Protein AF-0000000085169855 (afdb_homodimer)

Foldseek 3Di:
DPPALQNQLVVLLCVLVPPDPAAFKQALLDGDFADADKDWEAFQQFRHTGDIGHFNFLVLLVRLLVLQLVLLVVLLPDDLLVLLQLLLLLLVLLLVCLQSLLSSLCSQQFAASVVSSVLSNQLSVLSNVLSVCSNVDFKDFDDDPFQWGKIKGWAFQAEAEEEEESLRQSNVLSLFCRLLSSRRHAYEYEYDLSHQRSNRSSVSSSVVSPRGRSSYIYRRRDCVGNVLSNLPDPSHQAYEYAEALVVQVVSVVSCVVVPHYYFYQHAALAAAAEEPQFPLLLSLVQLQCQQPQSQNQDRRRNQEYEYAPVCQPVSLLSNQVVLQVQAEDGNHDNSHRHTFHRHDVLLVLLVVLVVQQVVVPWDWSHFDDDDDDGRRHGRQTETEPGDCVGPSSADRSSGNYHYYDYDHDLVRSQVSQQPYQWAFEYEYGHPDPVSRVVSVVRGRHPYYYYSHDDDDHQQDWGFIPGSSGDFTSGHVSNSVVRIDMDMDIGRDDPDDDDPDPPDD/DPPALQNQLVVLLCVLVPPDPAAFKQALLDGDFADADKDWEAFQQFRHTGDIGHFNFLVLLVRLLVLQLVLLVVLLPDDLLVLLQLLLLLLVLLLVCLQSLLSSLCSQQFAASVVSSVLSNQLSVLSNVLSVCSNVDFKDFDDDPFQWGKIKGWAFQAEAEEEEESLRQSNVLSLFCRLLSSRRHAYEYEYPLSHQRSSRSSVSSSVVSPRGRSSYIYGRRDCVGNVLSNLPDPSHQAYEYAEALVVQVVSVVSCVVVPHYYFYQHAFLAAAAEEPQFPLLLSLVQLQCQQPASQNQDRRRNQEYEYAPVCQPVSLLSNQVVLQVQAEDGNHDNSHRHTFHRHDVLLVLLVVLVVQQVVVPWDWSHFDDDDDDGRSHGRQTETEPGDCPGPSSADRSSGNYHYYHYDHDLVRSQVSQQPYQWAFEYEYGHPDPVSRVVSVVRHRHPYYYYSHHDDDHQQDWGFIPGSSTDFTSGHVSNSVVRIDMDMDIGRDDPDDDDDDDPDD

InterPro domains:
  IPR015590 Aldehyde dehydrogenase domain [PF00171] (34-488)
  IPR016161 Aldehyde/histidinol dehydrogenase [SSF53720] (20-491)
  IPR016162 Aldehyde dehydrogenase, N-terminal [G3DSA:3.40.605.10] (36-488)
  IPR016163 Aldehyde dehydrogenase, C-terminal [G3DSA:3.40.309.10] (270-459)
  IPR029510 Aldehyde dehydrogenase, glutamic acid active site [PS00687] (264-271)

Nearest PDB structures (foldseek):
  4qet-assembly1_B  TM=9.781E-01  e=1.872E-60  Bacillus cereus ATCC 10876
  4qf6-assembly1_C  TM=9.707E-01  e=1.091E-60  Bacillus cereus ATCC 10876
  5gtk-assembly1_D  TM=9.787E-01  e=4.491E-59  Bacillus cereus
  3u4j-assembly1_B  TM=9.727E-01  e=2.812E-57  Sinorhizobium meliloti
  4v6h-assembly1_A  TM=9.699E-01  e=1.619E-54  Burkholderia pseudomallei 1710b

Structure (mmCIF, N/CA/C/O backbone):
data_AF-0000000085169855-model_v1
#
loop_
_entity.id
_entity.type
_entity.pdbx_description
1 polymer 'NAD-dependent aldehyde dehydrogenase protein'
#
loop_
_atom_site.group_PDB
_atom_site.id
_atom_site.type_symbol
_atom_site.label_atom_id
_atom_site.label_alt_id
_atom_site.label_comp_id
_atom_site.label_asym_id
_atom_site.label_entity_id
_atom_site.label_seq_id
_atom_site.pdbx_PDB_ins_code
_atom_site.Cartn_x
_atom_site.Cartn_y
_atom_site.Cartn_z
_atom_site.occupancy
_atom_site.B_iso_or_equiv
_atom_site.auth_seq_id
_atom_site.auth_comp_id
_atom_site.auth_asym_id
_atom_site.auth_atom_id
_atom_site.pdbx_PDB_model_num
ATOM 1 N N . MET A 1 1 ? -22.703 -41.344 -26.875 1 31.59 1 MET A N 1
ATOM 2 C CA . MET A 1 1 ? -23.328 -40.031 -26.984 1 31.59 1 MET A CA 1
ATOM 3 C C . MET A 1 1 ? -22.359 -38.938 -26.562 1 31.59 1 MET A C 1
ATOM 5 O O . MET A 1 1 ? -21.875 -38.938 -25.438 1 31.59 1 MET A O 1
ATOM 9 N N . GLN A 1 2 ? -21.484 -38.406 -27.328 1 42.25 2 GLN A N 1
ATOM 10 C CA . GLN A 1 2 ? -20.453 -37.438 -27.031 1 42.25 2 GLN A CA 1
ATOM 11 C C . GLN A 1 2 ? -20.984 -36.312 -26.125 1 42.25 2 GLN A C 1
ATOM 13 O O . GLN A 1 2 ? -21.859 -35.562 -26.531 1 42.25 2 GLN A O 1
ATOM 18 N N . SER A 1 3 ? -21.141 -36.562 -24.969 1 53.5 3 SER A N 1
ATOM 19 C CA . SER A 1 3 ? -21.656 -35.594 -24.031 1 53.5 3 SER A CA 1
ATOM 20 C C . SER A 1 3 ? -21.062 -34.219 -24.297 1 53.5 3 SER A C 1
ATOM 22 O O . SER A 1 3 ? -19.859 -34.094 -24.516 1 53.5 3 SER A O 1
ATOM 24 N N . ASN A 1 4 ? -22 -33.094 -24.609 1 84.31 4 ASN A N 1
ATOM 25 C CA . ASN A 1 4 ? -21.766 -31.703 -24.953 1 84.31 4 ASN A CA 1
ATOM 26 C C . ASN A 1 4 ? -21.062 -30.953 -23.828 1 84.31 4 ASN A C 1
ATOM 28 O O . ASN A 1 4 ? -21.422 -31.109 -22.656 1 84.31 4 ASN A O 1
ATOM 32 N N . ASP A 1 5 ? -19.828 -30.703 -24.047 1 89.56 5 ASP A N 1
ATOM 33 C CA . ASP A 1 5 ? -18.984 -29.953 -23.125 1 89.56 5 ASP A CA 1
ATOM 34 C C . ASP A 1 5 ? -19.828 -29 -22.281 1 89.56 5 ASP A C 1
ATOM 36 O O . ASP A 1 5 ? -19.625 -28.891 -21.078 1 89.56 5 ASP A O 1
ATOM 40 N N . ALA A 1 6 ? -20.797 -28.484 -22.891 1 93.12 6 ALA A N 1
ATOM 41 C CA . ALA A 1 6 ? -21.672 -27.547 -22.188 1 93.12 6 ALA A CA 1
ATOM 42 C C . ALA A 1 6 ? -22.547 -28.266 -21.156 1 93.12 6 ALA A C 1
ATOM 44 O O . ALA A 1 6 ? -22.719 -27.781 -20.047 1 93.12 6 ALA A O 1
ATOM 45 N N . GLU A 1 7 ? -23.078 -29.375 -21.531 1 93.5 7 GLU A N 1
ATOM 46 C CA . GLU A 1 7 ? -23.938 -30.141 -20.656 1 93.5 7 GLU A CA 1
ATOM 47 C C . GLU A 1 7 ? -23.172 -30.656 -19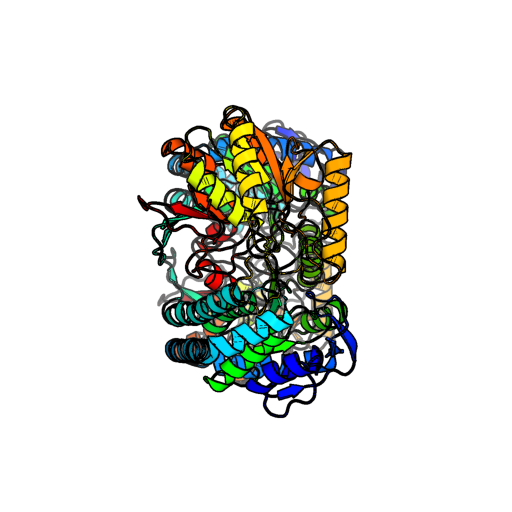.438 1 93.5 7 GLU A C 1
ATOM 49 O O . GLU A 1 7 ? -23.672 -30.641 -18.312 1 93.5 7 GLU A O 1
ATOM 54 N N . ASN A 1 8 ? -22 -31.156 -19.672 1 93.5 8 ASN A N 1
ATOM 55 C CA . ASN A 1 8 ? -21.172 -31.656 -18.578 1 93.5 8 ASN A CA 1
ATOM 56 C C . ASN A 1 8 ? -20.812 -30.547 -17.594 1 93.5 8 ASN A C 1
ATOM 58 O O . ASN A 1 8 ? -20.844 -30.766 -16.375 1 93.5 8 ASN A O 1
ATOM 62 N N . LEU A 1 9 ? -20.469 -29.438 -18.125 1 95.38 9 LEU A N 1
ATOM 63 C CA . LEU A 1 9 ? -20.125 -28.281 -17.281 1 95.38 9 LEU A CA 1
ATOM 64 C C . LEU A 1 9 ? -21.344 -27.828 -16.469 1 95.38 9 LEU A C 1
ATOM 66 O O . LEU A 1 9 ? -21.234 -27.578 -15.273 1 95.38 9 LEU A O 1
ATOM 70 N N . MET A 1 10 ? -22.5 -27.781 -17.094 1 95.81 10 MET A N 1
ATOM 71 C CA . MET A 1 10 ? -23.719 -27.359 -16.422 1 95.81 10 MET A CA 1
ATOM 72 C C . MET A 1 10 ? -24.141 -28.375 -15.359 1 95.81 10 MET A C 1
ATOM 74 O O . MET A 1 10 ? -24.672 -28 -14.312 1 95.81 10 MET A O 1
ATOM 78 N N . LEU A 1 11 ? -23.938 -29.594 -15.672 1 95.44 11 LEU A N 1
ATOM 79 C CA . LEU A 1 11 ? -24.234 -30.625 -14.688 1 95.44 11 LEU A CA 1
ATOM 80 C C . LEU A 1 11 ? -23.375 -30.469 -13.438 1 95.44 11 LEU A C 1
ATOM 82 O O . LEU A 1 11 ? -23.891 -30.531 -12.312 1 95.44 11 LEU A O 1
ATOM 86 N N . ALA A 1 12 ? -22.094 -30.312 -13.648 1 96.5 12 ALA A N 1
ATOM 87 C CA . ALA A 1 12 ? -21.203 -30.078 -12.516 1 96.5 12 ALA A CA 1
ATOM 88 C C . ALA A 1 12 ? -21.594 -28.812 -11.766 1 96.5 12 ALA A C 1
ATOM 90 O O . ALA A 1 12 ? -21.578 -28.781 -10.531 1 96.5 12 ALA A O 1
ATOM 91 N N . PHE A 1 13 ? -21.906 -27.766 -12.492 1 97.31 13 PHE A N 1
ATOM 92 C CA . PHE A 1 13 ? -22.312 -26.5 -11.914 1 97.31 13 PHE A CA 1
ATOM 93 C C . PHE A 1 13 ? -23.625 -26.641 -11.141 1 97.31 13 PHE A C 1
ATOM 95 O O . PHE A 1 13 ? -23.797 -26.031 -10.086 1 97.31 13 PHE A O 1
ATOM 102 N N . GLY A 1 14 ? -24.516 -27.422 -11.656 1 97.38 14 GLY A N 1
ATOM 103 C CA . GLY A 1 14 ? -25.828 -27.656 -11.078 1 97.38 14 GLY A CA 1
ATOM 104 C C . GLY A 1 14 ? -25.781 -28.281 -9.695 1 97.38 14 GLY A C 1
ATOM 105 O O . GLY A 1 14 ? -26.734 -28.141 -8.922 1 97.38 14 GLY A O 1
ATOM 106 N N . HIS A 1 15 ? -24.703 -28.969 -9.43 1 97.62 15 HIS A N 1
ATOM 107 C CA . HIS A 1 15 ? -24.531 -29.5 -8.086 1 97.62 15 HIS A CA 1
ATOM 108 C C . HIS A 1 15 ? -24.609 -28.391 -7.043 1 97.62 15 HIS A C 1
ATOM 110 O O . HIS A 1 15 ? -25.188 -28.578 -5.969 1 97.62 15 HIS A O 1
ATOM 116 N N . PHE A 1 16 ? -24.062 -27.25 -7.293 1 98.06 16 PHE A N 1
ATOM 117 C CA . PHE A 1 16 ? -24 -26.125 -6.363 1 98.06 16 PHE A CA 1
ATOM 118 C C . PHE A 1 16 ? -25.172 -25.172 -6.578 1 98.06 16 PHE A C 1
ATOM 120 O O . PHE A 1 16 ? -25.578 -24.453 -5.664 1 98.06 16 PHE A O 1
ATOM 127 N N . PHE A 1 17 ? -25.672 -25.156 -7.785 1 97.69 17 PHE A N 1
ATOM 128 C CA . PHE A 1 17 ? -26.797 -24.297 -8.148 1 97.69 17 PHE A CA 1
ATOM 129 C C . PHE A 1 17 ? -27.922 -25.109 -8.758 1 97.69 17 PHE A C 1
ATOM 131 O O . PHE A 1 17 ? -28.234 -24.969 -9.938 1 97.69 17 PHE A O 1
ATOM 138 N N . PRO A 1 18 ? -28.578 -25.844 -7.918 1 95.31 18 PRO A N 1
ATOM 139 C CA . PRO A 1 18 ? -29.641 -26.688 -8.445 1 95.31 18 PRO A CA 1
ATOM 140 C C . PRO A 1 18 ? -30.703 -25.891 -9.211 1 95.31 18 PRO A C 1
ATOM 142 O O . PRO A 1 18 ? -31.188 -24.875 -8.719 1 95.31 18 PRO A O 1
ATOM 145 N N . GLY A 1 19 ? -31 -26.328 -10.469 1 91.5 19 GLY A N 1
ATOM 146 C CA . GLY A 1 19 ? -32.062 -25.719 -11.273 1 91.5 19 GLY A CA 1
ATOM 147 C C . GLY A 1 19 ? -31.562 -24.594 -12.156 1 91.5 19 GLY A C 1
ATOM 148 O O . GLY A 1 19 ? -32.312 -24.016 -12.922 1 91.5 19 GLY A O 1
ATOM 149 N N . ALA A 1 20 ? -30.281 -24.281 -12.047 1 93.06 20 ALA A N 1
ATOM 150 C CA . ALA A 1 20 ? -29.734 -23.203 -12.867 1 93.06 20 ALA A CA 1
ATOM 151 C C . ALA A 1 20 ? -29.781 -23.578 -14.352 1 93.06 20 ALA A C 1
ATOM 153 O O . ALA A 1 20 ? -29.359 -24.672 -14.727 1 93.06 20 ALA A O 1
ATOM 154 N N . LYS A 1 21 ? -30.312 -22.672 -15.195 1 91.25 21 LYS A N 1
ATOM 155 C CA . LYS A 1 21 ? -30.391 -22.891 -16.641 1 91.25 21 LYS A CA 1
ATOM 156 C C . LYS A 1 21 ? -29.266 -22.156 -17.359 1 91.25 21 LYS A C 1
ATOM 158 O O . LYS A 1 21 ? -28.969 -22.453 -18.531 1 91.25 21 LYS A O 1
ATOM 163 N N . GLU A 1 22 ? -28.719 -21.234 -16.75 1 93.44 22 GLU A N 1
ATOM 164 C CA . GLU A 1 22 ? -27.594 -20.438 -17.219 1 93.44 22 GLU A CA 1
ATOM 165 C C . GLU A 1 22 ? -26.734 -19.953 -16.047 1 93.44 22 GLU A C 1
ATOM 167 O O . GLU A 1 22 ? -27.125 -20.094 -14.891 1 93.44 22 GLU A O 1
ATOM 172 N N . ILE A 1 23 ? -25.578 -19.5 -16.406 1 95.75 23 ILE A N 1
ATOM 173 C CA . ILE A 1 23 ? -24.75 -18.953 -15.344 1 95.75 23 ILE A CA 1
ATOM 174 C C . ILE A 1 23 ? -24.844 -17.438 -15.359 1 95.75 23 ILE A C 1
ATOM 176 O O . ILE A 1 23 ? -25.281 -16.844 -16.344 1 95.75 23 ILE A O 1
ATOM 180 N N . GLY A 1 24 ? -24.516 -16.812 -14.273 1 97.62 24 GLY A N 1
ATOM 181 C CA . GLY A 1 24 ? -24.484 -15.375 -14.078 1 97.62 24 GLY A CA 1
ATOM 182 C C . GLY A 1 24 ? -23.703 -14.961 -12.836 1 97.62 24 GLY A C 1
ATOM 183 O O . GLY A 1 24 ? -22.906 -15.734 -12.312 1 97.62 24 GLY A O 1
ATOM 184 N N . SER A 1 25 ? -23.938 -13.719 -12.484 1 98.75 25 SER A N 1
ATOM 185 C CA . SER A 1 25 ? -23.281 -13.219 -11.281 1 98.75 25 SER A CA 1
ATOM 186 C C . SER A 1 25 ? -24.016 -13.68 -10.023 1 98.75 25 SER A C 1
ATOM 188 O O . SER A 1 25 ? -25.219 -13.922 -10.055 1 98.75 25 SER A O 1
ATOM 190 N N . TRP A 1 26 ? -23.312 -13.938 -8.992 1 98.81 26 TRP A N 1
ATOM 191 C CA . TRP A 1 26 ? -23.891 -14.195 -7.68 1 98.81 26 TRP A CA 1
ATOM 192 C C . TRP A 1 26 ? -24.016 -12.906 -6.871 1 98.81 26 TRP A C 1
ATOM 194 O O . TRP A 1 26 ? -23 -12.336 -6.461 1 98.81 26 TRP A O 1
ATOM 204 N N . ILE A 1 27 ? -25.266 -12.406 -6.656 1 98.75 27 ILE A N 1
ATOM 205 C CA . ILE A 1 27 ? -25.5 -11.109 -6.031 1 98.75 27 ILE A CA 1
ATOM 206 C C . ILE A 1 27 ? -26.578 -11.242 -4.957 1 98.75 27 ILE A C 1
ATOM 208 O O . ILE A 1 27 ? -27.703 -11.617 -5.25 1 98.75 27 ILE A O 1
ATOM 212 N N . ASN A 1 28 ? -26.188 -10.93 -3.742 1 98.56 28 ASN A N 1
ATOM 213 C CA . ASN A 1 28 ? -27.141 -10.906 -2.631 1 98.56 28 ASN A CA 1
ATOM 214 C C . ASN A 1 28 ? -27.906 -12.219 -2.523 1 98.56 28 ASN A C 1
ATOM 216 O O . ASN A 1 28 ? -29.125 -12.211 -2.354 1 98.56 28 ASN A O 1
ATOM 220 N N . GLY A 1 29 ? -27.219 -13.328 -2.768 1 97.62 29 GLY A N 1
ATOM 221 C CA . GLY A 1 29 ? -27.797 -14.648 -2.541 1 97.62 29 GLY A CA 1
ATOM 222 C C . GLY A 1 29 ? -28.547 -15.188 -3.74 1 97.62 29 GLY A C 1
ATOM 223 O O . GLY A 1 29 ? -29.25 -16.188 -3.633 1 97.62 29 GLY A O 1
ATOM 224 N N . GLU A 1 30 ? -28.375 -14.523 -4.867 1 97.38 30 GLU A N 1
ATOM 225 C CA . GLU A 1 30 ? -29.094 -14.953 -6.059 1 97.38 30 GLU A CA 1
ATOM 226 C C . GLU A 1 30 ? -28.172 -15.008 -7.273 1 97.38 30 GLU A C 1
ATOM 228 O O . GLU A 1 30 ? -27.297 -14.164 -7.422 1 97.38 30 GLU A O 1
ATOM 233 N N . LEU A 1 31 ? -28.391 -16.062 -8.07 1 97.94 31 LEU A N 1
ATOM 234 C CA . LEU A 1 31 ? -27.734 -16.125 -9.367 1 97.94 31 LEU A CA 1
ATOM 235 C C . LEU A 1 31 ? -28.453 -15.219 -10.375 1 97.94 31 LEU A C 1
ATOM 237 O O . LEU A 1 31 ? -29.594 -15.492 -10.766 1 97.94 31 LEU A O 1
ATOM 241 N N . VAL A 1 32 ? -27.766 -14.125 -10.812 1 97.62 32 VAL A N 1
ATOM 242 C CA . VAL A 1 32 ? -28.391 -13.102 -11.656 1 97.62 32 VAL A CA 1
ATOM 243 C C . VAL A 1 32 ? -27.812 -13.172 -13.062 1 97.62 32 VAL A C 1
ATOM 245 O O . VAL A 1 32 ? -26.609 -12.938 -13.258 1 97.62 32 VAL A O 1
ATOM 248 N N . ALA A 1 33 ? -28.625 -13.477 -14.031 1 96.19 33 ALA A N 1
ATOM 249 C CA . ALA A 1 33 ? -28.188 -13.547 -15.422 1 96.19 33 ALA A CA 1
ATOM 250 C C . ALA A 1 33 ? -27.719 -12.188 -15.922 1 96.19 33 ALA A C 1
ATOM 252 O O . ALA A 1 33 ? -28.312 -11.156 -15.594 1 96.19 33 ALA A O 1
ATOM 253 N N . GLY A 1 34 ? -26.656 -12.211 -16.703 1 96.69 34 GLY A N 1
ATOM 254 C CA . GLY A 1 34 ? -26.188 -10.977 -17.312 1 96.69 34 GLY A CA 1
ATOM 255 C C . GLY A 1 34 ? -27.062 -10.508 -18.453 1 96.69 34 GLY A C 1
ATOM 256 O O . GLY A 1 34 ? -27.844 -11.281 -19 1 96.69 34 GLY A O 1
ATOM 257 N N . GLN A 1 35 ? -26.953 -9.242 -18.734 1 94.5 35 GLN A N 1
ATOM 258 C CA . GLN A 1 35 ? -27.703 -8.688 -19.859 1 94.5 35 GLN A CA 1
ATOM 259 C C . GLN A 1 35 ? -26.781 -8.133 -20.938 1 94.5 35 GLN A C 1
ATOM 261 O O . GLN A 1 35 ? -27.234 -7.559 -21.922 1 94.5 35 GLN A O 1
ATOM 266 N N . GLY A 1 36 ? -25.5 -8.289 -20.734 1 96.44 36 GLY A N 1
ATOM 267 C CA . GLY A 1 36 ? -24.531 -7.711 -21.656 1 96.44 36 GLY A CA 1
ATOM 268 C C . GLY A 1 36 ? -24.156 -8.641 -22.781 1 96.44 36 GLY A C 1
ATOM 269 O O . GLY A 1 36 ? -24.969 -9.461 -23.219 1 96.44 36 GLY A O 1
ATOM 270 N N . GLU A 1 37 ? -22.969 -8.477 -23.344 1 96.94 37 GLU A N 1
ATOM 271 C CA . GLU A 1 37 ? -22.438 -9.242 -24.469 1 96.94 37 GLU A CA 1
ATOM 272 C C . GLU A 1 37 ? -22.312 -10.719 -24.125 1 96.94 37 GLU A C 1
ATOM 274 O O . GLU A 1 37 ? -22.109 -11.078 -22.969 1 96.94 37 GLU A O 1
ATOM 279 N N . ILE A 1 38 ? -22.422 -11.547 -25.156 1 97.44 38 ILE A N 1
ATOM 280 C CA . ILE A 1 38 ? -22.25 -12.984 -24.984 1 97.44 38 ILE A CA 1
ATOM 281 C C . ILE A 1 38 ? -20.766 -13.32 -24.859 1 97.44 38 ILE A C 1
ATOM 283 O O . ILE A 1 38 ? -19.938 -12.836 -25.641 1 97.44 38 ILE A O 1
ATOM 287 N N . ILE A 1 39 ? -20.469 -14.062 -23.859 1 97.88 39 ILE A N 1
ATOM 288 C CA . ILE A 1 39 ? -19.141 -14.609 -23.641 1 97.88 39 ILE A CA 1
ATOM 289 C C . ILE A 1 39 ? -19.125 -16.094 -23.984 1 97.88 39 ILE A C 1
ATOM 291 O O . ILE A 1 39 ? -19.812 -16.891 -23.312 1 97.88 39 ILE A O 1
ATOM 295 N N . GLN A 1 40 ? -18.422 -16.422 -25.031 1 97.5 40 GLN A N 1
ATOM 296 C CA . GLN A 1 40 ? -18.312 -17.812 -25.453 1 97.5 40 GLN A CA 1
ATOM 297 C C . GLN A 1 40 ? -17.125 -18.5 -24.797 1 97.5 40 GLN A C 1
ATOM 299 O O . GLN A 1 40 ? -15.992 -18.016 -24.875 1 97.5 40 GLN A O 1
ATOM 304 N N . LEU A 1 41 ? -17.375 -19.641 -24.141 1 97.31 41 LEU A N 1
ATOM 305 C CA . LEU A 1 41 ? -16.312 -20.438 -23.531 1 97.31 41 LEU A CA 1
ATOM 306 C C . LEU A 1 41 ? -15.953 -21.625 -24.422 1 97.31 41 LEU A C 1
ATOM 308 O O . LEU A 1 41 ? -16.781 -22.094 -25.203 1 97.31 41 LEU A O 1
ATOM 312 N N . TYR A 1 42 ? -14.742 -22.016 -24.312 1 96.94 42 TYR A N 1
ATOM 313 C CA . TYR A 1 42 ? -14.219 -23.141 -25.109 1 96.94 42 TYR A CA 1
ATOM 314 C C . TYR A 1 42 ? -13.609 -24.203 -24.203 1 96.94 42 TYR A C 1
ATOM 316 O O . TYR A 1 42 ? -13.023 -23.875 -23.156 1 96.94 42 TYR A O 1
ATOM 324 N N . ASN A 1 43 ? -13.844 -25.484 -24.531 1 96.56 43 ASN A N 1
ATOM 325 C CA . ASN A 1 43 ? -13.133 -26.578 -23.875 1 96.56 43 ASN A CA 1
ATOM 326 C C . ASN A 1 43 ? -11.672 -26.641 -24.312 1 96.56 43 ASN A C 1
ATOM 328 O O . ASN A 1 43 ? -11.375 -26.984 -25.453 1 96.56 43 ASN A O 1
ATOM 332 N N . PRO A 1 44 ? -10.727 -26.391 -23.406 1 95.94 44 PRO A N 1
ATOM 333 C CA . PRO A 1 44 ? -9.328 -26.297 -23.812 1 95.94 44 PRO A CA 1
ATOM 334 C C . PRO A 1 44 ? -8.766 -27.641 -24.281 1 95.94 44 PRO A C 1
ATOM 336 O O . PRO A 1 44 ? -7.797 -27.688 -25.047 1 95.94 44 PRO A O 1
ATOM 339 N N . ALA A 1 45 ? -9.336 -28.781 -23.859 1 94.94 45 ALA A N 1
ATOM 340 C CA . ALA A 1 45 ? -8.852 -30.109 -24.219 1 94.94 45 ALA A CA 1
ATOM 341 C C . ALA A 1 45 ? -9.234 -30.469 -25.641 1 94.94 45 ALA A C 1
ATOM 343 O O . ALA A 1 45 ? -8.641 -31.359 -26.25 1 94.94 45 ALA A O 1
ATOM 344 N N . THR A 1 46 ? -10.297 -29.719 -26.188 1 94.12 46 THR A N 1
ATOM 345 C CA . THR A 1 46 ? -10.758 -30.078 -27.531 1 94.12 46 THR A CA 1
ATOM 346 C C . THR A 1 46 ? -10.688 -28.859 -28.453 1 94.12 46 THR A C 1
ATOM 348 O O . THR A 1 46 ? -10.664 -29 -29.672 1 94.12 46 THR A O 1
ATOM 351 N N . GLY A 1 47 ? -10.688 -27.641 -27.891 1 94.19 47 GLY A N 1
ATOM 352 C CA . GLY A 1 47 ? -10.719 -26.406 -28.672 1 94.19 47 GLY A CA 1
ATOM 353 C C . GLY A 1 47 ? -12.109 -26.062 -29.172 1 94.19 47 GLY A C 1
ATOM 354 O O . GLY A 1 47 ? -12.289 -25.062 -29.859 1 94.19 47 GLY A O 1
ATOM 355 N N . ARG A 1 48 ? -13.109 -26.781 -28.812 1 95.5 48 ARG A N 1
ATOM 356 C CA . ARG A 1 48 ? -14.469 -26.578 -29.297 1 95.5 48 ARG A CA 1
ATOM 357 C C . ARG A 1 48 ? -15.266 -25.688 -28.344 1 95.5 48 ARG A C 1
ATOM 359 O O . ARG A 1 48 ? -14.977 -25.641 -27.156 1 95.5 48 ARG A O 1
ATOM 366 N N . ALA A 1 49 ? -16.297 -25.047 -28.906 1 95.81 49 ALA A N 1
ATOM 367 C CA . ALA A 1 49 ? -17.188 -24.219 -28.094 1 95.81 49 ALA A CA 1
ATOM 368 C C . ALA A 1 49 ? -17.922 -25.062 -27.062 1 95.81 49 ALA A C 1
ATOM 370 O O . ALA A 1 49 ? -18.344 -26.188 -27.344 1 95.81 49 ALA A O 1
ATOM 371 N N . SER A 1 50 ? -18.031 -24.562 -25.969 1 94.5 50 SER A N 1
ATOM 372 C CA . SER A 1 50 ? -18.766 -25.188 -24.875 1 94.5 50 SER A CA 1
ATOM 373 C C . SER A 1 50 ? -19.969 -24.359 -24.469 1 94.5 50 SER A C 1
ATOM 375 O O . SER A 1 50 ? -20.922 -24.203 -25.234 1 94.5 50 SER A O 1
ATOM 377 N N . LEU A 1 51 ? -19.891 -23.75 -23.219 1 94.81 51 LEU A N 1
ATOM 378 C CA . LEU A 1 51 ? -20.984 -22.953 -22.672 1 94.81 51 LEU A CA 1
ATOM 379 C C . LEU A 1 51 ? -20.797 -21.484 -22.984 1 94.81 51 LEU A C 1
ATOM 381 O O . LEU A 1 51 ? -19.656 -21.016 -23.141 1 94.81 51 LEU A O 1
ATOM 385 N N . SER A 1 52 ? -21.859 -20.781 -23.25 1 96.5 52 SER A N 1
ATOM 386 C CA . SER A 1 52 ? -21.828 -19.328 -23.312 1 96.5 52 SER A CA 1
ATOM 387 C C . SER A 1 52 ? -22.719 -18.703 -22.25 1 96.5 52 SER A C 1
ATOM 389 O O . SER A 1 52 ? -23.641 -19.344 -21.75 1 96.5 52 SER A O 1
ATOM 391 N N . TYR A 1 53 ? -22.438 -17.547 -21.781 1 97.31 53 TYR A N 1
ATOM 392 C CA . TYR A 1 53 ? -23.25 -16.781 -20.844 1 97.31 53 TYR A CA 1
ATOM 393 C C . TYR A 1 53 ? -23.125 -15.281 -21.109 1 97.31 53 TYR A C 1
ATOM 395 O O . TYR A 1 53 ? -22.344 -14.859 -21.953 1 97.31 53 TYR A O 1
ATOM 403 N N . ARG A 1 54 ? -23.906 -14.477 -20.438 1 97.62 54 ARG A N 1
ATOM 404 C CA . ARG A 1 54 ? -23.953 -13.047 -20.75 1 97.62 54 ARG A CA 1
ATOM 405 C C . ARG A 1 54 ? -23.234 -12.242 -19.672 1 97.62 54 ARG A C 1
ATOM 407 O O . ARG A 1 54 ? -23.344 -12.547 -18.484 1 97.62 54 ARG A O 1
ATOM 414 N N . ASP A 1 55 ? -22.5 -11.203 -20.141 1 98.44 55 ASP A N 1
ATOM 415 C CA . ASP A 1 55 ? -21.828 -10.25 -19.266 1 98.44 55 ASP A CA 1
ATOM 416 C C . ASP A 1 55 ? -22.797 -9.609 -18.297 1 98.44 55 ASP A C 1
ATOM 418 O O . ASP A 1 55 ? -23.891 -9.195 -18.672 1 98.44 55 ASP A O 1
ATOM 422 N N . GLY A 1 56 ? -22.484 -9.523 -17 1 97.62 56 GLY A N 1
ATOM 423 C CA . GLY A 1 56 ? -23.359 -8.953 -15.977 1 97.62 56 GLY A CA 1
ATOM 424 C C . GLY A 1 56 ? -23.594 -7.465 -16.172 1 97.62 56 GLY A C 1
ATOM 425 O O . GLY A 1 56 ? -24.703 -6.973 -15.93 1 97.62 56 GLY A O 1
ATOM 426 N N . GLY A 1 57 ? -22.484 -6.746 -16.562 1 95.69 57 GLY A N 1
ATOM 427 C CA . GLY A 1 57 ? -22.594 -5.336 -16.891 1 95.69 57 GLY A CA 1
ATOM 428 C C . GLY A 1 57 ? -22.766 -4.449 -15.664 1 95.69 57 GLY A C 1
ATOM 429 O O . GLY A 1 57 ? -22.562 -4.898 -14.539 1 95.69 57 GLY A O 1
ATOM 430 N N . ALA A 1 58 ? -23.188 -3.18 -15.906 1 95.5 58 ALA A N 1
ATOM 431 C CA . ALA A 1 58 ? -23.266 -2.141 -14.883 1 95.5 58 ALA A CA 1
ATOM 432 C C . ALA A 1 58 ? -24.359 -2.453 -13.859 1 95.5 58 ALA A C 1
ATOM 434 O O . ALA A 1 58 ? -24.203 -2.166 -12.672 1 95.5 58 ALA A O 1
ATOM 435 N N . ALA A 1 59 ? -25.422 -2.973 -14.328 1 95.94 59 ALA A N 1
ATOM 436 C CA . ALA A 1 59 ? -26.562 -3.25 -13.445 1 95.94 59 ALA A CA 1
ATOM 437 C C . ALA A 1 59 ? -26.172 -4.246 -12.359 1 95.94 59 ALA A C 1
ATOM 439 O O . ALA A 1 59 ? -26.547 -4.074 -11.195 1 95.94 59 ALA A O 1
ATOM 440 N N . ALA A 1 60 ? -25.5 -5.309 -12.766 1 97.88 60 ALA A N 1
ATOM 441 C CA . ALA A 1 60 ? -25.047 -6.297 -11.789 1 97.88 60 ALA A CA 1
ATOM 442 C C . ALA A 1 60 ? -24.094 -5.66 -10.773 1 97.88 60 ALA A C 1
ATOM 444 O O . ALA A 1 60 ? -24.188 -5.945 -9.578 1 97.88 60 ALA A O 1
ATOM 445 N N . VAL A 1 61 ? -23.219 -4.773 -11.219 1 98.44 61 VAL A N 1
ATOM 446 C CA . VAL A 1 61 ? -22.25 -4.125 -10.359 1 98.44 61 VAL A CA 1
ATOM 447 C C . VAL A 1 61 ? -22.953 -3.242 -9.336 1 98.44 61 VAL A C 1
ATOM 449 O O . VAL A 1 61 ? -22.625 -3.254 -8.148 1 98.44 61 VAL A O 1
ATOM 452 N N . GLU A 1 62 ? -23.922 -2.465 -9.75 1 97.81 62 GLU A N 1
ATOM 453 C CA . GLU A 1 62 ? -24.672 -1.571 -8.859 1 97.81 62 GLU A CA 1
ATOM 454 C C . GLU A 1 62 ? -25.391 -2.354 -7.77 1 97.81 62 GLU A C 1
ATOM 456 O O . GLU A 1 62 ? -25.344 -1.985 -6.594 1 97.81 62 GLU A O 1
ATOM 461 N N . ALA A 1 63 ? -26.047 -3.402 -8.219 1 98.44 63 ALA A N 1
ATOM 462 C CA . ALA A 1 63 ? -26.766 -4.242 -7.266 1 98.44 63 ALA A CA 1
ATOM 463 C C . ALA A 1 63 ? -25.812 -4.871 -6.258 1 98.44 63 ALA A C 1
ATOM 465 O O . ALA A 1 63 ? -26.109 -4.945 -5.066 1 98.44 63 ALA A O 1
ATOM 466 N N . ALA A 1 64 ? -24.703 -5.344 -6.754 1 98.81 64 ALA A N 1
ATOM 467 C CA . ALA A 1 64 ? -23.688 -5.969 -5.906 1 98.81 64 ALA A CA 1
ATOM 468 C C . ALA A 1 64 ? -23.141 -4.973 -4.891 1 98.81 64 ALA A C 1
ATOM 470 O O . ALA A 1 64 ? -22.938 -5.316 -3.723 1 98.81 64 ALA A O 1
ATOM 471 N N . ALA A 1 65 ? -22.875 -3.721 -5.297 1 98.62 65 ALA A N 1
ATOM 472 C CA . ALA A 1 65 ? -22.328 -2.684 -4.43 1 98.62 65 ALA A CA 1
ATOM 473 C C . ALA A 1 65 ? -23.266 -2.371 -3.277 1 98.62 65 ALA A C 1
ATOM 475 O O . ALA A 1 65 ? -22.844 -2.26 -2.125 1 98.62 65 ALA A O 1
ATOM 476 N N . VAL A 1 66 ? -24.531 -2.238 -3.564 1 98.31 66 VAL A N 1
ATOM 477 C CA . VAL A 1 66 ? -25.547 -1.949 -2.553 1 98.31 66 VAL A CA 1
ATOM 478 C C . VAL A 1 66 ? -25.609 -3.102 -1.553 1 98.31 66 VAL A C 1
ATOM 480 O O . VAL A 1 66 ? -25.641 -2.877 -0.34 1 98.31 66 VAL A O 1
ATOM 483 N N . ALA A 1 67 ? -25.641 -4.312 -2.096 1 98.81 67 ALA A N 1
ATOM 484 C CA . ALA A 1 67 ? -25.703 -5.5 -1.244 1 98.81 67 ALA A CA 1
ATOM 485 C C . ALA A 1 67 ? -24.469 -5.586 -0.341 1 98.81 67 ALA A C 1
ATOM 487 O O . ALA A 1 67 ? -24.594 -5.922 0.841 1 98.81 67 ALA A O 1
ATOM 488 N N . ALA A 1 68 ? -23.328 -5.336 -0.908 1 98.88 68 ALA A N 1
ATOM 489 C CA . ALA A 1 68 ? -22.062 -5.426 -0.166 1 98.88 68 ALA A CA 1
ATOM 490 C C . ALA A 1 68 ? -22.047 -4.441 0.999 1 98.88 68 ALA A C 1
ATOM 492 O O . ALA A 1 68 ? -21.594 -4.777 2.098 1 98.88 68 ALA A O 1
ATOM 493 N N . GLN A 1 69 ? -22.5 -3.203 0.812 1 98.06 69 GLN A N 1
ATOM 494 C CA . GLN A 1 69 ? -22.516 -2.189 1.86 1 98.06 69 GLN A CA 1
ATOM 495 C C . GLN A 1 69 ? -23.359 -2.641 3.049 1 98.06 69 GLN A C 1
ATOM 497 O O . GLN A 1 69 ? -22.938 -2.512 4.199 1 98.06 69 GLN A O 1
ATOM 502 N N . ARG A 1 70 ? -24.516 -3.127 2.709 1 98.12 70 ARG A N 1
ATOM 503 C CA . ARG A 1 70 ? -25.422 -3.596 3.75 1 98.12 70 ARG A CA 1
ATOM 504 C C . ARG A 1 70 ? -24.844 -4.785 4.5 1 98.12 70 ARG A C 1
ATOM 506 O O . ARG A 1 70 ? -24.812 -4.801 5.73 1 98.12 70 ARG A O 1
ATOM 513 N N . ALA A 1 71 ? -24.359 -5.758 3.756 1 98.81 71 ALA A N 1
ATOM 514 C CA . ALA A 1 71 ? -23.844 -6.992 4.348 1 98.81 71 ALA A CA 1
ATOM 515 C C . ALA A 1 71 ? -22.578 -6.727 5.156 1 98.81 71 ALA A C 1
ATOM 517 O O . ALA A 1 71 ? -22.344 -7.375 6.176 1 98.81 71 ALA A O 1
ATOM 518 N N . GLN A 1 72 ? -21.812 -5.809 4.691 1 98.75 72 GLN A N 1
ATOM 519 C CA . GLN A 1 72 ? -20.578 -5.469 5.395 1 98.75 72 GLN A CA 1
ATOM 520 C C . GLN A 1 72 ? -20.875 -4.918 6.789 1 98.75 72 GLN A C 1
ATOM 522 O O . GLN A 1 72 ? -20.188 -5.262 7.754 1 98.75 72 GLN A O 1
ATOM 527 N N . ARG A 1 73 ? -21.812 -4.023 6.895 1 97.19 73 ARG A N 1
ATOM 528 C CA . ARG A 1 73 ? -22.203 -3.467 8.188 1 97.19 73 ARG A CA 1
ATOM 529 C C . ARG A 1 73 ? -22.625 -4.566 9.156 1 97.19 73 ARG A C 1
ATOM 531 O O . ARG A 1 73 ? -22.25 -4.551 10.328 1 97.19 73 ARG A O 1
ATOM 538 N N . GLN A 1 74 ? -23.391 -5.504 8.633 1 98.25 74 GLN A N 1
ATOM 539 C CA . GLN A 1 74 ? -23.828 -6.637 9.438 1 98.25 74 GLN A CA 1
ATOM 540 C C . GLN A 1 74 ? -22.641 -7.496 9.883 1 98.25 74 GLN A C 1
ATOM 542 O O . GLN A 1 74 ? -22.562 -7.895 11.047 1 98.25 74 GLN A O 1
ATOM 547 N N . TRP A 1 75 ? -21.797 -7.77 9 1 98.75 75 TRP A N 1
ATOM 548 C CA . TRP A 1 75 ? -20.625 -8.617 9.227 1 98.75 75 TRP A CA 1
ATOM 549 C C . TRP A 1 75 ? -19.688 -7.98 10.242 1 98.75 75 TRP A C 1
ATOM 551 O O . TRP A 1 75 ? -19.234 -8.641 11.172 1 98.75 75 TRP A O 1
ATOM 561 N N . TRP A 1 76 ? -19.422 -6.703 10.094 1 97.62 76 TRP A N 1
ATOM 562 C CA . TRP A 1 76 ? -18.484 -5.977 10.961 1 97.62 76 TRP A CA 1
ATOM 563 C C . TRP A 1 76 ? -19.062 -5.816 12.359 1 97.62 76 TRP A C 1
ATOM 565 O O . TRP A 1 76 ? -18.312 -5.656 13.328 1 97.62 76 TRP A O 1
ATOM 575 N N . ALA A 1 77 ? -20.359 -5.902 12.477 1 97.31 77 ALA A N 1
ATOM 576 C CA . ALA A 1 77 ? -21.016 -5.738 13.773 1 97.31 77 ALA A CA 1
ATOM 577 C C . ALA A 1 77 ? -20.844 -6.988 14.633 1 97.31 77 ALA A C 1
ATOM 579 O O . ALA A 1 77 ? -21.062 -6.949 15.844 1 97.31 77 ALA A O 1
ATOM 580 N N . LEU A 1 78 ? -20.453 -8.109 14.031 1 98.06 78 LEU A N 1
ATOM 581 C CA . LEU A 1 78 ? -20.234 -9.336 14.789 1 98.06 78 LEU A CA 1
ATOM 582 C C . LEU A 1 78 ? -18.984 -9.227 15.641 1 98.06 78 LEU A C 1
ATOM 584 O O . LEU A 1 78 ? -18.078 -8.438 15.336 1 98.06 78 LEU A O 1
ATOM 588 N N . SER A 1 79 ? -18.969 -10.055 16.719 1 97.62 79 SER A N 1
ATOM 589 C CA . SER A 1 79 ? -17.719 -10.18 17.438 1 97.62 79 SER A CA 1
ATOM 590 C C . SER A 1 79 ? -16.641 -10.812 16.562 1 97.62 79 SER A C 1
ATOM 592 O O . SER A 1 79 ? -16.938 -11.523 15.609 1 97.62 79 SER A O 1
ATOM 594 N N . HIS A 1 80 ? -15.398 -10.562 16.875 1 97.44 80 HIS A N 1
ATOM 595 C CA . HIS A 1 80 ? -14.289 -11.156 16.125 1 97.44 80 HIS A CA 1
ATOM 596 C C . HIS A 1 80 ? -14.375 -12.672 16.141 1 97.44 80 HIS A C 1
ATOM 598 O O . HIS A 1 80 ? -14.164 -13.32 15.117 1 97.44 80 HIS A O 1
ATOM 604 N N . ALA A 1 81 ? -14.711 -13.172 17.328 1 98.25 81 ALA A N 1
ATOM 605 C CA . ALA A 1 81 ? -14.828 -14.617 17.484 1 98.25 81 ALA A CA 1
ATOM 606 C C . ALA A 1 81 ? -15.953 -15.172 16.609 1 98.25 81 ALA A C 1
ATOM 608 O O . ALA A 1 81 ? -15.828 -16.266 16.047 1 98.25 81 ALA A O 1
ATOM 609 N N . ALA A 1 82 ? -17.062 -14.461 16.484 1 98.56 82 ALA A N 1
ATOM 610 C CA . ALA A 1 82 ? -18.188 -14.906 15.656 1 98.56 82 ALA A CA 1
ATOM 611 C C . ALA A 1 82 ? -17.797 -14.945 14.18 1 98.56 82 ALA A C 1
ATOM 613 O O . ALA A 1 82 ? -18.188 -15.867 13.461 1 98.56 82 ALA A O 1
ATOM 614 N N . ARG A 1 83 ? -17.062 -14 13.734 1 98.5 83 ARG A N 1
ATOM 615 C CA . ARG A 1 83 ? -16.578 -14.031 12.359 1 98.5 83 ARG A CA 1
ATOM 616 C C . ARG A 1 83 ? -15.641 -15.211 12.125 1 98.5 83 ARG A C 1
ATOM 618 O O . ARG A 1 83 ? -15.719 -15.875 11.086 1 98.5 83 ARG A O 1
ATOM 625 N N . GLY A 1 84 ? -14.75 -15.453 13.141 1 98.69 84 GLY A N 1
ATOM 626 C CA . GLY A 1 84 ? -13.875 -16.609 13.055 1 98.69 84 GLY A CA 1
ATOM 627 C C . GLY A 1 84 ? -14.641 -17.922 12.914 1 98.69 84 GLY A C 1
ATOM 628 O O . GLY A 1 84 ? -14.297 -18.75 12.07 1 98.69 84 GLY A O 1
ATOM 629 N N . ARG A 1 85 ? -15.68 -18.109 13.742 1 98.75 85 ARG A N 1
ATOM 630 C CA . ARG A 1 85 ? -16.5 -19.328 13.68 1 98.75 85 ARG A CA 1
ATOM 631 C C . ARG A 1 85 ? -17.156 -19.469 12.312 1 98.75 85 ARG A C 1
ATOM 633 O O . ARG A 1 85 ? -17.234 -20.578 11.773 1 98.75 85 ARG A O 1
ATOM 640 N N . ALA A 1 86 ? -17.641 -18.328 11.758 1 98.81 86 ALA A N 1
ATOM 641 C CA . ALA A 1 86 ? -18.266 -18.359 10.438 1 98.81 86 ALA A CA 1
ATOM 642 C C . ALA A 1 86 ? -17.281 -18.797 9.367 1 98.81 86 ALA A C 1
ATOM 644 O O . ALA A 1 86 ? -17.594 -19.609 8.5 1 98.81 86 ALA A O 1
ATOM 645 N N . LEU A 1 87 ? -16.062 -18.328 9.406 1 98.88 87 LEU A N 1
ATOM 646 C CA . LEU A 1 87 ? -15.055 -18.656 8.414 1 98.88 87 LEU A CA 1
ATOM 647 C C . LEU A 1 87 ? -14.609 -20.109 8.547 1 98.88 87 LEU A C 1
ATOM 649 O O . LEU A 1 87 ? -14.328 -20.781 7.547 1 98.88 87 LEU A O 1
ATOM 653 N N . TYR A 1 88 ? -14.523 -20.594 9.797 1 98.81 88 TYR A N 1
ATOM 654 C CA . TYR A 1 88 ? -14.219 -22 10.008 1 98.81 88 TYR A CA 1
ATOM 655 C C . TYR A 1 88 ? -15.289 -22.875 9.375 1 98.81 88 TYR A C 1
ATOM 657 O O . TYR A 1 88 ? -14.977 -23.922 8.773 1 98.81 88 TYR A O 1
ATOM 665 N N . ALA A 1 89 ? -16.516 -22.453 9.492 1 98.88 89 ALA A N 1
ATOM 666 C CA . ALA A 1 89 ? -17.625 -23.203 8.891 1 98.88 89 ALA A CA 1
ATOM 667 C C . ALA A 1 89 ? -17.516 -23.203 7.367 1 98.88 89 ALA A C 1
ATOM 669 O O . ALA A 1 89 ? -17.828 -24.203 6.715 1 98.88 89 ALA A O 1
ATOM 670 N N . VAL A 1 90 ? -17.094 -22.094 6.793 1 98.88 90 VAL A N 1
ATOM 671 C CA . VAL A 1 90 ? -16.875 -22.031 5.352 1 98.88 90 VAL A CA 1
ATOM 672 C C . VAL A 1 90 ? -15.812 -23.047 4.941 1 98.88 90 VAL A C 1
ATOM 674 O O . VAL A 1 90 ? -16 -23.797 3.975 1 98.88 90 VAL A O 1
ATOM 677 N N . GLY A 1 91 ? -14.641 -23.094 5.695 1 98.88 91 GLY A N 1
ATOM 678 C CA . GLY A 1 91 ? -13.617 -24.094 5.418 1 98.88 91 GLY A CA 1
ATOM 679 C C . GLY A 1 91 ? -14.141 -25.516 5.469 1 98.88 91 GLY A C 1
ATOM 680 O O . GLY A 1 91 ? -13.812 -26.328 4.609 1 98.88 91 GLY A O 1
ATOM 681 N N . ALA A 1 92 ? -15 -25.766 6.395 1 98.81 92 ALA A N 1
ATOM 682 C CA . ALA A 1 92 ? -15.555 -27.094 6.582 1 98.81 92 ALA A CA 1
ATOM 683 C C . ALA A 1 92 ? -16.438 -27.5 5.406 1 98.81 92 ALA A C 1
ATOM 685 O O . ALA A 1 92 ? -16.375 -28.625 4.922 1 98.81 92 ALA A O 1
ATOM 686 N N . VAL A 1 93 ? -17.297 -26.594 4.973 1 98.75 93 VAL A N 1
ATOM 687 C CA . VAL A 1 93 ? -18.203 -26.906 3.875 1 98.75 93 VAL A CA 1
ATOM 688 C C . VAL A 1 93 ? -17.422 -27.094 2.582 1 98.75 93 VAL A C 1
ATOM 690 O O . VAL A 1 93 ? -17.734 -27.953 1.761 1 98.75 93 VAL A O 1
ATOM 693 N N . ILE A 1 94 ? -16.391 -26.297 2.354 1 98.75 94 ILE A N 1
ATOM 694 C CA . ILE A 1 94 ? -15.547 -26.453 1.173 1 98.75 94 ILE A CA 1
ATOM 695 C C . ILE A 1 94 ? -14.867 -27.812 1.192 1 98.75 94 ILE A C 1
ATOM 697 O O . ILE A 1 94 ? -14.812 -28.5 0.171 1 98.75 94 ILE A O 1
ATOM 701 N N . ARG A 1 95 ? -14.352 -28.172 2.35 1 98.31 95 ARG A N 1
ATOM 702 C CA . ARG A 1 95 ? -13.719 -29.484 2.484 1 98.31 95 ARG A CA 1
ATOM 703 C C . ARG A 1 95 ? -14.703 -30.609 2.172 1 98.31 95 ARG A C 1
ATOM 705 O O . ARG A 1 95 ? -14.352 -31.594 1.511 1 98.31 95 ARG A O 1
ATOM 712 N N . ALA A 1 96 ? -15.938 -30.453 2.613 1 98.56 96 ALA A N 1
ATOM 713 C CA . ALA A 1 96 ? -16.984 -31.469 2.387 1 98.56 96 ALA A CA 1
ATOM 714 C C . ALA A 1 96 ? -17.344 -31.547 0.908 1 98.56 96 ALA A C 1
ATOM 716 O O . ALA A 1 96 ? -17.703 -32.625 0.418 1 98.56 96 ALA A O 1
ATOM 717 N N . GLU A 1 97 ? -17.203 -30.469 0.218 1 98.56 97 GLU A N 1
ATOM 718 C CA . GLU A 1 97 ? -17.594 -30.391 -1.188 1 98.56 97 GLU A CA 1
ATOM 719 C C . GLU A 1 97 ? -16.359 -30.438 -2.096 1 98.56 97 GLU A C 1
ATOM 721 O O . GLU A 1 97 ? -16.422 -29.984 -3.246 1 98.56 97 GLU A O 1
ATOM 726 N N . ALA A 1 98 ? -15.211 -30.891 -1.638 1 98.5 98 ALA A N 1
ATOM 727 C CA . ALA A 1 98 ? -13.93 -30.781 -2.328 1 98.5 98 ALA A CA 1
ATOM 728 C C . ALA A 1 98 ? -13.977 -31.484 -3.686 1 98.5 98 ALA A C 1
ATOM 730 O O . ALA A 1 98 ? -13.523 -30.938 -4.691 1 98.5 98 ALA A O 1
ATOM 731 N N . GLU A 1 99 ? -14.492 -32.656 -3.771 1 98.38 99 GLU A N 1
ATOM 732 C CA . GLU A 1 99 ? -14.469 -33.438 -5.012 1 98.38 99 GLU A CA 1
ATOM 733 C C . GLU A 1 99 ? -15.359 -32.812 -6.074 1 98.38 99 GLU A C 1
ATOM 735 O O . GLU A 1 99 ? -14.914 -32.562 -7.199 1 98.38 99 GLU A O 1
ATOM 740 N N . PRO A 1 100 ? -16.656 -32.438 -5.73 1 98.56 100 PRO A N 1
ATOM 741 C CA . PRO A 1 100 ? -17.469 -31.734 -6.723 1 98.56 100 PRO A CA 1
ATOM 742 C C . PRO A 1 100 ? -16.828 -30.422 -7.172 1 98.56 100 PRO A C 1
ATOM 744 O O . PRO A 1 100 ? -16.922 -30.062 -8.352 1 98.56 100 PRO A O 1
ATOM 747 N N . LEU A 1 101 ? -16.234 -29.703 -6.27 1 98.75 101 LEU A N 1
ATOM 748 C CA . LEU A 1 101 ? -15.562 -28.453 -6.621 1 98.75 101 LEU A CA 1
ATOM 749 C C . LEU A 1 101 ? -14.391 -28.719 -7.555 1 98.75 101 LEU A C 1
ATOM 751 O O . LEU A 1 101 ? -14.18 -27.984 -8.523 1 98.75 101 LEU A O 1
ATOM 755 N N . ALA A 1 102 ? -13.586 -29.75 -7.242 1 98.56 102 ALA A N 1
ATOM 756 C CA . ALA A 1 102 ? -12.43 -30.109 -8.062 1 98.56 102 ALA A CA 1
ATOM 757 C C . ALA A 1 102 ? -12.867 -30.469 -9.484 1 98.56 102 ALA A C 1
ATOM 759 O O . ALA A 1 102 ? -12.234 -30.047 -10.461 1 98.56 102 ALA A O 1
ATOM 760 N N . ARG A 1 103 ? -13.898 -31.25 -9.586 1 98.12 103 ARG A N 1
ATOM 761 C CA . ARG A 1 103 ? -14.414 -31.641 -10.891 1 98.12 103 ARG A CA 1
ATOM 762 C C . ARG A 1 103 ? -14.883 -30.422 -11.688 1 98.12 103 ARG A C 1
ATOM 764 O O . ARG A 1 103 ? -14.594 -30.312 -12.883 1 98.12 103 ARG A O 1
ATOM 771 N N . LEU A 1 104 ? -15.648 -29.562 -10.992 1 98.06 104 LEU A N 1
ATOM 772 C CA . LEU A 1 104 ? -16.109 -28.328 -11.633 1 98.06 104 LEU A CA 1
ATOM 773 C C . LEU A 1 104 ? -14.93 -27.531 -12.156 1 98.06 104 LEU A C 1
ATOM 775 O O . LEU A 1 104 ? -14.969 -27.031 -13.289 1 98.06 104 LEU A O 1
ATOM 779 N N . GLU A 1 105 ? -13.891 -27.422 -11.367 1 97.81 105 GLU A N 1
ATOM 780 C CA . GLU A 1 105 ? -12.711 -26.656 -11.758 1 97.81 105 GLU A CA 1
ATOM 781 C C . GLU A 1 105 ? -11.977 -27.312 -12.914 1 97.81 105 GLU A C 1
ATOM 783 O O . GLU A 1 105 ? -11.562 -26.641 -13.859 1 97.81 105 GLU A O 1
ATOM 788 N N . ALA A 1 106 ? -11.797 -28.625 -12.859 1 97.56 106 ALA A N 1
ATOM 789 C CA . ALA A 1 106 ? -11.086 -29.359 -13.898 1 97.56 106 ALA A CA 1
ATOM 790 C C . ALA A 1 106 ? -11.766 -29.188 -15.258 1 97.56 106 ALA A C 1
ATOM 792 O O . ALA A 1 106 ? -11.102 -28.938 -16.266 1 97.56 106 ALA A O 1
ATOM 793 N N . ILE A 1 107 ? -13.086 -29.266 -15.258 1 95.62 107 ILE A N 1
ATOM 794 C CA . ILE A 1 107 ? -13.859 -29.172 -16.5 1 95.62 107 ILE A CA 1
ATOM 795 C C . ILE A 1 107 ? -13.805 -27.75 -17.031 1 95.62 107 ILE A C 1
ATOM 797 O O . ILE A 1 107 ? -13.695 -27.531 -18.25 1 95.62 107 ILE A O 1
ATOM 801 N N . SER A 1 108 ? -13.844 -26.828 -16.125 1 95.38 108 SER A N 1
ATOM 802 C CA . SER A 1 108 ? -14 -25.438 -16.547 1 95.38 108 SER A CA 1
ATOM 803 C C . SER A 1 108 ? -12.648 -24.812 -16.906 1 95.38 108 SER A C 1
ATOM 805 O O . SER A 1 108 ? -12.562 -24 -17.828 1 95.38 108 SER A O 1
ATOM 807 N N . SER A 1 109 ? -11.547 -25.109 -16.234 1 95.69 109 SER A N 1
ATOM 808 C CA . SER A 1 109 ? -10.273 -24.422 -16.406 1 95.69 109 SER A CA 1
ATOM 809 C C . SER A 1 109 ? -9.289 -25.25 -17.234 1 95.69 109 SER A C 1
ATOM 811 O O . SER A 1 109 ? -8.281 -24.734 -17.703 1 95.69 109 SER A O 1
ATOM 813 N N . GLY A 1 110 ? -9.492 -26.562 -17.344 1 95.31 110 GLY A N 1
ATOM 814 C CA . GLY A 1 110 ? -8.586 -27.453 -18.062 1 95.31 110 GLY A CA 1
ATOM 815 C C . GLY A 1 110 ? -7.477 -28 -17.188 1 95.31 110 GLY A C 1
ATOM 816 O O . GLY A 1 110 ? -6.59 -28.703 -17.688 1 95.31 110 GLY A O 1
ATOM 817 N N . LYS A 1 111 ? -7.484 -27.812 -15.898 1 96.5 111 LYS A N 1
ATOM 818 C CA . LYS A 1 111 ? -6.473 -28.312 -14.969 1 96.5 111 LYS A CA 1
ATOM 819 C C . LYS A 1 111 ? -6.703 -29.781 -14.648 1 96.5 111 LYS A C 1
ATOM 821 O O . LYS A 1 111 ? -7.844 -30.219 -14.469 1 96.5 111 LYS A O 1
ATOM 826 N N . PRO A 1 112 ? -5.641 -30.531 -14.508 1 96.75 112 PRO A N 1
ATOM 827 C CA . PRO A 1 112 ? -5.812 -31.938 -14.141 1 96.75 112 PRO A CA 1
ATOM 828 C C . PRO A 1 112 ? -6.559 -32.125 -12.82 1 96.75 112 PRO A C 1
ATOM 830 O O . PRO A 1 112 ? -6.297 -31.391 -11.859 1 96.75 112 PRO A O 1
ATOM 833 N N . ILE A 1 113 ? -7.484 -33.062 -12.75 1 97.56 113 ILE A N 1
ATOM 834 C CA . ILE A 1 113 ? -8.367 -33.281 -11.617 1 97.56 113 ILE A CA 1
ATOM 835 C C . ILE A 1 113 ? -7.543 -33.562 -10.359 1 97.56 113 ILE A C 1
ATOM 837 O O . ILE A 1 113 ? -7.93 -33.156 -9.258 1 97.56 113 ILE A O 1
ATOM 841 N N . ARG A 1 114 ? -6.398 -34.188 -10.469 1 94.62 114 ARG A N 1
ATOM 842 C CA . ARG A 1 114 ? -5.539 -34.469 -9.32 1 94.62 114 ARG A CA 1
ATOM 843 C C . ARG A 1 114 ? -5.051 -33.188 -8.68 1 94.62 114 ARG A C 1
ATOM 845 O O . ARG A 1 114 ? -5 -33.062 -7.453 1 94.62 114 ARG A O 1
ATOM 852 N N . ASP A 1 115 ? -4.684 -32.219 -9.492 1 95.31 115 ASP A N 1
ATOM 853 C CA . ASP A 1 115 ? -4.234 -30.906 -8.992 1 95.31 115 ASP A CA 1
ATOM 854 C C . ASP A 1 115 ? -5.387 -30.141 -8.367 1 95.31 115 ASP A C 1
ATOM 856 O O . ASP A 1 115 ? -5.215 -29.469 -7.34 1 95.31 115 ASP A O 1
ATOM 860 N N . CYS A 1 116 ? -6.559 -30.219 -8.984 1 97.81 116 CYS A N 1
ATOM 861 C CA . CYS A 1 116 ? -7.734 -29.516 -8.484 1 97.81 116 CYS A CA 1
ATOM 862 C C . CYS A 1 116 ? -8.117 -30.031 -7.098 1 97.81 116 CYS A C 1
ATOM 864 O O . CYS A 1 116 ? -8.5 -29.25 -6.23 1 97.81 116 CYS A O 1
ATOM 866 N N . ARG A 1 117 ? -8.023 -31.359 -6.918 1 97.5 117 ARG A N 1
ATOM 867 C CA . ARG A 1 117 ? -8.344 -31.938 -5.617 1 97.5 117 ARG A CA 1
ATOM 868 C C . ARG A 1 117 ? -7.441 -31.375 -4.527 1 97.5 117 ARG A C 1
ATOM 870 O O . ARG A 1 117 ? -7.918 -31 -3.453 1 97.5 117 ARG A O 1
ATOM 877 N N . ALA A 1 118 ? -6.152 -31.281 -4.82 1 95.19 118 ALA A N 1
ATOM 878 C CA . ALA A 1 118 ? -5.207 -30.719 -3.863 1 95.19 118 ALA A CA 1
ATOM 879 C C . ALA A 1 118 ? -5.512 -29.25 -3.594 1 95.19 118 ALA A C 1
ATOM 881 O O . ALA A 1 118 ? -5.422 -28.781 -2.453 1 95.19 118 ALA A O 1
ATOM 882 N N . GLU A 1 119 ? -5.895 -28.562 -4.562 1 96.88 119 GLU A N 1
ATOM 883 C CA . GLU A 1 119 ? -6.191 -27.125 -4.449 1 96.88 119 GLU A CA 1
ATOM 884 C C . GLU A 1 119 ? -7.391 -26.891 -3.535 1 96.88 119 GLU A C 1
ATOM 886 O O . GLU A 1 119 ? -7.398 -25.938 -2.752 1 96.88 119 GLU A O 1
ATOM 891 N N . MET A 1 120 ? -8.422 -27.766 -3.662 1 98.44 120 MET A N 1
ATOM 892 C CA . MET A 1 120 ? -9.609 -27.562 -2.844 1 98.44 120 MET A CA 1
ATOM 893 C C . MET A 1 120 ? -9.289 -27.734 -1.362 1 98.44 120 MET A C 1
ATOM 895 O O . MET A 1 120 ? -9.867 -27.047 -0.516 1 98.44 120 MET A O 1
ATOM 899 N N . GLN A 1 121 ? -8.352 -28.594 -1.079 1 97.81 121 GLN A N 1
ATOM 900 C CA . GLN A 1 121 ? -7.918 -28.734 0.307 1 97.81 121 GLN A CA 1
ATOM 901 C C . GLN A 1 121 ? -7.215 -27.469 0.792 1 97.81 121 GLN A C 1
ATOM 903 O O . GLN A 1 121 ? -7.438 -27.016 1.92 1 97.81 121 GLN A O 1
ATOM 908 N N . LYS A 1 122 ? -6.426 -26.938 -0.062 1 98.06 122 LYS A N 1
ATOM 909 C CA . LYS A 1 122 ? -5.723 -25.703 0.283 1 98.06 122 LYS A CA 1
ATOM 910 C C . LYS A 1 122 ? -6.703 -24.547 0.488 1 98.06 122 LYS A C 1
ATOM 912 O O . LYS A 1 122 ? -6.516 -23.719 1.379 1 98.06 122 LYS A O 1
ATOM 917 N N . VAL A 1 123 ? -7.719 -24.484 -0.34 1 98.69 123 VAL A N 1
ATOM 918 C CA . VAL A 1 123 ? -8.719 -23.438 -0.218 1 98.69 123 VAL A CA 1
ATOM 919 C C . VAL A 1 123 ? -9.414 -23.531 1.142 1 98.69 123 VAL A C 1
ATOM 921 O O . VAL A 1 123 ? -9.586 -22.516 1.828 1 98.69 123 VAL A O 1
ATOM 924 N N . ALA A 1 124 ? -9.773 -24.734 1.533 1 98.81 124 ALA A N 1
ATOM 925 C CA . ALA A 1 124 ? -10.367 -24.938 2.854 1 98.81 124 ALA A CA 1
ATOM 926 C C . ALA A 1 124 ? -9.43 -24.438 3.955 1 98.81 124 ALA A C 1
ATOM 928 O O . ALA A 1 124 ? -9.859 -23.75 4.879 1 98.81 124 ALA A O 1
ATOM 929 N N . GLU A 1 125 ? -8.188 -24.766 3.807 1 98.56 125 GLU A N 1
ATOM 930 C CA . GLU A 1 125 ? -7.184 -24.391 4.797 1 98.56 125 GLU A CA 1
ATOM 931 C C . GLU A 1 125 ? -7.035 -22.875 4.895 1 98.56 125 GLU A C 1
ATOM 933 O O . GLU A 1 125 ? -6.766 -22.344 5.973 1 98.56 125 GLU A O 1
ATOM 938 N N . MET A 1 126 ? -7.195 -22.234 3.801 1 98.81 126 MET A N 1
ATOM 939 C CA . MET A 1 126 ? -7.094 -20.781 3.791 1 98.81 126 MET A CA 1
ATOM 940 C C . MET A 1 126 ? -8.156 -20.156 4.691 1 98.81 126 MET A C 1
ATOM 942 O O . MET A 1 126 ? -7.855 -19.25 5.477 1 98.81 126 MET A O 1
ATOM 946 N N . PHE A 1 127 ? -9.375 -20.625 4.609 1 98.88 127 PHE A N 1
ATOM 947 C CA . PHE A 1 127 ? -10.438 -20.125 5.465 1 98.88 127 PHE A CA 1
ATOM 948 C C . PHE A 1 127 ? -10.188 -20.5 6.922 1 98.88 127 PHE A C 1
ATOM 950 O O . PHE A 1 127 ? -10.43 -19.688 7.824 1 98.88 127 PHE A O 1
ATOM 957 N N . GLU A 1 128 ? -9.656 -21.703 7.145 1 98.75 128 GLU A N 1
ATOM 958 C CA . GLU A 1 128 ? -9.328 -22.125 8.5 1 98.75 128 GLU A CA 1
ATOM 959 C C . GLU A 1 128 ? -8.25 -21.25 9.117 1 98.75 128 GLU A C 1
ATOM 961 O O . GLU A 1 128 ? -8.375 -20.828 10.273 1 98.75 128 GLU A O 1
ATOM 966 N N . TYR A 1 129 ? -7.234 -21.016 8.344 1 98.81 129 TYR A N 1
ATOM 967 C CA . TYR A 1 129 ? -6.113 -20.219 8.828 1 98.81 129 TYR A CA 1
ATOM 968 C C . TYR A 1 129 ? -6.574 -18.828 9.258 1 98.81 129 TYR A C 1
ATOM 970 O O . TYR A 1 129 ? -6.289 -18.391 10.375 1 98.81 129 TYR A O 1
ATOM 978 N N . TYR A 1 130 ? -7.305 -18.172 8.438 1 98.81 130 TYR A N 1
ATOM 979 C CA . TYR A 1 130 ? -7.688 -16.797 8.727 1 98.81 130 TYR A CA 1
ATOM 980 C C . TYR A 1 130 ? -8.82 -16.734 9.742 1 98.81 130 TYR A C 1
ATOM 982 O O . TYR A 1 130 ? -8.977 -15.742 10.461 1 98.81 130 TYR A O 1
ATOM 990 N N . ALA A 1 131 ? -9.625 -17.812 9.781 1 98.81 131 ALA A N 1
ATOM 991 C CA . ALA A 1 131 ? -10.562 -17.922 10.898 1 98.81 1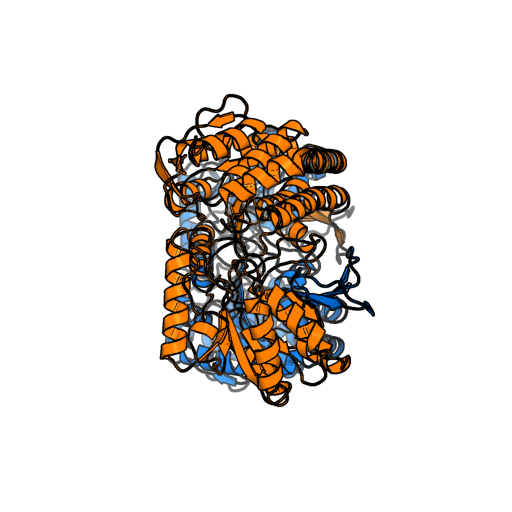31 ALA A CA 1
ATOM 992 C C . ALA A 1 131 ? -9.836 -17.812 12.234 1 98.81 131 ALA A C 1
ATOM 994 O O . ALA A 1 131 ? -10.312 -17.141 13.148 1 98.81 131 ALA A O 1
ATOM 995 N N . GLY A 1 132 ? -8.727 -18.453 12.305 1 98.56 132 GLY A N 1
ATOM 996 C CA . GLY A 1 132 ? -7.926 -18.438 13.516 1 98.56 132 GLY A CA 1
ATOM 997 C C . GLY A 1 132 ? -7.387 -17.062 13.852 1 98.56 132 GLY A C 1
ATOM 998 O O . GLY A 1 132 ? -7.156 -16.75 15.023 1 98.56 132 GLY A O 1
ATOM 999 N N . TRP A 1 133 ? -7.246 -16.219 12.875 1 98.38 133 TRP A N 1
ATOM 1000 C CA . TRP A 1 133 ? -6.664 -14.891 13.062 1 98.38 133 TRP A CA 1
ATOM 1001 C C . TRP A 1 133 ? -7.742 -13.867 13.43 1 98.38 133 TRP A C 1
ATOM 1003 O O . TRP A 1 133 ? -7.434 -12.781 13.914 1 98.38 133 TRP A O 1
ATOM 1013 N N . ALA A 1 134 ? -9.008 -14.164 13.219 1 98.06 134 ALA A N 1
ATOM 1014 C CA . ALA A 1 134 ? -10.086 -13.18 13.297 1 98.06 134 ALA A CA 1
ATOM 1015 C C . ALA A 1 134 ? -10.078 -12.477 14.656 1 98.06 134 ALA A C 1
ATOM 1017 O O . ALA A 1 134 ? -10.328 -11.266 14.734 1 98.06 134 ALA A O 1
ATOM 1018 N N . ASP A 1 135 ? -9.805 -13.211 15.75 1 97.69 135 ASP A N 1
ATOM 1019 C CA . ASP A 1 135 ? -9.867 -12.586 17.078 1 97.69 135 ASP A CA 1
ATOM 1020 C C . ASP A 1 135 ? -8.477 -12.461 17.688 1 97.69 135 ASP A C 1
ATOM 1022 O O . ASP A 1 135 ? -8.344 -12.352 18.906 1 97.69 135 ASP A O 1
ATOM 1026 N N . LYS A 1 136 ? -7.387 -12.539 16.859 1 97.81 136 LYS A N 1
ATOM 1027 C CA . LYS A 1 136 ? -6.023 -12.414 17.375 1 97.81 136 LYS A CA 1
ATOM 1028 C C . LYS A 1 136 ? -5.324 -11.195 16.781 1 97.81 136 LYS A C 1
ATOM 1030 O O . LYS A 1 136 ? -4.223 -10.836 17.203 1 97.81 136 LYS A O 1
ATOM 1035 N N . PHE A 1 137 ? -5.902 -10.555 15.812 1 96.94 137 PHE A N 1
ATOM 1036 C CA . PHE A 1 137 ? -5.32 -9.406 15.125 1 96.94 137 PHE A CA 1
ATOM 1037 C C . PHE A 1 137 ? -5.949 -8.109 15.617 1 96.94 137 PHE A C 1
ATOM 1039 O O . PHE A 1 137 ? -7.098 -7.809 15.289 1 96.94 137 PHE A O 1
ATOM 1046 N N . TYR A 1 138 ? -5.316 -7.391 16.453 1 94.19 138 TYR A N 1
ATOM 1047 C CA . TYR A 1 138 ? -5.875 -6.191 17.062 1 94.19 138 TYR A CA 1
ATOM 1048 C C . TYR A 1 138 ? -4.82 -5.102 17.188 1 94.19 138 TYR A C 1
ATOM 1050 O O . TYR A 1 138 ? -3.695 -5.258 16.703 1 94.19 138 TYR A O 1
ATOM 1058 N N . GLY A 1 139 ? -5.207 -3.834 17.703 1 96.19 139 GLY A N 1
ATOM 1059 C CA . GLY A 1 139 ? -4.352 -2.66 17.781 1 96.19 139 GLY A CA 1
ATOM 1060 C C . GLY A 1 139 ? -3.383 -2.709 18.953 1 96.19 139 GLY A C 1
ATOM 1061 O O . GLY A 1 139 ? -3.252 -3.74 19.609 1 96.19 139 GLY A O 1
ATOM 1062 N N . GLU A 1 140 ? -2.576 -1.687 19.078 1 97.38 140 GLU A N 1
ATOM 1063 C CA . GLU A 1 140 ? -1.521 -1.561 20.078 1 97.38 140 GLU A CA 1
ATOM 1064 C C . GLU A 1 140 ? -1.758 -0.354 20.984 1 97.38 140 GLU A C 1
ATOM 1066 O O . GLU A 1 140 ? -2.504 0.56 20.625 1 97.38 140 GLU A O 1
ATOM 1071 N N . VAL A 1 141 ? -1.176 -0.429 22.172 1 98.44 141 VAL A N 1
ATOM 1072 C CA . VAL A 1 141 ? -1.018 0.743 23.031 1 98.44 141 VAL A CA 1
ATOM 1073 C C . VAL A 1 141 ? 0.41 1.273 22.922 1 98.44 141 VAL A C 1
ATOM 1075 O O . VAL A 1 141 ? 1.373 0.523 23.094 1 98.44 141 VAL A O 1
ATOM 1078 N N . ILE A 1 142 ? 0.543 2.531 22.578 1 98.31 142 ILE A N 1
ATOM 1079 C CA . ILE A 1 142 ? 1.84 3.123 22.281 1 98.31 142 ILE A CA 1
ATOM 1080 C C . ILE A 1 142 ? 2.24 4.094 23.391 1 98.31 142 ILE A C 1
ATOM 1082 O O . ILE A 1 142 ? 1.506 5.039 23.688 1 98.31 142 ILE A O 1
ATOM 1086 N N . PRO A 1 143 ? 3.422 3.879 24.016 1 97.38 143 PRO A N 1
ATOM 1087 C CA . PRO A 1 143 ? 3.904 4.867 24.984 1 97.38 143 PRO A CA 1
ATOM 1088 C C . PRO A 1 143 ? 4.34 6.176 24.328 1 97.38 143 PRO A C 1
ATOM 1090 O O . PRO A 1 143 ? 5.316 6.195 23.578 1 97.38 143 PRO A O 1
ATOM 1093 N N . VAL A 1 144 ? 3.582 7.223 24.469 1 96.56 144 VAL A N 1
ATOM 1094 C CA . VAL A 1 144 ? 3.898 8.539 23.922 1 96.56 144 VAL A CA 1
ATOM 1095 C C . VAL A 1 144 ? 4.375 9.453 25.047 1 96.56 144 VAL A C 1
ATOM 1097 O O . VAL A 1 144 ? 4.062 9.227 26.219 1 96.56 144 VAL A O 1
ATOM 1100 N N . PRO A 1 145 ? 5.176 10.477 24.719 1 94.94 145 PRO A N 1
ATOM 1101 C CA . PRO A 1 145 ? 5.738 11.359 25.75 1 94.94 145 PRO A CA 1
ATOM 1102 C C . PRO A 1 145 ? 4.777 12.469 26.156 1 94.94 145 PRO A C 1
ATOM 1104 O O . PRO A 1 145 ? 5.168 13.633 26.219 1 94.94 145 PRO A O 1
ATOM 1107 N N . SER A 1 146 ? 3.576 12.203 26.297 1 95.25 146 SER A N 1
ATOM 1108 C CA . SER A 1 146 ? 2.537 13.125 26.734 1 95.25 146 SER A CA 1
ATOM 1109 C C . SER A 1 146 ? 1.544 12.43 27.672 1 95.25 146 SER A C 1
ATOM 1111 O O . SER A 1 146 ? 1.718 11.258 28 1 95.25 146 SER A O 1
ATOM 1113 N N . SER A 1 147 ? 0.553 13.094 28.172 1 96.62 147 SER A N 1
ATOM 1114 C CA . SER A 1 147 ? -0.395 12.562 29.141 1 96.62 147 SER A CA 1
ATOM 1115 C C . SER A 1 147 ? -1.418 11.648 28.484 1 96.62 147 SER A C 1
ATOM 1117 O O . SER A 1 147 ? -2.262 11.055 29.156 1 96.62 147 SER A O 1
ATOM 1119 N N . HIS A 1 148 ? -1.283 11.391 27.234 1 97.81 148 HIS A N 1
ATOM 1120 C CA . HIS A 1 148 ? -2.334 10.719 26.469 1 97.81 148 HIS A CA 1
ATOM 1121 C C . HIS A 1 148 ? -2.213 9.203 26.578 1 97.81 148 HIS A C 1
ATOM 1123 O O . HIS A 1 148 ? -1.104 8.664 26.578 1 97.81 148 HIS A O 1
ATOM 1129 N N . LEU A 1 149 ? -3.344 8.555 26.75 1 98.31 149 LEU A N 1
ATOM 1130 C CA . LEU A 1 149 ? -3.424 7.176 26.281 1 98.31 149 LEU A CA 1
ATOM 1131 C C . LEU A 1 149 ? -3.496 7.129 24.766 1 98.31 149 LEU A C 1
ATOM 1133 O O . LEU A 1 149 ? -4.453 7.633 24.156 1 98.31 149 LEU A O 1
ATOM 1137 N N . ASN A 1 150 ? -2.494 6.633 24.094 1 98.69 150 ASN A N 1
ATOM 1138 C CA . ASN A 1 150 ? -2.498 6.453 22.656 1 98.69 150 ASN A CA 1
ATOM 1139 C C . ASN A 1 150 ? -2.672 4.988 22.266 1 98.69 150 ASN A C 1
ATOM 1141 O O . ASN A 1 150 ? -1.896 4.133 22.703 1 98.69 150 ASN A O 1
ATOM 1145 N N . TYR A 1 151 ? -3.73 4.723 21.609 1 98.62 151 TYR A N 1
ATOM 1146 C CA . TYR A 1 151 ? -3.934 3.361 21.141 1 98.62 151 TYR A CA 1
ATOM 1147 C C . TYR A 1 151 ? -4.336 3.355 19.656 1 98.62 151 TYR A C 1
ATOM 1149 O O . TYR A 1 151 ? -4.77 4.379 19.125 1 98.62 151 TYR A O 1
ATOM 1157 N N . THR A 1 152 ? -4.145 2.213 19 1 98.5 152 THR A N 1
ATOM 1158 C CA . THR A 1 152 ? -4.512 2.078 17.594 1 98.5 152 THR A CA 1
ATOM 1159 C C . THR A 1 152 ? -5.668 1.094 17.438 1 98.5 152 THR A C 1
ATOM 1161 O O . THR A 1 152 ? -5.914 0.268 18.312 1 98.5 152 THR A O 1
ATOM 1164 N N . ARG A 1 153 ? -6.418 1.275 16.422 1 97.81 153 ARG A N 1
ATOM 1165 C CA . ARG A 1 153 ? -7.43 0.344 15.938 1 97.81 153 ARG A CA 1
ATOM 1166 C C . ARG A 1 153 ? -7.121 -0.103 14.508 1 97.81 153 ARG A C 1
ATOM 1168 O O . ARG A 1 153 ? -6.691 0.701 13.68 1 97.81 153 ARG A O 1
ATOM 1175 N N . ARG A 1 154 ? -7.281 -1.4 14.266 1 97.19 154 ARG A N 1
ATOM 1176 C CA . ARG A 1 154 ? -7.273 -1.926 12.906 1 97.19 154 ARG A CA 1
ATOM 1177 C C . ARG A 1 154 ? -8.688 -1.996 12.336 1 97.19 154 ARG A C 1
ATOM 1179 O O . ARG A 1 154 ? -9.531 -2.738 12.852 1 97.19 154 ARG A O 1
ATOM 1186 N N . GLU A 1 155 ? -8.898 -1.207 11.328 1 97.56 155 GLU A N 1
ATOM 1187 C CA . GLU A 1 155 ? -10.25 -1.133 10.773 1 97.56 155 GLU A CA 1
ATOM 1188 C C . GLU A 1 155 ? -10.281 -1.615 9.328 1 97.56 155 GLU A C 1
ATOM 1190 O O . GLU A 1 155 ? -9.344 -1.368 8.57 1 97.56 155 GLU A O 1
ATOM 1195 N N . PRO A 1 156 ? -11.375 -2.355 8.945 1 98.12 156 PRO A N 1
ATOM 1196 C CA . PRO A 1 156 ? -11.492 -2.748 7.539 1 98.12 156 PRO A CA 1
ATOM 1197 C C . PRO A 1 156 ? -11.688 -1.555 6.609 1 98.12 156 PRO A C 1
ATOM 1199 O O . PRO A 1 156 ? -12.016 -0.457 7.066 1 98.12 156 PRO A O 1
ATOM 1202 N N . TYR A 1 157 ? -11.484 -1.752 5.34 1 98 157 TYR A N 1
ATOM 1203 C CA . TYR A 1 157 ? -11.758 -0.734 4.332 1 98 157 TYR A CA 1
ATOM 1204 C C . TYR A 1 157 ? -13.258 -0.6 4.086 1 98 157 TYR A C 1
ATOM 1206 O O . TYR A 1 157 ? -13.727 0.452 3.646 1 98 157 TYR A O 1
ATOM 1214 N N . GLY A 1 158 ? -14.055 -1.589 4.359 1 97.94 158 GLY A N 1
ATOM 1215 C CA . GLY A 1 158 ? -15.477 -1.664 4.062 1 97.94 158 GLY A CA 1
ATOM 1216 C C . GLY A 1 158 ? -15.805 -2.678 2.984 1 97.94 158 GLY A C 1
ATOM 1217 O O . GLY A 1 158 ? -16.141 -3.822 3.285 1 97.94 158 GLY A O 1
ATOM 1218 N N . THR A 1 159 ? -15.602 -2.307 1.714 1 98.75 159 THR A N 1
ATOM 1219 C CA . THR A 1 159 ? -15.75 -3.195 0.567 1 98.75 159 THR A CA 1
ATOM 1220 C C . THR A 1 159 ? -14.516 -3.121 -0.333 1 98.75 159 THR A C 1
ATOM 1222 O O . THR A 1 159 ? -14.023 -2.031 -0.627 1 98.75 159 THR A O 1
ATOM 1225 N N . VAL A 1 160 ? -14.023 -4.297 -0.681 1 98.81 160 VAL A N 1
ATOM 1226 C CA . VAL A 1 160 ? -12.875 -4.352 -1.578 1 98.81 160 VAL A CA 1
ATOM 1227 C C . VAL A 1 160 ? -13.273 -5.039 -2.883 1 98.81 160 VAL A C 1
ATOM 1229 O O . VAL A 1 160 ? -14.203 -5.848 -2.908 1 98.81 160 VAL A O 1
ATOM 1232 N N . LEU A 1 161 ? -12.633 -4.645 -3.969 1 98.94 161 LEU A N 1
ATOM 1233 C CA . LEU A 1 161 ? -12.773 -5.277 -5.273 1 98.94 161 LEU A CA 1
ATOM 1234 C C . LEU A 1 161 ? -11.594 -6.199 -5.566 1 98.94 161 LEU A C 1
ATOM 1236 O O . LEU A 1 161 ? -10.445 -5.762 -5.562 1 98.94 161 LEU A O 1
ATOM 1240 N N . GLN A 1 162 ? -11.914 -7.469 -5.758 1 98.88 162 GLN A N 1
ATOM 1241 C CA . GLN A 1 162 ? -10.883 -8.461 -6.051 1 98.88 162 GLN A CA 1
ATOM 1242 C C . GLN A 1 162 ? -11.039 -9.016 -7.465 1 98.88 162 GLN A C 1
ATOM 1244 O O . GLN A 1 162 ? -12.141 -9.398 -7.867 1 98.88 162 GLN A O 1
ATOM 1249 N N . MET A 1 163 ? -9.992 -8.984 -8.227 1 98.81 163 MET A N 1
ATOM 1250 C CA . MET A 1 163 ? -9.953 -9.586 -9.555 1 98.81 163 MET A CA 1
ATOM 1251 C C . MET A 1 163 ? -9 -10.773 -9.586 1 98.81 163 MET A C 1
ATOM 1253 O O . MET A 1 163 ? -7.828 -10.648 -9.211 1 98.81 163 MET A O 1
ATOM 1257 N N . THR A 1 164 ? -9.508 -11.945 -10.008 1 98.38 164 THR A N 1
ATOM 1258 C CA . THR A 1 164 ? -8.703 -13.164 -9.969 1 98.38 164 THR A CA 1
ATOM 1259 C C . THR A 1 164 ? -8.555 -13.758 -11.367 1 98.38 164 THR A C 1
ATOM 1261 O O . THR A 1 164 ? -9.43 -13.586 -12.219 1 98.38 164 THR A O 1
ATOM 1264 N N . PRO A 1 165 ? -7.469 -14.484 -11.641 1 97.94 165 PRO A N 1
ATOM 1265 C CA . PRO A 1 165 ? -7.113 -14.953 -12.984 1 97.94 165 PRO A CA 1
ATOM 1266 C C . PRO A 1 165 ? -7.738 -16.297 -13.32 1 97.94 165 PRO A C 1
ATOM 1268 O O . PRO A 1 165 ? -8.383 -16.922 -12.469 1 97.94 165 PRO A O 1
ATOM 1271 N N . TRP A 1 166 ? -7.504 -16.766 -14.57 1 98.12 166 TRP A N 1
ATOM 1272 C CA . TRP A 1 166 ? -8.172 -17.953 -15.078 1 98.12 166 TRP A CA 1
ATOM 1273 C C . TRP A 1 166 ? -7.371 -19.203 -14.75 1 98.12 166 TRP A C 1
ATOM 1275 O O . TRP A 1 166 ? -7.875 -20.328 -14.891 1 98.12 166 TRP A O 1
ATOM 1285 N N . ASN A 1 167 ? -6.148 -19.047 -14.25 1 96.5 167 ASN A N 1
ATOM 1286 C CA . ASN A 1 167 ? -5.305 -20.234 -14.164 1 96.5 167 ASN A CA 1
ATOM 1287 C C . ASN A 1 167 ? -5.52 -20.984 -12.852 1 96.5 167 ASN A C 1
ATOM 1289 O O . ASN A 1 167 ? -5.168 -22.156 -12.742 1 96.5 167 ASN A O 1
ATOM 1293 N N . ALA A 1 168 ? -6.02 -20.234 -11.852 1 96.12 168 ALA A N 1
ATOM 1294 C CA . ALA A 1 168 ? -6.281 -20.875 -10.562 1 96.12 168 ALA A CA 1
ATOM 1295 C C . ALA A 1 168 ? -7.484 -20.25 -9.867 1 96.12 168 ALA A C 1
ATOM 1297 O O . ALA A 1 168 ? -7.363 -19.703 -8.766 1 96.12 168 ALA A O 1
ATOM 1298 N N . PRO A 1 169 ? -8.633 -20.453 -10.469 1 97.31 169 PRO A N 1
ATOM 1299 C CA . PRO A 1 169 ? -9.797 -19.688 -10.031 1 97.31 169 PRO A CA 1
ATOM 1300 C C . PRO A 1 169 ? -10.18 -19.953 -8.578 1 97.31 169 PRO A C 1
ATOM 1302 O O . PRO A 1 169 ? -10.328 -19.016 -7.793 1 97.31 169 PRO A O 1
ATOM 1305 N N . ALA A 1 170 ? -10.281 -21.25 -8.172 1 98.44 170 ALA A N 1
ATOM 1306 C CA . ALA A 1 170 ? -10.672 -21.578 -6.805 1 98.44 170 ALA A CA 1
ATOM 1307 C C . ALA A 1 170 ? -9.602 -21.141 -5.809 1 98.44 170 ALA A C 1
ATOM 1309 O O . ALA A 1 170 ? -9.914 -20.562 -4.762 1 98.44 170 ALA A O 1
ATOM 1310 N N . PHE A 1 171 ? -8.391 -21.453 -6.191 1 98.19 171 PHE A N 1
ATOM 1311 C CA . PHE A 1 171 ? -7.27 -21.156 -5.309 1 98.19 171 PHE A CA 1
ATOM 1312 C C . PHE A 1 171 ? -7.191 -19.656 -5.02 1 98.19 171 PHE A C 1
ATOM 1314 O O . PHE A 1 171 ? -7.125 -19.25 -3.859 1 98.19 171 PHE A O 1
ATOM 1321 N N . THR A 1 172 ? -7.219 -18.797 -6.066 1 98.25 172 THR A N 1
ATOM 1322 C CA . THR A 1 172 ? -7.07 -17.344 -5.895 1 98.25 172 THR A CA 1
ATOM 1323 C C . THR A 1 172 ? -8.328 -16.75 -5.266 1 98.25 172 THR A C 1
ATOM 1325 O O . THR A 1 172 ? -8.258 -15.742 -4.562 1 98.25 172 THR A O 1
ATOM 1328 N N . CYS A 1 173 ? -9.453 -17.406 -5.48 1 98.56 173 CYS A N 1
ATOM 1329 C CA . CYS A 1 173 ? -10.68 -17.016 -4.801 1 98.56 173 CYS A CA 1
ATOM 1330 C C . CYS A 1 173 ? -10.523 -17.109 -3.289 1 98.56 173 CYS A C 1
ATOM 1332 O O . CYS A 1 173 ? -10.688 -16.125 -2.574 1 98.56 173 CYS A O 1
ATOM 1334 N N . GLY A 1 174 ? -10.156 -18.344 -2.842 1 98.69 174 GLY A N 1
ATOM 1335 C CA . GLY A 1 174 ? -9.953 -18.531 -1.413 1 98.69 174 GLY A CA 1
ATOM 1336 C C . GLY A 1 174 ? -8.828 -17.672 -0.855 1 98.69 174 GLY A C 1
ATOM 1337 O O . GLY A 1 174 ? -8.953 -17.109 0.233 1 98.69 174 GLY A O 1
ATOM 1338 N N . TRP A 1 175 ? -7.785 -17.609 -1.693 1 98.12 175 TRP A N 1
ATOM 1339 C CA . TRP A 1 175 ? -6.57 -16.875 -1.337 1 98.12 175 TRP A CA 1
ATOM 1340 C C . TRP A 1 175 ? -6.883 -15.422 -1.007 1 98.12 175 TRP A C 1
ATOM 1342 O O . TRP A 1 175 ? -6.289 -14.844 -0.093 1 98.12 175 TRP A O 1
ATOM 1352 N N . GLN A 1 176 ? -7.863 -14.836 -1.685 1 98.38 176 GLN A N 1
ATOM 1353 C CA . GLN A 1 176 ? -8.188 -13.422 -1.522 1 98.38 176 GLN A CA 1
ATOM 1354 C C . GLN A 1 176 ? -9.344 -13.227 -0.541 1 98.38 176 GLN A C 1
ATOM 1356 O O . GLN A 1 176 ? -9.352 -12.273 0.234 1 98.38 176 GLN A O 1
ATOM 1361 N N . LEU A 1 177 ? -10.305 -14.133 -0.509 1 98.88 177 LEU A N 1
ATOM 1362 C CA . LEU A 1 177 ? -11.484 -13.984 0.343 1 98.88 177 LEU A CA 1
ATOM 1363 C C . LEU A 1 177 ? -11.109 -14.148 1.812 1 98.88 177 LEU A C 1
ATOM 1365 O O . LEU A 1 177 ? -11.609 -13.414 2.67 1 98.88 177 LEU A O 1
ATOM 1369 N N . GLY A 1 178 ? -10.258 -15.117 2.115 1 98.81 178 GLY A N 1
ATOM 1370 C CA . GLY A 1 178 ? -9.938 -15.461 3.49 1 98.81 178 GLY A CA 1
ATOM 1371 C C . GLY A 1 178 ? -9.578 -14.266 4.344 1 98.81 178 GLY A C 1
ATOM 1372 O O . GLY A 1 178 ? -10.289 -13.938 5.297 1 98.81 178 GLY A O 1
ATOM 1373 N N . PRO A 1 179 ? -8.477 -13.586 3.932 1 98.81 179 PRO A N 1
ATOM 1374 C CA . PRO A 1 179 ? -8.047 -12.461 4.766 1 98.81 179 PRO A CA 1
ATOM 1375 C C . PRO A 1 179 ? -9.016 -11.281 4.707 1 98.81 179 PRO A C 1
ATOM 1377 O O . PRO A 1 179 ? -9.195 -10.578 5.703 1 98.81 179 PRO A O 1
ATOM 1380 N N . ALA A 1 180 ? -9.68 -11.039 3.574 1 98.88 180 ALA A N 1
ATOM 1381 C CA . ALA A 1 180 ? -10.617 -9.93 3.436 1 98.88 180 ALA A CA 1
ATOM 1382 C C . ALA A 1 180 ? -11.789 -10.086 4.402 1 98.88 180 ALA A C 1
ATOM 1384 O O . ALA A 1 180 ? -12.141 -9.141 5.113 1 98.88 180 ALA A O 1
ATOM 1385 N N . LEU A 1 181 ? -12.336 -11.273 4.457 1 98.94 181 LEU A N 1
ATOM 1386 C CA . LEU A 1 181 ? -13.5 -11.516 5.305 1 98.94 181 LEU A CA 1
ATOM 1387 C C . LEU A 1 181 ? -13.102 -11.555 6.777 1 98.94 181 LEU A C 1
ATOM 1389 O O . LEU A 1 181 ? -13.82 -11.031 7.633 1 98.94 181 LEU A O 1
ATOM 1393 N N . ALA A 1 182 ? -11.953 -12.141 7.051 1 98.81 182 ALA A N 1
ATOM 1394 C CA . ALA A 1 182 ? -11.492 -12.25 8.438 1 98.81 182 ALA A CA 1
ATOM 1395 C C . ALA A 1 182 ? -11.352 -10.875 9.07 1 98.81 182 ALA A C 1
ATOM 1397 O O . ALA A 1 182 ? -11.578 -10.711 10.273 1 98.81 182 ALA A O 1
ATOM 1398 N N . THR A 1 183 ? -11 -9.891 8.258 1 98.56 183 THR A N 1
ATOM 1399 C CA . THR A 1 183 ? -10.711 -8.562 8.789 1 98.56 183 THR A CA 1
ATOM 1400 C C . THR A 1 183 ? -11.953 -7.68 8.727 1 98.56 183 THR A C 1
ATOM 1402 O O . THR A 1 183 ? -11.898 -6.5 9.07 1 98.56 183 THR A O 1
ATOM 1405 N N . GLY A 1 184 ? -13.102 -8.203 8.211 1 98.62 184 GLY A N 1
ATOM 1406 C CA . GLY A 1 184 ? -14.375 -7.516 8.352 1 98.62 184 GLY A CA 1
ATOM 1407 C C . GLY A 1 184 ? -14.852 -6.871 7.062 1 98.62 184 GLY A C 1
ATOM 1408 O O . GLY A 1 184 ? -15.82 -6.113 7.062 1 98.62 184 GLY A O 1
ATOM 1409 N N . ASN A 1 185 ? -14.203 -7.125 5.949 1 98.88 185 ASN A N 1
ATOM 1410 C CA . ASN A 1 185 ? -14.57 -6.504 4.684 1 98.88 185 ASN A CA 1
ATOM 1411 C C . ASN A 1 185 ? -15.641 -7.312 3.955 1 98.88 185 ASN A C 1
ATOM 1413 O O . ASN A 1 185 ? -15.758 -8.523 4.156 1 98.88 185 ASN A O 1
ATOM 1417 N N . ALA A 1 186 ? -16.406 -6.641 3.117 1 98.94 186 ALA A N 1
ATOM 1418 C CA . ALA A 1 186 ? -17.156 -7.277 2.039 1 98.94 186 ALA A CA 1
ATOM 1419 C C . ALA A 1 186 ? -16.344 -7.312 0.749 1 98.94 186 ALA A C 1
ATOM 1421 O O . ALA A 1 186 ? -15.336 -6.613 0.624 1 98.94 186 ALA A O 1
ATOM 1422 N N . VAL A 1 187 ? -16.828 -8.172 -0.198 1 98.94 187 VAL A N 1
ATOM 1423 C CA . VAL A 1 187 ? -16 -8.375 -1.387 1 98.94 187 VAL A CA 1
ATOM 1424 C C . VAL A 1 187 ? -16.891 -8.344 -2.633 1 98.94 187 VAL A C 1
ATOM 1426 O O . VAL A 1 187 ? -17.938 -8.992 -2.674 1 98.94 187 VAL A O 1
ATOM 1429 N N . LEU A 1 188 ? -16.547 -7.523 -3.586 1 98.94 188 LEU A N 1
ATOM 1430 C CA . LEU A 1 188 ? -16.891 -7.75 -4.984 1 98.94 188 LEU A CA 1
ATOM 1431 C C . LEU A 1 188 ? -15.789 -8.523 -5.699 1 98.94 188 LEU A C 1
ATOM 1433 O O . LEU A 1 188 ? -14.695 -8 -5.906 1 98.94 188 LEU A O 1
ATOM 1437 N N . LEU A 1 189 ? -16.094 -9.758 -6.004 1 98.94 189 LEU A N 1
ATOM 1438 C CA . LEU A 1 189 ? -15.117 -10.617 -6.66 1 98.94 189 LEU A CA 1
ATOM 1439 C C . LEU A 1 189 ? -15.391 -10.711 -8.156 1 98.94 189 LEU A C 1
ATOM 1441 O O . LEU A 1 189 ? -16.484 -11.102 -8.57 1 98.94 189 LEU A O 1
ATOM 1445 N N . LYS A 1 190 ? -14.484 -10.289 -8.945 1 98.81 190 LYS A N 1
ATOM 1446 C CA . LYS A 1 190 ? -14.547 -10.414 -10.398 1 98.81 190 LYS A CA 1
ATOM 1447 C C . LYS A 1 190 ? -13.555 -11.453 -10.906 1 98.81 190 LYS A C 1
ATOM 1449 O O . LYS A 1 190 ? -12.445 -11.117 -11.328 1 98.81 190 LYS A O 1
ATOM 1454 N N . PRO A 1 191 ? -13.961 -12.742 -11.008 1 98.62 191 PRO A N 1
ATOM 1455 C CA . PRO A 1 191 ? -13.086 -13.75 -11.609 1 98.62 191 PRO A CA 1
ATOM 1456 C C . PRO A 1 191 ? -12.93 -13.578 -13.117 1 98.62 191 PRO A C 1
ATOM 1458 O O . PRO A 1 191 ? -13.68 -12.82 -13.734 1 98.62 191 PRO A O 1
ATOM 1461 N N . SER A 1 192 ? -11.891 -14.203 -13.656 1 98.56 192 SER A N 1
ATOM 1462 C CA . SER A 1 192 ? -11.781 -14.227 -15.117 1 98.56 192 SER A CA 1
ATOM 1463 C C . SER A 1 192 ? -13.094 -14.68 -15.758 1 98.56 192 SER A C 1
ATOM 1465 O O . SER A 1 192 ? -13.742 -15.602 -15.266 1 98.56 192 SER A O 1
ATOM 1467 N N . GLU A 1 193 ? -13.445 -14.031 -16.844 1 98.19 193 GLU A N 1
ATOM 1468 C CA . GLU A 1 193 ? -14.648 -14.406 -17.578 1 98.19 193 GLU A CA 1
ATOM 1469 C C . GLU A 1 193 ? -14.531 -15.812 -18.156 1 98.19 193 GLU A C 1
ATOM 1471 O O . GLU A 1 193 ? -15.539 -16.438 -18.5 1 98.19 193 GLU A O 1
ATOM 1476 N N . LEU A 1 194 ? -13.312 -16.344 -18.188 1 98.19 194 LEU A N 1
ATOM 1477 C CA . LEU A 1 194 ? -13.078 -17.656 -18.766 1 98.19 194 LEU A CA 1
ATOM 1478 C C . LEU A 1 194 ? -13.375 -18.75 -17.75 1 98.19 194 LEU A C 1
ATOM 1480 O O . LEU A 1 194 ? -13.625 -19.906 -18.125 1 98.19 194 LEU A O 1
ATOM 1484 N N . THR A 1 195 ? -13.289 -18.391 -16.422 1 98.12 195 THR A N 1
ATOM 1485 C CA . THR A 1 195 ? -13.398 -19.438 -15.414 1 98.12 195 THR A CA 1
ATOM 1486 C C . THR A 1 195 ? -14.148 -18.922 -14.188 1 98.12 195 THR A C 1
ATOM 1488 O O . THR A 1 195 ? -13.648 -19.016 -13.062 1 98.12 195 THR A O 1
ATOM 1491 N N . PRO A 1 196 ? -15.344 -18.516 -14.234 1 98.31 196 PRO A N 1
ATOM 1492 C CA . PRO A 1 196 ? -16.062 -17.922 -13.109 1 98.31 196 PRO A CA 1
ATOM 1493 C C . PRO A 1 196 ? -16.672 -18.984 -12.172 1 98.31 196 PRO A C 1
ATOM 1495 O O . PRO A 1 196 ? -17.125 -18.641 -11.078 1 98.31 196 PRO A O 1
ATOM 1498 N N . PHE A 1 197 ? -16.672 -20.266 -12.484 1 98.19 197 PHE A N 1
ATOM 1499 C CA . PHE A 1 197 ? -17.562 -21.281 -11.961 1 98.19 197 PHE A CA 1
ATOM 1500 C C . PHE A 1 197 ? -17.219 -21.625 -10.516 1 98.19 197 PHE A C 1
ATOM 1502 O O . PHE A 1 197 ? -18.078 -21.625 -9.641 1 98.19 197 PHE A O 1
ATOM 1509 N N . SER A 1 198 ? -15.945 -21.875 -10.258 1 98.38 198 SER A N 1
ATOM 1510 C CA . SER A 1 198 ? -15.562 -22.266 -8.906 1 98.38 198 SER A CA 1
ATOM 1511 C C . SER A 1 198 ? -15.742 -21.109 -7.922 1 98.38 198 SER A C 1
ATOM 1513 O O . SER A 1 198 ? -16.094 -21.328 -6.762 1 98.38 198 SER A O 1
ATOM 1515 N N . SER A 1 199 ? -15.508 -19.859 -8.32 1 98.69 199 SER A N 1
ATOM 1516 C CA . SER A 1 199 ? -15.734 -18.703 -7.469 1 98.69 199 SER A CA 1
ATOM 1517 C C . SER A 1 199 ? -17.203 -18.547 -7.105 1 98.69 199 SER A C 1
ATOM 1519 O O . SER A 1 199 ? -17.547 -18.234 -5.961 1 98.69 199 SER A O 1
ATOM 1521 N N . LEU A 1 200 ? -18.062 -18.766 -8.109 1 98.81 200 LEU A N 1
ATOM 1522 C CA . LEU A 1 200 ? -19.5 -18.734 -7.859 1 98.81 200 LEU A CA 1
ATOM 1523 C C . LEU A 1 200 ? -19.906 -19.797 -6.832 1 98.81 200 LEU A C 1
ATOM 1525 O O . LEU A 1 200 ? -20.641 -19.5 -5.887 1 98.81 200 LEU A O 1
ATOM 1529 N N . ALA A 1 201 ? -19.406 -20.984 -7.039 1 98.81 201 ALA A N 1
ATOM 1530 C CA . ALA A 1 201 ? -19.734 -22.094 -6.133 1 98.81 201 ALA A CA 1
ATOM 1531 C C . ALA A 1 201 ? -19.25 -21.797 -4.719 1 98.81 201 ALA A C 1
ATOM 1533 O O . ALA A 1 201 ? -19.969 -22.031 -3.746 1 98.81 201 ALA A O 1
ATOM 1534 N N . ILE A 1 202 ? -18.062 -21.219 -4.551 1 98.88 202 ILE A N 1
ATOM 1535 C CA . ILE A 1 202 ? -17.469 -20.922 -3.244 1 98.88 202 ILE A CA 1
ATOM 1536 C C . ILE A 1 202 ? -18.281 -19.844 -2.537 1 98.88 202 ILE A C 1
ATOM 1538 O O . ILE A 1 202 ? -18.531 -19.938 -1.333 1 98.88 202 ILE A O 1
ATOM 1542 N N . ALA A 1 203 ? -18.719 -18.844 -3.271 1 98.75 203 ALA A N 1
ATOM 1543 C CA . ALA A 1 203 ? -19.562 -17.812 -2.684 1 98.75 203 ALA A CA 1
ATOM 1544 C C . ALA A 1 203 ? -20.859 -18.391 -2.15 1 98.75 203 ALA A C 1
ATOM 1546 O O . ALA A 1 203 ? -21.297 -18.062 -1.042 1 98.75 203 ALA A O 1
ATOM 1547 N N . ARG A 1 204 ? -21.469 -19.25 -2.922 1 98.38 204 ARG A N 1
ATOM 1548 C CA . ARG A 1 204 ? -22.703 -19.891 -2.506 1 98.38 204 ARG A CA 1
ATOM 1549 C C . ARG A 1 204 ? -22.5 -20.75 -1.27 1 98.38 204 ARG A C 1
ATOM 1551 O O . ARG A 1 204 ? -23.297 -20.719 -0.331 1 98.38 204 ARG A O 1
ATOM 1558 N N . LEU A 1 205 ? -21.438 -21.562 -1.309 1 98.69 205 LEU A N 1
ATOM 1559 C CA . LEU A 1 205 ? -21.109 -22.406 -0.161 1 98.69 205 LEU A CA 1
ATOM 1560 C C . LEU A 1 205 ? -20.859 -21.547 1.08 1 98.69 205 LEU A C 1
ATOM 1562 O O . LEU A 1 205 ? -21.219 -21.953 2.191 1 98.69 205 LEU A O 1
ATOM 1566 N N . GLY A 1 206 ? -20.203 -20.391 0.917 1 98.69 206 GLY A N 1
ATOM 1567 C CA . GLY A 1 206 ? -20 -19.484 2.027 1 98.69 206 GLY A CA 1
ATOM 1568 C C . GLY A 1 206 ? -21.297 -19.031 2.668 1 98.69 206 GLY A C 1
ATOM 1569 O O . GLY A 1 206 ? -21.422 -19.016 3.895 1 98.69 206 GLY A O 1
ATOM 1570 N N . GLU A 1 207 ? -22.25 -18.656 1.856 1 98 207 GLU A N 1
ATOM 1571 C CA . GLU A 1 207 ? -23.547 -18.25 2.379 1 98 207 GLU A CA 1
ATOM 1572 C C . GLU A 1 207 ? -24.266 -19.406 3.074 1 98 207 GLU A C 1
ATOM 1574 O O . GLU A 1 207 ? -24.906 -19.219 4.105 1 98 207 GLU A O 1
ATOM 1579 N N . GLN A 1 208 ? -24.109 -20.609 2.502 1 96.94 208 GLN A N 1
ATOM 1580 C CA . GLN A 1 208 ? -24.672 -21.797 3.135 1 96.94 208 GLN A CA 1
ATOM 1581 C C . GLN A 1 208 ? -24.078 -22.016 4.516 1 96.94 208 GLN A C 1
ATOM 1583 O O . GLN A 1 208 ? -24.75 -22.5 5.43 1 96.94 208 GLN A O 1
ATOM 1588 N N . ALA A 1 209 ? -22.828 -21.656 4.633 1 97.88 209 ALA A N 1
ATOM 1589 C CA . ALA A 1 209 ? -22.109 -21.859 5.883 1 97.88 209 ALA A CA 1
ATOM 1590 C C . ALA A 1 209 ? -22.406 -20.75 6.883 1 97.88 209 ALA A C 1
ATOM 1592 O O . ALA A 1 209 ? -22 -20.828 8.047 1 97.88 209 ALA A O 1
ATOM 1593 N N . GLY A 1 210 ? -23.094 -19.703 6.445 1 96.75 210 GLY A N 1
ATOM 1594 C CA . GLY A 1 210 ? -23.516 -18.719 7.426 1 96.75 210 GLY A CA 1
ATOM 1595 C C . GLY A 1 210 ? -23.078 -17.312 7.082 1 96.75 210 GLY A C 1
ATOM 1596 O O . GLY A 1 210 ? -23.422 -16.359 7.793 1 96.75 210 GLY A O 1
ATOM 1597 N N . LEU A 1 211 ? -22.328 -17.094 6.027 1 98.75 211 LEU A N 1
ATOM 1598 C CA . LEU A 1 211 ? -22.016 -15.734 5.629 1 98.75 211 LEU A CA 1
ATOM 1599 C C . LEU A 1 211 ? -23.281 -14.984 5.211 1 98.75 211 LEU A C 1
ATOM 1601 O O . LEU A 1 211 ? -24.156 -15.555 4.566 1 98.75 211 LEU A O 1
ATOM 1605 N N . PRO A 1 212 ? -23.406 -13.656 5.578 1 98.69 212 PRO A N 1
ATOM 1606 C CA . PRO A 1 212 ? -24.562 -12.883 5.113 1 98.69 212 PRO A CA 1
ATOM 1607 C C . PRO A 1 212 ? -24.656 -12.812 3.588 1 98.69 212 PRO A C 1
ATOM 1609 O O . PRO A 1 212 ? -23.625 -12.688 2.912 1 98.69 212 PRO A O 1
ATOM 1612 N N . ALA A 1 213 ? -25.938 -12.898 3.1 1 98.69 213 ALA A N 1
ATOM 1613 C CA . ALA A 1 213 ? -26.125 -12.648 1.674 1 98.69 213 ALA A CA 1
ATOM 1614 C C . ALA A 1 213 ? -25.578 -11.281 1.278 1 98.69 213 ALA A C 1
ATOM 1616 O O . ALA A 1 213 ? -25.797 -10.289 1.984 1 98.69 213 ALA A O 1
ATOM 1617 N N . GLY A 1 214 ? -24.766 -11.25 0.239 1 98.75 214 GLY A N 1
ATOM 1618 C CA . GLY A 1 214 ? -24.234 -9.984 -0.256 1 98.75 214 GLY A CA 1
ATOM 1619 C C . GLY A 1 214 ? -22.859 -9.672 0.275 1 98.75 214 GLY A C 1
ATOM 1620 O O . GLY A 1 214 ? -22.203 -8.727 -0.184 1 98.75 214 GLY A O 1
ATOM 1621 N N . LEU A 1 215 ? -22.328 -10.438 1.291 1 98.94 215 LEU A N 1
ATOM 1622 C CA . LEU A 1 215 ? -21 -10.203 1.814 1 98.94 215 LEU A CA 1
ATOM 1623 C C . LEU A 1 215 ? -19.938 -10.484 0.752 1 98.94 215 LEU A C 1
ATOM 1625 O O . LEU A 1 215 ? -18.938 -9.758 0.653 1 98.94 215 LEU A O 1
ATOM 1629 N N . VAL A 1 216 ? -20.141 -11.562 0.025 1 98.94 216 VAL A N 1
ATOM 1630 C CA . VAL A 1 216 ? -19.344 -11.891 -1.154 1 98.94 216 VAL A CA 1
ATOM 1631 C C . VAL A 1 216 ? -20.234 -11.883 -2.396 1 98.94 216 VAL A C 1
ATOM 1633 O O . VAL A 1 216 ? -21.125 -12.727 -2.535 1 98.94 216 VAL A O 1
ATOM 1636 N N . ASN A 1 217 ? -20.047 -10.938 -3.246 1 98.94 217 ASN A N 1
ATOM 1637 C CA . ASN A 1 217 ? -20.703 -10.898 -4.555 1 98.94 217 ASN A CA 1
ATOM 1638 C C . ASN A 1 217 ? -19.719 -11.234 -5.676 1 98.94 217 ASN A C 1
ATOM 1640 O O . ASN A 1 217 ? -18.641 -10.656 -5.754 1 98.94 217 ASN A O 1
ATOM 1644 N N . VAL A 1 218 ? -20.047 -12.203 -6.5 1 98.94 218 VAL A N 1
ATOM 1645 C CA . VAL A 1 218 ? -19.203 -12.617 -7.609 1 98.94 218 VAL A CA 1
ATOM 1646 C C . VAL A 1 218 ? -19.734 -12.023 -8.914 1 98.94 218 VAL A C 1
ATOM 1648 O O . VAL A 1 218 ? -20.891 -12.25 -9.281 1 98.94 218 VAL A O 1
ATOM 1651 N N . LEU A 1 219 ? -18.891 -11.281 -9.578 1 98.88 219 LEU A N 1
ATOM 1652 C CA . LEU A 1 219 ? -19.25 -10.586 -10.812 1 98.88 219 LEU A CA 1
ATOM 1653 C C . LEU A 1 219 ? -18.797 -11.375 -12.031 1 98.88 219 LEU A C 1
ATOM 1655 O O . LEU A 1 219 ? -17.641 -11.305 -12.43 1 98.88 219 LEU A O 1
ATOM 1659 N N . ALA A 1 220 ? -19.688 -12.102 -12.609 1 98.69 220 ALA A N 1
ATOM 1660 C CA . ALA A 1 220 ? -19.391 -12.867 -13.812 1 98.69 220 ALA A CA 1
ATOM 1661 C C . ALA A 1 220 ? -19.562 -12.008 -15.062 1 98.69 220 ALA A C 1
ATOM 1663 O O . ALA A 1 220 ? -20.656 -11.523 -15.352 1 98.69 220 ALA A O 1
ATOM 1664 N N . GLY A 1 221 ? -18.562 -11.727 -15.727 1 98.25 221 GLY A N 1
ATOM 1665 C CA . GLY A 1 221 ? -18.609 -10.906 -16.922 1 98.25 221 GLY A CA 1
ATOM 1666 C C . GLY A 1 221 ? -17.234 -10.383 -17.344 1 98.25 221 GLY A C 1
ATOM 1667 O O . GLY A 1 221 ? -16.219 -10.93 -16.922 1 98.25 221 GLY A O 1
ATOM 1668 N N . LEU A 1 222 ? -17.234 -9.43 -18.25 1 97.94 222 LEU A N 1
ATOM 1669 C CA . LEU A 1 222 ? -16.016 -8.883 -18.828 1 97.94 222 LEU A CA 1
ATOM 1670 C C . LEU A 1 222 ? -15.398 -7.832 -17.906 1 97.94 222 LEU A C 1
ATOM 1672 O O . LEU A 1 222 ? -16.109 -6.98 -17.359 1 97.94 222 LEU A O 1
ATOM 1676 N N . GLY A 1 223 ? -14.039 -7.945 -17.719 1 96.81 223 GLY A N 1
ATOM 1677 C CA . GLY A 1 223 ? -13.328 -6.953 -16.922 1 96.81 223 GLY A CA 1
ATOM 1678 C C . GLY A 1 223 ? -13.508 -5.539 -17.438 1 96.81 223 GLY A C 1
ATOM 1679 O O . GLY A 1 223 ? -13.703 -4.605 -16.672 1 96.81 223 GLY A O 1
ATOM 1680 N N . GLN A 1 224 ? -13.453 -5.355 -18.703 1 95.25 224 GLN A N 1
ATOM 1681 C CA . GLN A 1 224 ? -13.492 -4.039 -19.328 1 95.25 224 GLN A CA 1
ATOM 1682 C C . GLN A 1 224 ? -14.812 -3.332 -19.062 1 95.25 224 GLN A C 1
ATOM 1684 O O . GLN A 1 224 ? -14.883 -2.102 -19.078 1 95.25 224 GLN A O 1
ATOM 1689 N N . THR A 1 225 ? -15.875 -4.148 -18.766 1 96.38 225 THR A N 1
ATOM 1690 C CA . THR A 1 225 ? -17.188 -3.566 -18.547 1 96.38 225 THR A CA 1
ATOM 1691 C C . THR A 1 225 ? -17.469 -3.414 -17.047 1 96.38 225 THR A C 1
ATOM 1693 O O . THR A 1 225 ? -17.938 -2.365 -16.594 1 96.38 225 THR A O 1
ATOM 1696 N N . MET A 1 226 ? -17.156 -4.344 -16.281 1 97.81 226 MET A N 1
ATOM 1697 C CA . MET A 1 226 ? -17.641 -4.395 -14.906 1 97.81 226 MET A CA 1
ATOM 1698 C C . MET A 1 226 ? -16.656 -3.719 -13.953 1 97.81 226 MET A C 1
ATOM 1700 O O . MET A 1 226 ? -17.062 -3.068 -12.992 1 97.81 226 MET A O 1
ATOM 1704 N N . VAL A 1 227 ? -15.367 -3.822 -14.203 1 97.81 227 VAL A N 1
ATOM 1705 C CA . VAL A 1 227 ? -14.352 -3.355 -13.266 1 97.81 227 VAL A CA 1
ATOM 1706 C C . VAL A 1 227 ? -14.391 -1.833 -13.18 1 97.81 227 VAL A C 1
ATOM 1708 O O . VAL A 1 227 ? -14.445 -1.27 -12.086 1 97.81 227 VAL A O 1
ATOM 1711 N N . PRO A 1 228 ? -14.406 -1.068 -14.328 1 96.75 228 PRO A N 1
ATOM 1712 C CA . PRO A 1 228 ? -14.516 0.389 -14.219 1 96.75 228 PRO A CA 1
ATOM 1713 C C . PRO A 1 228 ? -15.773 0.836 -13.484 1 96.75 228 PRO A C 1
ATOM 1715 O O . PRO A 1 228 ? -15.742 1.817 -12.734 1 96.75 228 PRO A O 1
ATOM 1718 N N . GLN A 1 229 ? -16.875 0.106 -13.688 1 96.81 229 GLN A N 1
ATOM 1719 C CA . GLN A 1 229 ? -18.125 0.441 -13.008 1 96.81 229 GLN A CA 1
ATOM 1720 C C . GLN A 1 229 ? -18.016 0.245 -11.5 1 96.81 229 GLN A C 1
ATOM 1722 O O . GLN A 1 229 ? -18.484 1.073 -10.727 1 96.81 229 GLN A O 1
ATOM 1727 N N . ALA A 1 230 ? -17.438 -0.856 -11.117 1 97.94 230 ALA A N 1
ATOM 1728 C CA . ALA A 1 230 ? -17.234 -1.13 -9.695 1 97.94 230 ALA A CA 1
ATOM 1729 C C . ALA A 1 230 ? -16.344 -0.075 -9.055 1 97.94 230 ALA A C 1
ATOM 1731 O O . ALA A 1 230 ? -16.641 0.409 -7.953 1 97.94 230 ALA A O 1
ATOM 1732 N N . MET A 1 231 ? -15.273 0.32 -9.727 1 96.62 231 MET A N 1
ATOM 1733 C CA . MET A 1 231 ? -14.297 1.266 -9.195 1 96.62 231 MET A CA 1
ATOM 1734 C C . MET A 1 231 ? -14.883 2.672 -9.125 1 96.62 231 MET A C 1
ATOM 1736 O O . MET A 1 231 ? -14.406 3.514 -8.359 1 96.62 231 MET A O 1
ATOM 1740 N N . ALA A 1 232 ? -15.883 2.92 -9.859 1 94.5 232 ALA A N 1
ATOM 1741 C CA . ALA A 1 232 ? -16.531 4.23 -9.875 1 94.5 232 ALA A CA 1
ATOM 1742 C C . ALA A 1 232 ? -17.469 4.398 -8.68 1 94.5 232 ALA A C 1
ATOM 1744 O O . ALA A 1 232 ? -17.875 5.516 -8.352 1 94.5 232 ALA A O 1
ATOM 1745 N N . THR A 1 233 ? -17.812 3.273 -8.086 1 92.5 233 THR A N 1
ATOM 1746 C CA . THR A 1 233 ? -18.672 3.367 -6.918 1 92.5 233 THR A CA 1
ATOM 1747 C C . THR A 1 233 ? -17.891 3.854 -5.703 1 92.5 233 THR A C 1
ATOM 1749 O O . THR A 1 233 ? -16.688 3.604 -5.594 1 92.5 233 THR A O 1
ATOM 1752 N N . TRP A 1 234 ? -18.547 4.547 -4.746 1 89.88 234 TRP A N 1
ATOM 1753 C CA . TRP A 1 234 ? -17.891 4.961 -3.506 1 89.88 234 TRP A CA 1
ATOM 1754 C C . TRP A 1 234 ? -17.859 3.814 -2.502 1 89.88 234 TRP A C 1
ATOM 1756 O O . TRP A 1 234 ? -17.25 3.938 -1.435 1 89.88 234 TRP A O 1
ATOM 1766 N N . THR A 1 235 ? -18.469 2.691 -2.941 1 95.06 235 THR A N 1
ATOM 1767 C CA . THR A 1 235 ? -18.531 1.509 -2.088 1 95.06 235 THR A CA 1
ATOM 1768 C C . THR A 1 235 ? -17.156 0.835 -2.006 1 95.06 235 THR A C 1
ATOM 1770 O O . THR A 1 235 ? -16.734 0.41 -0.93 1 95.06 235 THR A O 1
ATOM 1773 N N . VAL A 1 236 ? -16.484 0.774 -3.139 1 97.88 236 VAL A N 1
ATOM 1774 C CA . VAL A 1 236 ? -15.195 0.099 -3.213 1 97.88 236 VAL A CA 1
ATOM 1775 C C . VAL A 1 236 ? -14.102 1.027 -2.701 1 97.88 236 VAL A C 1
ATOM 1777 O O . VAL A 1 236 ? -13.977 2.164 -3.16 1 97.88 236 VAL A O 1
ATOM 1780 N N . LYS A 1 237 ? -13.336 0.496 -1.755 1 97.88 237 LYS A N 1
ATOM 1781 C CA . LYS A 1 237 ? -12.344 1.351 -1.111 1 97.88 237 LYS A CA 1
ATOM 1782 C C . LYS A 1 237 ? -10.922 0.843 -1.375 1 97.88 237 LYS A C 1
ATOM 1784 O O . LYS A 1 237 ? -9.945 1.538 -1.088 1 97.88 237 LYS A O 1
ATOM 1789 N N . LYS A 1 238 ? -10.766 -0.297 -1.914 1 98.19 238 LYS A N 1
ATOM 1790 C CA . LYS A 1 238 ? -9.484 -0.913 -2.234 1 98.19 238 LYS A CA 1
ATOM 1791 C C . LYS A 1 238 ? -9.625 -1.924 -3.367 1 98.19 238 LYS A C 1
ATOM 1793 O O . LYS A 1 238 ? -10.68 -2.547 -3.523 1 98.19 238 LYS A O 1
ATOM 1798 N N . VAL A 1 239 ? -8.508 -2.105 -4.129 1 98.5 239 VAL A N 1
ATOM 1799 C CA . VAL A 1 239 ? -8.555 -3.014 -5.27 1 98.5 239 VAL A CA 1
ATOM 1800 C C . VAL A 1 239 ? -7.418 -4.027 -5.168 1 98.5 239 VAL A C 1
ATOM 1802 O O . VAL A 1 239 ? -6.285 -3.668 -4.836 1 98.5 239 VAL A O 1
ATOM 1805 N N . ILE A 1 240 ? -7.707 -5.27 -5.332 1 98.75 240 ILE A N 1
ATOM 1806 C CA . ILE A 1 240 ? -6.738 -6.355 -5.43 1 98.75 240 ILE A CA 1
ATOM 1807 C C . ILE A 1 240 ? -6.789 -6.965 -6.832 1 98.75 240 ILE A C 1
ATOM 1809 O O . ILE A 1 240 ? -7.859 -7.344 -7.312 1 98.75 240 ILE A O 1
ATOM 1813 N N . PHE A 1 241 ? -5.645 -7.02 -7.457 1 98.69 241 PHE A N 1
ATOM 1814 C CA . PHE A 1 241 ? -5.59 -7.594 -8.797 1 98.69 241 PHE A CA 1
ATOM 1815 C C . PHE A 1 241 ? -4.488 -8.648 -8.891 1 98.69 241 PHE A C 1
ATOM 1817 O O . PHE A 1 241 ? -3.336 -8.375 -8.547 1 98.69 241 PHE A O 1
ATOM 1824 N N . VAL A 1 242 ? -4.832 -9.812 -9.281 1 98.25 242 VAL A N 1
ATOM 1825 C CA . VAL A 1 242 ? -3.906 -10.891 -9.617 1 98.25 242 VAL A CA 1
ATOM 1826 C C . VAL A 1 242 ? -3.953 -11.156 -11.117 1 98.25 242 VAL A C 1
ATOM 1828 O O . VAL A 1 242 ? -4.98 -11.586 -11.648 1 98.25 242 VAL A O 1
ATOM 1831 N N . GLY A 1 243 ? -2.914 -10.859 -11.82 1 97.12 243 GLY A N 1
ATOM 1832 C CA . GLY A 1 243 ? -2.916 -11.039 -13.266 1 97.12 243 GLY A CA 1
ATOM 1833 C C . GLY A 1 243 ? -1.679 -10.477 -13.938 1 97.12 243 GLY A C 1
ATOM 1834 O O . GLY A 1 243 ? -0.579 -10.547 -13.383 1 97.12 243 GLY A O 1
ATOM 1835 N N . SER A 1 244 ? -1.812 -10.016 -15.172 1 95.81 244 SER A N 1
ATOM 1836 C CA . SER A 1 244 ? -0.669 -9.555 -15.961 1 95.81 244 SER A CA 1
ATOM 1837 C C . SER A 1 244 ? -0.208 -8.172 -15.516 1 95.81 244 SER A C 1
ATOM 1839 O O . SER A 1 244 ? -1.012 -7.367 -15.047 1 95.81 244 SER A O 1
ATOM 1841 N N . PRO A 1 245 ? 1.085 -7.867 -15.719 1 94.75 245 PRO A N 1
ATOM 1842 C CA . PRO A 1 245 ? 1.603 -6.539 -15.375 1 94.75 245 PRO A CA 1
ATOM 1843 C C . PRO A 1 245 ? 0.905 -5.418 -16.141 1 94.75 245 PRO A C 1
ATOM 1845 O O . PRO A 1 245 ? 0.601 -4.371 -15.562 1 94.75 245 PRO A O 1
ATOM 1848 N N . ALA A 1 246 ? 0.617 -5.633 -17.391 1 95.56 246 ALA A N 1
ATOM 1849 C CA . ALA A 1 246 ? -0.019 -4.602 -18.203 1 95.56 246 ALA A CA 1
ATOM 1850 C C . ALA A 1 246 ? -1.406 -4.258 -17.656 1 95.56 246 ALA A C 1
ATOM 1852 O O . ALA A 1 246 ? -1.743 -3.082 -17.5 1 95.56 246 ALA A O 1
ATOM 1853 N N . THR A 1 247 ? -2.203 -5.258 -17.406 1 96.69 247 THR A N 1
ATOM 1854 C CA . THR A 1 247 ? -3.537 -5.035 -16.859 1 96.69 247 THR A CA 1
ATOM 1855 C C . THR A 1 247 ? -3.455 -4.457 -15.453 1 96.69 247 THR A C 1
ATOM 1857 O O . THR A 1 247 ? -4.246 -3.586 -15.086 1 96.69 247 THR A O 1
ATOM 1860 N N . GLY A 1 248 ? -2.494 -5.008 -14.68 1 97.38 248 GLY A N 1
ATOM 1861 C CA . GLY A 1 248 ? -2.285 -4.469 -13.352 1 97.38 248 GLY A CA 1
ATOM 1862 C C . GLY A 1 248 ? -2.014 -2.975 -13.344 1 97.38 248 GLY A C 1
ATOM 1863 O O . GLY A 1 248 ? -2.562 -2.24 -12.523 1 97.38 248 GLY A O 1
ATOM 1864 N N . ALA A 1 249 ? -1.163 -2.525 -14.258 1 97.19 249 ALA A N 1
ATOM 1865 C CA . ALA A 1 249 ? -0.849 -1.104 -14.375 1 97.19 249 ALA A CA 1
ATOM 1866 C C . ALA A 1 249 ? -2.092 -0.294 -14.727 1 97.19 249 ALA A C 1
ATOM 1868 O O . ALA A 1 249 ? -2.303 0.797 -14.188 1 97.19 249 ALA A O 1
ATOM 1869 N N . LEU A 1 250 ? -2.928 -0.807 -15.586 1 97 250 LEU A N 1
ATOM 1870 C CA . LEU A 1 250 ? -4.16 -0.133 -15.984 1 97 250 LEU A CA 1
ATOM 1871 C C . LEU A 1 250 ? -5.117 -0.008 -14.805 1 97 250 LEU A C 1
ATOM 1873 O O . LEU A 1 250 ? -5.727 1.045 -14.609 1 97 250 LEU A O 1
ATOM 1877 N N . ILE A 1 251 ? -5.262 -1.08 -14.094 1 97.44 251 ILE A N 1
ATOM 1878 C CA . ILE A 1 251 ? -6.145 -1.098 -12.93 1 97.44 251 ILE A CA 1
ATOM 1879 C C . ILE A 1 251 ? -5.633 -0.111 -11.883 1 97.44 251 ILE A C 1
ATOM 1881 O O . ILE A 1 251 ? -6.414 0.664 -11.32 1 97.44 251 ILE A O 1
ATOM 1885 N N . ALA A 1 252 ? -4.348 -0.149 -11.633 1 97.88 252 ALA A N 1
ATOM 1886 C CA . ALA A 1 252 ? -3.746 0.757 -10.656 1 97.88 252 ALA A CA 1
ATOM 1887 C C . ALA A 1 252 ? -3.938 2.213 -11.07 1 97.88 252 ALA A C 1
ATOM 1889 O O . ALA A 1 252 ? -4.148 3.084 -10.219 1 97.88 252 ALA A O 1
ATOM 1890 N N . LYS A 1 253 ? -3.795 2.494 -12.336 1 97.5 253 LYS A N 1
ATOM 1891 C CA . LYS A 1 253 ? -4.016 3.846 -12.844 1 97.5 253 LYS A CA 1
ATOM 1892 C C . LYS A 1 253 ? -5.441 4.312 -12.562 1 97.5 253 LYS A C 1
ATOM 1894 O O . LYS A 1 253 ? -5.656 5.449 -12.141 1 97.5 253 LYS A O 1
ATOM 1899 N N . ALA A 1 254 ? -6.383 3.424 -12.82 1 96.81 254 ALA A N 1
ATOM 1900 C CA . ALA A 1 254 ? -7.781 3.752 -12.547 1 96.81 254 ALA A CA 1
ATOM 1901 C C . ALA A 1 254 ? -8.008 3.977 -11.055 1 96.81 254 ALA A C 1
ATOM 1903 O O . ALA A 1 254 ? -8.734 4.895 -10.664 1 96.81 254 ALA A O 1
ATOM 1904 N N . ALA A 1 255 ? -7.441 3.123 -10.234 1 97.31 255 ALA A N 1
ATOM 1905 C CA . ALA A 1 255 ? -7.551 3.256 -8.781 1 97.31 255 ALA A CA 1
ATOM 1906 C C . ALA A 1 255 ? -6.945 4.574 -8.305 1 97.31 255 ALA A C 1
ATOM 1908 O O . ALA A 1 255 ? -7.492 5.227 -7.41 1 97.31 255 ALA A O 1
ATOM 1909 N N . ALA A 1 256 ? -5.832 4.98 -8.883 1 96.5 256 ALA A N 1
ATOM 1910 C CA . ALA A 1 256 ? -5.109 6.199 -8.516 1 96.5 256 ALA A CA 1
ATOM 1911 C C . ALA A 1 256 ? -5.996 7.43 -8.68 1 96.5 256 ALA A C 1
ATOM 1913 O O . ALA A 1 256 ? -5.914 8.367 -7.883 1 96.5 256 ALA A O 1
ATOM 1914 N N . ALA A 1 257 ? -6.824 7.449 -9.633 1 93.31 257 ALA A N 1
ATOM 1915 C CA . ALA A 1 257 ? -7.707 8.586 -9.891 1 93.31 257 ALA A CA 1
ATOM 1916 C C . ALA A 1 257 ? -8.633 8.844 -8.703 1 93.31 257 ALA A C 1
ATOM 1918 O O . ALA A 1 257 ? -9.07 9.977 -8.484 1 93.31 257 ALA A O 1
ATOM 1919 N N . ARG A 1 258 ? -8.859 7.887 -7.895 1 93.56 258 ARG A N 1
ATOM 1920 C CA . ARG A 1 258 ? -9.75 7.992 -6.746 1 93.56 258 ARG A CA 1
ATOM 1921 C C . ARG A 1 258 ? -8.984 7.852 -5.438 1 93.56 258 ARG A C 1
ATOM 1923 O O . ARG A 1 258 ? -9.578 7.68 -4.375 1 93.56 258 ARG A O 1
ATOM 1930 N N . VAL A 1 259 ? -7.703 7.816 -5.535 1 96.19 259 VAL A N 1
ATOM 1931 C CA . VAL A 1 259 ? -6.816 7.668 -4.383 1 96.19 259 VAL A CA 1
ATOM 1932 C C . VAL A 1 259 ? -7.109 6.352 -3.672 1 96.19 259 VAL A C 1
ATOM 1934 O O . VAL A 1 259 ? -7.23 6.316 -2.445 1 96.19 259 VAL A O 1
ATOM 1937 N N . MET A 1 260 ? -7.34 5.285 -4.438 1 96.88 260 MET A N 1
ATOM 1938 C CA . MET A 1 260 ? -7.625 3.965 -3.885 1 96.88 260 MET A CA 1
ATOM 1939 C C . MET A 1 260 ? -6.363 3.109 -3.844 1 96.88 260 MET A C 1
ATOM 1941 O O . MET A 1 260 ? -5.66 2.986 -4.848 1 96.88 260 MET A O 1
ATOM 1945 N N . PRO A 1 261 ? -6.035 2.59 -2.68 1 97.69 261 PRO A N 1
ATOM 1946 C CA . PRO A 1 261 ? -4.875 1.694 -2.623 1 97.69 261 PRO A CA 1
ATOM 1947 C C . PRO A 1 261 ? -5.117 0.37 -3.344 1 97.69 261 PRO A C 1
ATOM 1949 O O . PRO A 1 261 ? -6.27 -0.022 -3.553 1 97.69 261 PRO A O 1
ATOM 1952 N N . CYS A 1 262 ? -3.984 -0.319 -3.719 1 97.69 262 CYS A N 1
ATOM 1953 C CA . CYS A 1 262 ? -4.051 -1.571 -4.465 1 97.69 262 CYS A CA 1
ATOM 1954 C C . CYS A 1 262 ? -3.117 -2.615 -3.865 1 97.69 262 CYS A C 1
ATOM 1956 O O . CYS A 1 262 ? -2.135 -2.27 -3.207 1 97.69 262 CYS A O 1
ATOM 1958 N N . VAL A 1 263 ? -3.473 -3.859 -3.984 1 98.5 263 VAL A N 1
ATOM 1959 C CA . VAL A 1 263 ? -2.555 -4.992 -3.982 1 98.5 263 VAL A CA 1
ATOM 1960 C C . VAL A 1 263 ? -2.441 -5.566 -5.391 1 98.5 263 VAL A C 1
ATOM 1962 O O . VAL A 1 263 ? -3.453 -5.848 -6.039 1 98.5 263 VAL A O 1
ATOM 1965 N N . LEU A 1 264 ? -1.218 -5.645 -5.879 1 98.56 264 LEU A N 1
ATOM 1966 C CA . LEU A 1 264 ? -0.968 -6.16 -7.219 1 98.56 264 LEU A CA 1
ATOM 1967 C C . LEU A 1 264 ? -0.095 -7.41 -7.172 1 98.56 264 LEU A C 1
ATOM 1969 O O . LEU A 1 264 ? 1.052 -7.352 -6.723 1 98.56 264 LEU A O 1
ATOM 1973 N N . GLU A 1 265 ? -0.63 -8.516 -7.48 1 98 265 GLU A N 1
ATOM 1974 C CA . GLU A 1 265 ? 0.101 -9.758 -7.715 1 98 265 GLU A CA 1
ATOM 1975 C C . GLU A 1 265 ? 0.211 -10.055 -9.203 1 98 265 GLU A C 1
ATOM 1977 O O . GLU A 1 265 ? -0.73 -10.57 -9.812 1 98 265 GLU A O 1
ATOM 1982 N N . LEU A 1 266 ? 1.387 -9.844 -9.695 1 97.75 266 LEU A N 1
ATOM 1983 C CA . LEU A 1 266 ? 1.516 -9.828 -11.148 1 97.75 266 LEU A CA 1
ATOM 1984 C C . LEU A 1 266 ? 2.496 -10.898 -11.617 1 97.75 266 LEU A C 1
ATOM 1986 O O . LEU A 1 266 ? 2.738 -11.875 -10.914 1 97.75 266 LEU A O 1
ATOM 1990 N N . GLY A 1 267 ? 2.918 -10.789 -12.836 1 95.5 267 GLY A N 1
ATOM 1991 C CA . GLY A 1 267 ? 3.691 -11.844 -13.469 1 95.5 267 GLY A CA 1
ATOM 1992 C C . GLY A 1 267 ? 5.105 -11.953 -12.93 1 95.5 267 GLY A C 1
ATOM 1993 O O . GLY A 1 267 ? 5.488 -11.219 -12.023 1 95.5 267 GLY A O 1
ATOM 1994 N N . GLY A 1 268 ? 5.789 -12.945 -13.406 1 96.12 268 GLY A N 1
ATOM 1995 C CA . GLY A 1 268 ? 7.16 -13.219 -13.016 1 96.12 268 GLY A CA 1
ATOM 1996 C C . GLY A 1 268 ? 7.98 -13.867 -14.109 1 96.12 268 GLY A C 1
ATOM 1997 O O . GLY A 1 268 ? 7.434 -14.297 -15.133 1 96.12 268 GLY A O 1
ATOM 1998 N N . LYS A 1 269 ? 9.211 -13.828 -14 1 98.06 269 LYS A N 1
ATOM 1999 C CA . LYS A 1 269 ? 10.219 -14.547 -14.773 1 98.06 269 LYS A CA 1
ATOM 2000 C C . LYS A 1 269 ? 11.32 -15.094 -13.875 1 98.06 269 LYS A C 1
ATOM 2002 O O . LYS A 1 269 ? 12.461 -14.617 -13.922 1 98.06 269 LYS A O 1
ATOM 2007 N N . SER A 1 270 ? 10.969 -16.109 -13.133 1 98.44 270 SER A N 1
ATOM 2008 C CA . SER A 1 270 ? 11.695 -16.531 -11.945 1 98.44 270 SER A CA 1
ATOM 2009 C C . SER A 1 270 ? 12.969 -17.281 -12.32 1 98.44 270 SER A C 1
ATOM 2011 O O . SER A 1 270 ? 12.977 -18.078 -13.258 1 98.44 270 SER A O 1
ATOM 2013 N N . ALA A 1 271 ? 14.062 -17.031 -11.586 1 98.81 271 ALA A N 1
ATOM 2014 C CA . ALA A 1 271 ? 15.336 -17.734 -11.75 1 98.81 271 ALA A CA 1
ATOM 2015 C C . ALA A 1 271 ? 15.422 -18.938 -10.828 1 98.81 271 ALA A C 1
ATOM 2017 O O . ALA A 1 271 ? 15.289 -18.812 -9.609 1 98.81 271 ALA A O 1
ATOM 2018 N N . ASN A 1 272 ? 15.523 -20.094 -11.398 1 98.88 272 ASN A N 1
ATOM 2019 C CA . ASN A 1 272 ? 15.836 -21.344 -10.711 1 98.88 272 ASN A CA 1
ATOM 2020 C C . ASN A 1 272 ? 17.297 -21.719 -10.875 1 98.88 272 ASN A C 1
ATOM 2022 O O . ASN A 1 272 ? 17.703 -22.25 -11.914 1 98.88 272 ASN A O 1
ATOM 2026 N N . ILE A 1 273 ? 18.094 -21.484 -9.828 1 98.94 273 ILE A N 1
ATOM 2027 C CA . ILE A 1 273 ? 19.547 -21.484 -9.945 1 98.94 273 ILE A CA 1
ATOM 2028 C C . ILE A 1 273 ? 20.109 -22.812 -9.453 1 98.94 273 ILE A C 1
ATOM 2030 O O . ILE A 1 273 ? 19.906 -23.188 -8.289 1 98.94 273 ILE A O 1
ATOM 2034 N N . ILE A 1 274 ? 20.906 -23.5 -10.32 1 98.94 274 ILE A N 1
ATOM 2035 C CA . ILE A 1 274 ? 21.469 -24.812 -10.016 1 98.94 274 ILE A CA 1
ATOM 2036 C C . ILE A 1 274 ? 22.984 -24.703 -9.945 1 98.94 274 ILE A C 1
ATOM 2038 O O . ILE A 1 274 ? 23.656 -24.516 -10.969 1 98.94 274 ILE A O 1
ATOM 2042 N N . PHE A 1 275 ? 23.547 -24.891 -8.773 1 98.88 275 PHE A N 1
ATOM 2043 C CA . PHE A 1 275 ? 25 -24.938 -8.625 1 98.88 275 PHE A CA 1
ATOM 2044 C C . PHE A 1 275 ? 25.516 -26.359 -8.812 1 98.88 275 PHE A C 1
ATOM 2046 O O . PHE A 1 275 ? 24.75 -27.328 -8.68 1 98.88 275 PHE A O 1
ATOM 2053 N N . GLU A 1 276 ? 26.812 -26.547 -9.039 1 98.56 276 GLU A N 1
ATOM 2054 C CA . GLU A 1 276 ? 27.422 -27.844 -9.344 1 98.56 276 GLU A CA 1
ATOM 2055 C C . GLU A 1 276 ? 27.391 -28.766 -8.141 1 98.56 276 GLU A C 1
ATOM 2057 O O . GLU A 1 276 ? 27.375 -30 -8.289 1 98.56 276 GLU A O 1
ATOM 2062 N N . ASP A 1 277 ? 27.312 -28.203 -6.953 1 98.56 277 ASP A N 1
ATOM 2063 C CA . ASP A 1 277 ? 27.375 -29.031 -5.75 1 98.56 277 ASP A CA 1
ATOM 2064 C C . ASP A 1 277 ? 25.984 -29.469 -5.316 1 98.56 277 ASP A C 1
ATOM 2066 O O . ASP A 1 277 ? 25.828 -30.141 -4.297 1 98.56 277 ASP A O 1
ATOM 2070 N N . ALA A 1 278 ? 24.953 -29.094 -6.113 1 98.12 278 ALA A N 1
ATOM 2071 C CA . ALA A 1 278 ? 23.578 -29.469 -5.785 1 98.12 278 ALA A CA 1
ATOM 2072 C C . ALA A 1 278 ? 23.375 -30.984 -5.906 1 98.12 278 ALA A C 1
ATOM 2074 O O . ALA A 1 278 ? 24.172 -31.672 -6.555 1 98.12 278 ALA A O 1
ATOM 2075 N N . ASP A 1 279 ? 22.391 -31.531 -5.145 1 96.44 279 ASP A N 1
ATOM 2076 C CA . ASP A 1 279 ? 21.844 -32.844 -5.555 1 96.44 279 ASP A CA 1
ATOM 2077 C C . ASP A 1 279 ? 21.156 -32.719 -6.91 1 96.44 279 ASP A C 1
ATOM 2079 O O . ASP A 1 279 ? 19.984 -32.375 -6.992 1 96.44 279 ASP A O 1
ATOM 2083 N N . LEU A 1 280 ? 21.844 -33.031 -7.922 1 96.94 280 LEU A N 1
ATOM 2084 C CA . LEU A 1 280 ? 21.406 -32.75 -9.281 1 96.94 280 LEU A CA 1
ATOM 2085 C C . LEU A 1 280 ? 20.156 -33.562 -9.633 1 96.94 280 LEU A C 1
ATOM 2087 O O . LEU A 1 280 ? 19.328 -33.125 -10.43 1 96.94 280 LEU A O 1
ATOM 2091 N N . ARG A 1 281 ? 20.031 -34.75 -9.094 1 93.38 281 ARG A N 1
ATOM 2092 C CA . ARG A 1 281 ? 18.828 -35.531 -9.336 1 93.38 281 ARG A CA 1
ATOM 2093 C C . ARG A 1 281 ? 17.609 -34.844 -8.766 1 93.38 281 ARG A C 1
ATOM 2095 O O . ARG A 1 281 ? 16.609 -34.656 -9.461 1 93.38 281 ARG A O 1
ATOM 2102 N N . LEU A 1 282 ? 17.703 -34.469 -7.52 1 94.38 282 LEU A N 1
ATOM 2103 C CA . LEU A 1 282 ? 16.594 -33.781 -6.875 1 94.38 282 LEU A CA 1
ATOM 2104 C C . LEU A 1 282 ? 16.312 -32.438 -7.562 1 94.38 282 LEU A C 1
ATOM 2106 O O . LEU A 1 282 ? 15.164 -32.062 -7.719 1 94.38 282 LEU A O 1
ATOM 2110 N N . ALA A 1 283 ? 17.391 -31.734 -7.918 1 96.69 283 ALA A N 1
ATOM 2111 C CA . ALA A 1 283 ? 17.266 -30.438 -8.594 1 96.69 283 ALA A CA 1
ATOM 2112 C C . ALA A 1 283 ? 16.562 -30.594 -9.93 1 96.69 283 ALA A C 1
ATOM 2114 O O . ALA A 1 283 ? 15.789 -29.719 -10.336 1 96.69 283 ALA A O 1
ATOM 2115 N N . ALA A 1 284 ? 16.844 -31.672 -10.641 1 96.31 284 ALA A N 1
ATOM 2116 C CA . ALA A 1 284 ? 16.203 -31.906 -11.93 1 96.31 284 ALA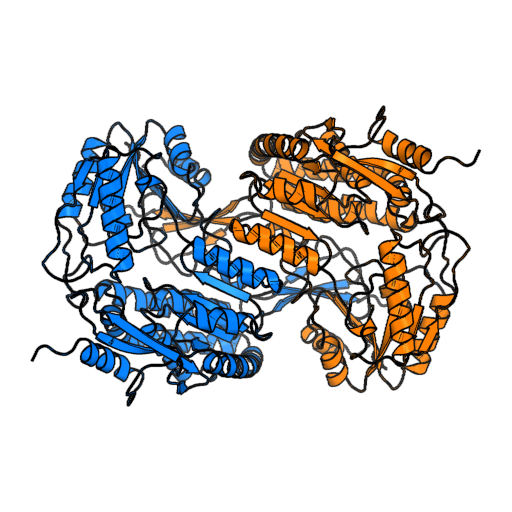 A CA 1
ATOM 2117 C C . ALA A 1 284 ? 14.703 -32.125 -11.766 1 96.31 284 ALA A C 1
ATOM 2119 O O . ALA A 1 284 ? 13.898 -31.578 -12.531 1 96.31 284 ALA A O 1
ATOM 2120 N N . PHE A 1 285 ? 14.375 -32.906 -10.773 1 93.88 285 PHE A N 1
ATOM 2121 C CA . PHE A 1 285 ? 12.961 -33.094 -10.461 1 93.88 285 PHE A CA 1
ATOM 2122 C C . PHE A 1 285 ? 12.312 -31.75 -10.094 1 93.88 285 PHE A C 1
ATOM 2124 O O . PHE A 1 285 ? 11.203 -31.453 -10.539 1 93.88 285 PHE A O 1
ATOM 2131 N N . GLY A 1 286 ? 13.016 -31.016 -9.25 1 95 286 GLY A N 1
ATOM 2132 C CA . GLY A 1 286 ? 12.523 -29.703 -8.852 1 95 286 GLY A CA 1
ATOM 2133 C C . GLY A 1 286 ? 12.344 -28.766 -10.023 1 95 286 GLY A C 1
ATOM 2134 O O . GLY A 1 286 ? 11.359 -28.016 -10.086 1 95 286 GLY A O 1
ATOM 2135 N N . ALA A 1 287 ? 13.266 -28.75 -10.906 1 96.81 287 ALA A N 1
ATOM 2136 C CA . ALA A 1 287 ? 13.211 -27.891 -12.086 1 96.81 287 ALA A CA 1
ATOM 2137 C C . ALA A 1 287 ? 12.016 -28.25 -12.969 1 96.81 287 ALA A C 1
ATOM 2139 O O . ALA A 1 287 ? 11.352 -27.359 -13.516 1 96.81 287 ALA A O 1
ATOM 2140 N N . GLN A 1 288 ? 11.773 -29.562 -13.18 1 95.5 288 GLN A N 1
ATOM 2141 C CA . GLN A 1 288 ? 10.617 -30 -13.953 1 95.5 288 GLN A CA 1
ATOM 2142 C C . GLN A 1 288 ? 9.32 -29.547 -13.305 1 95.5 288 GLN A C 1
ATOM 2144 O O . GLN A 1 288 ? 8.469 -28.953 -13.969 1 95.5 288 GLN A O 1
ATOM 2149 N N . ALA A 1 289 ? 9.219 -29.781 -12.055 1 94.25 289 ALA A N 1
ATOM 2150 C CA . ALA A 1 289 ? 8.008 -29.391 -11.328 1 94.25 289 ALA A CA 1
ATOM 2151 C C . ALA A 1 289 ? 7.793 -27.891 -11.375 1 94.25 289 ALA A C 1
ATOM 2153 O O . ALA A 1 289 ? 6.656 -27.406 -11.445 1 94.25 289 ALA A O 1
ATOM 2154 N N . ALA A 1 290 ? 8.906 -27.172 -11.328 1 96.5 290 ALA A N 1
ATOM 2155 C CA . ALA A 1 290 ? 8.883 -25.719 -11.266 1 96.5 290 ALA A CA 1
ATOM 2156 C C . ALA A 1 290 ? 8.25 -25.125 -12.516 1 96.5 290 ALA A C 1
ATOM 2158 O O . ALA A 1 290 ? 7.629 -24.062 -12.461 1 96.5 290 ALA A O 1
ATOM 2159 N N . ILE A 1 291 ? 8.289 -25.812 -13.641 1 96.81 291 ILE A N 1
ATOM 2160 C CA . ILE A 1 291 ? 7.879 -25.172 -14.883 1 96.81 291 ILE A CA 1
ATOM 2161 C C . ILE A 1 291 ? 6.762 -25.984 -15.531 1 96.81 291 ILE A C 1
ATOM 2163 O O . ILE A 1 291 ? 5.887 -25.422 -16.203 1 96.81 291 ILE A O 1
ATOM 2167 N N . PHE A 1 292 ? 6.66 -27.266 -15.305 1 95.69 292 PHE A N 1
ATOM 2168 C CA . PHE A 1 292 ? 5.73 -28.047 -16.109 1 95.69 292 PHE A CA 1
ATOM 2169 C C . PHE A 1 292 ? 4.434 -28.297 -15.336 1 95.69 292 PHE A C 1
ATOM 2171 O O . PHE A 1 292 ? 3.408 -28.625 -15.938 1 95.69 292 PHE A O 1
ATOM 2178 N N . SER A 1 293 ? 4.512 -28.219 -13.953 1 93.5 293 SER A N 1
ATOM 2179 C CA . SER A 1 293 ? 3.268 -28.266 -13.195 1 93.5 293 SER A CA 1
ATOM 2180 C C . SER A 1 293 ? 2.309 -27.156 -13.625 1 93.5 293 SER A C 1
ATOM 2182 O O . SER A 1 293 ? 2.729 -26.031 -13.859 1 93.5 293 SER A O 1
ATOM 2184 N N . GLY A 1 294 ? 1.045 -27.562 -13.797 1 94.38 294 GLY A N 1
ATOM 2185 C CA . GLY A 1 294 ? 0.05 -26.594 -14.234 1 94.38 294 GLY A CA 1
ATOM 2186 C C . GLY A 1 294 ? 0.281 -26.094 -15.648 1 94.38 294 GLY A C 1
ATOM 2187 O O . GLY A 1 294 ? -0.1 -24.969 -15.984 1 94.38 294 GLY A O 1
ATOM 2188 N N . ALA A 1 295 ? 1.003 -26.891 -16.406 1 95.31 295 ALA A N 1
ATOM 2189 C CA . ALA A 1 295 ? 1.371 -26.547 -17.781 1 95.31 295 ALA A CA 1
ATOM 2190 C C . ALA A 1 295 ? 2.111 -25.203 -17.812 1 95.31 295 ALA A C 1
ATOM 2192 O O . ALA A 1 295 ? 1.948 -24.422 -18.75 1 95.31 295 ALA A O 1
ATOM 2193 N N . GLY A 1 296 ? 2.84 -24.906 -16.75 1 96.56 296 GLY A N 1
ATOM 2194 C CA . GLY A 1 296 ? 3.627 -23.688 -16.688 1 96.56 296 GLY A CA 1
ATOM 2195 C C . GLY A 1 296 ? 2.777 -22.438 -16.547 1 96.56 296 GLY A C 1
ATOM 2196 O O . GLY A 1 296 ? 3.297 -21.312 -16.594 1 96.56 296 GLY A O 1
ATOM 2197 N N . GLN A 1 297 ? 1.439 -22.578 -16.391 1 97.25 297 GLN A N 1
ATOM 2198 C CA . GLN A 1 297 ? 0.531 -21.453 -16.219 1 97.25 297 GLN A CA 1
ATOM 2199 C C . GLN A 1 297 ? 0.506 -20.984 -14.766 1 97.25 297 GLN A C 1
ATOM 2201 O O . GLN A 1 297 ? -0.545 -21 -14.117 1 97.25 297 GLN A O 1
ATOM 2206 N N . SER A 1 298 ? 1.647 -20.562 -14.312 1 96.25 298 SER A N 1
ATOM 2207 C CA . SER A 1 298 ? 1.88 -20.125 -12.938 1 96.25 298 SER A CA 1
ATOM 2208 C C . SER A 1 298 ? 2.811 -18.922 -12.898 1 96.25 298 SER A C 1
ATOM 2210 O O . SER A 1 298 ? 3.861 -18.906 -13.539 1 96.25 298 SER A O 1
ATOM 2212 N N . CYS A 1 299 ? 2.451 -17.984 -12.102 1 94.69 299 CYS A N 1
ATOM 2213 C CA . CYS A 1 299 ? 3.232 -16.75 -12.023 1 94.69 299 CYS A CA 1
ATOM 2214 C C . CYS A 1 299 ? 4.594 -17.016 -11.391 1 94.69 299 CYS A C 1
ATOM 2216 O O . CYS A 1 299 ? 5.555 -16.281 -11.656 1 94.69 299 CYS A O 1
ATOM 2218 N N . VAL A 1 300 ? 4.703 -18.078 -10.594 1 96.69 300 VAL A N 1
ATOM 2219 C CA . VAL A 1 300 ? 5.961 -18.359 -9.906 1 96.69 300 VAL A CA 1
ATOM 2220 C C . VAL A 1 300 ? 6.711 -19.469 -10.625 1 96.69 300 VAL A C 1
ATOM 2222 O O . VAL A 1 300 ? 7.648 -20.062 -10.07 1 96.69 300 VAL A O 1
ATOM 2225 N N . ALA A 1 301 ? 6.34 -19.828 -11.805 1 97.25 301 ALA A N 1
ATOM 2226 C CA . ALA A 1 301 ? 7.012 -20.906 -12.531 1 97.25 301 ALA A CA 1
ATOM 2227 C C . ALA A 1 301 ? 8.508 -20.625 -12.664 1 97.25 301 ALA A C 1
ATOM 2229 O O . ALA A 1 301 ? 8.906 -19.484 -12.898 1 97.25 301 ALA A O 1
ATOM 2230 N N . GLY A 1 302 ? 9.375 -21.656 -12.484 1 97.62 302 GLY A N 1
ATOM 2231 C CA . GLY A 1 302 ? 10.805 -21.547 -12.688 1 97.62 302 GLY A CA 1
ATOM 2232 C C . GLY A 1 302 ? 11.203 -21.531 -14.156 1 97.62 302 GLY A C 1
ATOM 2233 O O . GLY A 1 302 ? 11.867 -22.453 -14.633 1 97.62 302 GLY A O 1
ATOM 2234 N N . SER A 1 303 ? 10.891 -20.453 -14.82 1 97.94 303 SER A N 1
ATOM 2235 C CA . SER A 1 303 ? 10.953 -20.422 -16.281 1 97.94 303 SER A CA 1
ATOM 2236 C C . SER A 1 303 ? 12.359 -20.094 -16.766 1 97.94 303 SER A C 1
ATOM 2238 O O . SER A 1 303 ? 12.688 -20.312 -17.938 1 97.94 303 SER A O 1
ATOM 2240 N N . ARG A 1 304 ? 13.195 -19.469 -15.945 1 98.81 304 ARG A N 1
ATOM 2241 C CA . ARG A 1 304 ? 14.625 -19.344 -16.234 1 98.81 304 ARG A CA 1
ATOM 2242 C C . ARG A 1 304 ? 15.43 -20.344 -15.406 1 98.81 304 ARG A C 1
ATOM 2244 O O . ARG A 1 304 ? 15.531 -20.219 -14.188 1 98.81 304 ARG A O 1
ATOM 2251 N N . LEU A 1 305 ? 15.961 -21.297 -16.094 1 98.81 305 LEU A N 1
ATOM 2252 C CA . LEU A 1 305 ? 16.797 -22.312 -15.461 1 98.81 305 LEU A CA 1
ATOM 2253 C C . LEU A 1 305 ? 18.266 -21.969 -15.586 1 98.81 305 LEU A C 1
ATOM 2255 O O . LEU A 1 305 ? 18.891 -22.203 -16.625 1 98.81 305 LEU A O 1
ATOM 2259 N N . LEU A 1 306 ? 18.812 -21.359 -14.523 1 98.94 306 LEU A N 1
ATOM 2260 C CA . LEU A 1 306 ? 20.234 -21.016 -14.516 1 98.94 306 LEU A CA 1
ATOM 2261 C C . LEU A 1 306 ? 21.078 -22.203 -14.016 1 98.94 306 LEU A C 1
ATOM 2263 O O . LEU A 1 306 ? 20.875 -22.672 -12.898 1 98.94 306 LEU A O 1
ATOM 2267 N N . VAL A 1 307 ? 21.984 -22.672 -14.844 1 98.94 307 VAL A N 1
ATOM 2268 C CA . VAL A 1 307 ? 22.75 -23.875 -14.508 1 98.94 307 VAL A CA 1
ATOM 2269 C C . VAL A 1 307 ? 24.25 -23.562 -14.594 1 98.94 307 VAL A C 1
ATOM 2271 O O . VAL A 1 307 ? 24.719 -22.984 -15.578 1 98.94 307 VAL A O 1
ATOM 2274 N N . GLN A 1 308 ? 24.938 -23.938 -13.555 1 98.88 308 GLN A N 1
ATOM 2275 C CA . GLN A 1 308 ? 26.375 -23.719 -13.555 1 98.88 308 GLN A CA 1
ATOM 2276 C C . GLN A 1 308 ? 27.062 -24.469 -14.695 1 98.88 308 GLN A C 1
ATOM 2278 O O . GLN A 1 308 ? 26.75 -25.641 -14.938 1 98.88 308 GLN A O 1
ATOM 2283 N N . ARG A 1 309 ? 28.031 -23.875 -15.312 1 98.5 309 ARG A N 1
ATOM 2284 C CA . ARG A 1 309 ? 28.609 -24.328 -16.578 1 98.5 309 ARG A CA 1
ATOM 2285 C C . ARG A 1 309 ? 29.141 -25.75 -16.438 1 98.5 309 ARG A C 1
ATOM 2287 O O . ARG A 1 309 ? 28.969 -26.562 -17.344 1 98.5 309 ARG A O 1
ATOM 2294 N N . LYS A 1 310 ? 29.688 -26.078 -15.344 1 98.06 310 LYS A N 1
ATOM 2295 C CA . LYS A 1 310 ? 30.344 -27.359 -15.133 1 98.06 310 LYS A CA 1
ATOM 2296 C C . LYS A 1 310 ? 29.344 -28.516 -15.219 1 98.06 310 LYS A C 1
ATOM 2298 O O . LYS A 1 310 ? 29.719 -29.641 -15.555 1 98.06 310 LYS A O 1
ATOM 2303 N N . VAL A 1 311 ? 28.109 -28.281 -14.953 1 98.5 311 VAL A N 1
ATOM 2304 C CA . VAL A 1 311 ? 27.125 -29.359 -14.93 1 98.5 311 VAL A CA 1
ATOM 2305 C C . VAL A 1 311 ? 26.016 -29.062 -15.938 1 98.5 311 VAL A C 1
ATOM 2307 O O . VAL A 1 311 ? 25 -29.766 -15.969 1 98.5 311 VAL A O 1
ATOM 2310 N N . TYR A 1 312 ? 26.141 -28.078 -16.766 1 98.56 312 TYR A N 1
ATOM 2311 C CA . TYR A 1 312 ? 25.094 -27.562 -17.641 1 98.56 312 TYR A CA 1
ATOM 2312 C C . TYR A 1 312 ? 24.547 -28.656 -18.547 1 98.56 312 TYR A C 1
ATOM 2314 O O . TYR A 1 312 ? 23.344 -28.938 -18.531 1 98.56 312 TYR A O 1
ATOM 2322 N N . ASP A 1 313 ? 25.438 -29.344 -19.297 1 98.25 313 ASP A N 1
ATOM 2323 C CA . ASP A 1 313 ? 25 -30.297 -20.312 1 98.25 313 ASP A CA 1
ATOM 2324 C C . ASP A 1 313 ? 24.297 -31.5 -19.672 1 98.25 313 ASP A C 1
ATOM 2326 O O . ASP A 1 313 ? 23.203 -31.875 -20.094 1 98.25 313 ASP A O 1
ATOM 2330 N N . ARG A 1 314 ? 24.906 -32.031 -18.688 1 97.88 314 ARG A N 1
ATOM 2331 C CA . ARG A 1 314 ? 24.359 -33.219 -18.031 1 97.88 314 ARG A CA 1
ATOM 2332 C C . ARG A 1 314 ? 23.016 -32.875 -17.375 1 97.88 314 ARG A C 1
ATOM 2334 O O . ARG A 1 314 ? 22.078 -33.688 -17.438 1 97.88 314 ARG A O 1
ATOM 2341 N N . PHE A 1 315 ? 22.969 -31.766 -16.734 1 98.31 315 PHE A N 1
ATOM 2342 C CA . PHE A 1 315 ? 21.734 -31.375 -16.047 1 98.31 315 PHE A CA 1
ATOM 2343 C C . PHE A 1 315 ? 20.609 -31.109 -17.047 1 98.31 315 PHE A C 1
ATOM 2345 O O . PHE A 1 315 ? 19.484 -31.578 -16.859 1 98.31 315 PHE A O 1
ATOM 2352 N N . VAL A 1 316 ? 20.859 -30.359 -18.094 1 98.25 316 VAL A N 1
ATOM 2353 C CA . VAL A 1 316 ? 19.875 -30.031 -19.125 1 98.25 316 VAL A CA 1
ATOM 2354 C C . VAL A 1 316 ? 19.344 -31.312 -19.766 1 98.25 316 VAL A C 1
ATOM 2356 O O . VAL A 1 316 ? 18.141 -31.469 -19.984 1 98.25 316 VAL A O 1
ATOM 2359 N N . GLU A 1 317 ? 20.25 -32.219 -20 1 97.44 317 GLU A N 1
ATOM 2360 C CA . GLU A 1 317 ? 19.859 -33.5 -20.562 1 97.44 317 GLU A CA 1
ATOM 2361 C C . GLU A 1 317 ? 18.922 -34.25 -19.625 1 97.44 317 GLU A C 1
ATOM 2363 O O . GLU A 1 317 ? 17.938 -34.875 -20.078 1 97.44 317 GLU A O 1
ATOM 2368 N N . THR A 1 318 ? 19.266 -34.25 -18.391 1 96.88 318 THR A N 1
ATOM 2369 C CA . THR A 1 318 ? 18.453 -34.938 -17.391 1 96.88 318 THR A CA 1
ATOM 2370 C C . THR A 1 318 ? 17.062 -34.312 -17.328 1 96.88 318 THR A C 1
ATOM 2372 O O . THR A 1 318 ? 16.062 -35.031 -17.312 1 96.88 318 THR A O 1
ATOM 2375 N N . VAL A 1 319 ? 16.969 -32.969 -17.266 1 97.19 319 VAL A N 1
ATOM 2376 C CA . VAL A 1 319 ? 15.68 -32.281 -17.219 1 97.19 319 VAL A CA 1
ATOM 2377 C C . VAL A 1 319 ? 14.883 -32.594 -18.484 1 97.19 319 VAL A C 1
ATOM 2379 O O . VAL A 1 319 ? 13.68 -32.844 -18.422 1 97.19 319 VAL A O 1
ATOM 2382 N N . ALA A 1 320 ? 15.539 -32.594 -19.641 1 96.44 320 ALA A N 1
ATOM 2383 C CA . ALA A 1 320 ? 14.906 -32.844 -20.922 1 96.44 320 ALA A CA 1
ATOM 2384 C C . ALA A 1 320 ? 14.336 -34.281 -20.984 1 96.44 320 ALA A C 1
ATOM 2386 O O . ALA A 1 320 ? 13.211 -34.469 -21.453 1 96.44 320 ALA A O 1
ATOM 2387 N N . ALA A 1 321 ? 15.133 -35.219 -20.562 1 95.25 321 ALA A N 1
ATOM 2388 C CA . ALA A 1 321 ? 14.695 -36.594 -20.562 1 95.25 321 ALA A CA 1
ATOM 2389 C C . ALA A 1 321 ? 13.445 -36.781 -19.719 1 95.25 321 ALA A C 1
ATOM 2391 O O . ALA A 1 321 ? 12.539 -37.562 -20.078 1 95.25 321 ALA A O 1
ATOM 2392 N N . GLY A 1 322 ? 13.477 -36.156 -18.625 1 93.88 322 GLY A N 1
ATOM 2393 C CA . GLY A 1 322 ? 12.297 -36.219 -17.766 1 93.88 322 GLY A CA 1
ATOM 2394 C C . GLY A 1 322 ? 11.078 -35.562 -18.391 1 93.88 322 GLY A C 1
ATOM 2395 O O . GLY A 1 322 ? 9.953 -36.062 -18.25 1 93.88 322 GLY A O 1
ATOM 2396 N N . ALA A 1 323 ? 11.25 -34.469 -19.047 1 94.25 323 ALA A N 1
ATOM 2397 C CA . ALA A 1 323 ? 10.164 -33.719 -19.688 1 94.25 323 ALA A CA 1
ATOM 2398 C C . ALA A 1 323 ? 9.445 -34.625 -20.703 1 94.25 323 ALA A C 1
ATOM 2400 O O . ALA A 1 323 ? 8.219 -34.531 -20.828 1 94.25 323 ALA A O 1
ATOM 2401 N N . GLU A 1 324 ? 10.148 -35.469 -21.375 1 92.25 324 GLU A N 1
ATOM 2402 C CA . GLU A 1 324 ? 9.609 -36.312 -22.438 1 92.25 324 GLU A CA 1
ATOM 2403 C C . GLU A 1 324 ? 8.711 -37.406 -21.859 1 92.25 324 GLU A C 1
ATOM 2405 O O . GLU A 1 324 ? 7.895 -37.969 -22.578 1 92.25 324 GLU A O 1
ATOM 2410 N N . LYS A 1 325 ? 8.836 -37.625 -20.594 1 92.12 325 LYS A N 1
ATOM 2411 C CA . LYS A 1 325 ? 8.094 -38.688 -19.969 1 92.12 325 LYS A CA 1
ATOM 2412 C C . LYS A 1 325 ? 6.789 -38.188 -19.359 1 92.12 325 LYS A C 1
ATOM 2414 O O . LYS A 1 325 ? 5.945 -39 -18.938 1 92.12 325 LYS A O 1
ATOM 2419 N N . ILE A 1 326 ? 6.648 -36.938 -19.312 1 93.38 326 ILE A N 1
ATOM 2420 C CA . ILE A 1 326 ? 5.473 -36.344 -18.672 1 93.38 326 ILE A CA 1
ATOM 2421 C C . ILE A 1 326 ? 4.23 -36.625 -19.516 1 93.38 326 ILE A C 1
ATOM 2423 O O . ILE A 1 326 ? 4.246 -36.5 -20.734 1 93.38 326 ILE A O 1
ATOM 2427 N N . ARG A 1 327 ? 3.17 -37.062 -18.875 1 92.88 327 ARG A N 1
ATOM 2428 C CA . ARG A 1 327 ? 1.944 -37.469 -19.562 1 92.88 327 ARG A CA 1
ATOM 2429 C C . ARG A 1 327 ? 1 -36.281 -19.734 1 92.88 327 ARG A C 1
ATOM 2431 O O . ARG A 1 327 ? 0.535 -35.719 -18.75 1 92.88 327 ARG A O 1
ATOM 2438 N N . LEU A 1 328 ? 0.747 -35.938 -20.922 1 93.94 328 LEU A N 1
ATOM 2439 C CA . LEU A 1 328 ? -0.289 -34.969 -21.25 1 93.94 328 LEU A CA 1
ATOM 2440 C C . LEU A 1 328 ? -1.639 -35.656 -21.438 1 93.94 328 LEU A C 1
ATOM 2442 O O . LEU A 1 328 ? -1.699 -36.812 -21.828 1 93.94 328 LEU A O 1
ATOM 2446 N N . GLY A 1 329 ? -2.682 -35 -21.109 1 94 329 GLY A N 1
ATOM 2447 C CA . GLY A 1 329 ? -3.977 -35.625 -21.312 1 94 329 GLY A CA 1
ATOM 2448 C C . GLY A 1 329 ? -5.141 -34.75 -20.891 1 94 329 GLY A C 1
ATOM 2449 O O . GLY A 1 329 ? -4.961 -33.562 -20.609 1 94 329 GLY A O 1
ATOM 2450 N N . ALA A 1 330 ? -6.285 -35.438 -20.922 1 94.75 330 ALA A N 1
ATOM 2451 C CA . ALA A 1 330 ? -7.527 -34.75 -20.578 1 94.75 330 ALA A CA 1
ATOM 2452 C C . ALA A 1 330 ? -7.578 -34.406 -19.094 1 94.75 330 ALA A C 1
ATOM 2454 O O . ALA A 1 330 ? -7.109 -35.188 -18.266 1 94.75 330 ALA A O 1
ATOM 2455 N N . PRO A 1 331 ? -8.242 -33.312 -18.75 1 96.25 331 PRO A N 1
ATOM 2456 C CA . PRO A 1 331 ? -8.25 -32.844 -17.359 1 96.25 331 PRO A CA 1
ATOM 2457 C C . PRO A 1 331 ? -8.883 -33.844 -16.391 1 96.25 331 PRO A C 1
ATOM 2459 O O . PRO A 1 331 ? -8.461 -33.938 -15.234 1 96.25 331 PRO A O 1
ATOM 2462 N N . LEU A 1 332 ? -9.828 -34.625 -16.797 1 96.69 332 LEU A N 1
ATOM 2463 C CA . LEU A 1 332 ? -10.57 -35.469 -15.875 1 96.69 332 LEU A CA 1
ATOM 2464 C C . LEU A 1 332 ? -9.938 -36.875 -15.789 1 96.69 332 LEU A C 1
ATOM 2466 O O . LEU A 1 332 ? -10.391 -37.719 -15.023 1 96.69 332 LEU A O 1
ATOM 2470 N N . ASP A 1 333 ? -8.883 -37.094 -16.609 1 96.38 333 ASP A N 1
ATOM 2471 C CA . ASP A 1 333 ? -8.125 -38.312 -16.5 1 96.38 333 ASP A CA 1
ATOM 2472 C C . ASP A 1 333 ? -7.133 -38.25 -15.336 1 96.38 333 ASP A C 1
ATOM 2474 O O . ASP A 1 333 ? -6.227 -37.406 -15.336 1 96.38 333 ASP A O 1
ATOM 2478 N N . ASP A 1 334 ? -7.18 -39.188 -14.453 1 95.25 334 ASP A N 1
ATOM 2479 C CA . ASP A 1 334 ? -6.371 -39.188 -13.234 1 95.25 334 ASP A CA 1
ATOM 2480 C C . ASP A 1 334 ? -4.891 -39.375 -13.562 1 95.25 334 ASP A C 1
ATOM 2482 O O . ASP A 1 334 ? -4.023 -39.062 -12.734 1 95.25 334 ASP A O 1
ATOM 2486 N N . SER A 1 335 ? -4.594 -39.875 -14.727 1 94.56 335 SER A N 1
ATOM 2487 C CA . SER A 1 335 ? -3.205 -40.156 -15.086 1 94.56 335 SER A CA 1
ATOM 2488 C C . SER A 1 335 ? -2.549 -38.906 -15.695 1 94.56 335 SER A C 1
ATOM 2490 O O . SER A 1 335 ? -1.327 -38.875 -15.859 1 94.56 335 SER A O 1
ATOM 2492 N N . THR A 1 336 ? -3.41 -37.906 -16.016 1 95.31 336 THR A N 1
ATOM 2493 C CA . THR A 1 336 ? -2.891 -36.688 -16.656 1 95.31 336 THR A CA 1
ATOM 2494 C C . THR A 1 336 ? -1.986 -35.938 -15.688 1 95.31 336 THR A C 1
ATOM 2496 O O . THR A 1 336 ? -2.377 -35.625 -14.555 1 95.31 336 THR A O 1
ATOM 2499 N N . GLU A 1 337 ? -0.783 -35.562 -16.094 1 94.44 337 GLU A N 1
ATOM 2500 C CA . GLU A 1 337 ? 0.162 -34.781 -15.32 1 94.44 337 GLU A CA 1
ATOM 2501 C C . GLU A 1 337 ? 0.178 -33.344 -15.789 1 94.44 337 GLU A C 1
ATOM 2503 O O . GLU A 1 337 ? 0.345 -32.406 -14.984 1 94.44 337 GLU A O 1
ATOM 2508 N N . VAL A 1 338 ? 0.074 -33.125 -17.031 1 94.94 338 VAL A N 1
ATOM 2509 C CA . VAL A 1 338 ? -0.004 -31.797 -17.609 1 94.94 338 VAL A CA 1
ATOM 2510 C C . VAL A 1 338 ? -1.227 -31.703 -18.531 1 94.94 338 VAL A C 1
ATOM 2512 O O . VAL A 1 338 ? -1.426 -32.531 -19.406 1 94.94 338 VAL A O 1
ATOM 2515 N N . GLY A 1 339 ? -2.117 -30.797 -18.219 1 95.75 339 GLY A N 1
ATOM 2516 C CA . GLY A 1 339 ? -3.303 -30.562 -19.016 1 95.75 339 GLY A CA 1
ATOM 2517 C C . GLY A 1 339 ? -3.088 -29.531 -20.109 1 95.75 339 GLY A C 1
ATOM 2518 O O . GLY A 1 339 ? -1.951 -29.156 -20.406 1 95.75 339 GLY A O 1
ATOM 2519 N N . PRO A 1 340 ? -4.121 -29.172 -20.797 1 96.69 340 PRO A N 1
ATOM 2520 C CA . PRO A 1 340 ? -4.02 -28.172 -21.859 1 96.69 340 PRO A CA 1
ATOM 2521 C C . PRO A 1 340 ? -3.811 -26.766 -21.328 1 96.69 340 PRO A C 1
ATOM 2523 O O . PRO A 1 340 ? -4.02 -26.5 -20.141 1 96.69 340 PRO A O 1
ATOM 2526 N N . ILE A 1 341 ? -3.334 -25.859 -22.203 1 96.94 341 ILE A N 1
ATOM 2527 C CA . ILE A 1 341 ? -3.363 -24.422 -21.953 1 96.94 341 ILE A CA 1
ATOM 2528 C C . ILE A 1 341 ? -4.809 -23.938 -21.922 1 96.94 341 ILE A C 1
ATOM 2530 O O . ILE A 1 341 ? -5.648 -24.406 -22.703 1 96.94 341 ILE A O 1
ATOM 2534 N N . ASN A 1 342 ? -5.145 -23.016 -21.094 1 97.56 342 ASN A N 1
ATOM 2535 C CA . ASN A 1 342 ? -6.516 -22.641 -20.766 1 97.56 342 ASN A CA 1
ATOM 2536 C C . ASN A 1 342 ? -7.266 -22.094 -21.969 1 97.56 342 ASN A C 1
ATOM 2538 O O . ASN A 1 342 ? -8.477 -22.297 -22.094 1 97.56 342 ASN A O 1
ATOM 2542 N N . ASN A 1 343 ? -6.609 -21.375 -22.828 1 97.31 343 ASN A N 1
ATOM 2543 C CA . ASN A 1 343 ? -7.312 -20.734 -23.938 1 97.31 343 ASN A CA 1
ATOM 2544 C C . ASN A 1 343 ? -6.422 -20.609 -25.172 1 97.31 343 ASN A C 1
ATOM 2546 O O . ASN A 1 343 ? -5.203 -20.75 -25.078 1 97.31 343 ASN A O 1
ATOM 2550 N N . ARG A 1 344 ? -7.043 -20.297 -26.281 1 96.75 344 ARG A N 1
ATOM 2551 C CA . ARG A 1 344 ? -6.379 -20.25 -27.578 1 96.75 344 ARG A CA 1
ATOM 2552 C C . ARG A 1 344 ? -5.352 -19.125 -27.625 1 96.75 344 ARG A C 1
ATOM 2554 O O . ARG A 1 344 ? -4.25 -19.312 -28.156 1 96.75 344 ARG A O 1
ATOM 2561 N N . LYS A 1 345 ? -5.734 -17.984 -27.172 1 97.06 345 LYS A N 1
ATOM 2562 C CA . LYS A 1 345 ? -4.844 -16.828 -27.219 1 97.06 345 LYS A CA 1
ATOM 2563 C C . LYS A 1 345 ? -3.514 -17.125 -26.531 1 97.06 345 LYS A C 1
ATOM 2565 O O . LYS A 1 345 ? -2.447 -16.844 -27.078 1 97.06 345 LYS A O 1
ATOM 2570 N N . GLN A 1 346 ? -3.574 -17.672 -25.328 1 97.25 346 GLN A N 1
ATOM 2571 C CA . GLN A 1 346 ? -2.369 -18.016 -24.578 1 97.25 346 GLN A CA 1
ATOM 2572 C C . GLN A 1 346 ? -1.59 -19.125 -25.266 1 97.25 346 GLN A C 1
ATOM 2574 O O . GLN A 1 346 ? -0.358 -19.094 -25.312 1 97.25 346 GLN A O 1
ATOM 2579 N N . TYR A 1 347 ? -2.309 -20.109 -25.812 1 96.69 347 TYR A N 1
ATOM 2580 C CA . TYR A 1 347 ? -1.686 -21.203 -26.578 1 96.69 347 TYR A CA 1
ATOM 2581 C C . TYR A 1 347 ? -0.855 -20.641 -27.734 1 96.69 347 TYR A C 1
ATOM 2583 O O . TYR A 1 347 ? 0.311 -21.016 -27.891 1 96.69 347 TYR A O 1
ATOM 2591 N N . GLU A 1 348 ? -1.423 -19.766 -28.453 1 96.56 348 GLU A N 1
ATOM 2592 C CA . GLU A 1 348 ? -0.751 -19.156 -29.609 1 96.56 348 GLU A CA 1
ATOM 2593 C C . GLU A 1 348 ? 0.435 -18.312 -29.172 1 96.56 348 GLU A C 1
ATOM 2595 O O . GLU A 1 348 ? 1.47 -18.281 -29.844 1 96.56 348 GLU A O 1
ATOM 2600 N N . HIS A 1 349 ? 0.269 -17.656 -28.078 1 96.88 349 HIS A N 1
ATOM 2601 C CA . HIS A 1 349 ? 1.364 -16.859 -27.531 1 96.88 349 HIS A CA 1
ATOM 2602 C C . HIS A 1 349 ? 2.566 -17.734 -27.203 1 96.88 349 HIS A C 1
ATOM 2604 O O . HIS A 1 349 ? 3.701 -17.406 -27.547 1 96.88 349 HIS A O 1
ATOM 2610 N N . ILE A 1 350 ? 2.369 -18.875 -26.531 1 96.94 350 ILE A N 1
ATOM 2611 C CA . ILE A 1 350 ? 3.434 -19.797 -26.156 1 96.94 350 ILE A CA 1
ATOM 2612 C C . ILE A 1 350 ? 4.152 -20.297 -27.406 1 96.94 350 ILE A C 1
ATOM 2614 O O . ILE A 1 350 ? 5.383 -20.312 -27.453 1 96.94 350 ILE A O 1
ATOM 2618 N N . GLN A 1 351 ? 3.344 -20.672 -28.422 1 95.31 351 GLN A N 1
ATOM 2619 C CA . GLN A 1 351 ? 3.926 -21.156 -29.672 1 95.31 351 GLN A CA 1
ATOM 2620 C C . GLN A 1 351 ? 4.82 -20.094 -30.312 1 95.31 351 GLN A C 1
ATOM 2622 O O . GLN A 1 351 ? 5.918 -20.406 -30.781 1 95.31 351 GLN A O 1
ATOM 2627 N N . ARG A 1 352 ? 4.352 -18.875 -30.312 1 96.56 352 ARG A N 1
ATOM 2628 C CA . ARG A 1 352 ? 5.121 -17.781 -30.891 1 96.56 352 ARG A CA 1
ATOM 2629 C C . ARG A 1 352 ? 6.414 -17.562 -30.109 1 96.56 352 ARG A C 1
ATOM 2631 O O . ARG A 1 352 ? 7.469 -17.328 -30.703 1 96.56 352 ARG A O 1
ATOM 2638 N N . MET A 1 353 ? 6.379 -17.609 -28.828 1 96.94 353 MET A N 1
ATOM 2639 C CA . MET A 1 353 ? 7.551 -17.375 -28 1 96.94 353 MET A CA 1
ATOM 2640 C C . MET A 1 353 ? 8.594 -18.469 -28.219 1 96.94 353 MET A C 1
ATOM 2642 O O . MET A 1 353 ? 9.797 -18.172 -28.281 1 96.94 353 MET A O 1
ATOM 2646 N N . VAL A 1 354 ? 8.156 -19.734 -28.297 1 96.38 354 VAL A N 1
ATOM 2647 C CA . VAL A 1 354 ? 9.086 -20.828 -28.562 1 96.38 354 VAL A CA 1
ATOM 2648 C C . VAL A 1 354 ? 9.773 -20.609 -29.906 1 96.38 354 VAL A C 1
ATOM 2650 O O . VAL A 1 354 ? 11 -20.734 -30.016 1 96.38 354 VAL A O 1
ATOM 2653 N N . ALA A 1 355 ? 8.961 -20.281 -30.922 1 95.75 355 ALA A N 1
ATOM 2654 C CA . ALA A 1 355 ? 9.516 -20.031 -32.25 1 95.75 355 ALA A CA 1
ATOM 2655 C C . ALA A 1 355 ? 10.547 -18.906 -32.219 1 95.75 355 ALA A C 1
ATOM 2657 O O . ALA A 1 355 ? 11.617 -19.016 -32.812 1 95.75 355 ALA A O 1
ATOM 2658 N N . ARG A 1 356 ? 10.281 -17.891 -31.516 1 96.25 356 ARG A N 1
ATOM 2659 C CA . ARG A 1 356 ? 11.188 -16.75 -31.391 1 96.25 356 ARG A CA 1
ATOM 2660 C C . ARG A 1 356 ? 12.477 -17.141 -30.672 1 96.25 356 ARG A C 1
ATOM 2662 O O . ARG A 1 356 ? 13.555 -16.641 -31 1 96.25 356 ARG A O 1
ATOM 2669 N N . GLY A 1 357 ? 12.359 -17.969 -29.656 1 96.88 357 GLY A N 1
ATOM 2670 C CA . GLY A 1 357 ? 13.547 -18.453 -28.969 1 96.88 357 GLY A CA 1
ATOM 2671 C C . GLY A 1 357 ? 14.477 -19.234 -29.875 1 96.88 357 GLY A C 1
ATOM 2672 O O . GLY A 1 357 ? 15.695 -19.031 -29.859 1 96.88 357 GLY A O 1
ATOM 2673 N N . LEU A 1 358 ? 13.898 -20.062 -30.672 1 96.56 358 LEU A N 1
ATOM 2674 C CA . LEU A 1 358 ? 14.672 -20.859 -31.609 1 96.56 358 LEU A CA 1
ATOM 2675 C C . LEU A 1 358 ? 15.32 -19.969 -32.656 1 96.56 358 LEU A C 1
ATOM 2677 O O . LEU A 1 358 ? 16.484 -20.141 -33.031 1 96.56 358 LEU A O 1
ATOM 2681 N N . GLU A 1 359 ? 14.555 -19 -33.125 1 97.31 359 GLU A N 1
ATOM 2682 C CA . GLU A 1 359 ? 15.07 -18.031 -34.094 1 97.31 359 GLU A CA 1
ATOM 2683 C C . GLU A 1 359 ? 16.234 -17.234 -33.531 1 97.31 359 GLU A C 1
ATOM 2685 O O . GLU A 1 359 ? 17.172 -16.875 -34.25 1 97.31 359 GLU A O 1
ATOM 2690 N N . ALA A 1 360 ? 16.172 -17.016 -32.281 1 97.81 360 ALA A N 1
ATOM 2691 C CA . ALA A 1 360 ? 17.188 -16.203 -31.625 1 97.81 360 ALA A CA 1
ATOM 2692 C C . ALA A 1 360 ? 18.438 -17.016 -31.328 1 97.81 360 ALA A C 1
ATOM 2694 O O . ALA A 1 360 ? 19.453 -16.484 -30.875 1 97.81 360 ALA A O 1
ATOM 2695 N N . GLY A 1 361 ? 18.391 -18.328 -31.469 1 97.62 361 GLY A N 1
ATOM 2696 C CA . GLY A 1 361 ? 19.609 -19.109 -31.391 1 97.62 361 GLY A CA 1
ATOM 2697 C C . GLY A 1 361 ? 19.562 -20.172 -30.312 1 97.62 361 GLY A C 1
ATOM 2698 O O . GLY A 1 361 ? 20.484 -20.984 -30.172 1 97.62 361 GLY A O 1
ATOM 2699 N N . ALA A 1 362 ? 18.5 -20.25 -29.5 1 97.5 362 ALA A N 1
ATOM 2700 C CA . ALA A 1 362 ? 18.344 -21.344 -28.547 1 97.5 362 ALA A CA 1
ATOM 2701 C C . ALA A 1 362 ? 18.125 -22.672 -29.266 1 97.5 362 ALA A C 1
ATOM 2703 O O . ALA A 1 362 ? 17.719 -22.703 -30.422 1 97.5 362 ALA A O 1
ATOM 2704 N N . THR A 1 363 ? 18.422 -23.703 -28.594 1 97.31 363 THR A N 1
ATOM 2705 C CA . THR A 1 363 ? 18.219 -25.031 -29.156 1 97.31 363 THR A CA 1
ATOM 2706 C C . THR A 1 363 ? 17.141 -25.797 -28.375 1 97.31 363 THR A C 1
ATOM 2708 O O . THR A 1 363 ? 17.016 -25.609 -27.156 1 97.31 363 THR A O 1
ATOM 2711 N N . LEU A 1 364 ? 16.406 -26.609 -29.031 1 96.44 364 LEU A N 1
ATOM 2712 C CA . LEU A 1 364 ? 15.344 -27.406 -28.422 1 96.44 364 LEU A CA 1
ATOM 2713 C C . LEU A 1 364 ? 15.922 -28.656 -27.75 1 96.44 364 LEU A C 1
ATOM 2715 O O . LEU A 1 364 ? 16.359 -29.578 -28.438 1 96.44 364 LEU A O 1
ATOM 2719 N N . ALA A 1 365 ? 15.922 -28.719 -26.469 1 96.69 365 ALA A N 1
ATOM 2720 C CA . ALA A 1 365 ? 16.391 -29.875 -25.719 1 96.69 365 ALA A CA 1
ATOM 2721 C C . ALA A 1 365 ? 15.258 -30.859 -25.484 1 96.69 365 ALA A C 1
ATOM 2723 O O . ALA A 1 365 ? 15.492 -32.062 -25.359 1 96.69 365 ALA A O 1
ATOM 2724 N N . ALA A 1 366 ? 14.188 -30.391 -25.234 1 94.06 366 ALA A N 1
ATOM 2725 C CA . ALA A 1 366 ? 12.961 -31.188 -25.094 1 94.06 366 ALA A CA 1
ATOM 2726 C C . ALA A 1 366 ? 11.758 -30.422 -25.625 1 94.06 366 ALA A C 1
ATOM 2728 O O . ALA A 1 366 ? 11.727 -29.188 -25.594 1 94.06 366 ALA A O 1
ATOM 2729 N N . GLY A 1 367 ? 10.953 -31.062 -25.828 1 83 367 GLY A N 1
ATOM 2730 C CA . GLY A 1 367 ? 9.75 -30.375 -26.281 1 83 367 GLY A CA 1
ATOM 2731 C C . GLY A 1 367 ? 9.648 -30.297 -27.797 1 83 367 GLY A C 1
ATOM 2732 O O . GLY A 1 367 ? 10.578 -30.688 -28.516 1 83 367 GLY A O 1
ATOM 2733 N N . HIS A 1 368 ? 8.844 -30.781 -28.625 1 65.94 368 HIS A N 1
ATOM 2734 C CA . HIS A 1 368 ? 8.688 -30.609 -30.062 1 65.94 368 HIS A CA 1
ATOM 2735 C C . HIS A 1 368 ? 7.52 -31.453 -30.578 1 65.94 368 HIS A C 1
ATOM 2737 O O . HIS A 1 368 ? 7.152 -32.469 -29.969 1 65.94 368 HIS A O 1
ATOM 2743 N N . THR A 1 369 ? 6.527 -30.859 -30.906 1 64.06 369 THR A N 1
ATOM 2744 C CA . THR A 1 369 ? 5.496 -31.406 -31.781 1 64.06 369 THR A CA 1
ATOM 2745 C C . THR A 1 369 ? 4.109 -31.188 -31.188 1 64.06 369 THR A C 1
ATOM 2747 O O . THR A 1 369 ? 3.969 -30.984 -29.984 1 64.06 369 THR A O 1
ATOM 2750 N N . ARG A 1 370 ? 3.32 -30.766 -32 1 68.38 370 ARG A N 1
ATOM 2751 C CA . ARG A 1 370 ? 1.895 -30.734 -31.688 1 68.38 370 ARG A CA 1
ATOM 2752 C C . ARG A 1 370 ? 1.482 -31.969 -30.891 1 68.38 370 ARG A C 1
ATOM 2754 O O . ARG A 1 370 ? 1.988 -33.062 -31.125 1 68.38 370 ARG A O 1
ATOM 2761 N N . TYR A 1 371 ? 0.979 -31.75 -29.781 1 79.62 371 TYR A N 1
ATOM 2762 C CA . TYR A 1 371 ? 0.357 -32.844 -29.062 1 79.62 371 TYR A CA 1
ATOM 2763 C C . TYR A 1 371 ? -1.067 -33.094 -29.562 1 79.62 371 TYR A C 1
ATOM 2765 O O . TYR A 1 371 ? -1.949 -32.25 -29.344 1 79.62 371 TYR A O 1
ATOM 2773 N N . GLY A 1 372 ? -1.224 -34.188 -30.203 1 79.38 372 GLY A N 1
ATOM 2774 C CA . GLY A 1 372 ? -2.553 -34.5 -30.688 1 79.38 372 GLY A CA 1
ATOM 2775 C C . GLY A 1 372 ? -3.053 -33.562 -31.75 1 79.38 372 GLY A C 1
ATOM 2776 O O . GLY A 1 372 ? -2.291 -32.719 -32.25 1 79.38 372 GLY A O 1
ATOM 2777 N N . GLU A 1 373 ? -4.391 -33.812 -32.125 1 81.69 373 GLU A N 1
ATOM 2778 C CA . GLU A 1 373 ? -4.977 -33.031 -33.219 1 81.69 373 GLU A CA 1
ATOM 2779 C C . GLU A 1 373 ? -5.953 -31.984 -32.656 1 81.69 373 GLU A C 1
ATOM 2781 O O . GLU A 1 373 ? -6.367 -31.078 -33.406 1 81.69 373 GLU A O 1
ATOM 2786 N N . GLU A 1 374 ? -6.227 -32.156 -31.453 1 90.56 374 GLU A N 1
ATOM 2787 C CA . GLU A 1 374 ? -7.219 -31.25 -30.891 1 90.56 374 GLU A CA 1
ATOM 2788 C C . GLU A 1 374 ? -6.766 -30.719 -29.531 1 90.56 374 GLU A C 1
ATOM 2790 O O . GLU A 1 374 ? -5.973 -31.359 -28.844 1 90.56 374 GLU A O 1
ATOM 2795 N N . GLY A 1 375 ? -7.297 -29.469 -29.25 1 93.75 375 GLY A N 1
ATOM 2796 C CA . GLY A 1 375 ? -7.066 -28.906 -27.922 1 93.75 375 GLY A CA 1
ATOM 2797 C C . GLY A 1 375 ? -5.812 -28.047 -27.844 1 93.75 375 GLY A C 1
ATOM 2798 O O . GLY A 1 375 ? -5.039 -27.984 -28.812 1 93.75 375 GLY A O 1
ATOM 2799 N N . TYR A 1 376 ? -5.598 -27.375 -26.797 1 95.69 376 TYR A N 1
ATOM 2800 C CA . TYR A 1 376 ? -4.5 -26.438 -26.594 1 95.69 376 TYR A CA 1
ATOM 2801 C C . TYR A 1 376 ? -3.395 -27.062 -25.75 1 95.69 376 TYR A C 1
ATOM 2803 O O . TYR A 1 376 ? -3.064 -26.547 -24.672 1 95.69 376 TYR A O 1
ATOM 2811 N N . PHE A 1 377 ? -2.816 -28.172 -26.234 1 96.31 377 PHE A N 1
ATOM 2812 C CA . PHE A 1 377 ? -1.754 -28.859 -25.516 1 96.31 377 PHE A CA 1
ATOM 2813 C C . PHE A 1 377 ? -0.384 -28.406 -26 1 96.31 377 PHE A C 1
ATOM 2815 O O . PHE A 1 377 ? -0.159 -28.281 -27.219 1 96.31 377 PHE A O 1
ATOM 2822 N N . VAL A 1 378 ? 0.475 -28.078 -25.094 1 95.62 378 VAL A N 1
ATOM 2823 C CA . VAL A 1 378 ? 1.878 -27.781 -25.359 1 95.62 378 VAL A CA 1
ATOM 2824 C C . VAL A 1 378 ? 2.768 -28.781 -24.641 1 95.62 378 VAL A C 1
ATOM 2826 O O . VAL A 1 378 ? 2.646 -28.953 -23.422 1 95.62 378 VAL A O 1
ATOM 2829 N N . ARG A 1 379 ? 3.598 -29.453 -25.328 1 95.12 379 ARG A N 1
ATOM 2830 C CA . ARG A 1 379 ? 4.527 -30.375 -24.703 1 95.12 379 ARG A CA 1
ATOM 2831 C C . ARG A 1 379 ? 5.52 -29.641 -23.797 1 95.12 379 ARG A C 1
ATOM 2833 O O . ARG A 1 379 ? 5.965 -28.547 -24.141 1 95.12 379 ARG A O 1
ATOM 2840 N N . PRO A 1 380 ? 5.852 -30.297 -22.656 1 96.31 380 PRO A N 1
ATOM 2841 C CA . PRO A 1 380 ? 6.938 -29.719 -21.859 1 96.31 380 PRO A CA 1
ATOM 2842 C C . PRO A 1 380 ? 8.172 -29.391 -22.688 1 96.31 380 PRO A C 1
ATOM 2844 O O . PRO A 1 380 ? 8.766 -30.281 -23.312 1 96.31 380 PRO A O 1
ATOM 2847 N N . THR A 1 381 ? 8.539 -28.109 -22.703 1 97.12 381 THR A N 1
ATOM 2848 C CA . THR A 1 381 ? 9.547 -27.609 -23.625 1 97.12 381 THR A CA 1
ATOM 2849 C C . THR A 1 381 ? 10.742 -27.031 -22.859 1 97.12 381 THR A C 1
ATOM 2851 O O . THR A 1 381 ? 10.562 -26.266 -21.906 1 97.12 381 THR A O 1
ATOM 2854 N N . LEU A 1 382 ? 11.914 -27.484 -23.203 1 97.94 382 LEU A N 1
ATOM 2855 C CA . LEU A 1 382 ? 13.148 -26.938 -22.656 1 97.94 382 LEU A CA 1
ATOM 2856 C C . LEU A 1 382 ? 14.031 -26.375 -23.766 1 97.94 382 LEU A C 1
ATOM 2858 O O . LEU A 1 382 ? 14.445 -27.094 -24.672 1 97.94 382 LEU A O 1
ATOM 2862 N N . LEU A 1 383 ? 14.242 -25.062 -23.766 1 97.94 383 LEU A N 1
ATOM 2863 C CA . LEU A 1 383 ? 15.172 -24.406 -24.672 1 97.94 383 LEU A CA 1
ATOM 2864 C C . LEU A 1 383 ? 16.562 -24.281 -24.047 1 97.94 383 LEU A C 1
ATOM 2866 O O . LEU A 1 383 ? 16.719 -23.641 -23 1 97.94 383 LEU A O 1
ATOM 2870 N N . ALA A 1 384 ? 17.516 -24.891 -24.609 1 98.19 384 ALA A N 1
ATOM 2871 C CA . ALA A 1 384 ? 18.906 -24.875 -24.125 1 98.19 384 ALA A CA 1
ATOM 2872 C C . ALA A 1 384 ? 19.734 -23.828 -24.859 1 98.19 384 ALA A C 1
ATOM 2874 O O . ALA A 1 384 ? 19.297 -23.281 -25.859 1 98.19 384 ALA A O 1
ATOM 2875 N N . HIS A 1 385 ? 20.906 -23.5 -24.266 1 97.38 385 HIS A N 1
ATOM 2876 C CA . HIS A 1 385 ? 21.875 -22.578 -24.828 1 97.38 385 HIS A CA 1
ATOM 2877 C C . HIS A 1 385 ? 21.25 -21.203 -25.047 1 97.38 385 HIS A C 1
ATOM 2879 O O . HIS A 1 385 ? 21.469 -20.578 -26.094 1 97.38 385 HIS A O 1
ATOM 2885 N N . ALA A 1 386 ? 20.438 -20.875 -24.188 1 97.88 386 ALA A N 1
ATOM 2886 C CA . ALA A 1 386 ? 19.812 -19.547 -24.234 1 97.88 386 ALA A CA 1
ATOM 2887 C C . ALA A 1 386 ? 20.672 -18.516 -23.5 1 97.88 386 ALA A C 1
ATOM 2889 O O . ALA A 1 386 ? 21.594 -18.875 -22.766 1 97.88 386 ALA A O 1
ATOM 2890 N N . SER A 1 387 ? 20.469 -17.281 -23.797 1 97.81 387 SER A N 1
ATOM 2891 C CA . SER A 1 387 ? 21.031 -16.172 -23.062 1 97.81 387 SER A CA 1
ATOM 2892 C C . SER A 1 387 ? 19.953 -15.312 -22.406 1 97.81 387 SER A C 1
ATOM 2894 O O . SER A 1 387 ? 18.797 -15.312 -22.859 1 97.81 387 SER A O 1
ATOM 2896 N N . ASN A 1 388 ? 20.344 -14.617 -21.359 1 98.19 388 ASN A N 1
ATOM 2897 C CA . ASN A 1 388 ? 19.375 -13.797 -20.641 1 98.19 388 ASN A CA 1
ATOM 2898 C C . ASN A 1 388 ? 18.891 -12.617 -21.484 1 98.19 388 ASN A C 1
ATOM 2900 O O . ASN A 1 388 ? 17.922 -11.953 -21.125 1 98.19 388 ASN A O 1
ATOM 2904 N N . ALA A 1 389 ? 19.453 -12.336 -22.625 1 97.75 389 ALA A N 1
ATOM 2905 C CA . ALA A 1 389 ? 19.094 -11.219 -23.484 1 97.75 389 ALA A CA 1
ATOM 2906 C C . ALA A 1 389 ? 17.922 -11.586 -24.391 1 97.75 389 ALA A C 1
ATOM 2908 O O . ALA A 1 389 ? 17.281 -10.711 -24.984 1 97.75 389 ALA A O 1
ATOM 2909 N N . MET A 1 390 ? 17.672 -12.914 -24.547 1 98.19 390 MET A N 1
ATOM 2910 C CA . MET A 1 390 ? 16.609 -13.383 -25.438 1 98.19 390 MET A CA 1
ATOM 2911 C C . MET A 1 390 ? 15.234 -13.039 -24.875 1 98.19 390 MET A C 1
ATOM 2913 O O . MET A 1 390 ? 15.031 -13.078 -23.672 1 98.19 390 MET A O 1
ATOM 2917 N N . GLU A 1 391 ? 14.258 -12.812 -25.734 1 98.12 391 GLU A N 1
ATOM 2918 C CA . GLU A 1 391 ? 12.891 -12.492 -25.312 1 98.12 391 GLU A CA 1
ATOM 2919 C C . GLU A 1 391 ? 12.305 -13.602 -24.453 1 98.12 391 GLU A C 1
ATOM 2921 O O . GLU A 1 391 ? 11.578 -13.336 -23.484 1 98.12 391 GLU A O 1
ATOM 2926 N N . VAL A 1 392 ? 12.641 -14.836 -24.734 1 97.88 392 VAL A N 1
ATOM 2927 C CA . VAL A 1 392 ? 12.109 -15.984 -24 1 97.88 392 VAL A CA 1
ATOM 2928 C C . VAL A 1 392 ? 12.633 -15.977 -22.578 1 97.88 392 VAL A C 1
ATOM 2930 O O . VAL A 1 392 ? 12.062 -16.641 -21.703 1 97.88 392 VAL A O 1
ATOM 2933 N N . ALA A 1 393 ? 13.734 -15.258 -22.297 1 98.38 393 ALA A N 1
ATOM 2934 C CA . ALA A 1 393 ? 14.281 -15.141 -20.953 1 98.38 393 ALA A CA 1
ATOM 2935 C C . ALA A 1 393 ? 13.805 -13.859 -20.281 1 98.38 393 ALA A C 1
ATOM 2937 O O . ALA A 1 393 ? 13.93 -13.711 -19.062 1 98.38 393 ALA A O 1
ATOM 2938 N N . ARG A 1 394 ? 13.211 -12.969 -21.031 1 97.62 394 ARG A N 1
ATOM 2939 C CA . ARG A 1 394 ? 12.906 -11.641 -20.516 1 97.62 394 ARG A CA 1
ATOM 2940 C C . ARG A 1 394 ? 11.406 -11.477 -20.281 1 97.62 394 ARG A C 1
ATOM 2942 O O . ARG A 1 394 ? 10.992 -10.727 -19.391 1 97.62 394 ARG A O 1
ATOM 2949 N N . SER A 1 395 ? 10.602 -12.109 -21.062 1 96.88 395 SER A N 1
ATOM 2950 C CA . SER A 1 395 ? 9.148 -11.961 -21.031 1 96.88 395 SER A CA 1
ATOM 2951 C C . SER A 1 395 ? 8.477 -13.188 -20.422 1 96.88 395 SER A C 1
ATOM 2953 O O . SER A 1 395 ? 8.93 -14.32 -20.641 1 96.88 395 SER A O 1
ATOM 2955 N N . GLU A 1 396 ? 7.445 -12.969 -19.688 1 96.81 396 GLU A N 1
ATOM 2956 C CA . GLU A 1 396 ? 6.672 -14.094 -19.172 1 96.81 396 GLU A CA 1
ATOM 2957 C C . GLU A 1 396 ? 5.977 -14.852 -20.297 1 96.81 396 GLU A C 1
ATOM 2959 O O . GLU A 1 396 ? 5.242 -14.266 -21.094 1 96.81 396 GLU A O 1
ATOM 2964 N N . ILE A 1 397 ? 6.207 -16.125 -20.344 1 97.12 397 ILE A N 1
ATOM 2965 C CA . ILE A 1 397 ? 5.621 -16.969 -21.375 1 97.12 397 ILE A CA 1
ATOM 2966 C C . ILE A 1 397 ? 4.309 -17.562 -20.859 1 97.12 397 ILE A C 1
ATOM 2968 O O . ILE A 1 397 ? 3.328 -17.641 -21.609 1 97.12 397 ILE A O 1
ATOM 2972 N N . PHE A 1 398 ? 4.277 -17.922 -19.594 1 97.75 398 PHE A N 1
ATOM 2973 C CA . PHE A 1 398 ? 3.096 -18.469 -18.938 1 97.75 398 PHE A CA 1
ATOM 2974 C C . PHE A 1 398 ? 2.635 -19.734 -19.641 1 97.75 398 PHE A C 1
ATOM 2976 O O . PHE A 1 398 ? 1.466 -19.859 -20.016 1 97.75 398 PHE A O 1
ATOM 2983 N N . GLY A 1 399 ? 3.482 -20.656 -19.844 1 97.19 399 GLY A N 1
ATOM 2984 C CA . GLY A 1 399 ? 3.377 -21.984 -20.438 1 97.19 399 GLY A CA 1
ATOM 2985 C C . GLY A 1 399 ? 4.488 -22.922 -20 1 97.19 399 GLY A C 1
ATOM 2986 O O . GLY A 1 399 ? 5.391 -22.531 -19.25 1 97.19 399 GLY A O 1
ATOM 2987 N N . PRO A 1 400 ? 4.406 -24.172 -20.406 1 96.94 400 PRO A N 1
ATOM 2988 C CA . PRO A 1 400 ? 5.387 -25.156 -19.953 1 96.94 400 PRO A CA 1
ATOM 2989 C C . PRO A 1 400 ? 6.699 -25.094 -20.734 1 96.94 400 PRO A C 1
ATOM 2991 O O . PRO A 1 400 ? 7.141 -26.109 -21.297 1 96.94 400 PRO A O 1
ATOM 2994 N N . VAL A 1 401 ? 7.332 -23.891 -20.719 1 97.44 401 VAL A N 1
ATOM 2995 C CA . VAL A 1 401 ? 8.562 -23.625 -21.453 1 97.44 401 VAL A CA 1
ATOM 2996 C C . VAL A 1 401 ? 9.617 -23.047 -20.516 1 97.44 401 VAL A C 1
ATOM 2998 O O . VAL A 1 401 ? 9.461 -21.953 -19.969 1 97.44 401 VAL A O 1
ATOM 3001 N N . ALA A 1 402 ? 10.672 -23.781 -20.281 1 97.94 402 ALA A N 1
ATOM 3002 C CA . ALA A 1 402 ? 11.828 -23.297 -19.531 1 97.94 402 ALA A CA 1
ATOM 3003 C C . ALA A 1 402 ? 12.984 -22.953 -20.469 1 97.94 402 ALA A C 1
ATOM 3005 O O . ALA A 1 402 ? 13.148 -23.562 -21.516 1 97.94 402 ALA A O 1
ATOM 3006 N N . VAL A 1 403 ? 13.695 -21.969 -20.109 1 98.44 403 VAL A N 1
ATOM 3007 C CA . VAL A 1 403 ? 14.898 -21.578 -20.828 1 98.44 403 VAL A CA 1
ATOM 3008 C C . VAL A 1 403 ? 16.125 -21.828 -19.953 1 98.44 403 VAL A C 1
ATOM 3010 O O . VAL A 1 403 ? 16.219 -21.328 -18.828 1 98.44 403 VAL A O 1
ATOM 3013 N N . ALA A 1 404 ? 17.094 -22.609 -20.453 1 98.81 404 ALA A N 1
ATOM 3014 C CA . ALA A 1 404 ? 18.297 -22.922 -19.703 1 98.81 404 ALA A CA 1
ATOM 3015 C C . ALA A 1 404 ? 19.438 -21.953 -20.062 1 98.81 404 ALA A C 1
ATOM 3017 O O . ALA A 1 404 ? 19.781 -21.812 -21.234 1 98.81 404 ALA A O 1
ATOM 3018 N N . ILE A 1 405 ? 19.969 -21.312 -19.094 1 98.88 405 ILE A N 1
ATOM 3019 C CA . ILE A 1 405 ? 21.016 -20.312 -19.234 1 98.88 405 ILE A CA 1
ATOM 3020 C C . ILE A 1 405 ? 22.219 -20.688 -18.375 1 98.88 405 ILE A C 1
ATOM 3022 O O . ILE A 1 405 ? 22.094 -20.906 -17.172 1 98.88 405 ILE A O 1
ATOM 3026 N N . PRO A 1 406 ? 23.406 -20.844 -18.984 1 98.75 406 PRO A N 1
ATOM 3027 C CA . PRO A 1 406 ? 24.594 -21.203 -18.188 1 98.75 406 PRO A CA 1
ATOM 3028 C C . PRO A 1 406 ? 25.156 -20.016 -17.422 1 98.75 406 PRO A C 1
ATOM 3030 O O . PRO A 1 406 ? 24.953 -18.859 -17.812 1 98.75 406 PRO A O 1
ATOM 3033 N N . PHE A 1 407 ? 25.766 -20.219 -16.312 1 98.62 407 PHE A N 1
ATOM 3034 C CA . PHE A 1 407 ? 26.516 -19.219 -15.562 1 98.62 407 PHE A CA 1
ATOM 3035 C C . PHE A 1 407 ? 27.828 -19.812 -15.039 1 98.62 407 PHE A C 1
ATOM 3037 O O . PHE A 1 407 ? 27.984 -21.031 -14.992 1 98.62 407 PHE A O 1
ATOM 3044 N N . GLU A 1 408 ? 28.766 -18.938 -14.625 1 98.44 408 GLU A N 1
ATOM 3045 C CA . GLU A 1 408 ? 30.094 -19.391 -14.227 1 98.44 408 GLU A CA 1
ATOM 3046 C C . GLU A 1 408 ? 30.203 -19.516 -12.711 1 98.44 408 GLU A C 1
ATOM 3048 O O . GLU A 1 408 ? 30.656 -20.531 -12.195 1 98.44 408 GLU A O 1
ATOM 3053 N N . ASP A 1 409 ? 29.859 -18.484 -12.008 1 98.38 409 ASP A N 1
ATOM 3054 C CA . ASP A 1 409 ? 30.047 -18.453 -10.562 1 98.38 409 ASP A CA 1
ATOM 3055 C C . ASP A 1 409 ? 28.859 -17.766 -9.875 1 98.38 409 ASP A C 1
ATOM 3057 O O . ASP A 1 409 ? 27.891 -17.391 -10.531 1 98.38 409 ASP A O 1
ATOM 3061 N N . GLU A 1 410 ? 28.891 -17.734 -8.555 1 98.69 410 GLU A N 1
ATOM 3062 C CA . GLU A 1 410 ? 27.812 -17.219 -7.723 1 98.69 410 GLU A CA 1
ATOM 3063 C C . GLU A 1 410 ? 27.469 -15.773 -8.109 1 98.69 410 GLU A C 1
ATOM 3065 O O . GLU A 1 410 ? 26.297 -15.43 -8.242 1 98.69 410 GLU A O 1
ATOM 3070 N N . GLU A 1 411 ? 28.438 -14.914 -8.359 1 98.56 411 GLU A N 1
ATOM 3071 C CA . GLU A 1 411 ? 28.234 -13.508 -8.711 1 98.56 411 GLU A CA 1
ATOM 3072 C C . GLU A 1 411 ? 27.484 -13.375 -10.023 1 98.56 411 GLU A C 1
ATOM 3074 O O . GLU A 1 411 ? 26.547 -12.57 -10.133 1 98.56 411 GLU A O 1
ATOM 3079 N N . GLU A 1 412 ? 27.875 -14.141 -10.969 1 98.69 412 GLU A N 1
ATOM 3080 C CA . GLU A 1 412 ? 27.203 -14.086 -12.266 1 98.69 412 GLU A CA 1
ATOM 3081 C C . GLU A 1 412 ? 25.781 -14.602 -12.164 1 98.69 412 GLU A C 1
ATOM 3083 O O . GLU A 1 412 ? 24.875 -14.055 -12.805 1 98.69 412 GLU A O 1
ATOM 3088 N N . ALA A 1 413 ? 25.547 -15.734 -11.43 1 98.81 413 ALA A N 1
ATOM 3089 C CA . ALA A 1 413 ? 24.203 -16.266 -11.242 1 98.81 413 ALA A CA 1
ATOM 3090 C C . ALA A 1 413 ? 23.266 -15.211 -10.68 1 98.81 413 ALA A C 1
ATOM 3092 O O . ALA A 1 413 ? 22.156 -15.023 -11.195 1 98.81 413 ALA A O 1
ATOM 3093 N N . ILE A 1 414 ? 23.734 -14.477 -9.672 1 98.75 414 ILE A N 1
ATOM 3094 C CA . ILE A 1 414 ? 22.938 -13.445 -9.023 1 98.75 414 ILE A CA 1
ATOM 3095 C C . ILE A 1 414 ? 22.688 -12.297 -9.992 1 98.75 414 ILE A C 1
ATOM 3097 O O . ILE A 1 414 ? 21.562 -11.766 -10.07 1 98.75 414 ILE A O 1
ATOM 3101 N N . ALA A 1 415 ? 23.703 -11.914 -10.742 1 98.56 415 ALA A N 1
ATOM 3102 C CA . ALA A 1 415 ? 23.578 -10.836 -11.719 1 98.56 415 ALA A CA 1
ATOM 3103 C C . ALA A 1 415 ? 22.531 -11.172 -12.766 1 98.56 415 ALA A C 1
ATOM 3105 O O . ALA A 1 415 ? 21.688 -10.328 -13.117 1 98.56 415 ALA A O 1
ATOM 3106 N N . ILE A 1 416 ? 22.562 -12.391 -13.281 1 98.75 416 ILE A N 1
ATOM 3107 C CA . ILE A 1 416 ? 21.594 -12.82 -14.297 1 98.75 416 ILE A CA 1
ATOM 3108 C C . ILE A 1 416 ? 20.188 -12.859 -13.688 1 98.75 416 ILE A C 1
ATOM 3110 O O . ILE A 1 416 ? 19.234 -12.375 -14.289 1 98.75 416 ILE A O 1
ATOM 3114 N N . ALA A 1 417 ? 20.078 -13.43 -12.484 1 98.75 417 ALA A N 1
ATOM 3115 C CA . ALA A 1 417 ? 18.797 -13.547 -11.812 1 98.75 417 ALA A CA 1
ATOM 3116 C C . ALA A 1 417 ? 18.141 -12.18 -11.625 1 98.75 417 ALA A C 1
ATOM 3118 O O . ALA A 1 417 ? 16.938 -12.031 -11.82 1 98.75 417 ALA A O 1
ATOM 3119 N N . ASN A 1 418 ? 18.938 -11.18 -11.328 1 97.75 418 ASN A N 1
ATOM 3120 C CA . ASN A 1 418 ? 18.422 -9.852 -11 1 97.75 418 ASN A CA 1
ATOM 3121 C C . ASN A 1 418 ? 18.25 -8.992 -12.242 1 97.75 418 ASN A C 1
ATOM 3123 O O . ASN A 1 418 ? 17.625 -7.938 -12.195 1 97.75 418 ASN A O 1
ATOM 3127 N N . ASP A 1 419 ? 18.906 -9.422 -13.344 1 97.75 419 ASP A N 1
ATOM 3128 C CA . ASP A 1 419 ? 18.703 -8.711 -14.602 1 97.75 419 ASP A CA 1
ATOM 3129 C C . ASP A 1 419 ? 17.359 -9.07 -15.227 1 97.75 419 ASP A C 1
ATOM 3131 O O . ASP A 1 419 ? 17.297 -9.688 -16.297 1 97.75 419 ASP A O 1
ATOM 3135 N N . SER A 1 420 ? 16.312 -8.695 -14.547 1 96.56 420 SER A N 1
ATOM 3136 C CA . SER A 1 420 ? 14.906 -8.898 -14.883 1 96.56 420 SER A CA 1
ATOM 3137 C C . SER A 1 420 ? 14.039 -7.762 -14.344 1 96.56 420 SER A C 1
ATOM 3139 O O . SER A 1 420 ? 14.344 -7.18 -13.305 1 96.56 420 SER A O 1
ATOM 3141 N N . GLU A 1 421 ? 12.992 -7.43 -15.07 1 95.25 421 GLU A N 1
ATOM 3142 C CA . GLU A 1 421 ? 12.055 -6.43 -14.578 1 95.25 421 GLU A CA 1
ATOM 3143 C C . GLU A 1 421 ? 11.156 -7.008 -13.484 1 95.25 421 GLU A C 1
ATOM 3145 O O . GLU A 1 421 ? 10.477 -6.266 -12.781 1 95.25 421 GLU A O 1
ATOM 3150 N N . PHE A 1 422 ? 11.188 -8.305 -13.328 1 97.19 422 PHE A N 1
ATOM 3151 C CA . PHE A 1 422 ? 10.305 -9 -12.406 1 97.19 422 PHE A CA 1
ATOM 3152 C C . PHE A 1 422 ? 11.047 -9.375 -11.125 1 97.19 422 PHE A C 1
ATOM 3154 O O . PHE A 1 422 ? 12.273 -9.359 -11.086 1 97.19 422 PHE A O 1
ATOM 3161 N N . GLY A 1 423 ? 10.32 -9.633 -10.039 1 98 423 GLY A N 1
ATOM 3162 C CA . GLY A 1 423 ? 10.859 -10.062 -8.766 1 98 423 GLY A CA 1
ATOM 3163 C C . GLY A 1 423 ? 9.867 -10.852 -7.93 1 98 423 GLY A C 1
ATOM 3164 O O . GLY A 1 423 ? 9.75 -10.633 -6.723 1 98 423 GLY A O 1
ATOM 3165 N N . LEU A 1 424 ? 9.18 -11.82 -8.539 1 98.12 424 LEU A N 1
ATOM 3166 C CA . LEU A 1 424 ? 8.133 -12.555 -7.82 1 98.12 424 LEU A CA 1
ATOM 3167 C C . LEU A 1 424 ? 8.727 -13.727 -7.047 1 98.12 424 LEU A C 1
ATOM 3169 O O . LEU A 1 424 ? 8.492 -13.859 -5.844 1 98.12 424 LEU A O 1
ATOM 3173 N N . ALA A 1 425 ? 9.523 -14.586 -7.789 1 98.5 425 ALA A N 1
ATOM 3174 C CA . ALA A 1 425 ? 9.984 -15.82 -7.152 1 98.5 425 ALA A CA 1
ATOM 3175 C C . ALA A 1 425 ? 11.359 -16.219 -7.676 1 98.5 425 ALA A C 1
ATOM 3177 O O . ALA A 1 425 ? 11.828 -15.688 -8.68 1 98.5 425 ALA A O 1
ATOM 3178 N N . GLY A 1 426 ? 12 -17.125 -6.996 1 98.56 426 GLY A N 1
ATOM 3179 C CA . GLY A 1 426 ? 13.258 -17.75 -7.383 1 98.56 426 GLY A CA 1
ATOM 3180 C C . GLY A 1 426 ? 13.648 -18.922 -6.492 1 98.56 426 GLY A C 1
ATOM 3181 O O . GLY A 1 426 ? 12.945 -19.234 -5.527 1 98.56 426 GLY A O 1
ATOM 3182 N N . ALA A 1 427 ? 14.742 -19.578 -6.844 1 98.81 427 ALA A N 1
ATOM 3183 C CA . ALA A 1 427 ? 15.234 -20.688 -6.047 1 98.81 427 ALA A CA 1
ATOM 3184 C C . ALA A 1 427 ? 16.734 -20.906 -6.27 1 98.81 427 ALA A C 1
ATOM 3186 O O . ALA A 1 427 ? 17.281 -20.469 -7.285 1 98.81 427 ALA A O 1
ATOM 3187 N N . VAL A 1 428 ? 17.312 -21.547 -5.301 1 98.88 428 VAL A N 1
ATOM 3188 C CA . VAL A 1 428 ? 18.703 -21.969 -5.418 1 98.88 428 VAL A CA 1
ATOM 3189 C C . VAL A 1 428 ? 18.844 -23.422 -4.961 1 98.88 428 VAL A C 1
ATOM 3191 O O . VAL A 1 428 ? 18.203 -23.844 -3.998 1 98.88 428 VAL A O 1
ATOM 3194 N N . TRP A 1 429 ? 19.578 -24.156 -5.703 1 98.69 429 TRP A N 1
ATOM 3195 C CA . TRP A 1 429 ? 19.953 -25.531 -5.355 1 98.69 429 TRP A CA 1
ATOM 3196 C C . TRP A 1 429 ? 21.453 -25.641 -5.109 1 98.69 429 TRP A C 1
ATOM 3198 O O . TRP A 1 429 ? 22.266 -25.375 -6.004 1 98.69 429 TRP A O 1
ATOM 3208 N N . THR A 1 430 ? 21.891 -25.938 -3.926 1 98.75 430 THR A N 1
ATOM 3209 C CA . THR A 1 430 ? 23.266 -26.047 -3.48 1 98.75 430 THR A CA 1
ATOM 3210 C C . THR A 1 430 ? 23.359 -26.797 -2.15 1 98.75 430 THR A C 1
ATOM 3212 O O . THR A 1 430 ? 22.391 -26.797 -1.377 1 98.75 430 THR A O 1
ATOM 3215 N N . ARG A 1 431 ? 24.422 -27.484 -1.874 1 97.81 431 ARG A N 1
ATOM 3216 C CA . ARG A 1 431 ? 24.656 -28.125 -0.589 1 97.81 431 ARG A CA 1
ATOM 3217 C C . ARG A 1 431 ? 25.422 -27.219 0.359 1 97.81 431 ARG A C 1
ATOM 3219 O O . ARG A 1 431 ? 25.562 -27.516 1.543 1 97.81 431 ARG A O 1
ATOM 3226 N N . ASP A 1 432 ? 25.922 -26.109 -0.188 1 98.25 432 ASP A N 1
ATOM 3227 C CA . ASP A 1 432 ? 26.625 -25.125 0.63 1 98.25 432 ASP A CA 1
ATOM 3228 C C . ASP A 1 432 ? 25.641 -24.219 1.368 1 98.25 432 ASP A C 1
ATOM 3230 O O . ASP A 1 432 ? 25.016 -23.359 0.758 1 98.25 432 ASP A O 1
ATOM 3234 N N . VAL A 1 433 ? 25.594 -24.438 2.672 1 97.75 433 VAL A N 1
ATOM 3235 C CA . VAL A 1 433 ? 24.625 -23.719 3.502 1 97.75 433 VAL A CA 1
ATOM 3236 C C . VAL A 1 433 ? 24.875 -22.219 3.414 1 97.75 433 VAL A C 1
ATOM 3238 O O . VAL A 1 433 ? 23.922 -21.438 3.361 1 97.75 433 VAL A O 1
ATOM 3241 N N . ALA A 1 434 ? 26.156 -21.781 3.412 1 98.38 434 ALA A N 1
ATOM 3242 C CA . ALA A 1 434 ? 26.469 -20.359 3.35 1 98.38 434 ALA A CA 1
ATOM 3243 C C . ALA A 1 434 ? 26.047 -19.766 2.012 1 98.38 434 ALA A C 1
ATOM 3245 O O . ALA A 1 434 ? 25.438 -18.688 1.971 1 98.38 434 ALA A O 1
ATOM 3246 N N . ARG A 1 435 ? 26.328 -20.406 0.902 1 98.44 435 ARG A N 1
ATOM 3247 C CA . ARG A 1 435 ? 25.938 -19.953 -0.427 1 98.44 435 ARG A CA 1
ATOM 3248 C C . ARG A 1 435 ? 24.422 -19.828 -0.541 1 98.44 435 ARG A C 1
ATOM 3250 O O . ARG A 1 435 ? 23.906 -18.859 -1.09 1 98.44 435 ARG A O 1
ATOM 3257 N N . ALA A 1 436 ? 23.703 -20.891 -0.053 1 98.69 436 ALA A N 1
ATOM 3258 C CA . ALA A 1 436 ? 22.25 -20.891 -0.118 1 98.69 436 ALA A CA 1
ATOM 3259 C C . ALA A 1 436 ? 21.672 -19.594 0.435 1 98.69 436 ALA A C 1
ATOM 3261 O O . ALA A 1 436 ? 20.828 -18.953 -0.204 1 98.69 436 ALA A O 1
ATOM 3262 N N . HIS A 1 437 ? 22.156 -19.172 1.536 1 98.25 437 HIS A N 1
ATOM 3263 C CA . HIS A 1 437 ? 21.578 -18.016 2.223 1 98.25 437 HIS A CA 1
ATOM 3264 C C . HIS A 1 437 ? 22.094 -16.703 1.623 1 98.25 437 HIS A C 1
ATOM 3266 O O . HIS A 1 437 ? 21.375 -15.711 1.589 1 98.25 437 HIS A O 1
ATOM 3272 N N . ARG A 1 438 ? 23.422 -16.656 1.074 1 98.44 438 ARG A N 1
ATOM 3273 C CA . ARG A 1 438 ? 23.906 -15.477 0.361 1 98.44 438 ARG A CA 1
ATOM 3274 C C . ARG A 1 438 ? 23.078 -15.227 -0.896 1 98.44 438 ARG A C 1
ATOM 3276 O O . ARG A 1 438 ? 22.703 -14.086 -1.184 1 98.44 438 ARG A O 1
ATOM 3283 N N . VAL A 1 439 ? 22.75 -16.297 -1.583 1 98.81 439 VAL A N 1
ATOM 3284 C CA . VAL A 1 439 ? 21.969 -16.188 -2.818 1 98.81 439 VAL A CA 1
ATOM 3285 C C . VAL A 1 439 ? 20.547 -15.758 -2.498 1 98.81 439 VAL A C 1
ATOM 3287 O O . VAL A 1 439 ? 20 -14.859 -3.141 1 98.81 439 VAL A O 1
ATOM 3290 N N . ALA A 1 440 ? 19.938 -16.375 -1.485 1 98.75 440 ALA A N 1
ATOM 3291 C CA . ALA A 1 440 ? 18.578 -16.031 -1.085 1 98.75 440 ALA A CA 1
ATOM 3292 C C . ALA A 1 440 ? 18.484 -14.547 -0.705 1 98.75 440 ALA A C 1
ATOM 3294 O O . ALA A 1 440 ? 17.5 -13.875 -1.028 1 98.75 440 ALA A O 1
ATOM 3295 N N . ALA A 1 441 ? 19.5 -14.039 -0.061 1 97.75 441 ALA A N 1
ATOM 3296 C CA . ALA A 1 441 ? 19.531 -12.656 0.407 1 97.75 441 ALA A CA 1
ATOM 3297 C C . ALA A 1 441 ? 19.75 -11.688 -0.751 1 97.75 441 ALA A C 1
ATOM 3299 O O . ALA A 1 441 ? 19.344 -10.523 -0.685 1 97.75 441 ALA A O 1
ATOM 3300 N N . SER A 1 442 ? 20.359 -12.164 -1.844 1 97.81 442 SER A N 1
ATOM 3301 C CA . SER A 1 442 ? 20.844 -11.258 -2.879 1 97.81 442 SER A CA 1
ATOM 3302 C C . SER A 1 442 ? 19.891 -11.219 -4.066 1 97.81 442 SER A C 1
ATOM 3304 O O . SER A 1 442 ? 19.859 -10.234 -4.812 1 97.81 442 SER A O 1
ATOM 3306 N N . VAL A 1 443 ? 19.094 -12.273 -4.27 1 98.5 443 VAL A N 1
ATOM 3307 C CA . VAL A 1 443 ? 18.219 -12.328 -5.434 1 98.5 443 VAL A CA 1
ATOM 3308 C C . VAL A 1 443 ? 16.922 -11.562 -5.141 1 98.5 443 VAL A C 1
ATOM 3310 O O . VAL A 1 443 ? 16.328 -11.742 -4.078 1 98.5 443 VAL A O 1
ATOM 3313 N N . ASN A 1 444 ? 16.562 -10.672 -6.102 1 97.06 444 ASN A N 1
ATOM 3314 C CA . ASN A 1 444 ? 15.32 -9.922 -5.992 1 97.06 444 ASN A CA 1
ATOM 3315 C C . ASN A 1 444 ? 14.109 -10.805 -6.273 1 97.06 444 ASN A C 1
ATOM 3317 O O . ASN A 1 444 ? 13.703 -10.945 -7.426 1 97.06 444 ASN A O 1
ATOM 3321 N N . ALA A 1 445 ? 13.484 -11.289 -5.234 1 98.25 445 ALA A N 1
ATOM 3322 C CA . ALA A 1 445 ? 12.305 -12.141 -5.336 1 98.25 445 ALA A CA 1
ATOM 3323 C C . ALA A 1 445 ? 11.492 -12.102 -4.043 1 98.25 445 ALA A C 1
ATOM 3325 O O . ALA A 1 445 ? 12.039 -12.266 -2.951 1 98.25 445 ALA A O 1
ATOM 3326 N N . GLY A 1 446 ? 10.203 -11.953 -4.191 1 98.38 446 GLY A N 1
ATOM 3327 C CA . GLY A 1 446 ? 9.352 -11.906 -3.016 1 98.38 446 GLY A CA 1
ATOM 3328 C C . GLY A 1 446 ? 9.234 -13.242 -2.312 1 98.38 446 GLY A C 1
ATOM 3329 O O . GLY A 1 446 ? 9.008 -13.297 -1.102 1 98.38 446 GLY A O 1
ATOM 3330 N N . THR A 1 447 ? 9.328 -14.336 -3.033 1 98.69 447 THR A N 1
ATOM 3331 C CA . THR A 1 447 ? 9.375 -15.695 -2.518 1 98.69 447 THR A CA 1
ATOM 3332 C C . THR A 1 447 ? 10.594 -16.438 -3.059 1 98.69 447 THR A C 1
ATOM 3334 O O . THR A 1 447 ? 10.844 -16.438 -4.266 1 98.69 447 THR A O 1
ATOM 3337 N N . PHE A 1 448 ? 11.359 -17.062 -2.172 1 98.81 448 PHE A N 1
ATOM 3338 C CA . PHE A 1 448 ? 12.602 -17.688 -2.582 1 98.81 448 PHE A CA 1
ATOM 3339 C C . PHE A 1 448 ? 12.758 -19.047 -1.917 1 98.81 448 PHE A C 1
ATOM 3341 O O . PHE A 1 448 ? 12.562 -19.188 -0.708 1 98.81 448 PHE A O 1
ATOM 3348 N N . TRP A 1 449 ? 13.102 -20.094 -2.697 1 98.62 449 TRP A N 1
ATOM 3349 C CA . TRP A 1 449 ? 13.234 -21.453 -2.18 1 98.62 449 TRP A CA 1
ATOM 3350 C C . TRP A 1 449 ? 14.695 -21.906 -2.195 1 98.62 449 TRP A C 1
ATOM 3352 O O . TRP A 1 449 ? 15.438 -21.578 -3.127 1 98.62 449 TRP A O 1
ATOM 3362 N N . VAL A 1 450 ? 15.094 -22.594 -1.184 1 98.69 450 VAL A N 1
ATOM 3363 C CA . VAL A 1 450 ? 16.375 -23.281 -1.109 1 98.69 450 VAL A CA 1
ATOM 3364 C C . VAL A 1 450 ? 16.172 -24.781 -1.149 1 98.69 450 VAL A C 1
ATOM 3366 O O . VAL A 1 450 ? 15.531 -25.359 -0.26 1 98.69 450 VAL A O 1
ATOM 3369 N N . ASN A 1 451 ? 16.656 -25.438 -2.213 1 97.69 451 ASN A N 1
ATOM 3370 C CA . ASN A 1 451 ? 16.578 -26.875 -2.443 1 97.69 451 ASN A CA 1
ATOM 3371 C C . ASN A 1 451 ? 15.133 -27.359 -2.477 1 97.69 451 ASN A C 1
ATOM 3373 O O . ASN A 1 451 ? 14.82 -28.438 -1.95 1 97.69 451 ASN A O 1
ATOM 3377 N N . SER A 1 452 ? 14.367 -26.609 -3.02 1 96 452 SER A N 1
ATOM 3378 C CA . SER A 1 452 ? 12.945 -26.828 -3.27 1 96 452 SER A CA 1
ATOM 3379 C C . SER A 1 452 ? 12.391 -25.812 -4.25 1 96 452 SER A C 1
ATOM 3381 O O . SER A 1 452 ? 13.094 -24.891 -4.668 1 96 452 SER A O 1
ATOM 3383 N N . TYR A 1 453 ? 11.18 -26.047 -4.59 1 95.62 453 TYR A N 1
ATOM 3384 C CA . TYR A 1 453 ? 10.492 -25.094 -5.438 1 95.62 453 TYR A CA 1
ATOM 3385 C C . TYR A 1 453 ? 8.984 -25.172 -5.238 1 95.62 453 TYR A C 1
ATOM 3387 O O . TYR A 1 453 ? 8.43 -26.266 -5.078 1 95.62 453 TYR A O 1
ATOM 3395 N N . LYS A 1 454 ? 8.281 -23.969 -5.176 1 93.5 454 LYS A N 1
ATOM 3396 C CA . LYS A 1 454 ? 6.848 -23.75 -5.332 1 93.5 454 LYS A CA 1
ATOM 3397 C C . LYS A 1 454 ? 6.078 -24.25 -4.117 1 93.5 454 LYS A C 1
ATOM 3399 O O . LYS A 1 454 ? 4.891 -24.562 -4.215 1 93.5 454 LYS A O 1
ATOM 3404 N N . THR A 1 455 ? 6.762 -24.578 -3.027 1 93.25 455 THR A N 1
ATOM 3405 C CA . THR A 1 455 ? 6.016 -24.781 -1.789 1 93.25 455 THR A CA 1
ATOM 3406 C C . THR A 1 455 ? 5.41 -23.469 -1.303 1 93.25 455 THR A C 1
ATOM 3408 O O . THR A 1 455 ? 6.121 -22.469 -1.109 1 93.25 455 THR A O 1
ATOM 3411 N N . ILE A 1 456 ? 4.152 -23.469 -1.204 1 94.19 456 ILE A N 1
ATOM 3412 C CA . ILE A 1 456 ? 3.424 -22.297 -0.758 1 94.19 456 ILE A CA 1
ATOM 3413 C C . ILE A 1 456 ? 2.455 -22.672 0.359 1 94.19 456 ILE A C 1
ATOM 3415 O O . ILE A 1 456 ? 1.961 -23.797 0.404 1 94.19 456 ILE A O 1
ATOM 3419 N N . ASN A 1 457 ? 2.234 -21.844 1.224 1 97.44 457 ASN A N 1
ATOM 3420 C CA . ASN A 1 457 ? 1.249 -22 2.289 1 97.44 457 ASN A CA 1
ATOM 3421 C C . ASN A 1 457 ? 0.639 -20.656 2.689 1 97.44 457 ASN A C 1
ATOM 3423 O O . ASN A 1 457 ? 1.324 -19.641 2.691 1 97.44 457 ASN A O 1
ATOM 3427 N N . VAL A 1 458 ? -0.616 -20.688 3.066 1 98.19 458 VAL A N 1
ATOM 3428 C CA . VAL A 1 458 ? -1.381 -19.5 3.408 1 98.19 458 VAL A CA 1
ATOM 3429 C C . VAL A 1 458 ? -0.724 -18.781 4.586 1 98.19 458 VAL A C 1
ATOM 3431 O O . VAL A 1 458 ? -0.872 -17.562 4.746 1 98.19 458 VAL A O 1
ATOM 3434 N N . ALA A 1 459 ? 0.048 -19.438 5.383 1 98.38 459 ALA A N 1
ATOM 3435 C CA . ALA A 1 459 ? 0.653 -18.859 6.578 1 98.38 459 ALA A CA 1
ATOM 3436 C C . ALA A 1 459 ? 1.836 -17.969 6.215 1 98.38 459 ALA A C 1
ATOM 3438 O O . ALA A 1 459 ? 2.289 -17.156 7.031 1 98.38 459 ALA A O 1
ATOM 3439 N N . SER A 1 460 ? 2.404 -18.156 5.039 1 98.56 460 SER A N 1
ATOM 3440 C CA . SER A 1 460 ? 3.58 -17.406 4.594 1 98.56 460 SER A CA 1
ATOM 3441 C C . SER A 1 460 ? 3.195 -16.281 3.639 1 98.56 460 SER A C 1
ATOM 3443 O O . SER A 1 460 ? 2.334 -16.469 2.775 1 98.56 460 SER A O 1
ATOM 3445 N N . PRO A 1 461 ? 3.836 -15.109 3.814 1 98.25 461 PRO A N 1
ATOM 3446 C CA . PRO A 1 461 ? 3.52 -14.023 2.879 1 98.25 461 PRO A CA 1
ATOM 3447 C C . PRO A 1 461 ? 3.871 -14.375 1.434 1 98.25 461 PRO A C 1
ATOM 3449 O O . PRO A 1 461 ? 4.867 -15.055 1.185 1 98.25 461 PRO A O 1
ATOM 3452 N N . PHE A 1 462 ? 3.018 -13.93 0.556 1 98.19 462 PHE A N 1
ATOM 3453 C CA . PHE A 1 462 ? 3.205 -14.156 -0.873 1 98.19 462 PHE A CA 1
ATOM 3454 C C . PHE A 1 462 ? 3.014 -12.859 -1.656 1 98.19 462 PHE A C 1
ATOM 3456 O O . PHE A 1 462 ? 2.025 -12.148 -1.461 1 98.19 462 PHE A O 1
ATOM 3463 N N . GLY A 1 463 ? 3.912 -12.469 -2.518 1 96.88 463 GLY A N 1
ATOM 3464 C CA . GLY A 1 463 ? 3.877 -11.281 -3.361 1 96.88 463 GLY A CA 1
ATOM 3465 C C . GLY A 1 463 ? 5.219 -10.961 -3.992 1 96.88 463 GLY A C 1
ATOM 3466 O O . GLY A 1 463 ? 6.215 -11.633 -3.727 1 96.88 463 GLY A O 1
ATOM 3467 N N . GLY A 1 464 ? 5.25 -10.016 -4.875 1 96.25 464 GLY A N 1
ATOM 3468 C CA . GLY A 1 464 ? 6.441 -9.797 -5.68 1 96.25 464 GLY A CA 1
ATOM 3469 C C . GLY A 1 464 ? 7.074 -8.438 -5.449 1 96.25 464 GLY A C 1
ATOM 3470 O O . GLY A 1 464 ? 6.559 -7.629 -4.672 1 96.25 464 GLY A O 1
ATOM 3471 N N . PHE A 1 465 ? 8.273 -8.281 -6.066 1 96.88 465 PHE A N 1
ATOM 3472 C CA . PHE A 1 465 ? 9.039 -7.039 -6.164 1 96.88 465 PHE A CA 1
ATOM 3473 C C . PHE A 1 465 ? 8.961 -6.461 -7.57 1 96.88 465 PHE A C 1
ATOM 3475 O O . PHE A 1 465 ? 8.617 -7.172 -8.523 1 96.88 465 PHE A O 1
ATOM 3482 N N . ASN A 1 466 ? 9.25 -5.156 -7.707 1 96 466 ASN A N 1
ATOM 3483 C CA . ASN A 1 466 ? 9.352 -4.492 -9 1 96 466 ASN A CA 1
ATOM 3484 C C . ASN A 1 466 ? 8.086 -4.676 -9.828 1 96 466 ASN A C 1
ATOM 3486 O O . ASN A 1 466 ? 6.98 -4.434 -9.336 1 96 466 ASN A O 1
ATOM 3490 N N . ARG A 1 467 ? 8.148 -5.145 -11.047 1 95.94 467 ARG A N 1
ATOM 3491 C CA . ARG A 1 467 ? 6.992 -5.219 -11.93 1 95.94 467 ARG A CA 1
ATOM 3492 C C . ARG A 1 467 ? 6.121 -6.426 -11.594 1 95.94 467 ARG A C 1
ATOM 3494 O O . ARG A 1 467 ? 5.066 -6.625 -12.195 1 95.94 467 ARG A O 1
ATOM 3501 N N . SER A 1 468 ? 6.566 -7.219 -10.641 1 98.06 468 SER A N 1
ATOM 3502 C CA . SER A 1 468 ? 5.746 -8.336 -10.172 1 98.06 468 SER A CA 1
ATOM 3503 C C . SER A 1 468 ? 4.691 -7.867 -9.18 1 98.06 468 SER A C 1
ATOM 3505 O O . SER A 1 468 ? 3.844 -8.648 -8.75 1 98.06 468 SER A O 1
ATOM 3507 N N . GLY A 1 469 ? 4.746 -6.59 -8.836 1 97.75 469 GLY A N 1
ATOM 3508 C CA . GLY A 1 469 ? 3.664 -6.016 -8.047 1 97.75 469 GLY A CA 1
ATOM 3509 C C . GLY A 1 469 ? 4.086 -5.621 -6.645 1 97.75 469 GLY A C 1
ATOM 3510 O O . GLY A 1 469 ? 5.277 -5.469 -6.371 1 97.75 469 GLY A O 1
ATOM 3511 N N . TYR A 1 470 ? 3.117 -5.328 -5.805 1 98 470 TYR A N 1
ATOM 3512 C CA . TYR A 1 470 ? 3.336 -4.941 -4.414 1 98 470 TYR A CA 1
ATOM 3513 C C . TYR A 1 470 ? 2.141 -5.32 -3.549 1 98 470 TYR A C 1
ATOM 3515 O O . TYR A 1 470 ? 1.038 -5.527 -4.059 1 98 470 TYR A O 1
ATOM 3523 N N . GLY A 1 471 ? 2.336 -5.344 -2.176 1 97.5 471 GLY A N 1
ATOM 3524 C CA . GLY A 1 471 ? 1.399 -5.953 -1.244 1 97.5 471 GLY A CA 1
ATOM 3525 C C . GLY A 1 471 ? 1.611 -7.445 -1.075 1 97.5 471 GLY A C 1
ATOM 3526 O O . GLY A 1 471 ? 2.404 -8.055 -1.799 1 97.5 471 GLY A O 1
ATOM 3527 N N . ARG A 1 472 ? 1.051 -8.016 -0.125 1 98.25 472 ARG A N 1
ATOM 3528 C CA . ARG A 1 472 ? 1.111 -9.453 0.105 1 98.25 472 ARG A CA 1
ATOM 3529 C C . ARG A 1 472 ? -0.285 -10.039 0.291 1 98.25 472 ARG A C 1
ATOM 3531 O O . ARG A 1 472 ? -1.137 -9.43 0.94 1 98.25 472 ARG A O 1
ATOM 3538 N N . SER A 1 473 ? -0.488 -11.172 -0.199 1 96.81 473 SER A N 1
ATOM 3539 C CA . SER A 1 473 ? -1.829 -11.742 -0.287 1 96.81 473 SER A CA 1
ATOM 3540 C C . SER A 1 473 ? -2.037 -12.828 0.762 1 96.81 473 SER A C 1
ATOM 3542 O O . SER A 1 473 ? -3.139 -13.359 0.9 1 96.81 473 SER A O 1
ATOM 3544 N N . SER A 1 474 ? -0.991 -13.219 1.493 1 98.19 474 SER A N 1
ATOM 3545 C CA . SER A 1 474 ? -1.122 -14.25 2.516 1 98.19 474 SER A CA 1
ATOM 3546 C C . SER A 1 474 ? -0.247 -13.938 3.727 1 98.19 474 SER A C 1
ATOM 3548 O O . SER A 1 474 ? 0.465 -12.938 3.746 1 98.19 474 SER A O 1
ATOM 3550 N N . GLY A 1 475 ? -0.402 -14.805 4.734 1 98.12 475 GLY A N 1
ATOM 3551 C CA . GLY A 1 475 ? 0.306 -14.555 5.98 1 98.12 475 GLY A CA 1
ATOM 3552 C C . GLY A 1 475 ? -0.302 -13.43 6.793 1 98.12 475 GLY A C 1
ATOM 3553 O O . GLY A 1 475 ? -1.407 -12.969 6.5 1 98.12 475 GLY A O 1
ATOM 3554 N N . MET A 1 476 ? 0.349 -13.086 7.797 1 97.56 476 MET A N 1
ATOM 3555 C CA . MET A 1 476 ? -0.064 -11.945 8.602 1 97.56 476 MET A CA 1
ATOM 3556 C C . MET A 1 476 ? -0.065 -10.664 7.777 1 97.56 476 MET A C 1
ATOM 3558 O O . MET A 1 476 ? -0.887 -9.773 8 1 97.56 476 MET A O 1
ATOM 3562 N N . GLU A 1 477 ? 0.851 -10.609 6.781 1 97.81 477 GLU A N 1
ATOM 3563 C CA . GLU A 1 477 ? 0.989 -9.438 5.914 1 97.81 477 GLU A CA 1
ATOM 3564 C C . GLU A 1 477 ? -0.324 -9.125 5.203 1 97.81 477 GLU A C 1
ATOM 3566 O O . GLU A 1 477 ? -0.661 -7.953 5.004 1 97.81 477 GLU A O 1
ATOM 3571 N N . ALA A 1 478 ? -1.061 -10.148 4.855 1 98.38 478 ALA A N 1
ATOM 3572 C CA . ALA A 1 478 ? -2.34 -9.922 4.188 1 98.38 478 ALA A CA 1
ATOM 3573 C C . ALA A 1 478 ? -3.332 -9.234 5.117 1 98.38 478 ALA A C 1
ATOM 3575 O O . ALA A 1 478 ? -4.133 -8.406 4.676 1 98.38 478 ALA A O 1
ATOM 3576 N N . LEU A 1 479 ? -3.369 -9.602 6.41 1 98.5 479 LEU A N 1
ATOM 3577 C CA . LEU A 1 479 ? -4.254 -8.953 7.371 1 98.5 479 LEU A CA 1
ATOM 3578 C C . LEU A 1 479 ? -3.984 -7.453 7.434 1 98.5 479 LEU A C 1
ATOM 3580 O O . LEU A 1 479 ? -4.918 -6.652 7.492 1 98.5 479 LEU A O 1
ATOM 3584 N N . TYR A 1 480 ? -2.719 -7.102 7.398 1 97.81 480 TYR A N 1
ATOM 3585 C CA . TYR A 1 480 ? -2.354 -5.691 7.363 1 97.81 480 TYR A CA 1
ATOM 3586 C C . TYR A 1 480 ? -2.855 -5.031 6.086 1 97.81 480 TYR A C 1
ATOM 3588 O O . TYR A 1 480 ? -3.311 -3.883 6.109 1 97.81 480 TYR A O 1
ATOM 3596 N N . ASP A 1 481 ? -2.809 -5.73 4.961 1 97.75 481 ASP A N 1
ATOM 3597 C CA . ASP A 1 481 ? -3.201 -5.168 3.672 1 97.75 481 ASP A CA 1
ATOM 3598 C C . ASP A 1 481 ? -4.711 -4.957 3.602 1 97.75 481 ASP A C 1
ATOM 3600 O O . ASP A 1 481 ? -5.188 -4.102 2.852 1 97.75 481 ASP A O 1
ATOM 3604 N N . TYR A 1 482 ? -5.5 -5.668 4.434 1 98.56 482 TYR A N 1
ATOM 3605 C CA . TYR A 1 482 ? -6.953 -5.566 4.336 1 98.56 482 TYR A CA 1
ATOM 3606 C C . TYR A 1 482 ? -7.52 -4.711 5.461 1 98.56 482 TYR A C 1
ATOM 3608 O O . TYR A 1 482 ? -8.734 -4.676 5.672 1 98.56 482 TYR A O 1
ATOM 3616 N N . THR A 1 483 ? -6.652 -4.07 6.23 1 98.12 483 THR A N 1
ATOM 3617 C CA . THR A 1 483 ? -7.07 -3.146 7.277 1 98.12 483 THR A CA 1
ATOM 3618 C C . THR A 1 483 ? -6.32 -1.822 7.16 1 98.12 483 THR A C 1
ATOM 3620 O O . THR A 1 483 ? -5.316 -1.731 6.445 1 98.12 483 THR A O 1
ATOM 3623 N N . GLN A 1 484 ? -6.809 -0.834 7.762 1 97.62 484 GLN A N 1
ATOM 3624 C CA . GLN A 1 484 ? -6.156 0.462 7.93 1 97.62 484 GLN A CA 1
ATOM 3625 C C . GLN A 1 484 ? -6.09 0.858 9.398 1 97.62 484 GLN A C 1
ATOM 3627 O O . GLN A 1 484 ? -7.004 0.558 10.172 1 97.62 484 GLN A O 1
ATOM 3632 N N . THR A 1 485 ? -5.027 1.527 9.75 1 98.19 485 THR A N 1
ATOM 3633 C CA . THR A 1 485 ? -4.762 1.834 11.156 1 98.19 485 THR A CA 1
ATOM 3634 C C . THR A 1 485 ? -5.34 3.195 11.531 1 98.19 485 THR A C 1
ATOM 3636 O O . THR A 1 485 ? -5.121 4.184 10.828 1 98.19 485 THR A O 1
ATOM 3639 N N . LYS A 1 486 ? -6.156 3.293 12.555 1 98.5 486 LYS A N 1
ATOM 3640 C CA . LYS A 1 486 ? -6.586 4.52 13.219 1 98.5 486 LYS A CA 1
ATOM 3641 C C . LYS A 1 486 ? -5.824 4.734 14.523 1 98.5 486 LYS A C 1
ATOM 3643 O O . LYS A 1 486 ? -5.727 3.822 15.352 1 98.5 486 LYS A O 1
ATOM 3648 N N . SER A 1 487 ? -5.215 5.852 14.68 1 98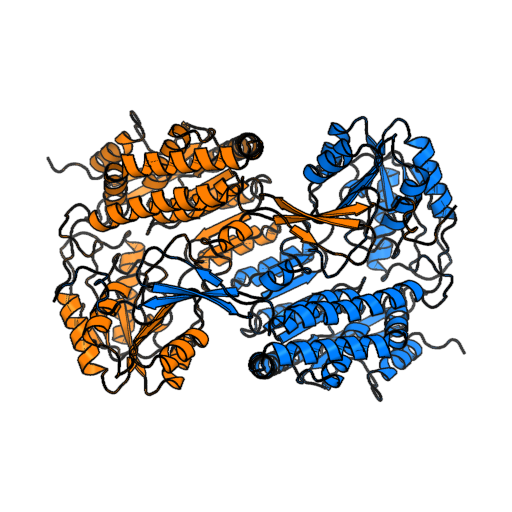.81 487 SER A N 1
ATOM 3649 C CA . SER A 1 487 ? -4.582 6.242 15.938 1 98.81 487 SER A CA 1
ATOM 3650 C C . SER A 1 487 ? -5.516 7.102 16.781 1 98.81 487 SER A C 1
ATOM 3652 O O . SER A 1 487 ? -5.984 8.148 16.328 1 98.81 487 SER A O 1
ATOM 3654 N N . VAL A 1 488 ? -5.758 6.715 17.984 1 98.81 488 VAL A N 1
ATOM 3655 C CA . VAL A 1 488 ? -6.641 7.449 18.891 1 98.81 488 VAL A CA 1
ATOM 3656 C C . VAL A 1 488 ? -5.848 7.977 20.078 1 98.81 488 VAL A C 1
ATOM 3658 O O . VAL A 1 488 ? -5.145 7.219 20.75 1 98.81 488 VAL A O 1
ATOM 3661 N N . TRP A 1 489 ? -5.926 9.242 20.328 1 98.62 489 TRP A N 1
ATOM 3662 C CA . TRP A 1 489 ? -5.262 9.93 21.422 1 98.62 489 TRP A CA 1
ATOM 3663 C C . TRP A 1 489 ? -6.273 10.391 22.469 1 98.62 489 TRP A C 1
ATOM 3665 O O . TRP A 1 489 ? -7.094 11.273 22.203 1 98.62 489 TRP A O 1
ATOM 3675 N N . VAL A 1 490 ? -6.223 9.836 23.641 1 98.56 490 VAL A N 1
ATOM 3676 C CA . VAL A 1 490 ? -7.148 10.172 24.719 1 98.56 490 VAL A CA 1
ATOM 3677 C C . VAL A 1 490 ? -6.422 11 25.781 1 98.56 490 VAL A C 1
ATOM 3679 O O . VAL A 1 490 ? -5.504 10.5 26.422 1 98.56 490 VAL A O 1
ATOM 3682 N N . GLU A 1 491 ? -6.832 12.227 25.953 1 97.88 491 GLU A N 1
ATOM 3683 C CA . GLU A 1 491 ? -6.266 13.031 27.031 1 97.88 491 GLU A CA 1
ATOM 3684 C C . GLU A 1 491 ? -6.684 12.492 28.406 1 97.88 491 GLU A C 1
ATOM 3686 O O . GLU A 1 491 ? -7.875 12.32 28.672 1 97.88 491 GLU A O 1
ATOM 3691 N N . THR A 1 492 ? -5.684 12.242 29.297 1 96.75 492 THR A N 1
ATOM 3692 C CA . THR A 1 492 ? -6.012 11.625 30.578 1 96.75 492 THR A CA 1
ATOM 3693 C C . THR A 1 492 ? -5.648 12.555 31.734 1 96.75 492 THR A C 1
ATOM 3695 O O . THR A 1 492 ? -5.984 12.281 32.875 1 96.75 492 THR A O 1
ATOM 3698 N N . SER A 1 493 ? -4.996 13.695 31.422 1 95.75 493 SER A N 1
ATOM 3699 C CA . SER A 1 493 ? -4.57 14.609 32.469 1 95.75 493 SER A CA 1
ATOM 3700 C C . SER A 1 493 ? -5.77 15.273 33.125 1 95.75 493 SER A C 1
ATOM 3702 O O . SER A 1 493 ? -6.723 15.672 32.469 1 95.75 493 SER A O 1
ATOM 3704 N N . ALA A 1 494 ? -5.652 15.469 34.438 1 93.5 494 ALA A N 1
ATOM 3705 C CA . ALA A 1 494 ? -6.668 16.219 35.188 1 93.5 494 ALA A CA 1
ATOM 3706 C C . ALA A 1 494 ? -6.605 17.703 34.844 1 93.5 494 ALA A C 1
ATOM 3708 O O . ALA A 1 494 ? -7.617 18.406 34.906 1 93.5 494 ALA A O 1
ATOM 3709 N N . SER A 1 495 ? -5.41 18.094 34.438 1 90.69 495 SER A N 1
ATOM 3710 C CA . SER A 1 495 ? -5.156 19.469 34.031 1 90.69 495 SER A CA 1
ATOM 3711 C C . SER A 1 495 ? -4.363 19.531 32.719 1 90.69 495 SER A C 1
ATOM 3713 O O . SER A 1 495 ? -3.168 19.828 32.719 1 90.69 495 SER A O 1
ATOM 3715 N N . PRO A 1 496 ? -5.035 19.219 31.625 1 89.69 496 PRO A N 1
ATOM 3716 C CA . PRO A 1 496 ? -4.32 19.172 30.344 1 89.69 496 PRO A CA 1
ATOM 3717 C C . PRO A 1 496 ? -3.652 20.5 30.016 1 89.69 496 PRO A C 1
ATOM 3719 O O . PRO A 1 496 ? -4.172 21.562 30.359 1 89.69 496 PRO A O 1
ATOM 3722 N N . ALA A 1 497 ? -2.414 20.328 29.438 1 78.06 497 ALA A N 1
ATOM 3723 C CA . ALA A 1 497 ? -1.716 21.531 28.953 1 78.06 497 ALA A CA 1
ATOM 3724 C C . ALA A 1 497 ? -2.51 22.219 27.859 1 78.06 497 ALA A C 1
ATOM 3726 O O . ALA A 1 497 ? -3.174 21.562 27.047 1 78.06 497 ALA A O 1
ATOM 3727 N N . THR A 1 498 ? -2.482 23.5 27.953 1 70.19 498 THR A N 1
ATOM 3728 C CA . THR A 1 498 ? -3.158 24.266 26.922 1 70.19 498 THR A CA 1
ATOM 3729 C C . THR A 1 498 ? -2.326 24.281 25.641 1 70.19 498 THR A C 1
ATOM 3731 O O . THR A 1 498 ? -1.138 24.609 25.672 1 70.19 498 THR A O 1
ATOM 3734 N N . PRO A 1 499 ? -2.781 23.578 24.625 1 59.53 499 PRO A N 1
ATOM 3735 C CA . PRO A 1 499 ? -1.974 23.453 23.422 1 59.53 499 PRO A CA 1
ATOM 3736 C C . PRO A 1 499 ? -1.536 24.812 22.859 1 59.53 499 PRO A C 1
ATOM 3738 O O . PRO A 1 499 ? -0.453 24.922 22.281 1 59.53 499 PRO A O 1
ATOM 3741 N N . PHE A 1 500 ? -2.277 25.797 22.562 1 58.12 500 PHE A N 1
ATOM 3742 C CA . PHE A 1 500 ? -1.975 27.094 21.938 1 58.12 500 PHE A CA 1
ATOM 3743 C C . PHE A 1 500 ? -2.248 28.234 22.906 1 58.12 500 PHE A C 1
ATOM 3745 O O . PHE A 1 500 ? -3.242 28.219 23.641 1 58.12 500 PHE A O 1
ATOM 3752 N N . GLY A 1 501 ? -1.127 29.094 23.172 1 49.66 501 GLY A N 1
ATOM 3753 C CA . GLY A 1 501 ? -0.975 30.359 23.859 1 49.66 501 GLY A CA 1
ATOM 3754 C C . GLY A 1 501 ? -2.299 30.984 24.25 1 49.66 501 GLY A C 1
ATOM 3755 O O . GLY A 1 501 ? -2.34 32.156 24.672 1 49.66 501 GLY A O 1
ATOM 3756 N N . TYR A 1 502 ? -3.434 30.875 23.391 1 46.09 502 TYR A N 1
ATOM 3757 C CA . TYR A 1 502 ? -4.301 32.062 23.406 1 46.09 502 TYR A CA 1
ATOM 3758 C C . TYR A 1 502 ? -4.914 32.25 24.781 1 46.09 502 TYR A C 1
ATOM 3760 O O . TYR A 1 502 ? -5.887 31.594 25.141 1 46.09 502 TYR A O 1
ATOM 3768 N N . ALA A 1 503 ? -4.07 32.219 25.656 1 39.03 503 ALA A N 1
ATOM 3769 C CA . ALA A 1 503 ? -4.613 32.5 26.984 1 39.03 503 ALA A CA 1
ATOM 3770 C C . ALA A 1 503 ? -5.688 33.562 26.938 1 39.03 503 ALA A C 1
ATOM 3772 O O . ALA A 1 503 ? -5.535 34.594 26.25 1 39.03 503 ALA A O 1
ATOM 3773 N N . GLY A 1 504 ? -6.984 33.188 27.281 1 36.47 504 GLY A N 1
ATOM 3774 C CA . GLY A 1 504 ? -7.918 34.188 27.828 1 36.47 504 GLY A CA 1
ATOM 3775 C C . GLY A 1 504 ? -7.266 35.156 28.766 1 36.47 504 GLY A C 1
ATOM 3776 O O . GLY A 1 504 ? -6.207 34.906 29.328 1 36.47 504 GLY A O 1
ATOM 3777 N N . MET B 1 1 ? 18.812 50.469 7.18 1 31.53 1 MET B N 1
ATOM 3778 C CA . MET B 1 1 ? 19.047 49.844 5.887 1 31.53 1 MET B CA 1
ATOM 3779 C C . MET B 1 1 ? 18.109 48.656 5.688 1 31.53 1 MET B C 1
ATOM 3781 O O . MET B 1 1 ? 18.125 47.719 6.477 1 31.53 1 MET B O 1
ATOM 3785 N N . GLN B 1 2 ? 16.922 48.719 5.254 1 43.12 2 GLN B N 1
ATOM 3786 C CA . GLN B 1 2 ? 15.891 47.688 5.094 1 43.12 2 GLN B CA 1
ATOM 3787 C C . GLN B 1 2 ? 16.484 46.406 4.516 1 43.12 2 GLN B C 1
ATOM 3789 O O . GLN B 1 2 ? 16.953 46.406 3.371 1 43.12 2 GLN B O 1
ATOM 3794 N N . SER B 1 3 ? 17.109 45.688 5.242 1 53.81 3 SER B N 1
ATOM 3795 C CA . SER B 1 3 ? 17.719 44.469 4.773 1 53.81 3 SER B CA 1
ATOM 3796 C C . SER B 1 3 ? 16.781 43.688 3.846 1 53.81 3 SER B C 1
ATOM 3798 O O . SER B 1 3 ? 15.586 43.594 4.113 1 53.81 3 SER B O 1
ATOM 3800 N N . ASN B 1 4 ? 17.266 43.406 2.494 1 84.75 4 ASN B N 1
ATOM 3801 C CA . ASN B 1 4 ? 16.641 42.75 1.368 1 84.75 4 ASN B CA 1
ATOM 3802 C C . ASN B 1 4 ? 16.297 41.281 1.708 1 84.75 4 ASN B C 1
ATOM 3804 O O . ASN B 1 4 ? 17.094 40.594 2.336 1 84.75 4 ASN B O 1
ATOM 3808 N N . ASP B 1 5 ? 15.047 41.062 1.856 1 89.81 5 ASP B N 1
ATOM 3809 C CA . ASP B 1 5 ? 14.508 39.719 2.129 1 89.81 5 ASP B CA 1
ATOM 3810 C C . ASP B 1 5 ? 15.414 38.656 1.562 1 89.81 5 ASP B C 1
ATOM 3812 O O . ASP B 1 5 ? 15.68 37.625 2.225 1 89.81 5 ASP B O 1
ATOM 3816 N N . ALA B 1 6 ? 15.969 38.938 0.471 1 93.25 6 ALA B N 1
ATOM 3817 C CA . ALA B 1 6 ? 16.859 37.969 -0.167 1 93.25 6 ALA B CA 1
ATOM 3818 C C . ALA B 1 6 ? 18.172 37.844 0.608 1 93.25 6 ALA B C 1
ATOM 3820 O O . ALA B 1 6 ? 18.672 36.719 0.799 1 93.25 6 ALA B O 1
ATOM 3821 N N . GLU B 1 7 ? 18.719 38.938 1.018 1 93.56 7 GLU B N 1
ATOM 3822 C CA . GLU B 1 7 ? 19.984 38.938 1.752 1 93.56 7 GLU B CA 1
ATOM 3823 C C . GLU B 1 7 ? 19.828 38.219 3.1 1 93.56 7 GLU B C 1
ATOM 3825 O O . GLU B 1 7 ? 20.719 37.469 3.514 1 93.56 7 GLU B O 1
ATOM 3830 N N . ASN B 1 8 ? 18.766 38.5 3.779 1 93.56 8 ASN B N 1
ATOM 3831 C CA . ASN B 1 8 ? 18.516 37.844 5.066 1 93.56 8 ASN B CA 1
ATOM 3832 C C . ASN B 1 8 ? 18.375 36.344 4.926 1 93.56 8 ASN B C 1
ATOM 3834 O O . ASN B 1 8 ? 18.891 35.594 5.742 1 93.56 8 ASN B O 1
ATOM 3838 N N . LEU B 1 9 ? 17.641 35.938 3.938 1 95.44 9 LEU B N 1
ATOM 3839 C CA . LEU B 1 9 ? 17.453 34.531 3.68 1 95.44 9 LEU B CA 1
ATOM 3840 C C . LEU B 1 9 ? 18.781 33.844 3.328 1 95.44 9 LEU B C 1
ATOM 3842 O O . LEU B 1 9 ? 19.094 32.781 3.838 1 95.44 9 LEU B O 1
ATOM 3846 N N . MET B 1 10 ? 19.578 34.5 2.516 1 95.81 10 MET B N 1
ATOM 3847 C CA . MET B 1 10 ? 20.875 33.938 2.109 1 95.81 10 MET B CA 1
ATOM 3848 C C . MET B 1 10 ? 21.828 33.875 3.291 1 95.81 10 MET B C 1
ATOM 3850 O O . MET B 1 10 ? 22.641 32.969 3.389 1 95.81 10 MET B O 1
ATOM 3854 N N . LEU B 1 11 ? 21.766 34.875 4.102 1 95.44 11 LEU B N 1
ATOM 3855 C CA . LEU B 1 11 ? 22.594 34.875 5.293 1 95.44 11 LEU B CA 1
ATOM 3856 C C . LEU B 1 11 ? 22.266 33.656 6.184 1 9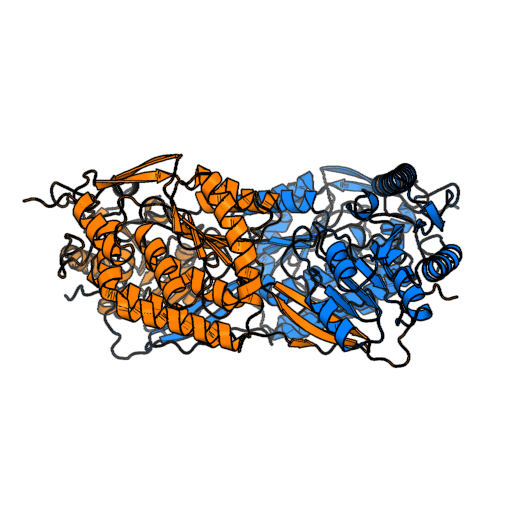5.44 11 LEU B C 1
ATOM 3858 O O . LEU B 1 11 ? 23.172 32.969 6.664 1 95.44 11 LEU B O 1
ATOM 3862 N N . ALA B 1 12 ? 20.984 33.5 6.445 1 96.5 12 ALA B N 1
ATOM 3863 C CA . ALA B 1 12 ? 20.562 32.344 7.23 1 96.5 12 ALA B CA 1
ATOM 3864 C C . ALA B 1 12 ? 20.969 31.031 6.551 1 96.5 12 ALA B C 1
ATOM 3866 O O . ALA B 1 12 ? 21.422 30.109 7.215 1 96.5 12 ALA B O 1
ATOM 3867 N N . PHE B 1 13 ? 20.781 30.969 5.266 1 97.31 13 PHE B N 1
ATOM 3868 C CA . PHE B 1 13 ? 21.141 29.781 4.48 1 97.31 13 PHE B CA 1
ATOM 3869 C C . PHE B 1 13 ? 22.641 29.547 4.52 1 97.31 13 PHE B C 1
ATOM 3871 O O . PHE B 1 13 ? 23.094 28.391 4.582 1 97.31 13 PHE B O 1
ATOM 3878 N N . GLY B 1 14 ? 23.406 30.594 4.477 1 97.31 14 GLY B N 1
ATOM 3879 C CA . GLY B 1 14 ? 24.859 30.547 4.461 1 97.31 14 GLY B CA 1
ATOM 3880 C C . GLY B 1 14 ? 25.453 29.922 5.703 1 97.31 14 GLY B C 1
ATOM 3881 O O . GLY B 1 14 ? 26.594 29.438 5.676 1 97.31 14 GLY B O 1
ATOM 3882 N N . HIS B 1 15 ? 24.703 29.969 6.773 1 97.56 15 HIS B N 1
ATOM 3883 C CA . HIS B 1 15 ? 25.156 29.281 7.977 1 97.56 15 HIS B CA 1
ATOM 3884 C C . HIS B 1 15 ? 25.406 27.797 7.703 1 97.56 15 HIS B C 1
ATOM 3886 O O . HIS B 1 15 ? 26.375 27.234 8.211 1 97.56 15 HIS B O 1
ATOM 3892 N N . PHE B 1 16 ? 24.625 27.156 6.926 1 98.06 16 PHE B N 1
ATOM 3893 C CA . PHE B 1 16 ? 24.703 25.734 6.629 1 98.06 16 PHE B CA 1
ATOM 3894 C C . PHE B 1 16 ? 25.531 25.484 5.363 1 98.06 16 PHE B C 1
ATOM 3896 O O . PHE B 1 16 ? 26.109 24.422 5.184 1 98.06 16 PHE B O 1
ATOM 3903 N N . PHE B 1 17 ? 25.516 26.453 4.496 1 97.69 17 PHE B N 1
ATOM 3904 C CA . PHE B 1 17 ? 26.25 26.375 3.236 1 97.69 17 PHE B CA 1
ATOM 3905 C C . PHE B 1 17 ? 27.188 27.562 3.08 1 97.69 17 PHE B C 1
ATOM 3907 O O . PHE B 1 17 ? 27 28.406 2.197 1 97.69 17 PHE B O 1
ATOM 3914 N N . PRO B 1 18 ? 28.219 27.516 3.836 1 95.25 18 PRO B N 1
ATOM 3915 C CA . PRO B 1 18 ? 29.141 28.656 3.764 1 95.25 18 PRO B CA 1
ATOM 3916 C C . PRO B 1 18 ? 29.672 28.906 2.352 1 95.25 18 PRO B C 1
ATOM 3918 O O . PRO B 1 18 ? 30.109 27.969 1.685 1 95.25 18 PRO B O 1
ATOM 3921 N N . GLY B 1 19 ? 29.547 30.156 1.864 1 91.5 19 GLY B N 1
ATOM 3922 C CA . GLY B 1 19 ? 30.094 30.562 0.574 1 91.5 19 GLY B CA 1
ATOM 3923 C C . GLY B 1 19 ? 29.109 30.391 -0.564 1 91.5 19 GLY B C 1
ATOM 3924 O O . GLY B 1 19 ? 29.406 30.734 -1.709 1 91.5 19 GLY B O 1
ATOM 3925 N N . ALA B 1 20 ? 27.938 29.891 -0.251 1 93.06 20 ALA B N 1
ATOM 3926 C CA . ALA B 1 20 ? 26.938 29.703 -1.302 1 93.06 20 ALA B CA 1
ATOM 3927 C C . ALA B 1 20 ? 26.469 31.047 -1.853 1 93.06 20 ALA B C 1
ATOM 3929 O O . ALA B 1 20 ? 26.141 31.969 -1.088 1 93.06 20 ALA B O 1
ATOM 3930 N N . LYS B 1 21 ? 26.469 31.203 -3.195 1 91.19 21 LYS B N 1
ATOM 3931 C CA . LYS B 1 21 ? 26.031 32.438 -3.857 1 91.19 21 LYS B CA 1
ATOM 3932 C C . LYS B 1 21 ? 24.594 32.281 -4.375 1 91.19 21 LYS B C 1
ATOM 3934 O O . LYS B 1 21 ? 23.938 33.281 -4.68 1 91.19 21 LYS B O 1
ATOM 3939 N N . GLU B 1 22 ? 24.172 31.141 -4.512 1 93.5 22 GLU B N 1
ATOM 3940 C CA . GLU B 1 22 ? 22.828 30.766 -4.941 1 93.5 22 GLU B CA 1
ATOM 3941 C C . GLU B 1 22 ? 22.406 29.438 -4.328 1 93.5 22 GLU B C 1
ATOM 3943 O O . GLU B 1 22 ? 23.219 28.734 -3.742 1 93.5 22 GLU B O 1
ATOM 3948 N N . ILE B 1 23 ? 21.141 29.219 -4.422 1 95.75 23 ILE B N 1
ATOM 3949 C CA . ILE B 1 23 ? 20.688 27.922 -3.926 1 95.75 23 ILE B CA 1
ATOM 3950 C C . ILE B 1 23 ? 20.484 26.969 -5.098 1 95.75 23 ILE B C 1
ATOM 3952 O O . ILE B 1 23 ? 20.391 27.391 -6.25 1 95.75 23 ILE B O 1
ATOM 3956 N N . GLY B 1 24 ? 20.5 25.703 -4.848 1 97.62 24 GLY B N 1
ATOM 3957 C CA . GLY B 1 24 ? 20.281 24.625 -5.797 1 97.62 24 GLY B CA 1
ATOM 3958 C C . GLY B 1 24 ? 19.984 23.297 -5.125 1 97.62 24 GLY B C 1
ATOM 3959 O O . GLY B 1 24 ? 19.609 23.266 -3.951 1 97.62 24 GLY B O 1
ATOM 3960 N N . SER B 1 25 ? 20.078 22.281 -5.941 1 98.75 25 SER B N 1
ATOM 3961 C CA . SER B 1 25 ? 19.859 20.938 -5.406 1 98.75 25 SER B CA 1
ATOM 3962 C C . SER B 1 25 ? 21.078 20.453 -4.641 1 98.75 25 SER B C 1
ATOM 3964 O O . SER B 1 25 ? 22.203 20.844 -4.938 1 98.75 25 SER B O 1
ATOM 3966 N N . TRP B 1 26 ? 20.891 19.719 -3.611 1 98.81 26 TRP B N 1
ATOM 3967 C CA . TRP B 1 26 ? 21.953 19.016 -2.918 1 98.81 26 TRP B CA 1
ATOM 3968 C C . TRP B 1 26 ? 22.141 17.609 -3.473 1 98.81 26 TRP B C 1
ATOM 3970 O O . TRP B 1 26 ? 21.266 16.75 -3.287 1 98.81 26 TRP B O 1
ATOM 3980 N N . ILE B 1 27 ? 23.266 17.344 -4.199 1 98.75 27 ILE B N 1
ATOM 3981 C CA . ILE B 1 27 ? 23.469 16.094 -4.906 1 98.75 27 ILE B CA 1
ATOM 3982 C C . ILE B 1 27 ? 24.875 15.57 -4.625 1 98.75 27 ILE B C 1
ATOM 3984 O O . ILE B 1 27 ? 25.875 16.234 -4.938 1 98.75 27 ILE B O 1
ATOM 3988 N N . ASN B 1 28 ? 24.938 14.391 -4.035 1 98.56 28 ASN B N 1
ATOM 3989 C CA . ASN B 1 28 ? 26.219 13.727 -3.799 1 98.56 28 ASN B CA 1
ATOM 3990 C C . ASN B 1 28 ? 27.203 14.625 -3.061 1 98.56 28 ASN B C 1
ATOM 3992 O O . ASN B 1 28 ? 28.359 14.719 -3.438 1 98.56 28 ASN B O 1
ATOM 3996 N N . GLY B 1 29 ? 26.688 15.398 -2.111 1 97.62 29 GLY B N 1
ATOM 3997 C CA . GLY B 1 29 ? 27.516 16.188 -1.221 1 97.62 29 GLY B CA 1
ATOM 3998 C C . GLY B 1 29 ? 27.859 17.562 -1.767 1 97.62 29 GLY B C 1
ATOM 3999 O O . GLY B 1 29 ? 28.719 18.25 -1.229 1 97.62 29 GLY B O 1
ATOM 4000 N N . GLU B 1 30 ? 27.156 17.938 -2.818 1 97.38 30 GLU B N 1
ATOM 4001 C CA . GLU B 1 30 ? 27.438 19.234 -3.426 1 97.38 30 GLU B CA 1
ATOM 4002 C C . GLU B 1 30 ? 26.156 20 -3.709 1 97.38 30 GLU B C 1
ATOM 4004 O O . GLU B 1 30 ? 25.141 19.406 -4.086 1 97.38 30 GLU B O 1
ATOM 4009 N N . LEU B 1 31 ? 26.234 21.297 -3.449 1 97.94 31 LEU B N 1
ATOM 4010 C CA . LEU B 1 31 ? 25.156 22.188 -3.875 1 97.94 31 LEU B CA 1
ATOM 4011 C C . LEU B 1 31 ? 25.25 22.484 -5.367 1 97.94 31 LEU B C 1
ATOM 4013 O O . LEU B 1 31 ? 26.188 23.156 -5.812 1 97.94 31 LEU B O 1
ATOM 4017 N N . VAL B 1 32 ? 24.266 22 -6.16 1 97.62 32 VAL B N 1
ATOM 4018 C CA . VAL B 1 32 ? 24.328 22.078 -7.617 1 97.62 32 VAL B CA 1
ATOM 4019 C C . VAL B 1 32 ? 23.281 23.062 -8.125 1 97.62 32 VAL B C 1
ATOM 4021 O O . VAL B 1 32 ? 22.078 22.844 -7.957 1 97.62 32 VAL B O 1
ATOM 4024 N N . ALA B 1 33 ? 23.719 24.125 -8.75 1 96.12 33 ALA B N 1
ATOM 4025 C CA . ALA B 1 33 ? 22.812 25.125 -9.289 1 96.12 33 ALA B CA 1
ATOM 4026 C C . ALA B 1 33 ? 21.953 24.547 -10.406 1 96.12 33 ALA B C 1
ATOM 4028 O O . ALA B 1 33 ? 22.438 23.734 -11.211 1 96.12 33 ALA B O 1
ATOM 4029 N N . GLY B 1 34 ? 20.703 24.938 -10.422 1 96.69 34 GLY B N 1
ATOM 4030 C CA . GLY B 1 34 ? 19.828 24.516 -11.5 1 96.69 34 GLY B CA 1
ATOM 4031 C C . GLY B 1 34 ? 20.094 25.219 -12.805 1 96.69 34 GLY B C 1
ATOM 4032 O O . GLY B 1 34 ? 20.734 26.281 -12.828 1 96.69 34 GLY B O 1
ATOM 4033 N N . GLN B 1 35 ? 19.641 24.609 -13.867 1 94.44 35 GLN B N 1
ATOM 4034 C CA . GLN B 1 35 ? 19.812 25.219 -15.18 1 94.44 35 GLN B CA 1
ATOM 4035 C C . GLN B 1 35 ? 18.453 25.484 -15.836 1 94.44 35 GLN B C 1
ATOM 4037 O O . GLN B 1 35 ? 18.391 25.938 -16.984 1 94.44 35 GLN B O 1
ATOM 4042 N N . GLY B 1 36 ? 17.406 25.203 -15.125 1 96.44 36 GLY B N 1
ATOM 4043 C CA . GLY B 1 36 ? 16.078 25.328 -15.688 1 96.44 36 GLY B CA 1
ATOM 4044 C C . GLY B 1 36 ? 15.461 26.703 -15.477 1 96.44 36 GLY B C 1
ATOM 4045 O O . GLY B 1 36 ? 16.188 27.703 -15.414 1 96.44 36 GLY B O 1
ATOM 4046 N N . GLU B 1 37 ? 14.148 26.797 -15.453 1 96.94 37 GLU B N 1
ATOM 4047 C CA . GLU B 1 37 ? 13.367 28.031 -15.305 1 96.94 37 GLU B CA 1
ATOM 4048 C C . GLU B 1 37 ? 13.664 28.703 -13.977 1 96.94 37 GLU B C 1
ATOM 4050 O O . GLU B 1 37 ? 13.992 28.031 -12.992 1 96.94 37 GLU B O 1
ATOM 4055 N N . ILE B 1 38 ? 13.523 30.016 -13.977 1 97.5 38 ILE B N 1
ATOM 4056 C CA . ILE B 1 38 ? 13.688 30.797 -12.75 1 97.5 38 ILE B CA 1
ATOM 4057 C C . ILE B 1 38 ? 12.453 30.641 -11.867 1 97.5 38 ILE B C 1
ATOM 4059 O O . ILE B 1 38 ? 11.32 30.766 -12.344 1 97.5 38 ILE B O 1
ATOM 4063 N N . ILE B 1 39 ? 12.695 30.328 -10.648 1 97.88 39 ILE B N 1
ATOM 4064 C CA . ILE B 1 39 ? 11.664 30.281 -9.625 1 97.88 39 ILE B CA 1
ATOM 4065 C C . ILE B 1 39 ? 11.805 31.484 -8.695 1 97.88 39 ILE B C 1
ATOM 4067 O O . ILE B 1 39 ? 12.812 31.625 -8 1 97.88 39 ILE B O 1
ATOM 4071 N N . GLN B 1 40 ? 10.828 32.344 -8.758 1 97.5 40 GLN B N 1
ATOM 4072 C CA . GLN B 1 40 ? 10.812 33.531 -7.922 1 97.5 40 GLN B CA 1
ATOM 4073 C C . GLN B 1 40 ? 10.109 33.281 -6.594 1 97.5 40 GLN B C 1
ATOM 4075 O O . GLN B 1 40 ? 8.961 32.812 -6.578 1 97.5 40 GLN B O 1
ATOM 4080 N N . LEU B 1 41 ? 10.797 33.562 -5.48 1 97.31 41 LEU B N 1
ATOM 4081 C CA . LEU B 1 41 ? 10.203 33.438 -4.152 1 97.31 41 LEU B CA 1
ATOM 4082 C C . LEU B 1 41 ? 9.75 34.781 -3.631 1 97.31 41 LEU B C 1
ATOM 4084 O O . LEU B 1 41 ? 10.289 35.844 -4.031 1 97.31 41 LEU B O 1
ATOM 4088 N N . TYR B 1 42 ? 8.766 34.75 -2.812 1 96.94 42 TYR B N 1
ATOM 4089 C CA . TYR B 1 42 ? 8.203 35.969 -2.221 1 96.94 42 TYR B CA 1
ATOM 4090 C C . TYR B 1 42 ? 8.18 35.875 -0.701 1 96.94 42 TYR B C 1
ATOM 4092 O O . TYR B 1 42 ? 7.98 34.781 -0.145 1 96.94 42 TYR B O 1
ATOM 4100 N N . ASN B 1 43 ? 8.492 36.969 -0.021 1 96.62 43 ASN B N 1
ATOM 4101 C CA . ASN B 1 43 ? 8.297 37.062 1.422 1 96.62 43 ASN B CA 1
ATOM 4102 C C . ASN B 1 43 ? 6.816 37.156 1.781 1 96.62 43 ASN B C 1
ATOM 4104 O O . ASN B 1 43 ? 6.176 38.188 1.516 1 96.62 43 ASN B O 1
ATOM 4108 N N . PRO B 1 44 ? 6.262 36.156 2.457 1 96 44 PRO B N 1
ATOM 4109 C CA . PRO B 1 44 ? 4.816 36.156 2.703 1 96 44 PRO B CA 1
ATOM 4110 C C . PRO B 1 44 ? 4.379 37.281 3.648 1 96 44 PRO B C 1
ATOM 4112 O O . PRO B 1 44 ? 3.217 37.688 3.629 1 96 44 PRO B O 1
ATOM 4115 N N . ALA B 1 45 ? 5.262 37.781 4.512 1 95 45 ALA B N 1
ATOM 4116 C CA . ALA B 1 45 ? 4.93 38.812 5.488 1 95 45 ALA B CA 1
ATOM 4117 C C . ALA B 1 45 ? 4.809 40.188 4.824 1 95 45 ALA B C 1
ATOM 4119 O O . ALA B 1 45 ? 4.199 41.094 5.383 1 95 45 ALA B O 1
ATOM 4120 N N . THR B 1 46 ? 5.426 40.312 3.568 1 94.19 46 THR B N 1
ATOM 4121 C CA . THR B 1 46 ? 5.398 41.625 2.91 1 94.19 46 THR B CA 1
ATOM 4122 C C . THR B 1 46 ? 4.766 41.5 1.525 1 94.19 46 THR B C 1
ATOM 4124 O O . THR B 1 46 ? 4.309 42.5 0.968 1 94.19 46 THR B O 1
ATOM 4127 N N . GLY B 1 47 ? 4.75 40.281 0.934 1 94.25 47 GLY B N 1
ATOM 4128 C CA . GLY B 1 47 ? 4.266 40.094 -0.422 1 94.25 47 GLY B CA 1
ATOM 4129 C C . GLY B 1 47 ? 5.277 40.5 -1.482 1 94.25 47 GLY B C 1
ATOM 4130 O O . GLY B 1 47 ? 5 40.375 -2.68 1 94.25 47 GLY B O 1
ATOM 4131 N N . ARG B 1 48 ? 6.457 40.875 -1.13 1 95.56 48 ARG B N 1
ATOM 4132 C CA . ARG B 1 48 ? 7.473 41.344 -2.062 1 95.56 48 ARG B CA 1
ATOM 4133 C C . ARG B 1 48 ? 8.391 40.219 -2.506 1 95.56 48 ARG B C 1
ATOM 4135 O O . ARG B 1 48 ? 8.578 39.25 -1.773 1 95.56 48 ARG B O 1
ATOM 4142 N N . ALA B 1 49 ? 8.984 40.375 -3.678 1 95.88 49 ALA B N 1
ATOM 4143 C CA . ALA B 1 49 ? 9.953 39.406 -4.184 1 95.88 49 ALA B CA 1
ATOM 4144 C C . ALA B 1 49 ? 11.164 39.312 -3.264 1 95.88 49 ALA B C 1
ATOM 4146 O O . ALA B 1 49 ? 11.648 40.344 -2.756 1 95.88 49 ALA B O 1
ATOM 4147 N N . SER B 1 50 ? 11.578 38.188 -3.08 1 94.62 50 SER B N 1
ATOM 4148 C CA . SER B 1 50 ? 12.773 37.938 -2.291 1 94.62 50 SER B CA 1
ATOM 4149 C C . SER B 1 50 ? 13.867 37.312 -3.148 1 94.62 50 SER B C 1
ATOM 4151 O O . SER B 1 50 ? 14.406 37.969 -4.047 1 94.62 50 SER B O 1
ATOM 4153 N N . LEU B 1 51 ? 14.164 35.969 -2.865 1 94.88 51 LEU B N 1
ATOM 4154 C CA . LEU B 1 51 ? 15.219 35.25 -3.57 1 94.88 51 LEU B CA 1
ATOM 4155 C C . LEU B 1 51 ? 14.656 34.5 -4.773 1 94.88 51 LEU B C 1
ATOM 4157 O O . LEU B 1 51 ? 13.492 34.094 -4.773 1 94.88 51 LEU B O 1
ATOM 4161 N N . SER B 1 52 ? 15.398 34.438 -5.836 1 96.5 52 SER B N 1
ATOM 4162 C CA . SER B 1 52 ? 15.078 33.562 -6.941 1 96.5 52 SER B CA 1
ATOM 4163 C C . SER B 1 52 ? 16.188 32.531 -7.156 1 96.5 52 SER B C 1
ATOM 4165 O O . SER B 1 52 ? 17.328 32.75 -6.758 1 96.5 52 SER B O 1
ATOM 4167 N N . TYR B 1 53 ? 15.891 31.391 -7.656 1 97.31 53 TYR B N 1
ATOM 4168 C CA . TYR B 1 53 ? 16.844 30.344 -8.016 1 97.31 53 TYR B CA 1
ATOM 4169 C C . TYR B 1 53 ? 16.375 29.547 -9.219 1 97.31 53 TYR B C 1
ATOM 4171 O O . TYR B 1 53 ? 15.258 29.766 -9.703 1 97.31 53 TYR B O 1
ATOM 4179 N N . ARG B 1 54 ? 17.188 28.688 -9.758 1 97.62 54 ARG B N 1
ATOM 4180 C CA . ARG B 1 54 ? 16.844 28 -11 1 97.62 54 ARG B CA 1
ATOM 4181 C C . ARG B 1 54 ? 16.469 26.547 -10.734 1 97.62 54 ARG B C 1
ATOM 4183 O O . ARG B 1 54 ? 17.078 25.875 -9.898 1 97.62 54 ARG B O 1
ATOM 4190 N N . ASP B 1 55 ? 15.438 26.094 -11.492 1 98.44 55 ASP B N 1
ATOM 4191 C CA . ASP B 1 55 ? 14.984 24.703 -11.461 1 98.44 55 ASP B CA 1
ATOM 4192 C C . ASP B 1 55 ? 16.125 23.734 -11.773 1 98.44 55 ASP B C 1
ATOM 4194 O O . ASP B 1 55 ? 16.906 23.969 -12.703 1 98.44 55 ASP B O 1
ATOM 4198 N N . GLY B 1 56 ? 16.328 22.688 -11.008 1 97.69 56 GLY B N 1
ATOM 4199 C CA . GLY B 1 56 ? 17.391 21.719 -11.195 1 97.69 56 GLY B CA 1
ATOM 4200 C C . GLY B 1 56 ? 17.281 20.938 -12.492 1 97.69 56 GLY B C 1
ATOM 4201 O O . GLY B 1 56 ? 18.281 20.656 -13.141 1 97.69 56 GLY B O 1
ATOM 4202 N N . GLY B 1 57 ? 15.992 20.562 -12.828 1 95.75 57 GLY B N 1
ATOM 4203 C CA . GLY B 1 57 ? 15.719 19.922 -14.102 1 95.75 57 GLY B CA 1
ATOM 4204 C C . GLY B 1 57 ? 16.172 18.469 -14.148 1 95.75 57 GLY B C 1
ATOM 4205 O O . GLY B 1 57 ? 16.5 17.891 -13.109 1 95.75 57 GLY B O 1
ATOM 4206 N N . ALA B 1 58 ? 16.234 17.906 -15.383 1 95.5 58 ALA B N 1
ATOM 4207 C CA . ALA B 1 58 ? 16.5 16.484 -15.617 1 95.5 58 ALA B CA 1
ATOM 4208 C C . ALA B 1 58 ? 17.922 16.125 -15.242 1 95.5 58 ALA B C 1
ATOM 4210 O O . ALA B 1 58 ? 18.188 15.031 -14.742 1 95.5 58 ALA B O 1
ATOM 4211 N N . ALA B 1 59 ? 18.812 17 -15.508 1 96 59 ALA B N 1
ATOM 4212 C CA . ALA B 1 59 ? 20.219 16.734 -15.25 1 96 59 ALA B CA 1
ATOM 4213 C C . ALA B 1 59 ? 20.469 16.5 -13.766 1 96 59 ALA B C 1
ATOM 4215 O O . ALA B 1 59 ? 21.203 15.586 -13.383 1 96 59 ALA B O 1
ATOM 4216 N N . ALA B 1 60 ? 19.906 17.359 -12.938 1 97.88 60 ALA B N 1
ATOM 4217 C CA . ALA B 1 60 ? 20.016 17.188 -11.492 1 97.88 60 ALA B CA 1
ATOM 4218 C C . ALA B 1 60 ? 19.438 15.859 -11.047 1 97.88 60 ALA B C 1
ATOM 4220 O O . ALA B 1 60 ? 20.031 15.164 -10.211 1 97.88 60 ALA B O 1
ATOM 4221 N N . VAL B 1 61 ? 18.328 15.453 -11.625 1 98.44 61 VAL B N 1
ATOM 4222 C CA . VAL B 1 61 ? 17.641 14.219 -11.258 1 98.44 61 VAL B CA 1
ATOM 4223 C C . VAL B 1 61 ? 18.516 13.023 -11.617 1 98.44 61 VAL B C 1
ATOM 4225 O O . VAL B 1 61 ? 18.656 12.086 -10.828 1 98.44 61 VAL B O 1
ATOM 4228 N N . GLU B 1 62 ? 19.094 13 -12.789 1 97.88 62 GLU B N 1
ATOM 4229 C CA . GLU B 1 62 ? 19.938 11.898 -13.25 1 97.88 62 GLU B CA 1
ATOM 4230 C C . GLU B 1 62 ? 21.141 11.727 -12.336 1 97.88 62 GLU B C 1
ATOM 4232 O O . GLU B 1 62 ? 21.469 10.602 -11.945 1 97.88 62 GLU B O 1
ATOM 4237 N N . ALA B 1 63 ? 21.766 12.859 -12.062 1 98.44 63 ALA B N 1
ATOM 4238 C CA . ALA B 1 63 ? 22.938 12.812 -11.18 1 98.44 63 ALA B CA 1
ATOM 4239 C C . ALA B 1 63 ? 22.547 12.305 -9.797 1 98.44 63 ALA B C 1
ATOM 4241 O O . ALA B 1 63 ? 23.297 11.516 -9.195 1 98.44 63 ALA B O 1
ATOM 4242 N N . ALA B 1 64 ? 21.453 12.773 -9.297 1 98.81 64 ALA B N 1
ATOM 4243 C CA . ALA B 1 64 ? 20.969 12.367 -7.98 1 98.81 64 ALA B CA 1
ATOM 4244 C C . ALA B 1 64 ? 20.672 10.867 -7.953 1 98.81 64 ALA B C 1
ATOM 4246 O O . ALA B 1 64 ? 20.984 10.188 -6.977 1 98.81 64 ALA B O 1
ATOM 4247 N N . ALA B 1 65 ? 20.047 10.32 -9.008 1 98.69 65 ALA B N 1
ATOM 4248 C CA . ALA B 1 65 ? 19.688 8.906 -9.086 1 98.69 65 ALA B CA 1
ATOM 4249 C C . ALA B 1 65 ? 20.922 8.023 -9.039 1 98.69 65 ALA B C 1
ATOM 4251 O O . ALA B 1 65 ? 20.953 7.02 -8.328 1 98.69 65 ALA B O 1
ATOM 4252 N N . VAL B 1 66 ? 21.938 8.375 -9.773 1 98.38 66 VAL B N 1
ATOM 4253 C CA . VAL B 1 66 ? 23.188 7.621 -9.812 1 98.38 66 VAL B CA 1
ATOM 4254 C C . VAL B 1 66 ? 23.828 7.633 -8.43 1 98.38 66 VAL B C 1
ATOM 4256 O O . VAL B 1 66 ? 24.266 6.59 -7.938 1 98.38 66 VAL B O 1
ATOM 4259 N N . ALA B 1 67 ? 23.875 8.828 -7.844 1 98.81 67 ALA B N 1
ATOM 4260 C CA . ALA B 1 67 ? 24.469 8.969 -6.512 1 98.81 67 ALA B CA 1
ATOM 4261 C C . ALA B 1 67 ? 23.703 8.133 -5.484 1 98.81 67 ALA B C 1
ATOM 4263 O O . ALA B 1 67 ? 24.312 7.488 -4.625 1 98.81 67 ALA B O 1
ATOM 4264 N N . ALA B 1 68 ? 22.406 8.18 -5.555 1 98.88 68 ALA B N 1
ATOM 4265 C CA . ALA B 1 68 ? 21.562 7.453 -4.605 1 98.88 68 ALA B CA 1
ATOM 4266 C C . ALA B 1 68 ? 21.797 5.949 -4.688 1 98.88 68 ALA B C 1
ATOM 4268 O O . ALA B 1 68 ? 21.859 5.266 -3.664 1 98.88 68 ALA B O 1
ATOM 4269 N N . GLN B 1 69 ? 21.922 5.379 -5.879 1 98.06 69 GLN B N 1
ATOM 4270 C CA . GLN B 1 69 ? 22.141 3.949 -6.059 1 98.06 69 GLN B CA 1
ATOM 4271 C C . GLN B 1 69 ? 23.438 3.512 -5.383 1 98.06 69 GLN B C 1
ATOM 4273 O O . GLN B 1 69 ? 23.469 2.496 -4.684 1 98.06 69 GLN B O 1
ATOM 4278 N N . ARG B 1 70 ? 24.453 4.281 -5.652 1 98.12 70 ARG B N 1
ATOM 4279 C CA . ARG B 1 70 ? 25.766 3.975 -5.074 1 98.12 70 ARG B CA 1
ATOM 4280 C C . ARG B 1 70 ? 25.719 4.078 -3.551 1 98.12 70 ARG B C 1
ATOM 4282 O O . ARG B 1 70 ? 26.172 3.168 -2.85 1 98.12 70 ARG B O 1
ATOM 4289 N N . ALA B 1 71 ? 25.188 5.168 -3.055 1 98.81 71 ALA B N 1
ATOM 4290 C CA . ALA B 1 71 ? 25.172 5.43 -1.617 1 98.81 71 ALA B CA 1
ATOM 4291 C C . ALA B 1 71 ? 24.266 4.43 -0.893 1 98.81 71 ALA B C 1
ATOM 4293 O O . ALA B 1 71 ? 24.547 4.047 0.245 1 98.81 71 ALA B O 1
ATOM 4294 N N . GLN B 1 72 ? 23.234 4.039 -1.543 1 98.75 72 GLN B N 1
ATOM 4295 C CA . GLN B 1 72 ? 22.312 3.07 -0.944 1 98.75 72 GLN B CA 1
ATOM 4296 C C . GLN B 1 72 ? 23.016 1.735 -0.699 1 98.75 72 GLN B C 1
ATOM 4298 O O . GLN B 1 72 ? 22.828 1.116 0.351 1 98.75 72 GLN B O 1
ATOM 4303 N N . ARG B 1 73 ? 23.734 1.254 -1.671 1 97.38 73 ARG B N 1
ATOM 4304 C CA . ARG B 1 73 ? 24.469 0.004 -1.517 1 97.38 73 ARG B CA 1
ATOM 4305 C C . ARG B 1 73 ? 25.422 0.072 -0.325 1 97.38 73 ARG B C 1
ATOM 4307 O O . ARG B 1 73 ? 25.516 -0.877 0.456 1 97.38 73 ARG B O 1
ATOM 4314 N N . GLN B 1 74 ? 26.078 1.206 -0.199 1 98.25 74 GLN B N 1
ATOM 4315 C CA . GLN B 1 74 ? 27 1.415 0.921 1 98.25 74 GLN B CA 1
ATOM 4316 C C . GLN B 1 74 ? 26.25 1.422 2.248 1 98.25 74 GLN B C 1
ATOM 4318 O O . GLN B 1 74 ? 26.688 0.802 3.221 1 98.25 74 GLN B O 1
ATOM 4323 N N . TRP B 1 75 ? 25.188 2.096 2.295 1 98.75 75 TRP B N 1
ATOM 4324 C CA . TRP B 1 75 ? 24.375 2.262 3.49 1 98.75 75 TRP B CA 1
ATOM 4325 C C . TRP B 1 75 ? 23.781 0.927 3.934 1 98.75 75 TRP B C 1
ATOM 4327 O O . TRP B 1 75 ? 23.844 0.576 5.113 1 98.75 75 TRP B O 1
ATOM 4337 N N . TRP B 1 76 ? 23.25 0.16 3.002 1 97.62 76 TRP B N 1
ATOM 4338 C CA . TRP B 1 76 ? 22.609 -1.114 3.291 1 97.62 76 TRP B CA 1
ATOM 4339 C C . TRP B 1 76 ? 23.625 -2.158 3.729 1 97.62 76 TRP B C 1
ATOM 4341 O O . TRP B 1 76 ? 23.281 -3.111 4.434 1 97.62 76 TRP B O 1
ATOM 4351 N N . ALA B 1 77 ? 24.859 -1.959 3.365 1 97.31 77 ALA B N 1
ATOM 4352 C CA . ALA B 1 77 ? 25.922 -2.908 3.715 1 97.31 77 ALA B CA 1
ATOM 4353 C C . ALA B 1 77 ? 26.312 -2.773 5.184 1 97.31 77 ALA B C 1
ATOM 4355 O O . ALA B 1 77 ? 26.969 -3.658 5.742 1 97.31 77 ALA B O 1
ATOM 4356 N N . LEU B 1 78 ? 25.938 -1.668 5.828 1 98.06 78 LEU B N 1
ATOM 4357 C CA . LEU B 1 78 ? 26.234 -1.483 7.246 1 98.06 78 LEU B CA 1
ATOM 4358 C C . LEU B 1 78 ? 25.406 -2.424 8.109 1 98.06 78 LEU B C 1
ATOM 4360 O O . LEU B 1 78 ? 24.328 -2.867 7.691 1 98.06 78 LEU B O 1
ATOM 4364 N N . SER B 1 79 ? 25.969 -2.699 9.32 1 97.62 79 SER B N 1
ATOM 4365 C CA . SER B 1 79 ? 25.109 -3.387 10.281 1 97.62 79 SER B CA 1
ATOM 4366 C C . SER B 1 79 ? 23.922 -2.527 10.68 1 97.62 79 SER B C 1
ATOM 4368 O O . SER B 1 79 ? 23.969 -1.3 10.57 1 97.62 79 SER B O 1
ATOM 4370 N N . HIS B 1 80 ? 22.859 -3.133 11.133 1 97.44 80 HIS B N 1
ATOM 4371 C CA . HIS B 1 80 ? 21.672 -2.404 11.578 1 97.44 80 HIS B CA 1
ATOM 4372 C C . HIS B 1 80 ? 22.031 -1.418 12.688 1 97.44 80 HIS B C 1
ATOM 4374 O O . HIS B 1 80 ? 21.562 -0.274 12.68 1 97.44 80 HIS B O 1
ATOM 4380 N N . ALA B 1 81 ? 22.875 -1.904 13.586 1 98.25 81 ALA B N 1
ATOM 4381 C CA . ALA B 1 81 ? 23.297 -1.064 14.703 1 98.25 81 ALA B CA 1
ATOM 4382 C C . ALA B 1 81 ? 24.094 0.144 14.211 1 98.25 81 ALA B C 1
ATOM 4384 O O . ALA B 1 81 ? 23.969 1.243 14.758 1 98.25 81 ALA B O 1
ATOM 4385 N N . ALA B 1 82 ? 24.938 -0.026 13.188 1 98.5 82 ALA B N 1
ATOM 4386 C CA . ALA B 1 82 ? 25.719 1.074 12.641 1 98.5 82 ALA B CA 1
ATOM 4387 C C . ALA B 1 82 ? 24.828 2.131 12 1 98.5 82 ALA B C 1
ATOM 4389 O O . ALA B 1 82 ? 25.078 3.33 12.141 1 98.5 82 ALA B O 1
ATOM 4390 N N . ARG B 1 83 ? 23.812 1.723 11.328 1 98.5 83 ARG B N 1
ATOM 4391 C CA . ARG B 1 83 ? 22.859 2.674 10.773 1 98.5 83 ARG B CA 1
ATOM 4392 C C . ARG B 1 83 ? 22.141 3.439 11.875 1 98.5 83 ARG B C 1
ATOM 4394 O O . ARG B 1 83 ? 21.922 4.648 11.766 1 98.5 83 ARG B O 1
ATOM 4401 N N . GLY B 1 84 ? 21.75 2.686 12.961 1 98.69 84 GLY B N 1
ATOM 4402 C CA . GLY B 1 84 ? 21.141 3.346 14.102 1 98.69 84 GLY B CA 1
ATOM 4403 C C . GLY B 1 84 ? 22.016 4.426 14.703 1 98.69 84 GLY B C 1
ATOM 4404 O O . GLY B 1 84 ? 21.547 5.531 14.992 1 98.69 84 GLY B O 1
ATOM 4405 N N . ARG B 1 85 ? 23.312 4.125 14.922 1 98.75 85 ARG B N 1
ATOM 4406 C CA . ARG B 1 85 ? 24.25 5.094 15.477 1 98.75 85 ARG B CA 1
ATOM 4407 C C . ARG B 1 85 ? 24.359 6.324 14.586 1 98.75 85 ARG B C 1
ATOM 4409 O O . ARG B 1 85 ? 24.422 7.453 15.086 1 98.75 85 ARG B O 1
ATOM 4416 N N . ALA B 1 86 ? 24.391 6.086 13.242 1 98.81 86 ALA B N 1
ATOM 4417 C CA . ALA B 1 86 ? 24.453 7.203 12.305 1 98.81 86 ALA B CA 1
ATOM 4418 C C . ALA B 1 86 ? 23.234 8.094 12.414 1 98.81 86 ALA B C 1
ATOM 4420 O O . ALA B 1 86 ? 23.344 9.328 12.414 1 98.81 86 ALA B O 1
ATOM 4421 N N . LEU B 1 87 ? 22.062 7.547 12.555 1 98.88 87 LEU B N 1
ATOM 4422 C CA . LEU B 1 87 ? 20.828 8.32 12.633 1 98.88 87 LEU B CA 1
ATOM 4423 C C . LEU B 1 87 ? 20.734 9.07 13.953 1 98.88 87 LEU B C 1
ATOM 4425 O O . LEU B 1 87 ? 20.219 10.188 14.008 1 98.88 87 LEU B O 1
ATOM 4429 N N . TYR B 1 88 ? 21.219 8.438 15.047 1 98.81 88 TYR B N 1
ATOM 4430 C CA . TYR B 1 88 ? 21.297 9.148 16.312 1 98.81 88 TYR B CA 1
ATOM 4431 C C . TYR B 1 88 ? 22.172 10.383 16.203 1 98.81 88 TYR B C 1
ATOM 4433 O O . TYR B 1 88 ? 21.844 11.438 16.75 1 98.81 88 TYR B O 1
ATOM 4441 N N . ALA B 1 89 ? 23.266 10.227 15.477 1 98.94 89 ALA B N 1
ATOM 4442 C CA . ALA B 1 89 ? 24.172 11.359 15.266 1 98.94 89 ALA B CA 1
ATOM 4443 C C . ALA B 1 89 ? 23.484 12.469 14.477 1 98.94 89 ALA B C 1
ATOM 4445 O O . ALA B 1 89 ? 23.703 13.648 14.734 1 98.94 89 ALA B O 1
ATOM 4446 N N . VAL B 1 90 ? 22.688 12.102 13.5 1 98.88 90 VAL B N 1
ATOM 4447 C CA . VAL B 1 90 ? 21.922 13.086 12.742 1 98.88 90 VAL B CA 1
ATOM 4448 C C . VAL B 1 90 ? 21 13.859 13.68 1 98.88 90 VAL B C 1
ATOM 4450 O O . VAL B 1 90 ? 20.922 15.086 13.617 1 98.88 90 VAL B O 1
ATOM 4453 N N . GLY B 1 91 ? 20.219 13.102 14.562 1 98.88 91 GLY B N 1
ATOM 4454 C CA . GLY B 1 91 ? 19.375 13.766 15.539 1 98.88 91 GLY B CA 1
ATOM 4455 C C . GLY B 1 91 ? 20.125 14.742 16.422 1 98.88 91 GLY B C 1
ATOM 4456 O O . GLY B 1 91 ? 19.641 15.852 16.688 1 98.88 91 GLY B O 1
ATOM 4457 N N . ALA B 1 92 ? 21.281 14.383 16.797 1 98.81 92 ALA B N 1
ATOM 4458 C CA . ALA B 1 92 ? 22.109 15.203 17.688 1 98.81 92 ALA B CA 1
ATOM 4459 C C . ALA B 1 92 ? 22.547 16.484 17 1 98.81 92 ALA B C 1
ATOM 4461 O O . ALA B 1 92 ? 22.5 17.562 17.594 1 98.81 92 ALA B O 1
ATOM 4462 N N . VAL B 1 93 ? 22.984 16.391 15.766 1 98.75 93 VAL B N 1
ATOM 4463 C CA . VAL B 1 93 ? 23.453 17.578 15.055 1 98.75 93 VAL B CA 1
ATOM 4464 C C . VAL B 1 93 ? 22.281 18.5 14.766 1 98.75 93 VAL B C 1
ATOM 4466 O O . VAL B 1 93 ? 22.422 19.734 14.836 1 98.75 93 VAL B O 1
ATOM 4469 N N . ILE B 1 94 ? 21.125 17.969 14.445 1 98.75 94 ILE B N 1
ATOM 4470 C CA . ILE B 1 94 ? 19.938 18.797 14.219 1 98.75 94 ILE B CA 1
ATOM 4471 C C . ILE B 1 94 ? 19.562 19.531 15.508 1 98.75 94 ILE B C 1
ATOM 4473 O O . ILE B 1 94 ? 19.25 20.719 15.477 1 98.75 94 ILE B O 1
ATOM 4477 N N . ARG B 1 95 ? 19.609 18.812 16.609 1 98.31 95 ARG B N 1
ATOM 4478 C CA . ARG B 1 95 ? 19.328 19.438 17.891 1 98.31 95 ARG B CA 1
ATOM 4479 C C . ARG B 1 95 ? 20.297 20.578 18.188 1 98.31 95 ARG B C 1
ATOM 4481 O O . ARG B 1 95 ? 19.906 21.641 18.672 1 98.31 95 ARG B O 1
ATOM 4488 N N . ALA B 1 96 ? 21.547 20.375 17.859 1 98.56 96 ALA B N 1
ATOM 4489 C CA . ALA B 1 96 ? 22.594 21.375 18.078 1 98.56 96 ALA B CA 1
ATOM 4490 C C . ALA B 1 96 ? 22.375 22.609 17.203 1 98.56 96 ALA B C 1
ATOM 4492 O O . ALA B 1 96 ? 22.719 23.719 17.578 1 98.56 96 ALA B O 1
ATOM 4493 N N . GLU B 1 97 ? 21.812 22.406 16.062 1 98.56 97 GLU B N 1
ATOM 4494 C CA . GLU B 1 97 ? 21.609 23.469 15.086 1 98.56 97 GLU B CA 1
ATOM 4495 C C . GLU B 1 97 ? 20.156 23.938 15.078 1 98.56 97 GLU B C 1
ATOM 4497 O O . GLU B 1 97 ? 19.703 24.531 14.094 1 98.56 97 GLU B O 1
ATOM 4502 N N . ALA B 1 98 ? 19.375 23.703 16.109 1 98.56 98 ALA B N 1
ATOM 4503 C CA . ALA B 1 98 ? 17.922 23.906 16.125 1 98.56 98 ALA B CA 1
ATOM 4504 C C . ALA B 1 98 ? 17.578 25.375 15.875 1 98.56 98 ALA B C 1
ATOM 4506 O O . ALA B 1 98 ? 16.688 25.688 15.086 1 98.56 98 ALA B O 1
ATOM 4507 N N . GLU B 1 99 ? 18.234 26.297 16.516 1 98.44 99 GLU B N 1
ATOM 4508 C CA . GLU B 1 99 ? 17.875 27.703 16.422 1 98.44 99 GLU B CA 1
ATOM 4509 C C . GLU B 1 99 ? 18.172 28.25 15.016 1 98.44 99 GLU B C 1
ATOM 4511 O O . GLU B 1 99 ? 17.297 28.859 14.391 1 98.44 99 GLU B O 1
ATOM 4516 N N . PRO B 1 100 ? 19.422 28 14.453 1 98.62 100 PRO B N 1
ATOM 4517 C CA . PRO B 1 100 ? 19.656 28.422 13.07 1 98.62 100 PRO B CA 1
ATOM 4518 C C . PRO B 1 100 ? 18.672 27.797 12.086 1 98.62 100 PRO B C 1
ATOM 4520 O O . PRO B 1 100 ? 18.234 28.453 11.141 1 98.62 100 PRO B O 1
ATOM 4523 N N . LEU B 1 101 ? 18.328 26.547 12.273 1 98.75 101 LEU B N 1
ATOM 4524 C CA . LEU B 1 101 ? 17.359 25.875 11.414 1 98.75 101 LEU B CA 1
ATOM 4525 C C . LEU B 1 101 ? 15.984 26.531 11.539 1 98.75 101 LEU B C 1
ATOM 4527 O O . LEU B 1 101 ? 15.297 26.75 10.531 1 98.75 101 LEU B O 1
ATOM 4531 N N . ALA B 1 102 ? 15.57 26.828 12.781 1 98.62 102 ALA B N 1
ATOM 4532 C CA . ALA B 1 102 ? 14.281 27.453 13.023 1 98.62 102 ALA B CA 1
ATOM 4533 C C . ALA B 1 102 ? 14.203 28.828 12.344 1 98.62 102 ALA B C 1
ATOM 4535 O O . ALA B 1 102 ? 13.188 29.156 11.734 1 98.62 102 ALA B O 1
ATOM 4536 N N . ARG B 1 103 ? 15.234 29.578 12.469 1 98.12 103 ARG B N 1
ATOM 4537 C CA . ARG B 1 103 ? 15.281 30.906 11.852 1 98.12 103 ARG B CA 1
ATOM 4538 C C . ARG B 1 103 ? 15.188 30.797 10.328 1 98.12 103 ARG B C 1
ATOM 4540 O O . ARG B 1 103 ? 14.453 31.562 9.695 1 98.12 103 ARG B O 1
ATOM 4547 N N . LEU B 1 104 ? 15.984 29.859 9.781 1 98.06 104 LEU B N 1
ATOM 4548 C CA . LEU B 1 104 ? 15.938 29.625 8.344 1 98.06 104 LEU B CA 1
ATOM 4549 C C . LEU B 1 104 ? 14.523 29.281 7.895 1 98.06 104 LEU B C 1
ATOM 4551 O O . LEU B 1 104 ? 14.047 29.812 6.887 1 98.06 104 LEU B O 1
ATOM 4555 N N . GLU B 1 105 ? 13.867 28.438 8.648 1 97.75 105 GLU B N 1
ATOM 4556 C CA . GLU B 1 105 ? 12.516 28.016 8.312 1 97.75 105 GLU B CA 1
ATOM 4557 C C . GLU B 1 105 ? 11.531 29.172 8.445 1 97.75 105 GLU B C 1
ATOM 4559 O O . GLU B 1 105 ? 10.672 29.375 7.578 1 97.75 105 GLU B O 1
ATOM 4564 N N . ALA B 1 106 ? 11.617 29.953 9.508 1 97.56 106 ALA B N 1
ATOM 4565 C CA . ALA B 1 106 ? 10.711 31.062 9.75 1 97.56 106 ALA B CA 1
ATOM 4566 C C . ALA B 1 106 ? 10.781 32.094 8.617 1 97.56 106 ALA B C 1
ATOM 4568 O O . ALA B 1 106 ? 9.758 32.562 8.125 1 97.56 106 ALA B O 1
ATOM 4569 N N . ILE B 1 107 ? 11.992 32.375 8.172 1 95.62 107 ILE B N 1
ATOM 4570 C CA . ILE B 1 107 ? 12.211 33.375 7.125 1 95.62 107 ILE B CA 1
ATOM 4571 C C . ILE B 1 107 ? 11.695 32.844 5.789 1 95.62 107 ILE B C 1
ATOM 4573 O O . ILE B 1 107 ? 11.109 33.594 5.004 1 95.62 107 ILE B O 1
ATOM 4577 N N . SER B 1 108 ? 11.906 31.594 5.605 1 95.38 108 SER B N 1
ATOM 4578 C CA . SER B 1 108 ? 11.641 31.031 4.281 1 95.38 108 SER B CA 1
ATOM 4579 C C . SER B 1 108 ? 10.164 30.656 4.129 1 95.38 108 SER B C 1
ATOM 4581 O O . SER B 1 108 ? 9.594 30.812 3.051 1 95.38 108 SER B O 1
ATOM 4583 N N . SER B 1 109 ? 9.469 30.156 5.133 1 95.69 109 SER B N 1
ATOM 4584 C CA . SER B 1 109 ? 8.125 29.609 5 1 95.69 109 SER B CA 1
ATOM 4585 C C . SER B 1 109 ? 7.078 30.578 5.543 1 95.69 109 SER B C 1
ATOM 4587 O O . SER B 1 109 ? 5.887 30.422 5.273 1 95.69 109 SER B O 1
ATOM 4589 N N . GLY B 1 110 ? 7.465 31.547 6.395 1 95.38 110 GLY B N 1
ATOM 4590 C CA . GLY B 1 110 ? 6.527 32.5 6.996 1 95.38 110 GLY B CA 1
ATOM 4591 C C . GLY B 1 110 ? 5.949 31.984 8.305 1 95.38 110 GLY B C 1
ATOM 4592 O O . GLY B 1 110 ? 5.098 32.656 8.906 1 95.38 110 GLY B O 1
ATOM 4593 N N . LYS B 1 111 ? 6.406 30.891 8.867 1 96.5 111 LYS B N 1
ATOM 4594 C CA . LYS B 1 111 ? 5.934 30.344 10.133 1 96.5 111 LYS B CA 1
ATOM 4595 C C . LYS B 1 111 ? 6.527 31.094 11.32 1 96.5 111 LYS B C 1
ATOM 4597 O O . LYS B 1 111 ? 7.711 31.438 11.312 1 96.5 111 LYS B O 1
ATOM 4602 N N . PRO B 1 112 ? 5.754 31.281 12.367 1 96.81 112 PRO B N 1
ATOM 4603 C CA . PRO B 1 112 ? 6.309 31.953 13.547 1 96.81 112 PRO B CA 1
ATOM 4604 C C . PRO B 1 112 ? 7.516 31.219 14.125 1 96.81 112 PRO B C 1
ATOM 4606 O O . PRO B 1 112 ? 7.512 29.984 14.219 1 96.81 112 PRO B O 1
ATOM 4609 N N . ILE B 1 113 ? 8.547 31.938 14.508 1 97.62 113 ILE B N 1
ATOM 4610 C CA . ILE B 1 113 ? 9.828 31.406 14.969 1 97.62 113 ILE B CA 1
ATOM 4611 C C . ILE B 1 113 ? 9.602 30.484 16.172 1 97.62 113 ILE B C 1
ATOM 4613 O O . ILE B 1 113 ? 10.297 29.484 16.344 1 97.62 113 ILE B O 1
ATOM 4617 N N . ARG B 1 114 ? 8.633 30.781 17.016 1 94.75 114 ARG B N 1
ATOM 4618 C CA . ARG B 1 114 ? 8.336 29.953 18.188 1 94.75 114 ARG B CA 1
ATOM 4619 C C . ARG B 1 114 ? 7.898 28.547 17.766 1 94.75 114 ARG B C 1
ATOM 4621 O O . ARG B 1 114 ? 8.297 27.562 18.375 1 94.75 114 ARG B O 1
ATOM 4628 N N . ASP B 1 115 ? 7.086 28.453 16.734 1 95.44 115 ASP B N 1
ATOM 4629 C CA . ASP B 1 115 ? 6.633 27.172 16.219 1 95.44 115 ASP B CA 1
ATOM 4630 C C . ASP B 1 115 ? 7.777 26.422 15.539 1 95.44 115 ASP B C 1
ATOM 4632 O O . ASP B 1 115 ? 7.891 25.203 15.68 1 95.44 115 ASP B O 1
ATOM 4636 N N . CYS B 1 116 ? 8.617 27.141 14.82 1 97.88 116 CYS B N 1
ATOM 4637 C CA . CYS B 1 116 ? 9.75 26.531 14.133 1 97.88 116 CYS B CA 1
ATOM 4638 C C . CYS B 1 116 ? 10.711 25.891 15.125 1 97.88 116 CYS B C 1
ATOM 4640 O O . CYS B 1 116 ? 11.25 24.812 14.875 1 97.88 116 CYS B O 1
ATOM 4642 N N . ARG B 1 117 ? 10.945 26.594 16.25 1 97.5 117 ARG B N 1
ATOM 4643 C CA . ARG B 1 117 ? 11.828 26.062 17.281 1 97.5 117 ARG B CA 1
ATOM 4644 C C . ARG B 1 117 ? 11.32 24.734 17.797 1 97.5 117 ARG B C 1
ATOM 4646 O O . ARG B 1 117 ? 12.086 23.781 17.938 1 97.5 117 ARG B O 1
ATOM 4653 N N . ALA B 1 118 ? 10.016 24.656 18.062 1 95.31 118 ALA B N 1
ATOM 4654 C CA . ALA B 1 118 ? 9.414 23.406 18.516 1 95.31 118 ALA B CA 1
ATOM 4655 C C . ALA B 1 118 ? 9.531 22.312 17.453 1 95.31 118 ALA B C 1
ATOM 4657 O O . ALA B 1 118 ? 9.797 21.156 17.781 1 95.31 118 ALA B O 1
ATOM 4658 N N . GLU B 1 119 ? 9.383 22.656 16.266 1 96.94 119 GLU B N 1
ATOM 4659 C CA . GLU B 1 119 ? 9.438 21.703 15.156 1 96.94 119 GLU B CA 1
ATOM 4660 C C . GLU B 1 119 ? 10.828 21.094 15.031 1 96.94 119 GLU B C 1
ATOM 4662 O O . GLU B 1 119 ? 10.961 19.891 14.742 1 96.94 119 GLU B O 1
ATOM 4667 N N . MET B 1 120 ? 11.875 21.938 15.219 1 98.44 120 MET B N 1
ATOM 4668 C CA . MET B 1 120 ? 13.234 21.422 15.07 1 98.44 120 MET B CA 1
ATOM 4669 C C . MET B 1 120 ? 13.531 20.375 16.125 1 98.44 120 MET B C 1
ATOM 4671 O O . MET B 1 120 ? 14.25 19.406 15.875 1 98.44 120 MET B O 1
ATOM 4675 N N . GLN B 1 121 ? 12.945 20.547 17.281 1 97.88 121 GLN B N 1
ATOM 4676 C CA . GLN B 1 121 ? 13.094 19.531 18.312 1 97.88 121 GLN B CA 1
ATOM 4677 C C . GLN B 1 121 ? 12.414 18.219 17.906 1 97.88 121 GLN B C 1
ATOM 4679 O O . GLN B 1 121 ? 12.961 17.141 18.109 1 97.88 121 GLN B O 1
ATOM 4684 N N . LYS B 1 122 ? 11.281 18.359 17.344 1 98.06 122 LYS B N 1
ATOM 4685 C CA . LYS B 1 122 ? 10.555 17.188 16.875 1 98.06 122 LYS B CA 1
ATOM 4686 C C . LYS B 1 122 ? 11.312 16.469 15.766 1 98.06 122 LYS B C 1
ATOM 4688 O O . LYS B 1 122 ? 11.328 15.242 15.711 1 98.06 122 LYS B O 1
ATOM 4693 N N . VAL B 1 123 ? 11.906 17.234 14.883 1 98.75 123 VAL B N 1
ATOM 4694 C CA . VAL B 1 123 ? 12.672 16.641 13.789 1 98.75 123 VAL B CA 1
ATOM 4695 C C . VAL B 1 123 ? 13.828 15.82 14.352 1 98.75 123 VAL B C 1
ATOM 4697 O O . VAL B 1 123 ? 14.062 14.695 13.914 1 98.75 123 VAL B O 1
ATOM 4700 N N . ALA B 1 124 ? 14.523 16.375 15.328 1 98.81 124 ALA B N 1
ATOM 4701 C CA . ALA B 1 124 ? 15.602 15.625 15.977 1 98.81 124 ALA B CA 1
ATOM 4702 C C . ALA B 1 124 ? 15.078 14.32 16.578 1 98.81 124 ALA B C 1
ATOM 4704 O O . ALA B 1 124 ? 15.688 13.266 16.406 1 98.81 124 ALA B O 1
ATOM 4705 N N . GLU B 1 125 ? 13.953 14.422 17.203 1 98.56 125 GLU B N 1
ATOM 4706 C CA . GLU B 1 125 ? 13.352 13.266 17.859 1 98.56 125 GLU B CA 1
ATOM 4707 C C . GLU B 1 125 ? 12.977 12.188 16.844 1 98.56 125 GLU B C 1
ATOM 4709 O O . GLU B 1 125 ? 13.039 10.992 17.141 1 98.56 125 GLU B O 1
ATOM 4714 N N . MET B 1 126 ? 12.586 12.609 15.703 1 98.81 126 MET B N 1
ATOM 4715 C CA . MET B 1 126 ? 12.227 11.664 14.648 1 98.81 126 MET B CA 1
ATOM 4716 C C . MET B 1 126 ? 13.414 10.781 14.281 1 98.81 126 MET B C 1
ATOM 4718 O O . MET B 1 126 ? 13.273 9.562 14.156 1 98.81 126 MET B O 1
ATOM 4722 N N . PHE B 1 127 ? 14.578 11.383 14.117 1 98.88 127 PHE B N 1
ATOM 4723 C CA . PHE B 1 127 ? 15.781 10.609 13.812 1 98.88 127 PHE B CA 1
ATOM 4724 C C . PHE B 1 127 ? 16.172 9.719 14.984 1 98.88 127 PHE B C 1
ATOM 4726 O O . PHE B 1 127 ? 16.578 8.578 14.797 1 98.88 127 PHE B O 1
ATOM 4733 N N . GLU B 1 128 ? 15.992 10.234 16.203 1 98.75 128 GLU B N 1
ATOM 4734 C CA . GLU B 1 128 ? 16.297 9.438 17.391 1 98.75 128 GLU B CA 1
ATOM 4735 C C . GLU B 1 128 ? 15.383 8.219 17.484 1 98.75 128 GLU B C 1
ATOM 4737 O O . GLU B 1 128 ? 15.852 7.113 17.766 1 98.75 128 GLU B O 1
ATOM 4742 N N . TYR B 1 129 ? 14.117 8.461 17.281 1 98.81 129 TYR B N 1
ATOM 4743 C CA . TYR B 1 129 ? 13.141 7.387 17.375 1 98.81 129 TYR B CA 1
ATOM 4744 C C . TYR B 1 129 ? 13.469 6.254 16.406 1 98.81 129 TYR B C 1
ATOM 4746 O O . TYR B 1 129 ? 13.555 5.09 16.812 1 98.81 129 TYR B O 1
ATOM 4754 N N . TYR B 1 130 ? 13.703 6.57 15.188 1 98.81 130 TYR B N 1
ATOM 4755 C CA . TYR B 1 130 ? 13.906 5.535 14.18 1 98.81 130 TYR B CA 1
ATOM 4756 C C . TYR B 1 130 ? 15.312 4.953 14.273 1 98.81 130 TYR B C 1
ATOM 4758 O O . TYR B 1 130 ? 15.547 3.812 13.867 1 98.81 130 TYR B O 1
ATOM 4766 N N . ALA B 1 131 ? 16.25 5.77 14.789 1 98.81 131 ALA B N 1
ATOM 4767 C CA . ALA B 1 131 ? 17.547 5.184 15.133 1 98.81 131 ALA B CA 1
ATOM 4768 C C . ALA B 1 131 ? 17.375 3.984 16.062 1 98.81 131 ALA B C 1
ATOM 4770 O O . ALA B 1 131 ? 18.031 2.953 15.883 1 98.81 131 ALA B O 1
ATOM 4771 N N . GLY B 1 132 ? 16.5 4.152 17 1 98.56 132 GLY B N 1
ATOM 4772 C CA . GLY B 1 132 ? 16.234 3.09 17.953 1 98.56 132 GLY B CA 1
ATOM 4773 C C . GLY B 1 132 ? 15.617 1.856 17.328 1 98.56 132 GLY B C 1
ATOM 4774 O O . GLY B 1 132 ? 15.797 0.743 17.828 1 98.56 132 GLY B O 1
ATOM 4775 N N . TRP B 1 133 ? 14.969 2.006 16.203 1 98.38 133 TRP B N 1
ATOM 4776 C CA . TRP B 1 133 ? 14.273 0.907 15.547 1 98.38 133 TRP B CA 1
ATOM 4777 C C . TRP B 1 133 ? 15.211 0.175 14.586 1 98.38 133 TRP B C 1
ATOM 4779 O O . TRP B 1 133 ? 14.914 -0.944 14.156 1 98.38 133 TRP B O 1
ATOM 4789 N N . ALA B 1 134 ? 16.328 0.752 14.219 1 98 134 ALA B N 1
ATOM 4790 C CA . ALA B 1 134 ? 17.156 0.251 13.133 1 98 134 ALA B CA 1
ATOM 4791 C C . ALA B 1 134 ? 17.531 -1.211 13.352 1 98 134 ALA B C 1
ATOM 4793 O O . ALA B 1 134 ? 17.578 -2 12.406 1 98 134 ALA B O 1
ATOM 4794 N N . ASP B 1 135 ? 17.844 -1.61 14.609 1 97.62 135 ASP B N 1
ATOM 4795 C CA . ASP B 1 135 ? 18.281 -2.98 14.844 1 97.62 135 ASP B CA 1
ATOM 4796 C C . ASP B 1 135 ? 17.219 -3.773 15.617 1 97.62 135 ASP B C 1
ATOM 4798 O O . ASP B 1 135 ? 17.547 -4.777 16.266 1 97.62 135 ASP B O 1
ATOM 4802 N N . LYS B 1 136 ? 15.938 -3.301 15.633 1 97.81 136 LYS B N 1
ATOM 4803 C CA . LYS B 1 136 ? 14.867 -4.008 16.344 1 97.81 136 LYS B CA 1
ATOM 4804 C C . LYS B 1 136 ? 13.789 -4.48 15.367 1 97.81 136 LYS B C 1
ATOM 4806 O O . LYS B 1 136 ? 12.898 -5.242 15.742 1 97.81 136 LYS B O 1
ATOM 4811 N N . PHE B 1 137 ? 13.82 -4.066 14.133 1 96.88 137 PHE B N 1
ATOM 4812 C CA . PHE B 1 137 ? 12.82 -4.398 13.125 1 96.88 137 PHE B CA 1
ATOM 4813 C C . PHE B 1 137 ? 13.344 -5.48 12.188 1 96.88 137 PHE B C 1
ATOM 4815 O O . PHE B 1 137 ? 14.203 -5.219 11.336 1 96.88 137 PHE B O 1
ATOM 4822 N N . TYR B 1 138 ? 12.961 -6.676 12.359 1 94.19 138 TYR B N 1
ATOM 4823 C CA . TYR B 1 138 ? 13.492 -7.797 11.586 1 94.19 138 TYR B CA 1
ATOM 4824 C C . TYR B 1 138 ? 12.383 -8.789 11.242 1 94.19 138 TYR B C 1
ATOM 4826 O O . TYR B 1 138 ? 11.211 -8.531 11.516 1 94.19 138 TYR B O 1
ATOM 4834 N N . GLY B 1 139 ? 12.695 -9.93 10.43 1 96.19 139 GLY B N 1
ATOM 4835 C CA . GLY B 1 139 ? 11.742 -10.898 9.93 1 96.19 139 GLY B CA 1
ATOM 4836 C C . GLY B 1 139 ? 11.305 -11.914 10.969 1 96.19 139 GLY B C 1
ATOM 4837 O O . GLY B 1 139 ? 11.625 -11.766 12.156 1 96.19 139 GLY B O 1
ATOM 4838 N N . GLU B 1 140 ? 10.445 -12.812 10.578 1 97.38 140 GLU B N 1
ATOM 4839 C CA . GLU B 1 140 ? 9.844 -13.836 11.438 1 97.38 140 GLU B CA 1
ATOM 4840 C C . GLU B 1 140 ? 10.188 -15.234 10.945 1 97.38 140 GLU B C 1
ATOM 4842 O O . GLU B 1 140 ? 10.555 -15.422 9.781 1 97.38 140 GLU B O 1
ATOM 4847 N N . VAL B 1 141 ? 10.125 -16.188 11.875 1 98.38 141 VAL B N 1
ATOM 4848 C CA . VAL B 1 141 ? 10.094 -17.609 11.531 1 98.38 141 VAL B CA 1
ATOM 4849 C C . VAL B 1 141 ? 8.656 -18.125 11.609 1 98.38 141 VAL B C 1
ATOM 4851 O O . VAL B 1 141 ? 7.984 -17.938 12.633 1 98.38 141 VAL B O 1
ATOM 4854 N N . ILE B 1 142 ? 8.188 -18.703 10.539 1 98.31 142 ILE B N 1
ATOM 4855 C CA . ILE B 1 142 ? 6.781 -19.094 10.422 1 98.31 142 ILE B CA 1
ATOM 4856 C C . ILE B 1 142 ? 6.664 -20.625 10.461 1 98.31 142 ILE B C 1
ATOM 4858 O O . ILE B 1 142 ? 7.273 -21.312 9.641 1 98.31 142 ILE B O 1
ATOM 4862 N N . PRO B 1 143 ? 5.871 -21.156 11.422 1 97.31 143 PRO B N 1
ATOM 4863 C CA . PRO B 1 143 ? 5.617 -22.609 11.391 1 97.31 143 PRO B CA 1
ATOM 4864 C C . PRO B 1 143 ? 4.738 -23.031 10.219 1 97.31 143 PRO B C 1
ATOM 4866 O O . PRO B 1 143 ? 3.57 -22.641 10.148 1 97.31 143 PRO B O 1
ATOM 4869 N N . VAL B 1 144 ? 5.273 -23.688 9.242 1 96.44 144 VAL B N 1
ATOM 4870 C CA . VAL B 1 144 ? 4.543 -24.203 8.086 1 96.44 144 VAL B CA 1
ATOM 4871 C C . VAL B 1 144 ? 4.371 -25.703 8.203 1 96.44 144 VAL B C 1
ATOM 4873 O O . VAL B 1 144 ? 5.141 -26.375 8.898 1 96.44 144 VAL B O 1
ATOM 4876 N N . PRO B 1 145 ? 3.334 -26.266 7.562 1 94.88 145 PRO B N 1
ATOM 4877 C CA . PRO B 1 145 ? 3.053 -27.703 7.695 1 94.88 145 PRO B CA 1
ATOM 4878 C C . PRO B 1 145 ? 3.881 -28.547 6.738 1 94.88 145 PRO B C 1
ATOM 4880 O O . PRO B 1 145 ? 3.344 -29.453 6.082 1 94.88 145 PRO B O 1
ATOM 4883 N N . SER B 1 146 ? 5.066 -28.234 6.527 1 95.06 146 SER B N 1
ATOM 4884 C CA . SER B 1 146 ? 6.016 -28.969 5.699 1 95.06 146 SER B CA 1
ATOM 4885 C C . SER B 1 146 ? 7.391 -29.031 6.348 1 95.06 146 SER B C 1
ATOM 4887 O O . SER B 1 146 ? 7.574 -28.547 7.469 1 95.06 146 SER B O 1
ATOM 4889 N N . SER B 1 147 ? 8.367 -29.656 5.758 1 96.56 147 SER B N 1
ATOM 4890 C CA . SER B 1 147 ? 9.688 -29.859 6.332 1 96.56 147 SER B CA 1
ATOM 4891 C C . SER B 1 147 ? 10.531 -28.594 6.258 1 96.56 147 SER B C 1
ATOM 4893 O O . SER B 1 147 ? 11.664 -28.578 6.742 1 96.56 147 SER B O 1
ATOM 4895 N N . HIS B 1 148 ? 9.977 -27.516 5.832 1 97.75 148 HIS B N 1
ATOM 4896 C CA . HIS B 1 148 ? 10.766 -26.344 5.516 1 97.75 148 HIS B CA 1
ATOM 4897 C C . HIS B 1 148 ? 10.969 -25.469 6.746 1 97.75 148 HIS B C 1
ATOM 4899 O O . HIS B 1 148 ? 10.055 -25.312 7.562 1 97.75 148 HIS B O 1
ATOM 4905 N N . LEU B 1 149 ? 12.18 -24.984 6.898 1 98.31 149 LEU B N 1
ATOM 4906 C CA . LEU B 1 149 ? 12.328 -23.719 7.633 1 98.31 149 LEU B CA 1
ATOM 4907 C C . LEU B 1 149 ? 11.836 -22.547 6.805 1 98.31 149 LEU B C 1
ATOM 4909 O O . LEU B 1 149 ? 12.391 -22.25 5.746 1 98.31 149 LEU B O 1
ATOM 4913 N N . ASN B 1 150 ? 10.758 -21.922 7.18 1 98.69 150 ASN B N 1
ATOM 4914 C CA . ASN B 1 150 ? 10.25 -20.719 6.512 1 98.69 150 ASN B CA 1
ATOM 4915 C C . ASN B 1 150 ? 10.531 -19.469 7.328 1 98.69 150 ASN B C 1
ATOM 4917 O O . ASN B 1 150 ? 10.141 -19.375 8.492 1 98.69 150 ASN B O 1
ATOM 4921 N N . TYR B 1 151 ? 11.297 -18.609 6.77 1 98.62 151 TYR B N 1
ATOM 4922 C CA . TYR B 1 151 ? 11.547 -17.344 7.441 1 98.62 151 TYR B CA 1
ATOM 4923 C C . TYR B 1 151 ? 11.359 -16.172 6.484 1 98.62 151 TYR B C 1
ATOM 4925 O O . TYR B 1 151 ? 11.367 -16.344 5.266 1 98.62 151 TYR B O 1
ATOM 4933 N N . THR B 1 152 ? 11.141 -14.984 7.043 1 98.5 152 THR B N 1
ATOM 4934 C CA . THR B 1 152 ? 10.961 -13.789 6.23 1 98.5 152 THR B CA 1
ATOM 4935 C C . THR B 1 152 ? 12.125 -12.82 6.441 1 98.5 152 THR B C 1
ATOM 4937 O O . THR B 1 152 ? 12.828 -12.898 7.449 1 98.5 152 THR B O 1
ATOM 4940 N N . ARG B 1 153 ? 12.391 -12.039 5.469 1 97.81 153 ARG B N 1
ATOM 4941 C CA . ARG B 1 153 ? 13.297 -10.898 5.512 1 97.81 153 ARG B CA 1
ATOM 4942 C C . ARG B 1 153 ? 12.555 -9.602 5.172 1 97.81 153 ARG B C 1
ATOM 4944 O O . ARG B 1 153 ? 11.711 -9.578 4.277 1 97.81 153 ARG B O 1
ATOM 4951 N N . ARG B 1 154 ? 12.852 -8.555 5.941 1 97.12 154 ARG B N 1
ATOM 4952 C CA . ARG B 1 154 ? 12.43 -7.207 5.582 1 97.12 154 ARG B CA 1
ATOM 4953 C C . ARG B 1 154 ? 13.508 -6.488 4.785 1 97.12 154 ARG B C 1
ATOM 4955 O O . ARG B 1 154 ? 14.602 -6.242 5.297 1 97.12 154 ARG B O 1
ATOM 4962 N N . GLU B 1 155 ? 13.18 -6.199 3.568 1 97.56 155 GLU B N 1
ATOM 4963 C CA . GLU B 1 155 ? 14.18 -5.594 2.697 1 97.56 155 GLU B CA 1
ATOM 4964 C C . GLU B 1 155 ? 13.75 -4.203 2.246 1 97.56 155 GLU B C 1
ATOM 4966 O O . GLU B 1 155 ? 12.57 -3.963 1.997 1 97.56 155 GLU B O 1
ATOM 4971 N N . PRO B 1 156 ? 14.727 -3.25 2.172 1 98.12 156 PRO B N 1
ATOM 4972 C CA . PRO B 1 156 ? 14.383 -1.928 1.646 1 98.12 156 PRO B CA 1
ATOM 4973 C C . PRO B 1 156 ? 13.992 -1.965 0.17 1 98.12 156 PRO B C 1
ATOM 4975 O O . PRO B 1 156 ? 14.258 -2.953 -0.519 1 98.12 156 PRO B O 1
ATOM 4978 N N . TYR B 1 157 ? 13.375 -0.927 -0.305 1 98 157 TYR B N 1
ATOM 4979 C CA . TYR B 1 157 ? 13.055 -0.78 -1.721 1 98 157 TYR B CA 1
ATOM 4980 C C . TYR B 1 157 ? 14.297 -0.412 -2.525 1 98 157 TYR B C 1
ATOM 4982 O O . TYR B 1 157 ? 14.359 -0.67 -3.729 1 98 157 TYR B O 1
ATOM 4990 N N . GLY B 1 158 ? 15.305 0.161 -1.928 1 97.94 158 GLY B N 1
ATOM 4991 C CA . GLY B 1 158 ? 16.5 0.69 -2.578 1 97.94 158 GLY B CA 1
ATOM 4992 C C . GLY B 1 158 ? 16.578 2.205 -2.547 1 97.94 158 GLY B C 1
ATOM 4993 O O . GLY B 1 158 ? 17.203 2.783 -1.66 1 97.94 158 GLY B O 1
ATOM 4994 N N . THR B 1 159 ? 15.836 2.871 -3.445 1 98.75 159 THR B N 1
ATOM 4995 C CA . THR B 1 159 ? 15.695 4.324 -3.473 1 98.75 159 THR B CA 1
ATOM 4996 C C . THR B 1 159 ? 14.219 4.719 -3.561 1 98.75 159 THR B C 1
ATOM 4998 O O . THR B 1 159 ? 13.461 4.141 -4.344 1 98.75 159 THR B O 1
ATOM 5001 N N . VAL B 1 160 ? 13.859 5.648 -2.699 1 98.88 160 VAL B N 1
ATOM 5002 C CA . VAL B 1 160 ? 12.484 6.141 -2.721 1 98.88 160 VAL B CA 1
ATOM 5003 C C . VAL B 1 160 ? 12.477 7.625 -3.076 1 98.88 160 VAL B C 1
ATOM 5005 O O . VAL B 1 160 ? 13.453 8.336 -2.84 1 98.88 160 VAL B O 1
ATOM 5008 N N . LEU B 1 161 ? 11.414 8.062 -3.727 1 98.94 161 LEU B N 1
ATOM 5009 C CA . LEU B 1 161 ? 11.164 9.469 -4.031 1 98.94 161 LEU B CA 1
ATOM 5010 C C . LEU B 1 161 ? 10.148 10.062 -3.061 1 98.94 161 LEU B C 1
ATOM 5012 O O . LEU B 1 161 ? 9.023 9.57 -2.955 1 98.94 161 LEU B O 1
ATOM 5016 N N . GLN B 1 162 ? 10.586 11.078 -2.346 1 98.88 162 GLN B N 1
ATOM 5017 C CA . GLN B 1 162 ? 9.719 11.742 -1.383 1 98.88 162 GLN B CA 1
ATOM 5018 C C . GLN B 1 162 ? 9.43 13.18 -1.807 1 98.88 162 GLN B C 1
ATOM 5020 O O . GLN B 1 162 ? 10.344 13.922 -2.168 1 98.88 162 GLN B O 1
ATOM 5025 N N . MET B 1 163 ? 8.188 13.539 -1.848 1 98.81 163 MET B N 1
ATOM 5026 C CA . MET B 1 163 ? 7.762 14.906 -2.113 1 98.81 163 MET B CA 1
ATOM 5027 C C . MET B 1 163 ? 7.094 15.516 -0.885 1 98.81 163 MET B C 1
ATOM 5029 O O . MET B 1 163 ? 6.148 14.945 -0.338 1 98.81 163 MET B O 1
ATOM 5033 N N . THR B 1 164 ? 7.598 16.672 -0.439 1 98.38 164 THR B N 1
ATOM 5034 C CA . THR B 1 164 ? 7.105 17.281 0.792 1 98.38 164 THR B CA 1
ATOM 5035 C C . THR B 1 164 ? 6.543 18.672 0.521 1 98.38 164 THR B C 1
ATOM 5037 O O . THR B 1 164 ? 6.992 19.359 -0.399 1 98.38 164 THR B O 1
ATOM 5040 N N . PRO B 1 165 ? 5.598 19.156 1.314 1 97.94 165 PRO B N 1
ATOM 5041 C CA . PRO B 1 165 ? 4.848 20.391 1.059 1 97.94 165 PRO B CA 1
ATOM 5042 C C . PRO B 1 165 ? 5.531 21.625 1.643 1 97.94 165 PRO B C 1
ATOM 5044 O O . PRO B 1 165 ? 6.551 21.516 2.326 1 97.94 165 PRO B O 1
ATOM 5047 N N . TRP B 1 166 ? 4.926 22.812 1.386 1 98.12 166 TRP B N 1
ATOM 5048 C CA . TRP B 1 166 ? 5.555 24.078 1.734 1 98.12 166 TRP B CA 1
ATOM 5049 C C . TRP B 1 166 ? 5.176 24.5 3.15 1 98.12 166 TRP B C 1
ATOM 5051 O O . TRP B 1 166 ? 5.785 25.406 3.717 1 98.12 166 TRP B O 1
ATOM 5061 N N . ASN B 1 167 ? 4.227 23.781 3.768 1 96.5 167 ASN B N 1
ATOM 5062 C CA . ASN B 1 167 ? 3.707 24.328 5.016 1 96.5 167 ASN B CA 1
ATOM 5063 C C . ASN B 1 167 ? 4.535 23.875 6.215 1 96.5 167 ASN B C 1
ATOM 5065 O O . ASN B 1 167 ? 4.469 24.484 7.285 1 96.5 167 ASN B O 1
ATOM 5069 N N . ALA B 1 168 ? 5.23 22.75 6.043 1 96.12 168 ALA B N 1
ATOM 5070 C CA . ALA B 1 168 ? 6.074 22.25 7.125 1 96.12 168 ALA B CA 1
ATOM 5071 C C . ALA B 1 168 ? 7.312 21.547 6.578 1 96.12 168 ALA B C 1
ATOM 5073 O O . ALA B 1 168 ? 7.523 20.359 6.824 1 96.12 168 ALA B O 1
ATOM 5074 N N . PRO B 1 169 ? 8.172 22.344 5.973 1 97.31 169 PRO B N 1
ATOM 5075 C CA . PRO B 1 169 ? 9.258 21.734 5.195 1 97.31 169 PRO B CA 1
ATOM 5076 C C . PRO B 1 169 ? 10.195 20.891 6.051 1 97.31 169 PRO B C 1
ATOM 5078 O O . PRO B 1 169 ? 10.453 19.734 5.727 1 97.31 169 PRO B O 1
ATOM 5081 N N . ALA B 1 170 ? 10.68 21.453 7.203 1 98.44 170 ALA B N 1
ATOM 5082 C CA . ALA B 1 170 ? 11.617 20.703 8.047 1 98.44 170 ALA B CA 1
ATOM 5083 C C . ALA B 1 170 ? 10.945 19.484 8.68 1 98.44 170 ALA B C 1
ATOM 5085 O O . ALA B 1 170 ? 11.516 18.406 8.711 1 98.44 170 ALA B O 1
ATOM 5086 N N . PHE B 1 171 ? 9.758 19.75 9.156 1 98.19 171 PHE B N 1
ATOM 5087 C CA . PHE B 1 171 ? 9.023 18.703 9.852 1 98.19 171 PHE B CA 1
ATOM 5088 C C . PHE B 1 171 ? 8.789 17.516 8.93 1 98.19 171 PHE B C 1
ATOM 5090 O O . PHE B 1 171 ? 9.086 16.375 9.289 1 98.19 171 PHE B O 1
ATOM 5097 N N . THR B 1 172 ? 8.25 17.734 7.695 1 98.25 172 THR B N 1
ATOM 5098 C CA . THR B 1 172 ? 7.922 16.656 6.773 1 98.25 172 THR B CA 1
ATOM 5099 C C . THR B 1 172 ? 9.188 16.031 6.195 1 98.25 172 THR B C 1
ATOM 5101 O O . THR B 1 172 ? 9.203 14.844 5.859 1 98.25 172 THR B O 1
ATOM 5104 N N . CYS B 1 173 ? 10.25 16.812 6.133 1 98.56 173 CYS B N 1
ATOM 5105 C CA . CYS B 1 173 ? 11.555 16.281 5.746 1 98.56 173 CYS B CA 1
ATOM 5106 C C . CYS B 1 173 ? 12 15.188 6.715 1 98.56 173 CYS B C 1
ATOM 5108 O O . CYS B 1 173 ? 12.234 14.047 6.312 1 98.56 173 CYS B O 1
ATOM 5110 N N . GLY B 1 174 ? 12.055 15.586 8.023 1 98.69 174 GLY B N 1
ATOM 5111 C CA . GLY B 1 174 ? 12.445 14.602 9.023 1 98.69 174 GLY B CA 1
ATOM 5112 C C . GLY B 1 174 ? 11.484 13.438 9.125 1 98.69 174 GLY B C 1
ATOM 5113 O O . GLY B 1 174 ? 11.906 12.289 9.258 1 98.69 174 GLY B O 1
ATOM 5114 N N . TRP B 1 175 ? 10.211 13.82 9 1 98.12 175 TRP B N 1
ATOM 5115 C CA . TRP B 1 175 ? 9.109 12.867 9.117 1 98.12 175 TRP B CA 1
ATOM 5116 C C . TRP B 1 175 ? 9.258 11.742 8.102 1 98.12 175 TRP B C 1
ATOM 5118 O O . TRP B 1 175 ? 8.961 10.586 8.398 1 98.12 175 TRP B O 1
ATOM 5128 N N . GLN B 1 176 ? 9.773 12.047 6.922 1 98.38 176 GLN B N 1
ATOM 5129 C CA . GLN B 1 176 ? 9.875 11.078 5.836 1 98.38 176 GLN B CA 1
ATOM 5130 C C . GLN B 1 176 ? 11.258 10.438 5.801 1 98.38 176 GLN B C 1
ATOM 5132 O O . GLN B 1 176 ? 11.383 9.242 5.508 1 98.38 176 GLN B O 1
ATOM 5137 N N . LEU B 1 177 ? 12.312 11.18 6.113 1 98.88 177 LEU B N 1
ATOM 5138 C CA . LEU B 1 177 ? 13.68 10.664 6.027 1 98.88 177 LEU B CA 1
ATOM 5139 C C . LEU B 1 177 ? 13.93 9.609 7.102 1 98.88 177 LEU B C 1
ATOM 5141 O O . LEU B 1 177 ? 14.578 8.594 6.836 1 98.88 177 LEU B O 1
ATOM 5145 N N . GLY B 1 178 ? 13.438 9.836 8.312 1 98.81 178 GLY B N 1
ATOM 5146 C CA . GLY B 1 178 ? 13.734 8.984 9.445 1 98.81 178 GLY B CA 1
ATOM 5147 C C . GLY B 1 178 ? 13.516 7.512 9.164 1 98.81 178 GLY B C 1
ATOM 5148 O O . GLY B 1 178 ? 14.469 6.723 9.172 1 98.81 178 GLY B O 1
ATOM 5149 N N . PRO B 1 179 ? 12.234 7.18 8.852 1 98.81 179 PRO B N 1
ATOM 5150 C CA . PRO B 1 179 ? 11.961 5.758 8.641 1 98.81 179 PRO B CA 1
ATOM 5151 C C . PRO B 1 179 ? 12.602 5.219 7.363 1 98.81 179 PRO B C 1
ATOM 5153 O O . PRO B 1 179 ? 13.016 4.059 7.316 1 98.81 179 PRO B O 1
ATOM 5156 N N . ALA B 1 180 ? 12.727 6.031 6.305 1 98.88 180 ALA B N 1
ATOM 5157 C CA . ALA B 1 180 ? 13.328 5.59 5.051 1 98.88 180 ALA B CA 1
ATOM 5158 C C . ALA B 1 180 ? 14.789 5.184 5.254 1 98.88 180 ALA B C 1
ATOM 5160 O O . ALA B 1 180 ? 15.203 4.113 4.809 1 98.88 180 ALA B O 1
ATOM 5161 N N . LEU B 1 181 ? 15.523 6.016 5.957 1 98.94 181 LEU B N 1
ATOM 5162 C CA . LEU B 1 181 ? 16.938 5.754 6.172 1 98.94 181 LEU B CA 1
ATOM 5163 C C . LEU B 1 181 ? 17.141 4.613 7.16 1 98.94 181 LEU B C 1
ATOM 5165 O O . LEU B 1 181 ? 18.016 3.77 6.977 1 98.94 181 LEU B O 1
ATOM 5169 N N . ALA B 1 182 ? 16.312 4.574 8.188 1 98.81 182 ALA B N 1
ATOM 5170 C CA . ALA B 1 182 ? 16.438 3.531 9.203 1 98.81 182 ALA B CA 1
ATOM 5171 C C . ALA B 1 182 ? 16.297 2.145 8.586 1 98.81 182 ALA B C 1
ATOM 5173 O O . ALA B 1 182 ? 16.938 1.188 9.039 1 98.81 182 ALA B O 1
ATOM 5174 N N . THR B 1 183 ? 15.492 2.053 7.535 1 98.56 183 THR B N 1
ATOM 5175 C CA . THR B 1 183 ? 15.195 0.75 6.949 1 98.56 183 THR B CA 1
ATOM 5176 C C . THR B 1 183 ? 16.141 0.449 5.793 1 98.56 183 THR B C 1
ATOM 5178 O O . THR B 1 183 ? 16.016 -0.582 5.129 1 98.56 183 THR B O 1
ATOM 5181 N N . GLY B 1 184 ? 17.078 1.381 5.457 1 98.62 184 GLY B N 1
ATOM 5182 C CA . GLY B 1 184 ? 18.172 1.061 4.543 1 98.62 184 GLY B CA 1
ATOM 5183 C C . GLY B 1 184 ? 18 1.693 3.174 1 98.62 184 GLY B C 1
ATOM 5184 O O . GLY B 1 184 ? 18.75 1.384 2.244 1 98.62 184 GLY B O 1
ATOM 5185 N N . ASN B 1 185 ? 17.031 2.568 2.998 1 98.88 185 ASN B N 1
ATOM 5186 C CA . ASN B 1 185 ? 16.781 3.182 1.698 1 98.88 185 ASN B CA 1
ATOM 5187 C C . ASN B 1 185 ? 17.625 4.434 1.494 1 98.88 185 ASN B C 1
ATOM 5189 O O . ASN B 1 185 ? 18.031 5.082 2.463 1 98.88 185 ASN B O 1
ATOM 5193 N N . ALA B 1 186 ? 17.875 4.762 0.249 1 98.94 186 ALA B N 1
ATOM 5194 C CA . ALA B 1 186 ? 18.266 6.109 -0.154 1 98.94 186 ALA B CA 1
ATOM 5195 C C . ALA B 1 186 ? 17.047 6.945 -0.53 1 98.94 186 ALA B C 1
ATOM 5197 O O . ALA B 1 186 ? 15.953 6.406 -0.736 1 98.94 186 ALA B O 1
ATOM 5198 N N . VAL B 1 187 ? 17.281 8.289 -0.595 1 98.94 187 VAL B N 1
ATOM 5199 C CA . VAL B 1 187 ? 16.125 9.148 -0.792 1 98.94 187 VAL B CA 1
ATOM 5200 C C . VAL B 1 187 ? 16.453 10.219 -1.831 1 98.94 187 VAL B C 1
ATOM 5202 O O . VAL B 1 187 ? 17.5 10.859 -1.768 1 98.94 187 VAL B O 1
ATOM 5205 N N . LEU B 1 188 ? 15.641 10.336 -2.842 1 98.94 188 LEU B N 1
ATOM 5206 C CA . LEU B 1 188 ? 15.461 11.586 -3.576 1 98.94 188 LEU B CA 1
ATOM 5207 C C . LEU B 1 188 ? 14.328 12.414 -2.975 1 98.94 188 LEU B C 1
ATOM 5209 O O . LEU B 1 188 ? 13.164 12.031 -3.057 1 98.94 188 LEU B O 1
ATOM 5213 N N . LEU B 1 189 ? 14.703 13.492 -2.35 1 98.94 189 LEU B N 1
ATOM 5214 C CA . LEU B 1 189 ? 13.727 14.359 -1.698 1 98.94 189 LEU B CA 1
ATOM 5215 C C . LEU B 1 189 ? 13.422 15.578 -2.561 1 98.94 189 LEU B C 1
ATOM 5217 O O . LEU B 1 189 ? 14.328 16.328 -2.912 1 98.94 189 LEU B O 1
ATOM 5221 N N . LYS B 1 190 ? 12.234 15.734 -2.969 1 98.81 190 LYS B N 1
ATOM 5222 C CA . LYS B 1 190 ? 11.758 16.906 -3.699 1 98.81 190 LYS B CA 1
ATOM 5223 C C . LYS B 1 190 ? 10.859 17.766 -2.824 1 98.81 190 LYS B C 1
ATOM 5225 O O . LYS B 1 190 ? 9.633 17.656 -2.887 1 98.81 190 LYS B O 1
ATOM 5230 N N . PRO B 1 191 ? 11.406 18.75 -2.082 1 98.62 191 PRO B N 1
ATOM 5231 C CA . PRO B 1 191 ? 10.57 19.688 -1.33 1 98.62 191 PRO B CA 1
ATOM 5232 C C . PRO B 1 191 ? 9.828 20.672 -2.232 1 98.62 191 PRO B C 1
ATOM 5234 O O . PRO B 1 191 ? 10.141 20.781 -3.422 1 98.62 191 PRO B O 1
ATOM 5237 N N . SER B 1 192 ? 8.797 21.281 -1.677 1 98.56 192 SER B N 1
ATOM 5238 C CA . SER B 1 192 ? 8.156 22.359 -2.426 1 98.56 192 SER B CA 1
ATOM 5239 C C . SER B 1 192 ? 9.18 23.359 -2.934 1 98.56 192 SER B C 1
ATOM 5241 O O . SER B 1 192 ? 10.125 23.719 -2.223 1 98.56 192 SER B O 1
ATOM 5243 N N . GLU B 1 193 ? 8.977 23.812 -4.145 1 98.19 193 GLU B N 1
ATOM 5244 C CA . GLU B 1 193 ? 9.852 24.828 -4.73 1 98.19 193 GLU B CA 1
ATOM 5245 C C . GLU B 1 193 ? 9.781 26.141 -3.959 1 98.19 193 GLU B C 1
ATOM 5247 O O . GLU B 1 193 ? 10.672 26.984 -4.07 1 98.19 193 GLU B O 1
ATOM 5252 N N . LEU B 1 194 ? 8.758 26.281 -3.127 1 98.12 194 LEU B N 1
ATOM 5253 C CA . LEU B 1 194 ? 8.562 27.516 -2.379 1 98.12 194 LEU B CA 1
ATOM 5254 C C . LEU B 1 194 ? 9.406 27.516 -1.11 1 98.12 194 LEU B C 1
ATOM 5256 O O . LEU B 1 194 ? 9.695 28.578 -0.558 1 98.12 194 LEU B O 1
ATOM 5260 N N . THR B 1 195 ? 9.766 26.297 -0.62 1 98.12 195 THR B N 1
ATOM 5261 C CA . THR B 1 195 ? 10.438 26.234 0.674 1 98.12 195 THR B CA 1
ATOM 5262 C C . THR B 1 195 ? 11.492 25.125 0.683 1 98.12 195 THR B C 1
ATOM 5264 O O . THR B 1 195 ? 11.484 24.25 1.56 1 98.12 195 THR B O 1
ATOM 5267 N N . PRO B 1 196 ? 12.484 25.109 -0.085 1 98.31 196 PRO B N 1
ATOM 5268 C CA . PRO B 1 196 ? 13.461 24.031 -0.183 1 98.31 196 PRO B CA 1
ATOM 5269 C C . PRO B 1 196 ? 14.547 24.125 0.887 1 98.31 196 PRO B C 1
ATOM 5271 O O . PRO B 1 196 ? 15.32 23.172 1.068 1 98.31 196 PRO B O 1
ATOM 5274 N N . PHE B 1 197 ? 14.672 25.172 1.668 1 98.19 197 PHE B N 1
ATOM 5275 C CA . PHE B 1 197 ? 15.867 25.609 2.377 1 98.19 197 PHE B CA 1
ATOM 5276 C C . PHE B 1 197 ? 16.156 24.672 3.555 1 98.19 197 PHE B C 1
ATOM 5278 O O . PHE B 1 197 ? 17.281 24.188 3.709 1 98.19 197 PHE B O 1
ATOM 5285 N N . SER B 1 198 ? 15.148 24.422 4.359 1 98.44 198 SER B N 1
ATOM 5286 C CA . SER B 1 198 ? 15.391 23.594 5.543 1 98.44 198 SER B CA 1
ATOM 5287 C C . SER B 1 198 ? 15.711 22.156 5.164 1 98.44 198 SER B C 1
ATOM 5289 O O . SER B 1 198 ? 16.516 21.5 5.828 1 98.44 198 SER B O 1
ATOM 5291 N N . SER B 1 199 ? 15.117 21.609 4.098 1 98.69 199 SER B N 1
ATOM 5292 C CA . SER B 1 199 ? 15.43 20.266 3.617 1 98.69 199 SER B CA 1
ATOM 5293 C C . SER B 1 199 ? 16.875 20.172 3.15 1 98.69 199 SER B C 1
ATOM 5295 O O . SER B 1 199 ? 17.562 19.172 3.426 1 98.69 199 SER B O 1
ATOM 5297 N N . LEU B 1 200 ? 17.328 21.203 2.439 1 98.81 200 LEU B N 1
ATOM 5298 C CA . LEU B 1 200 ? 18.719 21.266 2.01 1 98.81 200 LEU B CA 1
ATOM 5299 C C . LEU B 1 200 ? 19.656 21.25 3.211 1 98.81 200 LEU B C 1
ATOM 5301 O O . LEU B 1 200 ? 20.625 20.5 3.234 1 98.81 200 LEU B O 1
ATOM 5305 N N . ALA B 1 201 ? 19.359 22.094 4.168 1 98.88 201 ALA B N 1
ATOM 5306 C CA . ALA B 1 201 ? 20.188 22.188 5.367 1 98.88 201 ALA B CA 1
ATOM 5307 C C . ALA B 1 201 ? 20.234 20.859 6.109 1 98.88 201 ALA B C 1
ATOM 5309 O O . ALA B 1 201 ? 21.297 20.422 6.551 1 98.88 201 ALA B O 1
ATOM 5310 N N . ILE B 1 202 ? 19.109 20.125 6.223 1 98.88 202 ILE B N 1
ATOM 5311 C CA . ILE B 1 202 ? 19.016 18.875 6.949 1 98.88 202 ILE B CA 1
ATOM 5312 C C . ILE B 1 202 ? 19.828 17.797 6.23 1 98.88 202 ILE B C 1
ATOM 5314 O O . ILE B 1 202 ? 20.531 17 6.867 1 98.88 202 ILE B O 1
ATOM 5318 N N . ALA B 1 203 ? 19.766 17.781 4.918 1 98.75 203 ALA B N 1
ATOM 5319 C CA . ALA B 1 203 ? 20.562 16.828 4.152 1 98.75 203 ALA B CA 1
ATOM 5320 C C . ALA B 1 203 ? 22.047 17.047 4.387 1 98.75 203 ALA B C 1
ATOM 5322 O O . ALA B 1 203 ? 22.797 16.094 4.59 1 98.75 203 ALA B O 1
ATOM 5323 N N . ARG B 1 204 ? 22.469 18.297 4.367 1 98.38 204 ARG B N 1
ATOM 5324 C CA . ARG B 1 204 ? 23.859 18.625 4.602 1 98.38 204 ARG B CA 1
ATOM 5325 C C . ARG B 1 204 ? 24.297 18.219 6.012 1 98.38 204 ARG B C 1
ATOM 5327 O O . ARG B 1 204 ? 25.375 17.641 6.199 1 98.38 204 ARG B O 1
ATOM 5334 N N . LEU B 1 205 ? 23.469 18.578 7 1 98.69 205 LEU B N 1
ATOM 5335 C CA . LEU B 1 205 ? 23.75 18.203 8.383 1 98.69 205 LEU B CA 1
ATOM 5336 C C . LEU B 1 205 ? 23.844 16.688 8.523 1 98.69 205 LEU B C 1
ATOM 5338 O O . LEU B 1 205 ? 24.672 16.188 9.289 1 98.69 205 LEU B O 1
ATOM 5342 N N . GLY B 1 206 ? 22.969 15.938 7.824 1 98.62 206 GLY B N 1
ATOM 5343 C CA . GLY B 1 206 ? 23.047 14.492 7.832 1 98.62 206 GLY B CA 1
ATOM 5344 C C . GLY B 1 206 ? 24.391 13.961 7.355 1 98.62 206 GLY B C 1
ATOM 5345 O O . GLY B 1 206 ? 24.953 13.055 7.977 1 98.62 206 GLY B O 1
ATOM 5346 N N . GLU B 1 207 ? 24.875 14.508 6.273 1 98 207 GLU B N 1
ATOM 5347 C CA . GLU B 1 207 ? 26.172 14.086 5.766 1 98 207 GLU B CA 1
ATOM 5348 C C . GLU B 1 207 ? 27.297 14.445 6.742 1 98 207 GLU B C 1
ATOM 5350 O O . GLU B 1 207 ? 28.234 13.672 6.926 1 98 207 GLU B O 1
ATOM 5355 N N . GLN B 1 208 ? 27.156 15.617 7.371 1 96.94 208 GLN B N 1
ATOM 5356 C CA . GLN B 1 208 ? 28.125 16.016 8.391 1 96.94 208 GLN B CA 1
ATOM 5357 C C . GLN B 1 208 ? 28.141 15.023 9.555 1 96.94 208 GLN B C 1
ATOM 5359 O O . GLN B 1 208 ? 29.188 14.773 10.156 1 96.94 208 GLN B O 1
ATOM 5364 N N . ALA B 1 209 ? 27 14.477 9.82 1 97.88 209 ALA B N 1
ATOM 5365 C CA . ALA B 1 209 ? 26.844 13.539 10.938 1 97.88 209 ALA B CA 1
ATOM 5366 C C . ALA B 1 209 ? 27.297 12.141 10.547 1 97.88 209 ALA B C 1
ATOM 5368 O O . ALA B 1 209 ? 27.375 11.25 11.391 1 97.88 209 ALA B O 1
ATOM 5369 N N . GLY B 1 210 ? 27.547 11.906 9.266 1 96.75 210 GLY B N 1
ATOM 5370 C CA . GLY B 1 210 ? 28.141 10.625 8.914 1 96.75 210 GLY B CA 1
ATOM 5371 C C . GLY B 1 210 ? 27.359 9.891 7.84 1 96.75 210 GLY B C 1
ATOM 5372 O O . GLY B 1 210 ? 27.766 8.812 7.395 1 96.75 210 GLY B O 1
ATOM 5373 N N . LEU B 1 211 ? 26.234 10.398 7.387 1 98.75 211 LEU B N 1
ATOM 5374 C CA . LEU B 1 211 ? 25.562 9.758 6.27 1 98.75 211 LEU B CA 1
ATOM 5375 C C . LEU B 1 211 ? 26.406 9.82 5.004 1 98.75 211 LEU B C 1
ATOM 5377 O O . LEU B 1 211 ? 27.062 10.828 4.742 1 98.75 211 LEU B O 1
ATOM 5381 N N . PRO B 1 212 ? 26.422 8.734 4.172 1 98.69 212 PRO B N 1
ATOM 5382 C CA . PRO B 1 212 ? 27.156 8.789 2.906 1 98.69 212 PRO B CA 1
ATOM 5383 C C . PRO B 1 212 ? 26.656 9.891 1.979 1 98.69 212 PRO B C 1
ATOM 5385 O O . PRO B 1 212 ? 25.438 10.125 1.895 1 98.69 212 PRO B O 1
ATOM 5388 N N . ALA B 1 213 ? 27.641 10.539 1.287 1 98.69 213 ALA B N 1
ATOM 5389 C CA . ALA B 1 213 ? 27.234 11.469 0.24 1 98.69 213 ALA B CA 1
ATOM 5390 C C . ALA B 1 213 ? 26.344 10.781 -0.792 1 98.69 213 ALA B C 1
ATOM 5392 O O . ALA B 1 213 ? 26.641 9.664 -1.22 1 98.69 213 ALA B O 1
ATOM 5393 N N . GLY B 1 214 ? 25.219 11.391 -1.077 1 98.75 214 GLY B N 1
ATOM 5394 C CA . GLY B 1 214 ? 24.312 10.852 -2.086 1 98.75 214 GLY B CA 1
ATOM 5395 C C . GLY B 1 214 ? 23.203 10 -1.503 1 98.75 214 GLY B C 1
ATOM 5396 O O . GLY B 1 214 ? 22.266 9.617 -2.211 1 98.75 214 GLY B O 1
ATOM 5397 N N . LEU B 1 215 ? 23.266 9.641 -0.18 1 98.94 215 LEU B N 1
ATOM 5398 C CA . LEU B 1 215 ? 22.203 8.852 0.438 1 98.94 215 LEU B CA 1
ATOM 5399 C C . LEU B 1 215 ? 20.891 9.633 0.462 1 98.94 215 LEU B C 1
ATOM 5401 O O . LEU B 1 215 ? 19.812 9.062 0.249 1 98.94 215 LEU B O 1
ATOM 5405 N N . VAL B 1 216 ? 20.984 10.906 0.789 1 98.94 216 VAL B N 1
ATOM 5406 C CA . VAL B 1 216 ? 19.875 11.844 0.68 1 98.94 216 VAL B CA 1
ATOM 5407 C C . VAL B 1 216 ? 20.219 12.93 -0.345 1 98.94 216 VAL B C 1
ATOM 5409 O O . VAL B 1 216 ? 21.125 13.734 -0.128 1 98.94 216 VAL B O 1
ATOM 5412 N N . ASN B 1 217 ? 19.562 12.922 -1.447 1 98.94 217 ASN B N 1
ATOM 5413 C CA . ASN B 1 217 ? 19.641 13.984 -2.443 1 98.94 217 ASN B CA 1
ATOM 5414 C C . ASN B 1 217 ? 18.391 14.859 -2.443 1 98.94 217 ASN B C 1
ATOM 5416 O O . ASN B 1 217 ? 17.281 14.344 -2.52 1 98.94 217 ASN B O 1
ATOM 5420 N N . VAL B 1 218 ? 18.547 16.141 -2.301 1 98.94 218 VAL B N 1
ATOM 5421 C CA . VAL B 1 218 ? 17.422 17.078 -2.283 1 98.94 218 VAL B CA 1
ATOM 5422 C C . VAL B 1 218 ? 17.312 17.766 -3.639 1 98.94 218 VAL B C 1
ATOM 5424 O O . VAL B 1 218 ? 18.266 18.391 -4.109 1 98.94 218 VAL B O 1
ATOM 5427 N N . LEU B 1 219 ? 16.172 17.641 -4.242 1 98.88 219 LEU B N 1
ATOM 5428 C CA . LEU B 1 219 ? 15.906 18.172 -5.574 1 98.88 219 LEU B CA 1
ATOM 5429 C C . LEU B 1 219 ? 15.18 19.516 -5.492 1 98.88 219 LEU B C 1
ATOM 5431 O O . LEU B 1 219 ? 13.961 19.547 -5.32 1 98.88 219 LEU B O 1
ATOM 5435 N N . ALA B 1 220 ? 15.898 20.562 -5.609 1 98.69 220 ALA B N 1
ATOM 5436 C CA . ALA B 1 220 ? 15.312 21.906 -5.598 1 98.69 220 ALA B CA 1
ATOM 5437 C C . ALA B 1 220 ? 14.836 22.312 -6.988 1 98.69 220 ALA B C 1
ATOM 5439 O O . ALA B 1 220 ? 15.633 22.406 -7.922 1 98.69 220 ALA B O 1
ATOM 5440 N N . GLY B 1 221 ? 13.633 22.438 -7.184 1 98.25 221 GLY B N 1
ATOM 5441 C CA . GLY B 1 221 ? 13.062 22.812 -8.469 1 98.25 221 GLY B CA 1
ATOM 5442 C C . GLY B 1 221 ? 11.578 22.531 -8.57 1 98.25 221 GLY B C 1
ATOM 5443 O O . GLY B 1 221 ? 10.898 22.375 -7.551 1 98.25 221 GLY B O 1
ATOM 5444 N N . LEU B 1 222 ? 11.055 22.594 -9.773 1 97.94 222 LEU B N 1
ATOM 5445 C CA . LEU B 1 222 ? 9.625 22.438 -10.039 1 97.94 222 LEU B CA 1
ATOM 5446 C C . LEU B 1 222 ? 9.227 20.969 -10.086 1 97.94 222 LEU B C 1
ATOM 5448 O O . LEU B 1 222 ? 9.93 20.156 -10.688 1 97.94 222 LEU B O 1
ATOM 5452 N N . GLY B 1 223 ? 8.078 20.656 -9.383 1 96.81 223 GLY B N 1
ATOM 5453 C CA . GLY B 1 223 ? 7.559 19.297 -9.414 1 96.81 223 GLY B CA 1
ATOM 5454 C C . GLY B 1 223 ? 7.266 18.812 -10.812 1 96.81 223 GLY B C 1
ATOM 5455 O O . GLY B 1 223 ? 7.57 17.656 -11.148 1 96.81 223 GLY B O 1
ATOM 5456 N N . GLN B 1 224 ? 6.703 19.609 -11.625 1 95.25 224 GLN B N 1
ATOM 5457 C CA . GLN B 1 224 ? 6.258 19.234 -12.961 1 95.25 224 GLN B CA 1
ATOM 5458 C C . GLN B 1 224 ? 7.438 18.812 -13.836 1 95.25 224 GLN B C 1
ATOM 5460 O O . GLN B 1 224 ? 7.273 18.047 -14.789 1 95.25 224 GLN B O 1
ATOM 5465 N N . THR B 1 225 ? 8.656 19.328 -13.469 1 96.44 225 THR B N 1
ATOM 5466 C CA . THR B 1 225 ? 9.828 19.031 -14.273 1 96.44 225 THR B CA 1
ATOM 5467 C C . THR B 1 225 ? 10.617 17.859 -13.664 1 96.44 225 THR B C 1
ATOM 5469 O O . THR B 1 225 ? 11.016 16.938 -14.375 1 96.44 225 THR B O 1
ATOM 5472 N N . MET B 1 226 ? 10.812 17.844 -12.445 1 97.88 226 MET B N 1
ATOM 5473 C CA . MET B 1 226 ? 11.781 16.938 -11.828 1 97.88 226 MET B CA 1
ATOM 5474 C C . MET B 1 226 ? 11.125 15.617 -11.43 1 97.88 226 MET B C 1
ATOM 5476 O O . MET B 1 226 ? 11.742 14.562 -11.531 1 97.88 226 MET B O 1
ATOM 5480 N N . VAL B 1 227 ? 9.875 15.633 -11.008 1 97.88 227 VAL B N 1
ATOM 5481 C CA . VAL B 1 227 ? 9.227 14.453 -10.453 1 97.88 227 VAL B CA 1
ATOM 5482 C C . VAL B 1 227 ? 9.023 13.414 -11.547 1 97.88 227 VAL B C 1
ATOM 5484 O O . VAL B 1 227 ? 9.383 12.242 -11.375 1 97.88 227 VAL B O 1
ATOM 5487 N N . PRO B 1 228 ? 8.461 13.773 -12.75 1 96.88 228 PRO B N 1
ATOM 5488 C CA . PRO B 1 228 ? 8.336 12.773 -13.812 1 96.88 228 PRO B CA 1
ATOM 5489 C C . PRO B 1 228 ? 9.68 12.172 -14.219 1 96.88 228 PRO B C 1
ATOM 5491 O O . PRO B 1 228 ? 9.758 10.977 -14.523 1 96.88 228 PRO B O 1
ATOM 5494 N N . GLN B 1 229 ? 10.734 13 -14.211 1 96.94 229 GLN B N 1
ATOM 5495 C CA . GLN B 1 229 ? 12.062 12.516 -14.562 1 96.94 229 GLN B CA 1
ATOM 5496 C C . GLN B 1 229 ? 12.562 11.492 -13.539 1 96.94 229 GLN B C 1
ATOM 5498 O O . GLN B 1 229 ? 13.141 10.469 -13.906 1 96.94 229 GLN B O 1
ATOM 5503 N N . ALA B 1 230 ? 12.383 11.812 -12.289 1 98.06 230 ALA B N 1
ATOM 5504 C CA . ALA B 1 230 ? 12.797 10.898 -11.227 1 98.06 230 ALA B CA 1
ATOM 5505 C C . ALA B 1 230 ? 12.039 9.578 -11.312 1 98.06 230 ALA B C 1
ATOM 5507 O O . ALA B 1 230 ? 12.633 8.508 -11.188 1 98.06 230 ALA B O 1
ATOM 5508 N N . MET B 1 231 ? 10.742 9.625 -11.578 1 96.81 231 MET B N 1
ATOM 5509 C CA . MET B 1 231 ? 9.891 8.438 -11.617 1 96.81 231 MET B CA 1
ATOM 5510 C C . MET B 1 231 ? 10.203 7.59 -12.844 1 96.81 231 MET B C 1
ATOM 5512 O O . MET B 1 231 ? 9.898 6.395 -12.867 1 96.81 231 MET B O 1
ATOM 5516 N N . ALA B 1 232 ? 10.789 8.164 -13.805 1 94.69 232 ALA B N 1
ATOM 5517 C CA . ALA B 1 232 ? 11.133 7.449 -15.031 1 94.69 232 ALA B CA 1
ATOM 5518 C C . ALA B 1 232 ? 12.406 6.629 -14.852 1 94.69 232 ALA B C 1
ATOM 5520 O O . ALA B 1 232 ? 12.703 5.742 -15.656 1 94.69 232 ALA B O 1
ATOM 5521 N N . THR B 1 233 ? 13.148 6.984 -13.82 1 92.81 233 THR B N 1
ATOM 5522 C CA . THR B 1 233 ? 14.367 6.219 -13.578 1 92.81 233 THR B CA 1
ATOM 5523 C C . THR B 1 233 ? 14.031 4.855 -12.977 1 92.81 233 THR B C 1
ATOM 5525 O O . THR B 1 233 ? 13.023 4.707 -12.281 1 92.81 233 THR B O 1
ATOM 5528 N N . TRP B 1 234 ? 14.859 3.826 -13.211 1 89.81 234 TRP B N 1
ATOM 5529 C CA . TRP B 1 234 ? 14.68 2.512 -12.609 1 89.81 234 TRP B CA 1
ATOM 5530 C C . TRP B 1 234 ? 15.203 2.496 -11.172 1 89.81 234 TRP B C 1
ATOM 5532 O O . TRP B 1 234 ? 15.023 1.516 -10.445 1 89.81 234 TRP B O 1
ATOM 5542 N N . THR B 1 235 ? 15.797 3.646 -10.805 1 95.19 235 THR B N 1
ATOM 5543 C CA . THR B 1 235 ? 16.375 3.781 -9.469 1 95.19 235 THR B CA 1
ATOM 5544 C C . THR B 1 235 ? 15.281 3.9 -8.422 1 95.19 235 THR B C 1
ATOM 5546 O O . THR B 1 235 ? 15.367 3.293 -7.348 1 95.19 235 THR B O 1
ATOM 5549 N N . VAL B 1 236 ? 14.258 4.652 -8.742 1 97.94 236 VAL B N 1
ATOM 5550 C CA . VAL B 1 236 ? 13.172 4.914 -7.801 1 97.94 236 VAL B CA 1
ATOM 5551 C C . VAL B 1 236 ? 12.203 3.736 -7.797 1 97.94 236 VAL B C 1
ATOM 5553 O O . VAL B 1 236 ? 11.711 3.324 -8.852 1 97.94 236 VAL B O 1
ATOM 5556 N N . LYS B 1 237 ? 11.961 3.236 -6.594 1 97.88 237 LYS B N 1
ATOM 5557 C CA . LYS B 1 237 ? 11.141 2.027 -6.5 1 97.88 237 LYS B CA 1
ATOM 5558 C C . LYS B 1 237 ? 9.852 2.295 -5.734 1 97.88 237 LYS B C 1
ATOM 5560 O O . LYS B 1 237 ? 8.938 1.463 -5.73 1 97.88 237 LYS B O 1
ATOM 5565 N N . LYS B 1 238 ? 9.703 3.4 -5.121 1 98.25 238 LYS B N 1
ATOM 5566 C CA . LYS B 1 238 ? 8.523 3.801 -4.355 1 98.25 238 LYS B CA 1
ATOM 5567 C C . LYS B 1 238 ? 8.398 5.32 -4.281 1 98.25 238 LYS B C 1
ATOM 5569 O O . LYS B 1 238 ? 9.406 6.027 -4.312 1 98.25 238 LYS B O 1
ATOM 5574 N N . VAL B 1 239 ? 7.148 5.797 -4.145 1 98.5 239 VAL B N 1
ATOM 5575 C CA . VAL B 1 239 ? 6.918 7.234 -4.121 1 98.5 239 VAL B CA 1
ATOM 5576 C C . VAL B 1 239 ? 6.105 7.609 -2.881 1 98.5 239 VAL B C 1
ATOM 5578 O O . VAL B 1 239 ? 5.137 6.93 -2.539 1 98.5 239 VAL B O 1
ATOM 5581 N N . ILE B 1 240 ? 6.531 8.586 -2.164 1 98.75 240 ILE B N 1
ATOM 5582 C CA . ILE B 1 240 ? 5.812 9.18 -1.043 1 98.75 240 ILE B CA 1
ATOM 5583 C C . ILE B 1 240 ? 5.438 10.617 -1.378 1 98.75 240 ILE B C 1
ATOM 5585 O O . ILE B 1 240 ? 6.297 11.414 -1.764 1 98.75 240 ILE B O 1
ATOM 5589 N N . PHE B 1 241 ? 4.172 10.93 -1.242 1 98.69 241 PHE B N 1
ATOM 5590 C CA . PHE B 1 241 ? 3.723 12.281 -1.532 1 98.69 241 PHE B CA 1
ATOM 5591 C C . PHE B 1 241 ? 2.881 12.828 -0.386 1 98.69 241 PHE B C 1
ATOM 5593 O O . PHE B 1 241 ? 1.915 12.195 0.041 1 98.69 241 PHE B O 1
ATOM 5600 N N . VAL B 1 242 ? 3.252 13.93 0.143 1 98.25 242 VAL B N 1
ATOM 5601 C CA . VAL B 1 242 ? 2.479 14.703 1.106 1 98.25 242 VAL B CA 1
ATOM 5602 C C . VAL B 1 242 ? 2.004 16 0.461 1 98.25 242 VAL B C 1
ATOM 5604 O O . VAL B 1 242 ? 2.818 16.859 0.101 1 98.25 242 VAL B O 1
ATOM 5607 N N . GLY B 1 243 ? 0.747 16.156 0.244 1 97.19 243 GLY B N 1
ATOM 5608 C CA . GLY B 1 243 ? 0.237 17.344 -0.418 1 97.19 243 GLY B CA 1
ATOM 5609 C C . GLY B 1 243 ? -1.243 17.25 -0.737 1 97.19 243 GLY B C 1
ATOM 5610 O O . GLY B 1 243 ? -2.021 16.703 0.038 1 97.19 243 GLY B O 1
ATOM 5611 N N . SER B 1 244 ? -1.67 17.891 -1.813 1 95.88 244 SER B N 1
ATOM 5612 C CA . SER B 1 244 ? -3.086 17.984 -2.152 1 95.88 244 SER B CA 1
ATOM 5613 C C . SER B 1 244 ? -3.59 16.672 -2.762 1 95.88 244 SER B C 1
ATOM 5615 O O . SER B 1 244 ? -2.828 15.945 -3.4 1 95.88 244 SER B O 1
ATOM 5617 N N . PRO B 1 245 ? -4.898 16.391 -2.607 1 94.88 245 PRO B N 1
ATOM 5618 C CA . PRO B 1 245 ? -5.48 15.188 -3.207 1 94.88 245 PRO B CA 1
ATOM 5619 C C . PRO B 1 245 ? -5.34 15.164 -4.727 1 94.88 245 PRO B C 1
ATOM 5621 O O . PRO B 1 245 ? -5.035 14.117 -5.305 1 94.88 245 PRO B O 1
ATOM 5624 N N . ALA B 1 246 ? -5.516 16.281 -5.367 1 95.62 246 ALA B N 1
ATOM 5625 C CA . ALA B 1 246 ? -5.434 16.344 -6.824 1 95.62 246 ALA B CA 1
ATOM 5626 C C . ALA B 1 246 ? -4.035 15.977 -7.312 1 95.62 246 ALA B C 1
ATOM 5628 O O . ALA B 1 246 ? -3.887 15.164 -8.227 1 95.62 246 ALA B O 1
ATOM 5629 N N . THR B 1 247 ? -3.035 16.578 -6.727 1 96.69 247 THR B N 1
ATOM 5630 C CA . THR B 1 247 ? -1.659 16.266 -7.098 1 96.69 247 THR B CA 1
ATOM 5631 C C . THR B 1 247 ? -1.309 14.828 -6.723 1 96.69 247 THR B C 1
ATOM 5633 O O . THR B 1 247 ? -0.611 14.141 -7.469 1 96.69 247 THR B O 1
ATOM 5636 N N . GLY B 1 248 ? -1.783 14.43 -5.527 1 97.44 248 GLY B N 1
ATOM 5637 C CA . GLY B 1 248 ? -1.567 13.055 -5.113 1 97.44 248 GLY B CA 1
ATOM 5638 C C . GLY B 1 248 ? -2.086 12.039 -6.121 1 97.44 248 GLY B C 1
ATOM 5639 O O . GLY B 1 248 ? -1.41 11.055 -6.422 1 97.44 248 GLY B O 1
ATOM 5640 N N . ALA B 1 249 ? -3.277 12.273 -6.633 1 97.25 249 ALA B N 1
ATOM 5641 C CA . ALA B 1 249 ? -3.867 11.391 -7.633 1 97.25 249 ALA B CA 1
ATOM 5642 C C . ALA B 1 249 ? -3.018 11.359 -8.898 1 97.25 249 ALA B C 1
ATOM 5644 O O . ALA B 1 249 ? -2.824 10.297 -9.5 1 97.25 249 ALA B O 1
ATOM 5645 N N . LEU B 1 250 ? -2.498 12.484 -9.312 1 97 250 LEU B N 1
ATOM 5646 C CA . LEU B 1 250 ? -1.655 12.57 -10.5 1 97 250 LEU B CA 1
ATOM 5647 C C . LEU B 1 250 ? -0.362 11.781 -10.312 1 97 250 LEU B C 1
ATOM 5649 O O . LEU B 1 250 ? 0.075 11.07 -11.211 1 97 250 LEU B O 1
ATOM 5653 N N . ILE B 1 251 ? 0.236 11.969 -9.172 1 97.5 251 ILE B N 1
ATOM 5654 C CA . ILE B 1 251 ? 1.478 11.273 -8.852 1 97.5 251 ILE B CA 1
ATOM 5655 C C . ILE B 1 251 ? 1.231 9.766 -8.82 1 97.5 251 ILE B C 1
ATOM 5657 O O . ILE B 1 251 ? 2.01 8.992 -9.375 1 97.5 251 ILE B O 1
ATOM 5661 N N . ALA B 1 252 ? 0.163 9.375 -8.164 1 97.88 252 ALA B N 1
ATOM 5662 C CA . ALA B 1 252 ? -0.178 7.957 -8.078 1 97.88 252 ALA B CA 1
ATOM 5663 C C . ALA B 1 252 ? -0.423 7.363 -9.461 1 97.88 252 ALA B C 1
ATOM 5665 O O . ALA B 1 252 ? -0.07 6.211 -9.719 1 97.88 252 ALA B O 1
ATOM 5666 N N . LYS B 1 253 ? -1.085 8.102 -10.312 1 97.5 253 LYS B N 1
ATOM 5667 C CA . LYS B 1 253 ? -1.32 7.645 -11.68 1 97.5 253 LYS B CA 1
ATOM 5668 C C . LYS B 1 253 ? -0.004 7.395 -12.414 1 97.5 253 LYS B C 1
ATOM 5670 O O . LYS B 1 253 ? 0.146 6.387 -13.109 1 97.5 253 LYS B O 1
ATOM 5675 N N . ALA B 1 254 ? 0.912 8.336 -12.242 1 96.88 254 ALA B N 1
ATOM 5676 C CA . ALA B 1 254 ? 2.225 8.172 -12.859 1 96.88 254 ALA B CA 1
ATOM 5677 C C . ALA B 1 254 ? 2.953 6.957 -12.297 1 96.88 254 ALA B C 1
ATOM 5679 O O . ALA B 1 254 ? 3.59 6.207 -13.031 1 96.88 254 ALA B O 1
ATOM 5680 N N . ALA B 1 255 ? 2.906 6.785 -11 1 97.38 255 ALA B N 1
ATOM 5681 C CA . ALA B 1 255 ? 3.527 5.641 -10.336 1 97.38 255 ALA B CA 1
ATOM 5682 C C . ALA B 1 255 ? 2.92 4.328 -10.828 1 97.38 255 ALA B C 1
ATOM 5684 O O . ALA B 1 255 ? 3.633 3.342 -11.023 1 97.38 255 ALA B O 1
ATOM 5685 N N . ALA B 1 256 ? 1.618 4.293 -11.031 1 96.56 256 ALA B N 1
ATOM 5686 C CA . ALA B 1 256 ? 0.882 3.107 -11.461 1 96.56 256 ALA B CA 1
ATOM 5687 C C . ALA B 1 256 ? 1.4 2.598 -12.797 1 96.56 256 ALA B C 1
ATOM 5689 O O . ALA B 1 256 ? 1.461 1.387 -13.031 1 96.56 256 ALA B O 1
ATOM 5690 N N . ALA B 1 257 ? 1.789 3.449 -13.656 1 93.5 257 ALA B N 1
ATOM 5691 C CA . ALA B 1 257 ? 2.285 3.074 -14.977 1 93.5 257 ALA B CA 1
ATOM 5692 C C . ALA B 1 257 ? 3.531 2.201 -14.867 1 93.5 257 ALA B C 1
ATOM 5694 O O . ALA B 1 257 ? 3.812 1.396 -15.758 1 93.5 257 ALA B O 1
ATOM 5695 N N . ARG B 1 258 ? 4.211 2.256 -13.797 1 93.69 258 ARG B N 1
ATOM 5696 C CA . ARG B 1 258 ? 5.441 1.498 -13.578 1 93.69 258 ARG B CA 1
ATOM 5697 C C . ARG B 1 258 ? 5.266 0.474 -12.469 1 93.69 258 ARG B C 1
ATOM 5699 O O . ARG B 1 258 ? 6.246 -0.097 -11.977 1 93.69 258 ARG B O 1
ATOM 5706 N N . VAL B 1 259 ? 4.082 0.331 -12.008 1 96.12 259 VAL B N 1
ATOM 5707 C CA . VAL B 1 259 ? 3.74 -0.593 -10.93 1 96.12 259 VAL B CA 1
ATOM 5708 C C . VAL B 1 259 ? 4.516 -0.223 -9.664 1 96.12 259 VAL B C 1
ATOM 5710 O O . VAL B 1 259 ? 5.102 -1.09 -9.016 1 96.12 259 VAL B O 1
ATOM 5713 N N . MET B 1 260 ? 4.629 1.075 -9.367 1 96.88 260 MET B N 1
ATOM 5714 C CA . MET B 1 260 ? 5.336 1.559 -8.188 1 96.88 260 MET B CA 1
ATOM 5715 C C . MET B 1 260 ? 4.359 1.848 -7.051 1 96.88 260 MET B C 1
ATOM 5717 O O . MET B 1 260 ? 3.363 2.549 -7.246 1 96.88 260 MET B O 1
ATOM 5721 N N . PRO B 1 261 ? 4.59 1.254 -5.902 1 97.69 261 PRO B N 1
ATOM 5722 C CA . PRO B 1 261 ? 3.723 1.576 -4.77 1 97.69 261 PRO B CA 1
ATOM 5723 C C . PRO B 1 261 ? 3.908 3.008 -4.273 1 97.69 261 PRO B C 1
ATOM 5725 O O . PRO B 1 261 ? 4.949 3.623 -4.523 1 97.69 261 PRO B O 1
ATOM 5728 N N . CYS B 1 262 ? 2.865 3.527 -3.545 1 97.75 262 CYS B N 1
ATOM 5729 C CA . CYS B 1 262 ? 2.873 4.898 -3.049 1 97.75 262 CYS B CA 1
ATOM 5730 C C . CYS B 1 262 ? 2.441 4.953 -1.588 1 97.75 262 CYS B C 1
ATOM 5732 O O . CYS B 1 262 ? 1.732 4.062 -1.112 1 97.75 262 CYS B O 1
ATOM 5734 N N . VAL B 1 263 ? 2.938 5.902 -0.864 1 98.5 263 VAL B N 1
ATOM 5735 C CA . VAL B 1 263 ? 2.305 6.461 0.325 1 98.5 263 VAL B CA 1
ATOM 5736 C C . VAL B 1 263 ? 1.773 7.859 0.016 1 98.5 263 VAL B C 1
ATOM 5738 O O . VAL B 1 263 ? 2.502 8.703 -0.512 1 98.5 263 VAL B O 1
ATOM 5741 N N . LEU B 1 264 ? 0.5 8.055 0.27 1 98.56 264 LEU B N 1
ATOM 5742 C CA . LEU B 1 264 ? -0.139 9.344 0.009 1 98.56 264 LEU B CA 1
ATOM 5743 C C . LEU B 1 264 ? -0.687 9.945 1.297 1 98.56 264 LEU B C 1
ATOM 5745 O O . LEU B 1 264 ? -1.569 9.367 1.935 1 98.56 264 LEU B O 1
ATOM 5749 N N . GLU B 1 265 ? -0.118 10.984 1.748 1 98 265 GLU B N 1
ATOM 5750 C CA . GLU B 1 265 ? -0.645 11.82 2.82 1 98 265 GLU B CA 1
ATOM 5751 C C . GLU B 1 265 ? -1.254 13.102 2.268 1 98 265 GLU B C 1
ATOM 5753 O O . GLU B 1 265 ? -0.534 14.062 1.967 1 98 265 GLU B O 1
ATOM 5758 N N . LEU B 1 266 ? -2.543 13.125 2.291 1 97.81 266 LEU B N 1
ATOM 5759 C CA . LEU B 1 266 ? -3.211 14.172 1.528 1 97.81 266 LEU B CA 1
ATOM 5760 C C . LEU B 1 266 ? -4.086 15.031 2.436 1 97.81 266 LEU B C 1
ATOM 5762 O O . LEU B 1 266 ? -3.867 15.086 3.646 1 97.81 266 LEU B O 1
ATOM 5766 N N . GLY B 1 267 ? -4.934 15.797 1.849 1 95.5 267 GLY B N 1
ATOM 5767 C CA . GLY B 1 267 ? -5.684 16.812 2.58 1 95.5 267 GLY B CA 1
ATOM 5768 C C . GLY B 1 267 ? -6.758 16.219 3.475 1 95.5 267 GLY B C 1
ATOM 5769 O O . GLY B 1 267 ? -6.91 15 3.555 1 95.5 267 GLY B O 1
ATOM 5770 N N . GLY B 1 268 ? -7.383 17.078 4.211 1 96.12 268 GLY B N 1
ATOM 5771 C CA . GLY B 1 268 ? -8.438 16.703 5.137 1 96.12 268 GLY B CA 1
ATOM 5772 C C . GLY B 1 268 ? -9.477 17.797 5.32 1 96.12 268 GLY B C 1
ATOM 5773 O O . GLY B 1 268 ? -9.289 18.938 4.871 1 96.12 268 GLY B O 1
ATOM 5774 N N . LYS B 1 269 ? -10.562 17.469 5.816 1 98.06 269 LYS B N 1
ATOM 5775 C CA . LYS B 1 269 ? -11.633 18.328 6.305 1 98.06 269 LYS B CA 1
ATOM 5776 C C . LYS B 1 269 ? -12.203 17.812 7.621 1 98.06 269 LYS B C 1
ATOM 5778 O O . LYS B 1 269 ? -13.336 17.328 7.672 1 98.06 269 LYS B O 1
ATOM 5783 N N . SER B 1 270 ? -11.43 17.984 8.648 1 98.44 270 SER B N 1
ATOM 5784 C CA . SER B 1 270 ? -11.555 17.25 9.898 1 98.44 270 SER B CA 1
ATOM 5785 C C . SER B 1 270 ? -12.727 17.766 10.734 1 98.44 270 SER B C 1
ATOM 5787 O O . SER B 1 270 ? -12.945 18.984 10.805 1 98.44 270 SER B O 1
ATOM 5789 N N . ALA B 1 271 ? -13.469 16.875 11.367 1 98.81 271 ALA B N 1
ATOM 5790 C CA . ALA B 1 271 ? -14.562 17.203 12.273 1 98.81 271 ALA B CA 1
ATOM 5791 C C . ALA B 1 271 ? -14.086 17.281 13.719 1 98.81 271 ALA B C 1
ATOM 5793 O O . ALA B 1 271 ? -13.531 16.312 14.242 1 98.81 271 ALA B O 1
ATOM 5794 N N . ASN B 1 272 ? -14.172 18.422 14.297 1 98.88 272 ASN B N 1
ATOM 5795 C CA . ASN B 1 272 ? -13.969 18.656 15.727 1 98.88 272 ASN B CA 1
ATOM 5796 C C . ASN B 1 272 ? -15.297 18.766 16.469 1 98.88 272 ASN B C 1
ATOM 5798 O O . ASN B 1 272 ? -15.953 19.797 16.438 1 98.88 272 ASN B O 1
ATOM 5802 N N . ILE B 1 273 ? 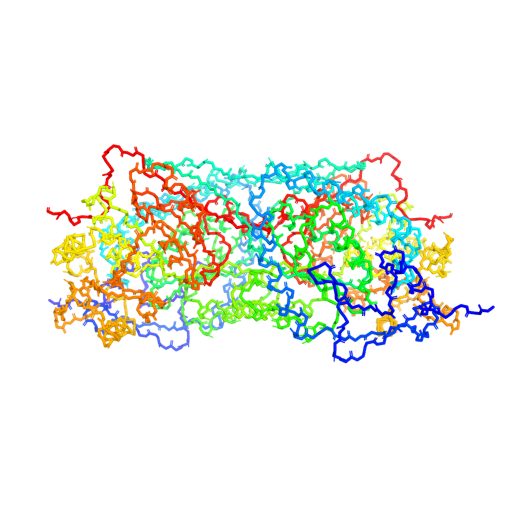-15.664 17.688 17.156 1 98.94 273 ILE B N 1
ATOM 5803 C CA . ILE B 1 273 ? -17.031 17.516 17.641 1 98.94 273 ILE B CA 1
ATOM 5804 C C . ILE B 1 273 ? -17.109 17.906 19.125 1 98.94 273 ILE B C 1
ATOM 5806 O O . ILE B 1 273 ? -16.422 17.312 19.969 1 98.94 273 ILE B O 1
ATOM 5810 N N . ILE B 1 274 ? -18.031 18.844 19.469 1 98.94 274 ILE B N 1
ATOM 5811 C CA . ILE B 1 274 ? -18.188 19.359 20.812 1 98.94 274 ILE B CA 1
ATOM 5812 C C . ILE B 1 274 ? -19.562 18.953 21.359 1 98.94 274 ILE B C 1
ATOM 5814 O O . ILE B 1 274 ? -20.594 19.484 20.906 1 98.94 274 ILE B O 1
ATOM 5818 N N . PHE B 1 275 ? -19.594 18.109 22.344 1 98.88 275 PHE B N 1
ATOM 5819 C CA . PHE B 1 275 ? -20.844 17.75 23.016 1 98.88 275 PHE B CA 1
ATOM 5820 C C . PHE B 1 275 ? -21.141 18.719 24.156 1 98.88 275 PHE B C 1
ATOM 5822 O O . PHE B 1 275 ? -20.219 19.375 24.656 1 98.88 275 PHE B O 1
ATOM 5829 N N . GLU B 1 276 ? -22.359 18.766 24.672 1 98.56 276 GLU B N 1
ATOM 5830 C CA . GLU B 1 276 ? -22.797 19.719 25.688 1 98.56 276 GLU B CA 1
ATOM 5831 C C . GLU B 1 276 ? -22.141 19.422 27.031 1 98.56 276 GLU B C 1
ATOM 5833 O O . GLU B 1 276 ? -21.969 20.328 27.859 1 98.56 276 GLU B O 1
ATOM 5838 N N . ASP B 1 277 ? -21.734 18.188 27.234 1 98.56 277 ASP B N 1
ATOM 5839 C CA . ASP B 1 277 ? -21.188 17.812 28.531 1 98.56 277 ASP B CA 1
ATOM 5840 C C . ASP B 1 277 ? -19.688 18.031 28.578 1 98.56 277 ASP B C 1
ATOM 5842 O O . ASP B 1 277 ? -19.031 17.719 29.578 1 98.56 277 ASP B O 1
ATOM 5846 N N . ALA B 1 278 ? -19.109 18.562 27.469 1 98.19 278 ALA B N 1
ATOM 5847 C CA . ALA B 1 278 ? -17.672 18.812 27.422 1 98.19 278 ALA B CA 1
ATOM 5848 C C . ALA B 1 278 ? -17.266 19.906 28.406 1 98.19 278 ALA B C 1
ATOM 5850 O O . ALA B 1 278 ? -18.109 20.688 28.859 1 98.19 278 ALA B O 1
ATOM 5851 N N . ASP B 1 279 ? -15.977 19.891 28.859 1 96.5 279 ASP B N 1
ATOM 5852 C CA . ASP B 1 279 ? -15.406 21.125 29.391 1 96.5 279 ASP B CA 1
ATOM 5853 C C . ASP B 1 279 ? -15.312 22.188 28.312 1 96.5 279 ASP B C 1
ATOM 5855 O O . ASP B 1 279 ? -14.336 22.25 27.562 1 96.5 279 ASP B O 1
ATOM 5859 N N . LEU B 1 280 ? -16.266 23.016 28.234 1 97.06 280 LEU B N 1
ATOM 5860 C CA . LEU B 1 280 ? -16.438 23.922 27.109 1 97.06 280 LEU B CA 1
ATOM 5861 C C . LEU B 1 280 ? -15.289 24.922 27.047 1 97.06 280 LEU B C 1
ATOM 5863 O O . LEU B 1 280 ? -14.922 25.391 25.969 1 97.06 280 LEU B O 1
ATOM 5867 N N . ARG B 1 281 ? -14.766 25.312 28.172 1 93.56 281 ARG B N 1
ATOM 5868 C CA . ARG B 1 281 ? -13.617 26.219 28.172 1 93.56 281 ARG B CA 1
ATOM 5869 C C . ARG B 1 281 ? -12.406 25.578 27.516 1 93.56 281 ARG B C 1
ATOM 5871 O O . ARG B 1 281 ? -11.797 26.172 26.625 1 93.56 281 ARG B O 1
ATOM 5878 N N . LEU B 1 282 ? -12.094 24.406 27.969 1 94.5 282 LEU B N 1
ATOM 5879 C CA . LEU B 1 282 ? -10.969 23.672 27.391 1 94.5 282 LEU B CA 1
ATOM 5880 C C . LEU B 1 282 ? -11.219 23.375 25.906 1 94.5 282 LEU B C 1
ATOM 5882 O O . LEU B 1 282 ? -10.297 23.453 25.094 1 94.5 282 LEU B O 1
ATOM 5886 N N . ALA B 1 283 ? -12.453 22.984 25.594 1 96.81 283 ALA B N 1
ATOM 5887 C CA . ALA B 1 283 ? -12.828 22.672 24.219 1 96.81 283 ALA B CA 1
ATOM 5888 C C . ALA B 1 283 ? -12.656 23.906 23.312 1 96.81 283 ALA B C 1
ATOM 5890 O O . ALA B 1 283 ? -12.273 23.781 22.156 1 96.81 283 ALA B O 1
ATOM 5891 N N . ALA B 1 284 ? -12.992 25.078 23.844 1 96.62 284 ALA B N 1
ATOM 5892 C CA . ALA B 1 284 ? -12.852 26.312 23.062 1 96.62 284 ALA B CA 1
ATOM 5893 C C . ALA B 1 284 ? -11.391 26.594 22.734 1 96.62 284 ALA B C 1
ATOM 5895 O O . ALA B 1 284 ? -11.055 26.969 21.609 1 96.62 284 ALA B O 1
ATOM 5896 N N . PHE B 1 285 ? -10.57 26.422 23.734 1 94.19 285 PHE B N 1
ATOM 5897 C CA . PHE B 1 285 ? -9.141 26.578 23.5 1 94.19 285 PHE B CA 1
ATOM 5898 C C . PHE B 1 285 ? -8.641 25.562 22.484 1 94.19 285 PHE B C 1
ATOM 5900 O O . PHE B 1 285 ? -7.855 25.906 21.594 1 94.19 285 PHE B O 1
ATOM 5907 N N . GLY B 1 286 ? -9.109 24.328 22.672 1 95.25 286 GLY B N 1
ATOM 5908 C CA . GLY B 1 286 ? -8.742 23.281 21.734 1 95.25 286 GLY B CA 1
ATOM 5909 C C . GLY B 1 286 ? -9.195 23.562 20.312 1 95.25 286 GLY B C 1
ATOM 5910 O O . GLY B 1 286 ? -8.453 23.312 19.359 1 95.25 286 GLY B O 1
ATOM 5911 N N . ALA B 1 287 ? -10.375 24.047 20.172 1 97.06 287 ALA B N 1
ATOM 5912 C CA . ALA B 1 287 ? -10.922 24.375 18.859 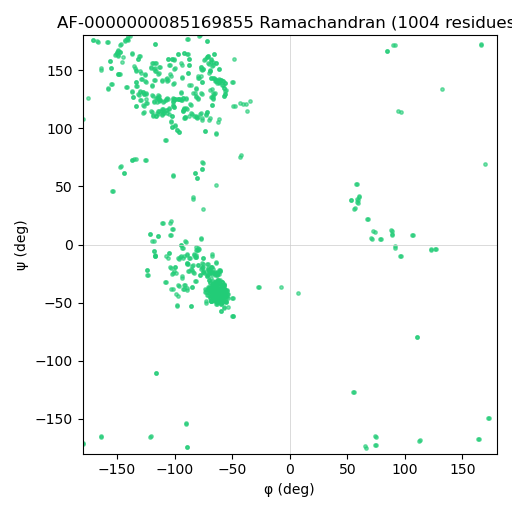1 97.06 287 ALA B CA 1
ATOM 5913 C C . ALA B 1 287 ? -10.109 25.469 18.188 1 97.06 287 ALA B C 1
ATOM 5915 O O . ALA B 1 287 ? -9.875 25.438 16.969 1 97.06 287 ALA B O 1
ATOM 5916 N N . GLN B 1 288 ? -9.742 26.531 18.953 1 95.75 288 GLN B N 1
ATOM 5917 C CA . GLN B 1 288 ? -8.898 27.594 18.422 1 95.75 288 GLN B CA 1
ATOM 5918 C C . GLN B 1 288 ? -7.559 27.062 17.938 1 95.75 288 GLN B C 1
ATOM 5920 O O . GLN B 1 288 ? -7.145 27.328 16.812 1 95.75 288 GLN B O 1
ATOM 5925 N N . ALA B 1 289 ? -6.941 26.297 18.75 1 94.5 289 ALA B N 1
ATOM 5926 C CA . ALA B 1 289 ? -5.641 25.734 18.422 1 94.5 289 ALA B CA 1
ATOM 5927 C C . ALA B 1 289 ? -5.738 24.828 17.188 1 94.5 289 ALA B C 1
ATOM 5929 O O . ALA B 1 289 ? -4.816 24.781 16.375 1 94.5 289 ALA B O 1
ATOM 5930 N N . ALA B 1 290 ? -6.859 24.125 17.109 1 96.69 290 ALA B N 1
ATOM 5931 C CA . ALA B 1 290 ? -7.074 23.141 16.062 1 96.69 290 ALA B CA 1
ATOM 5932 C C . ALA B 1 290 ? -7.082 23.812 14.68 1 96.69 290 ALA B C 1
ATOM 5934 O O . ALA B 1 290 ? -6.703 23.203 13.688 1 96.69 290 ALA B O 1
ATOM 5935 N N . ILE B 1 291 ? -7.422 25.078 14.602 1 96.94 291 ILE B N 1
ATOM 5936 C CA . ILE B 1 291 ? -7.629 25.672 13.281 1 96.94 291 ILE B CA 1
ATOM 5937 C C . ILE B 1 291 ? -6.719 26.891 13.109 1 96.94 291 ILE B C 1
ATOM 5939 O O . ILE B 1 291 ? -6.27 27.188 12 1 96.94 291 ILE B O 1
ATOM 5943 N N . PHE B 1 292 ? -6.32 27.562 14.133 1 95.88 292 PHE B N 1
ATOM 5944 C CA . PHE B 1 292 ? -5.637 28.844 13.938 1 95.88 292 PHE B CA 1
ATOM 5945 C C . PHE B 1 292 ? -4.125 28.656 14.047 1 95.88 292 PHE B C 1
ATOM 5947 O O . PHE B 1 292 ? -3.361 29.5 13.57 1 95.88 292 PHE B O 1
ATOM 5954 N N . SER B 1 293 ? -3.678 27.562 14.781 1 93.62 293 SER B N 1
ATOM 5955 C CA . SER B 1 293 ? -2.25 27.266 14.766 1 93.62 293 SER B CA 1
ATOM 5956 C C . SER B 1 293 ? -1.74 27.047 13.352 1 93.62 293 SER B C 1
ATOM 5958 O O . SER B 1 293 ? -2.41 26.406 12.531 1 93.62 293 SER B O 1
ATOM 5960 N N . GLY B 1 294 ? -0.595 27.672 13.07 1 94.5 294 GLY B N 1
ATOM 5961 C CA . GLY B 1 294 ? -0.026 27.547 11.742 1 94.5 294 GLY B CA 1
ATOM 5962 C C . GLY B 1 294 ? -0.861 28.234 10.672 1 94.5 294 GLY B C 1
ATOM 5963 O O . GLY B 1 294 ? -0.841 27.828 9.508 1 94.5 294 GLY B O 1
ATOM 5964 N N . ALA B 1 295 ? -1.667 29.188 11.117 1 95.5 295 ALA B N 1
ATOM 5965 C CA . ALA B 1 295 ? -2.584 29.891 10.234 1 95.5 295 ALA B CA 1
ATOM 5966 C C . ALA B 1 295 ? -3.506 28.922 9.5 1 95.5 295 ALA B C 1
ATOM 5968 O O . ALA B 1 295 ? -3.852 29.141 8.336 1 95.5 295 ALA B O 1
ATOM 5969 N N . GLY B 1 296 ? -3.811 27.812 10.148 1 96.69 296 GLY B N 1
ATOM 5970 C CA . GLY B 1 296 ? -4.719 26.828 9.57 1 96.69 296 GLY B CA 1
ATOM 5971 C C . GLY B 1 296 ? -4.121 26.078 8.398 1 96.69 296 GLY B C 1
ATOM 5972 O O . GLY B 1 296 ? -4.805 25.297 7.742 1 96.69 296 GLY B O 1
ATOM 5973 N N . GLN B 1 297 ? -2.822 26.297 8.086 1 97.25 297 GLN B N 1
ATOM 5974 C CA . GLN B 1 297 ? -2.131 25.609 7.008 1 97.25 297 GLN B CA 1
ATOM 5975 C C . GLN B 1 297 ? -1.647 24.234 7.453 1 97.25 297 GLN B C 1
ATOM 5977 O O . GLN B 1 297 ? -0.447 23.953 7.426 1 97.25 297 GLN B O 1
ATOM 5982 N N . SER B 1 298 ? -2.594 23.422 7.805 1 96.31 298 SER B N 1
ATOM 5983 C CA . SER B 1 298 ? -2.365 22.078 8.328 1 96.31 298 SER B CA 1
ATOM 5984 C C . SER B 1 298 ? -3.41 21.094 7.805 1 96.31 298 SER B C 1
ATOM 5986 O O . SER B 1 298 ? -4.609 21.375 7.84 1 96.31 298 SER B O 1
ATOM 5988 N N . CYS B 1 299 ? -2.949 19.969 7.406 1 94.75 299 CYS B N 1
ATOM 5989 C CA . CYS B 1 299 ? -3.848 18.969 6.832 1 94.75 299 CYS B CA 1
ATOM 5990 C C . CYS B 1 299 ? -4.801 18.422 7.887 1 94.75 299 CYS B C 1
ATOM 5992 O O . CYS B 1 299 ? -5.898 17.969 7.562 1 94.75 299 CYS B O 1
ATOM 5994 N N . VAL B 1 300 ? -4.414 18.5 9.172 1 96.81 300 VAL B N 1
ATOM 5995 C CA . VAL B 1 300 ? -5.25 17.938 10.227 1 96.81 300 VAL B CA 1
ATOM 5996 C C . VAL B 1 300 ? -6.004 19.062 10.945 1 96.81 300 VAL B C 1
ATOM 5998 O O . VAL B 1 300 ? -6.547 18.859 12.031 1 96.81 300 VAL B O 1
ATOM 6001 N N . ALA B 1 301 ? -6.043 20.234 10.414 1 97.31 301 ALA B N 1
ATOM 6002 C CA . ALA B 1 301 ? -6.734 21.344 11.062 1 97.31 301 ALA B CA 1
ATOM 6003 C C . ALA B 1 301 ? -8.195 20.984 11.344 1 97.31 301 ALA B C 1
ATOM 6005 O O . ALA B 1 301 ? -8.852 20.344 10.516 1 97.31 301 ALA B O 1
ATOM 6006 N N . GLY B 1 302 ? -8.727 21.375 12.539 1 97.69 302 GLY B N 1
ATOM 6007 C CA . GLY B 1 302 ? -10.125 21.188 12.883 1 97.69 302 GLY B CA 1
ATOM 6008 C C . GLY B 1 302 ? -11.047 22.188 12.211 1 97.69 302 GLY B C 1
ATOM 6009 O O . GLY B 1 302 ? -11.672 23.016 12.883 1 97.69 302 GLY B O 1
ATOM 6010 N N . SER B 1 303 ? -11.211 22.047 10.938 1 98 303 SER B N 1
ATOM 6011 C CA . SER B 1 303 ? -11.828 23.109 10.133 1 98 303 SER B CA 1
ATOM 6012 C C . SER B 1 303 ? -13.344 22.984 10.148 1 98 303 SER B C 1
ATOM 6014 O O . SER B 1 303 ? -14.047 23.938 9.789 1 98 303 SER B O 1
ATOM 6016 N N . ARG B 1 304 ? -13.906 21.828 10.445 1 98.81 304 ARG B N 1
ATOM 6017 C CA . ARG B 1 304 ? -15.328 21.703 10.734 1 98.81 304 ARG B CA 1
ATOM 6018 C C . ARG B 1 304 ? -15.57 21.578 12.242 1 98.81 304 ARG B C 1
ATOM 6020 O O . ARG B 1 304 ? -15.211 20.578 12.852 1 98.81 304 ARG B O 1
ATOM 6027 N N . LEU B 1 305 ? -16.141 22.609 12.766 1 98.88 305 LEU B N 1
ATOM 6028 C CA . LEU B 1 305 ? -16.469 22.641 14.188 1 98.88 305 LEU B CA 1
ATOM 6029 C C . LEU B 1 305 ? -17.922 22.234 14.414 1 98.88 305 LEU B C 1
ATOM 6031 O O . LEU B 1 305 ? -18.828 23.062 14.258 1 98.88 305 LEU B O 1
ATOM 6035 N N . LEU B 1 306 ? -18.125 20.953 14.75 1 98.94 306 LEU B N 1
ATOM 6036 C CA . LEU B 1 306 ? -19.469 20.469 15.047 1 98.94 306 LEU B CA 1
ATOM 6037 C C . LEU B 1 306 ? -19.828 20.719 16.516 1 98.94 306 LEU B C 1
ATOM 6039 O O . LEU B 1 306 ? -19.141 20.219 17.406 1 98.94 306 LEU B O 1
ATOM 6043 N N . VAL B 1 307 ? -20.875 21.469 16.766 1 98.94 307 VAL B N 1
ATOM 6044 C CA . VAL B 1 307 ? -21.234 21.859 18.125 1 98.94 307 VAL B CA 1
ATOM 6045 C C . VAL B 1 307 ? -22.672 21.453 18.422 1 98.94 307 VAL B C 1
ATOM 6047 O O . VAL B 1 307 ? -23.578 21.719 17.625 1 98.94 307 VAL B O 1
ATOM 6050 N N . GLN B 1 308 ? -22.844 20.781 19.531 1 98.88 308 GLN B N 1
ATOM 6051 C CA . GLN B 1 308 ? -24.188 20.375 19.906 1 98.88 308 GLN B CA 1
ATOM 6052 C C . GLN B 1 308 ? -25.094 21.594 20.094 1 98.88 308 GLN B C 1
ATOM 6054 O O . GLN B 1 308 ? -24.688 22.578 20.719 1 98.88 308 GLN B O 1
ATOM 6059 N N . ARG B 1 309 ? -26.312 21.5 19.672 1 98.5 309 ARG B N 1
ATOM 6060 C CA . ARG B 1 309 ? -27.234 22.625 19.547 1 98.5 309 ARG B CA 1
ATOM 6061 C C . ARG B 1 309 ? -27.422 23.328 20.875 1 98.5 309 ARG B C 1
ATOM 6063 O O . ARG B 1 309 ? -27.469 24.562 20.922 1 98.5 309 ARG B O 1
ATOM 6070 N N . LYS B 1 310 ? -27.438 22.625 21.922 1 98.06 310 LYS B N 1
ATOM 6071 C CA . LYS B 1 310 ? -27.734 23.172 23.25 1 98.06 310 LYS B CA 1
ATOM 6072 C C . LYS B 1 310 ? -26.656 24.172 23.688 1 98.06 310 LYS B C 1
ATOM 6074 O O . LYS B 1 310 ? -26.906 25.062 24.484 1 98.06 310 LYS B O 1
ATOM 6079 N N . VAL B 1 311 ? -25.469 24.047 23.188 1 98.5 311 VAL B N 1
ATOM 6080 C CA . VAL B 1 311 ? -24.375 24.906 23.641 1 98.5 311 VAL B CA 1
ATOM 6081 C C . VAL B 1 311 ? -23.812 25.672 22.453 1 98.5 311 VAL B C 1
ATOM 6083 O O . VAL B 1 311 ? -22.766 26.312 22.562 1 98.5 311 VAL B O 1
ATOM 6086 N N . TYR B 1 312 ? -24.406 25.641 21.297 1 98.56 312 TYR B N 1
ATOM 6087 C CA . TYR B 1 312 ? -23.875 26.141 20.031 1 98.56 312 TYR B CA 1
ATOM 6088 C C . TYR B 1 312 ? -23.516 27.609 20.141 1 98.56 312 TYR B C 1
ATOM 6090 O O . TYR B 1 312 ? -22.375 28.016 19.906 1 98.56 312 TYR B O 1
ATOM 6098 N N . ASP B 1 313 ? -24.5 28.469 20.578 1 98.25 313 ASP B N 1
ATOM 6099 C CA . ASP B 1 313 ? -24.297 29.906 20.562 1 98.25 313 ASP B CA 1
ATOM 6100 C C . ASP B 1 313 ? -23.203 30.328 21.531 1 98.25 313 ASP B C 1
ATOM 6102 O O . ASP B 1 313 ? -22.297 31.078 21.188 1 98.25 313 ASP B O 1
ATOM 6106 N N . ARG B 1 314 ? -23.297 29.828 22.719 1 97.94 314 ARG B N 1
ATOM 6107 C CA . ARG B 1 314 ? -22.328 30.188 23.75 1 97.94 314 ARG B CA 1
ATOM 6108 C C . ARG B 1 314 ? -20.922 29.734 23.359 1 97.94 314 ARG B C 1
ATOM 6110 O O . ARG B 1 314 ? -19.953 30.469 23.578 1 97.94 314 ARG B O 1
ATOM 6117 N N . PHE B 1 315 ? -20.844 28.547 22.859 1 98.38 315 PHE B N 1
ATOM 6118 C CA . PHE B 1 315 ? -19.547 28 22.484 1 98.38 315 PHE B CA 1
ATOM 6119 C C . PHE B 1 315 ? -18.938 28.781 21.312 1 98.38 315 PHE B C 1
ATOM 6121 O O . PHE B 1 315 ? -17.766 29.156 21.344 1 98.38 315 PHE B O 1
ATOM 6128 N N . VAL B 1 316 ? -19.703 29.031 20.266 1 98.31 316 VAL B N 1
ATOM 6129 C CA . VAL B 1 316 ? -19.25 29.766 19.094 1 98.31 316 VAL B CA 1
ATOM 6130 C C . VAL B 1 316 ? -18.781 31.172 19.5 1 98.31 316 VAL B C 1
ATOM 6132 O O . VAL B 1 316 ? -17.75 31.641 19.031 1 98.31 316 VAL B O 1
ATOM 6135 N N . GLU B 1 317 ? -19.531 31.766 20.391 1 97.62 317 GLU B N 1
ATOM 6136 C CA . GLU B 1 317 ? -19.141 33.094 20.875 1 97.62 317 GLU B CA 1
ATOM 6137 C C . GLU B 1 317 ? -17.797 33.031 21.594 1 97.62 317 GLU B C 1
ATOM 6139 O O . GLU B 1 317 ? -16.969 33.938 21.422 1 97.62 317 GLU B O 1
ATOM 6144 N N . THR B 1 318 ? -17.656 32.031 22.406 1 97.12 318 THR B N 1
ATOM 6145 C CA . THR B 1 318 ? -16.422 31.891 23.156 1 97.12 318 THR B CA 1
ATOM 6146 C C . THR B 1 318 ? -15.234 31.703 22.219 1 97.12 318 THR B C 1
ATOM 6148 O O . THR B 1 318 ? -14.188 32.312 22.391 1 97.12 318 THR B O 1
ATOM 6151 N N . VAL B 1 319 ? -15.375 30.812 21.203 1 97.38 319 VAL B N 1
ATOM 6152 C CA . VAL B 1 319 ? -14.312 30.562 20.234 1 97.38 319 VAL B CA 1
ATOM 6153 C C . VAL B 1 319 ? -14.008 31.844 19.469 1 97.38 319 VAL B C 1
ATOM 6155 O O . VAL B 1 319 ? -12.844 32.188 19.234 1 97.38 319 VAL B O 1
ATOM 6158 N N . ALA B 1 320 ? -15.031 32.594 19.094 1 96.62 320 ALA B N 1
ATOM 6159 C CA . ALA B 1 320 ? -14.891 33.844 18.328 1 96.62 320 ALA B CA 1
ATOM 6160 C C . ALA B 1 320 ? -14.141 34.875 19.141 1 96.62 320 ALA B C 1
ATOM 6162 O O . ALA B 1 320 ? -13.266 35.562 18.609 1 96.62 320 ALA B O 1
ATOM 6163 N N . ALA B 1 321 ? -14.531 35.031 20.375 1 95.56 321 ALA B N 1
ATOM 6164 C CA . ALA B 1 321 ? -13.891 36 21.234 1 95.56 321 ALA B CA 1
ATOM 6165 C C . ALA B 1 321 ? -12.398 35.719 21.375 1 95.56 321 ALA B C 1
ATOM 6167 O O . ALA B 1 321 ? -11.578 36.656 21.391 1 95.56 321 ALA B O 1
ATOM 6168 N N . GLY B 1 322 ? -12.117 34.5 21.516 1 94.19 322 GLY B N 1
ATOM 6169 C CA . GLY B 1 322 ? -10.711 34.125 21.578 1 94.19 322 GLY B CA 1
ATOM 6170 C C . GLY B 1 322 ? -9.961 34.375 20.297 1 94.19 322 GLY B C 1
ATOM 6171 O O . GLY B 1 322 ? -8.797 34.781 20.312 1 94.19 322 GLY B O 1
ATOM 6172 N N . ALA B 1 323 ? -10.578 34.125 19.172 1 94.44 323 ALA B N 1
ATOM 6173 C CA . ALA B 1 323 ? -9.969 34.312 17.859 1 94.44 323 ALA B CA 1
ATOM 6174 C C . ALA B 1 323 ? -9.531 35.781 17.688 1 94.44 323 ALA B C 1
ATOM 6176 O O . ALA B 1 323 ? -8.484 36.062 17.109 1 94.44 323 ALA B O 1
ATOM 6177 N N . GLU B 1 324 ? -10.273 36.688 18.219 1 92.38 324 GLU B N 1
ATOM 6178 C CA . GLU B 1 324 ? -10.031 38.125 18.062 1 92.38 324 GLU B CA 1
ATOM 6179 C C . GLU B 1 324 ? -8.797 38.562 18.844 1 92.38 324 GLU B C 1
ATOM 6181 O O . GLU B 1 324 ? -8.227 39.625 18.578 1 92.38 324 GLU B O 1
ATOM 6186 N N . LYS B 1 325 ? -8.391 37.719 19.75 1 92.44 325 LYS B N 1
ATOM 6187 C CA . LYS B 1 325 ? -7.285 38.094 20.625 1 92.44 325 LYS B CA 1
ATOM 6188 C C . LYS B 1 325 ? -5.961 37.562 20.094 1 92.44 325 LYS B C 1
ATOM 6190 O O . LYS B 1 325 ? -4.891 37.906 20.594 1 92.44 325 LYS B O 1
ATOM 6195 N N . ILE B 1 326 ? -6.043 36.719 19.125 1 93.62 326 ILE B N 1
ATOM 6196 C CA . ILE B 1 326 ? -4.844 36.094 18.594 1 93.62 326 ILE B CA 1
ATOM 6197 C C . ILE B 1 326 ? -3.977 37.125 17.891 1 93.62 326 ILE B C 1
ATOM 6199 O O . ILE B 1 326 ? -4.484 37.938 17.109 1 93.62 326 ILE B O 1
ATOM 6203 N N . ARG B 1 327 ? -2.693 37.125 18.156 1 93 327 ARG B N 1
ATOM 6204 C CA . ARG B 1 327 ? -1.77 38.125 17.609 1 93 327 ARG B CA 1
ATOM 6205 C C . ARG B 1 327 ? -1.189 37.656 16.281 1 93 327 ARG B C 1
ATOM 6207 O O . ARG B 1 327 ? -0.49 36.656 16.219 1 93 327 ARG B O 1
ATOM 6214 N N . LEU B 1 328 ? -1.481 38.375 15.281 1 94.12 328 LEU B N 1
ATOM 6215 C CA . LEU B 1 328 ? -0.84 38.188 13.984 1 94.12 328 LEU B CA 1
ATOM 6216 C C . LEU B 1 328 ? 0.439 39.031 13.891 1 94.12 328 LEU B C 1
ATOM 6218 O O . LEU B 1 328 ? 0.555 40.062 14.523 1 94.12 328 LEU B O 1
ATOM 6222 N N . GLY B 1 329 ? 1.391 38.531 13.18 1 94.19 329 GLY B N 1
ATOM 6223 C CA . GLY B 1 329 ? 2.6 39.344 13.055 1 94.19 329 GLY B CA 1
ATOM 6224 C C . GLY B 1 329 ? 3.66 38.688 12.195 1 94.19 329 GLY B C 1
ATOM 6225 O O . GLY B 1 329 ? 3.395 37.656 11.539 1 94.19 329 GLY B O 1
ATOM 6226 N N . ALA B 1 330 ? 4.805 39.344 12.25 1 94.88 330 ALA B N 1
ATOM 6227 C CA . ALA B 1 330 ? 5.941 38.875 11.461 1 94.88 330 ALA B CA 1
ATOM 6228 C C . ALA B 1 330 ? 6.492 37.562 12.016 1 94.88 330 ALA B C 1
ATOM 6230 O O . ALA B 1 330 ? 6.52 37.344 13.234 1 94.88 330 ALA B O 1
ATOM 6231 N N . PRO B 1 331 ? 7.012 36.719 11.133 1 96.38 331 PRO B N 1
ATOM 6232 C CA . PRO B 1 331 ? 7.449 35.375 11.531 1 96.38 331 PRO B CA 1
ATOM 6233 C C . PRO B 1 331 ? 8.578 35.406 12.555 1 96.38 331 PRO B C 1
ATOM 6235 O O . PRO B 1 331 ? 8.656 34.531 13.422 1 96.38 331 PRO B O 1
ATOM 6238 N N . LEU B 1 332 ? 9.43 36.375 12.555 1 96.75 332 LEU B N 1
ATOM 6239 C CA . LEU B 1 332 ? 10.609 36.375 13.414 1 96.75 332 LEU B CA 1
ATOM 6240 C C . LEU B 1 332 ? 10.328 37.094 14.734 1 96.75 332 LEU B C 1
ATOM 6242 O O . LEU B 1 332 ? 11.188 37.125 15.617 1 96.75 332 LEU B O 1
ATOM 6246 N N . ASP B 1 333 ? 9.109 37.656 14.867 1 96.44 333 ASP B N 1
ATOM 6247 C CA . ASP B 1 333 ? 8.688 38.219 16.141 1 96.44 333 ASP B CA 1
ATOM 6248 C C . ASP B 1 333 ? 8.211 37.125 17.094 1 96.44 333 ASP B C 1
ATOM 6250 O O . ASP B 1 333 ? 7.246 36.438 16.812 1 96.44 333 ASP B O 1
ATOM 6254 N N . ASP B 1 334 ? 8.75 37.062 18.25 1 95.31 334 ASP B N 1
ATOM 6255 C CA . ASP B 1 334 ? 8.484 36.031 19.234 1 95.31 334 ASP B CA 1
ATOM 6256 C C . ASP B 1 334 ? 7.047 36.125 19.75 1 95.31 334 ASP B C 1
ATOM 6258 O O . ASP B 1 334 ? 6.52 35.156 20.297 1 95.31 334 ASP B O 1
ATOM 6262 N N . SER B 1 335 ? 6.434 37.25 19.609 1 94.75 335 SER B N 1
ATOM 6263 C CA . SER B 1 335 ? 5.082 37.438 20.125 1 94.75 335 SER B CA 1
ATOM 6264 C C . SER B 1 335 ? 4.031 37 19.125 1 94.75 335 SER B C 1
ATOM 6266 O O . SER B 1 335 ? 2.854 36.875 19.469 1 94.75 335 SER B O 1
ATOM 6268 N N . THR B 1 336 ? 4.504 36.75 17.875 1 95.56 336 THR B N 1
ATOM 6269 C CA . THR B 1 336 ? 3.574 36.344 16.812 1 95.56 336 THR B CA 1
ATOM 6270 C C . THR B 1 336 ? 2.975 34.969 17.109 1 95.56 336 THR B C 1
ATOM 6272 O O . THR B 1 336 ? 3.705 34 17.375 1 95.56 336 THR B O 1
ATOM 6275 N N . GLU B 1 337 ? 1.665 34.844 17.078 1 94.62 337 GLU B N 1
ATOM 6276 C CA . GLU B 1 337 ? 0.956 33.594 17.281 1 94.62 337 GLU B CA 1
ATOM 6277 C C . GLU B 1 337 ? 0.499 33 15.945 1 94.62 337 GLU B C 1
ATOM 6279 O O . GLU B 1 337 ? 0.484 31.781 15.766 1 94.62 337 GLU B O 1
ATOM 6284 N N . VAL B 1 338 ? 0.089 33.812 15.07 1 95.06 338 VAL B N 1
ATOM 6285 C CA . VAL B 1 338 ? -0.303 33.406 13.727 1 95.06 338 VAL B CA 1
ATOM 6286 C C . VAL B 1 338 ? 0.444 34.219 12.695 1 95.06 338 VAL B C 1
ATOM 6288 O O . VAL B 1 338 ? 0.436 35.469 12.758 1 95.06 338 VAL B O 1
ATOM 6291 N N . GLY B 1 339 ? 1.212 33.594 11.859 1 95.88 339 GLY B N 1
ATOM 6292 C CA . GLY B 1 339 ? 1.939 34.25 10.789 1 95.88 339 GLY B CA 1
ATOM 6293 C C . GLY B 1 339 ? 1.145 34.344 9.5 1 95.88 339 GLY B C 1
ATOM 6294 O O . GLY B 1 339 ? -0.065 34.125 9.492 1 95.88 339 GLY B O 1
ATOM 6295 N N . PRO B 1 340 ? 1.763 34.812 8.469 1 96.75 340 PRO B N 1
ATOM 6296 C CA . PRO B 1 340 ? 1.084 34.938 7.176 1 96.75 340 PRO B CA 1
ATOM 6297 C C . PRO B 1 340 ? 0.84 33.594 6.496 1 96.75 340 PRO B C 1
ATOM 6299 O O . PRO B 1 340 ? 1.434 32.594 6.883 1 96.75 340 PRO B O 1
ATOM 6302 N N . ILE B 1 341 ? -0.09 33.594 5.531 1 97 341 ILE B N 1
ATOM 6303 C CA . ILE B 1 341 ? -0.228 32.5 4.586 1 97 341 ILE B CA 1
ATOM 6304 C C . ILE B 1 341 ? 1.01 32.406 3.693 1 97 341 ILE B C 1
ATOM 6306 O O . ILE B 1 341 ? 1.561 33.438 3.303 1 97 341 ILE B O 1
ATOM 6310 N N . ASN B 1 342 ? 1.448 31.266 3.328 1 97.62 342 ASN B N 1
ATOM 6311 C CA . ASN B 1 342 ? 2.754 31.031 2.723 1 97.62 342 ASN B CA 1
ATOM 6312 C C . ASN B 1 342 ? 2.877 31.719 1.366 1 97.62 342 ASN B C 1
ATOM 6314 O O . ASN B 1 342 ? 3.957 32.188 0.994 1 97.62 342 ASN B O 1
ATOM 6318 N N . ASN B 1 343 ? 1.819 31.781 0.607 1 97.38 343 ASN B N 1
ATOM 6319 C CA . ASN B 1 343 ? 1.928 32.312 -0.742 1 97.38 343 ASN B CA 1
ATOM 6320 C C . ASN B 1 343 ? 0.629 33 -1.183 1 97.38 343 ASN B C 1
ATOM 6322 O O . ASN B 1 343 ? -0.418 32.781 -0.564 1 97.38 343 ASN B O 1
ATOM 6326 N N . ARG B 1 344 ? 0.718 33.719 -2.266 1 96.81 344 ARG B N 1
ATOM 6327 C CA . ARG B 1 344 ? -0.383 34.562 -2.758 1 96.81 344 ARG B CA 1
ATOM 6328 C C . ARG B 1 344 ? -1.542 33.688 -3.238 1 96.81 344 ARG B C 1
ATOM 6330 O O . ARG B 1 344 ? -2.705 34 -2.975 1 96.81 344 ARG B O 1
ATOM 6337 N N . LYS B 1 345 ? -1.223 32.688 -3.98 1 97.06 345 LYS B N 1
ATOM 6338 C CA . LYS B 1 345 ? -2.26 31.812 -4.531 1 97.06 345 LYS B CA 1
ATOM 6339 C C . LYS B 1 345 ? -3.152 31.25 -3.428 1 97.06 345 LYS B C 1
ATOM 6341 O O . LYS B 1 345 ? -4.379 31.281 -3.541 1 97.06 345 LYS B O 1
ATOM 6346 N N . GLN B 1 346 ? -2.543 30.703 -2.389 1 97.38 346 GLN B N 1
ATOM 6347 C CA . GLN B 1 346 ? -3.293 30.141 -1.266 1 97.38 346 GLN B CA 1
ATOM 6348 C C . GLN B 1 346 ? -4.062 31.234 -0.529 1 97.38 346 GLN B C 1
ATOM 6350 O O . GLN B 1 346 ? -5.203 31.031 -0.11 1 97.38 346 GLN B O 1
ATOM 6355 N N . TYR B 1 347 ? -3.43 32.406 -0.356 1 96.75 347 TYR B N 1
ATOM 6356 C CA . TYR B 1 347 ? -4.09 33.562 0.265 1 96.75 347 TYR B CA 1
ATOM 6357 C C . TYR B 1 347 ? -5.379 33.906 -0.467 1 96.75 347 TYR B C 1
ATOM 6359 O O . TYR B 1 347 ? -6.434 34.062 0.156 1 96.75 347 TYR B O 1
ATOM 6367 N N . GLU B 1 348 ? -5.305 34 -1.741 1 96.62 348 GLU B N 1
ATOM 6368 C CA . GLU B 1 348 ? -6.453 34.344 -2.568 1 96.62 348 GLU B CA 1
ATOM 6369 C C . GLU B 1 348 ? -7.52 33.25 -2.516 1 96.62 348 GLU B C 1
ATOM 6371 O O . GLU B 1 348 ? -8.719 33.531 -2.514 1 96.62 348 GLU B O 1
ATOM 6376 N N . HIS B 1 349 ? -7.086 32.031 -2.467 1 96.94 349 HIS B N 1
ATOM 6377 C CA . HIS B 1 349 ? -8.016 30.922 -2.336 1 96.94 349 HIS B CA 1
ATOM 6378 C C . HIS B 1 349 ? -8.82 31.031 -1.047 1 96.94 349 HIS B C 1
ATOM 6380 O O . HIS B 1 349 ? -10.047 30.859 -1.061 1 96.94 349 HIS B O 1
ATOM 6386 N N . ILE B 1 350 ? -8.188 31.281 0.083 1 97 350 ILE B N 1
ATOM 6387 C CA . ILE B 1 350 ? -8.844 31.406 1.382 1 97 350 ILE B CA 1
ATOM 6388 C C . ILE B 1 350 ? -9.875 32.531 1.34 1 97 350 ILE B C 1
ATOM 6390 O O . ILE B 1 350 ? -11.008 32.344 1.786 1 97 350 ILE B O 1
ATOM 6394 N N . GLN B 1 351 ? -9.453 33.688 0.76 1 95.5 351 GLN B N 1
ATOM 6395 C CA . GLN B 1 351 ? -10.367 34.812 0.656 1 95.5 351 GLN B CA 1
ATOM 6396 C C . GLN B 1 351 ? -11.609 34.438 -0.146 1 95.5 351 GLN B C 1
ATOM 6398 O O . GLN B 1 351 ? -12.727 34.781 0.24 1 95.5 351 GLN B O 1
ATOM 6403 N N . ARG B 1 352 ? -11.414 33.75 -1.234 1 96.62 352 ARG B N 1
ATOM 6404 C CA . ARG B 1 352 ? -12.523 33.344 -2.078 1 96.62 352 ARG B CA 1
ATOM 6405 C C . ARG B 1 352 ? -13.445 32.375 -1.329 1 96.62 352 ARG B C 1
ATOM 6407 O O . ARG B 1 352 ? -14.672 32.469 -1.431 1 96.62 352 ARG B O 1
ATOM 6414 N N . MET B 1 353 ? -12.922 31.453 -0.604 1 97.06 353 MET B N 1
ATOM 6415 C CA . MET B 1 353 ? -13.711 30.469 0.13 1 97.06 353 MET B CA 1
ATOM 6416 C C . MET B 1 353 ? -14.547 31.141 1.214 1 97.06 353 MET B C 1
ATOM 6418 O O . MET B 1 353 ? -15.711 30.797 1.415 1 97.06 353 MET B O 1
ATOM 6422 N N . VAL B 1 354 ? -13.945 32.094 1.947 1 96.56 354 VAL B N 1
ATOM 6423 C CA . VAL B 1 354 ? -14.688 32.844 2.971 1 96.56 354 VAL B CA 1
ATOM 6424 C C . VAL B 1 354 ? -15.859 33.562 2.332 1 96.56 354 VAL B C 1
ATOM 6426 O O . VAL B 1 354 ? -16.984 33.5 2.826 1 96.56 354 VAL B O 1
ATOM 6429 N N . ALA B 1 355 ? -15.57 34.25 1.213 1 95.88 355 ALA B N 1
ATOM 6430 C CA . ALA B 1 355 ? -16.625 35 0.502 1 95.88 355 ALA B CA 1
ATOM 6431 C C . ALA B 1 355 ? -17.75 34.062 0.082 1 95.88 355 ALA B C 1
ATOM 6433 O O . ALA B 1 355 ? -18.922 34.375 0.228 1 95.88 355 ALA B O 1
ATOM 6434 N N . ARG B 1 356 ? -17.422 32.938 -0.39 1 96.31 356 ARG B N 1
ATOM 6435 C CA . ARG B 1 356 ? -18.406 31.953 -0.835 1 96.31 356 ARG B CA 1
ATOM 6436 C C . ARG B 1 356 ? -19.234 31.438 0.337 1 96.31 356 ARG B C 1
ATOM 6438 O O . ARG B 1 356 ? -20.422 31.156 0.189 1 96.31 356 ARG B O 1
ATOM 6445 N N . GLY B 1 357 ? -18.594 31.219 1.474 1 97.06 357 GLY B N 1
ATOM 6446 C CA . GLY B 1 357 ? -19.328 30.812 2.662 1 97.06 357 GLY B CA 1
ATOM 6447 C C . GLY B 1 357 ? -20.375 31.812 3.092 1 97.06 357 GLY B C 1
ATOM 6448 O O . GLY B 1 357 ? -21.5 31.453 3.404 1 97.06 357 GLY B O 1
ATOM 6449 N N . LEU B 1 358 ? -20 33.031 3.057 1 96.69 358 LEU B N 1
ATOM 6450 C CA . LEU B 1 358 ? -20.922 34.125 3.418 1 96.69 358 LEU B CA 1
ATOM 6451 C C . LEU B 1 358 ? -22.062 34.219 2.412 1 96.69 358 LEU B C 1
ATOM 6453 O O . LEU B 1 358 ? -23.219 34.375 2.799 1 96.69 358 LEU B O 1
ATOM 6457 N N . GLU B 1 359 ? -21.703 34.062 1.15 1 97.38 359 GLU B N 1
ATOM 6458 C CA . GLU B 1 359 ? -22.719 34.094 0.095 1 97.38 359 GLU B CA 1
ATOM 6459 C C . GLU B 1 359 ? -23.703 32.938 0.255 1 97.38 359 GLU B C 1
ATOM 6461 O O . GLU B 1 359 ? -24.891 33.094 -0.056 1 97.38 359 GLU B O 1
ATOM 6466 N N . ALA B 1 360 ? -23.234 31.906 0.758 1 97.81 360 ALA B N 1
ATOM 6467 C CA . ALA B 1 360 ? -24.047 30.703 0.892 1 97.81 360 ALA B CA 1
ATOM 6468 C C . ALA B 1 360 ? -24.922 30.766 2.145 1 97.81 360 ALA B C 1
ATOM 6470 O O . ALA B 1 360 ? -25.766 29.906 2.363 1 97.81 360 ALA B O 1
ATOM 6471 N N . GLY B 1 361 ? -24.688 31.719 3.016 1 97.69 361 GLY B N 1
ATOM 6472 C CA . GLY B 1 361 ? -25.625 31.938 4.113 1 97.69 361 GLY B CA 1
ATOM 6473 C C . GLY B 1 361 ? -24.969 31.828 5.477 1 97.69 361 GLY B C 1
ATOM 6474 O O . GLY B 1 361 ? -25.609 32.094 6.5 1 97.69 361 GLY B O 1
ATOM 6475 N N . ALA B 1 362 ? -23.688 31.469 5.57 1 97.56 362 ALA B N 1
ATOM 6476 C CA . ALA B 1 362 ? -23 31.484 6.852 1 97.56 362 ALA B CA 1
ATOM 6477 C C . ALA B 1 362 ? -22.812 32.906 7.363 1 97.56 362 ALA B C 1
ATOM 6479 O O . ALA B 1 362 ? -22.875 33.875 6.586 1 97.56 362 ALA B O 1
ATOM 6480 N N . THR B 1 363 ? -22.656 33.031 8.625 1 97.38 363 THR B N 1
ATOM 6481 C CA . THR B 1 363 ? -22.438 34.344 9.219 1 97.38 363 THR B CA 1
ATOM 6482 C C . THR B 1 363 ? -21.031 34.438 9.805 1 97.38 363 THR B C 1
ATOM 6484 O O . THR B 1 363 ? -20.484 33.438 10.289 1 97.38 363 THR B O 1
ATOM 6487 N N . LEU B 1 364 ? -20.469 35.594 9.773 1 96.62 364 LEU B N 1
ATOM 6488 C CA . LEU B 1 364 ? -19.125 35.812 10.305 1 96.62 364 LEU B CA 1
ATOM 6489 C C . LEU B 1 364 ? -19.156 36.031 11.812 1 96.62 364 LEU B C 1
ATOM 6491 O O . LEU B 1 364 ? -19.656 37.062 12.297 1 96.62 364 LEU B O 1
ATOM 6495 N N . ALA B 1 365 ? -18.672 35.125 12.555 1 96.81 365 ALA B N 1
ATOM 6496 C CA . ALA B 1 365 ? -18.609 35.219 14.016 1 96.81 365 ALA B CA 1
ATOM 6497 C C . ALA B 1 365 ? -17.297 35.875 14.453 1 96.81 365 ALA B C 1
ATOM 6499 O O . ALA B 1 365 ? -17.25 36.531 15.5 1 96.81 365 ALA B O 1
ATOM 6500 N N . ALA B 1 366 ? -16.328 35.594 13.812 1 94.31 366 ALA B N 1
ATOM 6501 C CA . ALA B 1 366 ? -15.023 36.219 14 1 94.31 366 ALA B CA 1
ATOM 6502 C C . ALA B 1 366 ? -14.273 36.344 12.672 1 94.31 366 ALA B C 1
ATOM 6504 O O . ALA B 1 366 ? -14.461 35.5 11.773 1 94.31 366 ALA B O 1
ATOM 6505 N N . GLY B 1 367 ? -13.57 37.062 12.68 1 83.06 367 GLY B N 1
ATOM 6506 C CA . GLY B 1 367 ? -12.781 37.156 11.461 1 83.06 367 GLY B CA 1
ATOM 6507 C C . GLY B 1 367 ? -13.289 38.219 10.5 1 83.06 367 GLY B C 1
ATOM 6508 O O . GLY B 1 367 ? -14.32 38.844 10.742 1 83.06 367 GLY B O 1
ATOM 6509 N N . HIS B 1 368 ? -12.922 39.312 10.008 1 66.56 368 HIS B N 1
ATOM 6510 C CA . HIS B 1 368 ? -13.375 40.188 8.953 1 66.56 368 HIS B CA 1
ATOM 6511 C C . HIS B 1 368 ? -12.641 41.531 9 1 66.56 368 HIS B C 1
ATOM 6513 O O . HIS B 1 368 ? -12.594 42.188 10.047 1 66.56 368 HIS B O 1
ATOM 6519 N N . THR B 1 369 ? -11.32 41.375 8.648 1 64.44 369 THR B N 1
ATOM 6520 C CA . THR B 1 369 ? -10.664 42.625 8.273 1 64.44 369 THR B CA 1
ATOM 6521 C C . THR B 1 369 ? -9.25 42.375 7.777 1 64.44 369 THR B C 1
ATOM 6523 O O . THR B 1 369 ? -8.656 41.312 8.086 1 64.44 369 THR B O 1
ATOM 6526 N N . ARG B 1 370 ? -9.023 42.906 6.582 1 69.75 370 ARG B N 1
ATOM 6527 C CA . ARG B 1 370 ? -7.641 42.938 6.129 1 69.75 370 ARG B CA 1
ATOM 6528 C C . ARG B 1 370 ? -6.688 43.156 7.301 1 69.75 370 ARG B C 1
ATOM 6530 O O . ARG B 1 370 ? -6.996 43.906 8.227 1 69.75 370 ARG B O 1
ATOM 6537 N N . TYR B 1 371 ? -5.836 42.312 7.441 1 81.12 371 TYR B N 1
ATOM 6538 C CA . TYR B 1 371 ? -4.766 42.562 8.406 1 81.12 371 TYR B CA 1
ATOM 6539 C C . TYR B 1 371 ? -3.617 43.312 7.758 1 81.12 371 TYR B C 1
ATOM 6541 O O . TYR B 1 371 ? -2.918 42.781 6.891 1 81.12 371 TYR B O 1
ATOM 6549 N N . GLY B 1 372 ? -3.486 44.531 8.172 1 80.31 372 GLY B N 1
ATOM 6550 C CA . GLY B 1 372 ? -2.4 45.344 7.648 1 80.31 372 GLY B CA 1
ATOM 6551 C C . GLY B 1 372 ? -2.531 45.625 6.16 1 80.31 372 GLY B C 1
ATOM 6552 O O . GLY B 1 372 ? -3.576 45.344 5.562 1 80.31 372 GLY B O 1
ATOM 6553 N N . GLU B 1 373 ? -1.402 46.281 5.621 1 82.19 373 GLU B N 1
ATOM 6554 C CA . GLU B 1 373 ? -1.431 46.688 4.219 1 82.19 373 GLU B CA 1
ATOM 6555 C C . GLU B 1 373 ? -0.539 45.812 3.361 1 82.19 373 GLU B C 1
ATOM 6557 O O . GLU B 1 373 ? -0.605 45.844 2.131 1 82.19 373 GLU B O 1
ATOM 6562 N N . GLU B 1 374 ? 0.189 45.062 4.031 1 90.75 374 GLU B N 1
ATOM 6563 C CA . GLU B 1 374 ? 1.127 44.219 3.283 1 90.75 374 GLU B CA 1
ATOM 6564 C C . GLU B 1 374 ? 1.134 42.781 3.805 1 90.75 374 GLU B C 1
ATOM 6566 O O . GLU B 1 374 ? 0.795 42.531 4.965 1 90.75 374 GLU B O 1
ATOM 6571 N N . GLY B 1 375 ? 1.5 41.875 2.832 1 93.81 375 GLY B N 1
ATOM 6572 C CA . GLY B 1 375 ? 1.686 40.469 3.225 1 93.81 375 GLY B CA 1
ATOM 6573 C C . GLY B 1 375 ? 0.418 39.656 3.113 1 93.81 375 GLY B C 1
ATOM 6574 O O . GLY B 1 375 ? -0.656 40.188 2.834 1 93.81 375 GLY B O 1
ATOM 6575 N N . TYR B 1 376 ? 0.503 38.406 3.27 1 95.81 376 TYR B N 1
ATOM 6576 C CA . TYR B 1 376 ? -0.59 37.438 3.094 1 95.81 376 TYR B CA 1
ATOM 6577 C C . TYR B 1 376 ? -1.161 37.031 4.441 1 95.81 376 TYR B C 1
ATOM 6579 O O . TYR B 1 376 ? -1.146 35.844 4.781 1 95.81 376 TYR B O 1
ATOM 6587 N N . PHE B 1 377 ? -1.673 38 5.219 1 96.38 377 PHE B N 1
ATOM 6588 C CA . PHE B 1 377 ? -2.238 37.719 6.531 1 96.38 377 PHE B CA 1
ATOM 6589 C C . PHE B 1 377 ? -3.748 37.531 6.445 1 96.38 377 PHE B C 1
ATOM 6591 O O . PHE B 1 377 ? -4.434 38.312 5.773 1 96.38 377 PHE B O 1
ATOM 6598 N N . VAL B 1 378 ? -4.246 36.469 7.02 1 95.69 378 VAL B N 1
ATOM 6599 C CA . VAL B 1 378 ? -5.676 36.219 7.18 1 95.69 378 VAL B CA 1
ATOM 6600 C C . VAL B 1 378 ? -6.023 36.156 8.664 1 95.69 378 VAL B C 1
ATOM 6602 O O . VAL B 1 378 ? -5.426 35.406 9.422 1 95.69 378 VAL B O 1
ATOM 6605 N N . ARG B 1 379 ? -6.91 36.969 9.094 1 95.25 379 ARG B N 1
ATOM 6606 C CA . ARG B 1 379 ? -7.355 36.938 10.484 1 95.25 379 ARG B CA 1
ATOM 6607 C C . ARG B 1 379 ? -8.047 35.625 10.805 1 95.25 379 ARG B C 1
ATOM 6609 O O . ARG B 1 379 ? -8.781 35.062 9.969 1 95.25 379 ARG B O 1
ATOM 6616 N N . PRO B 1 380 ? -7.793 35.094 12.047 1 96.44 380 PRO B N 1
ATOM 6617 C CA . PRO B 1 380 ? -8.578 33.938 12.469 1 96.44 380 PRO B CA 1
ATOM 6618 C C . PRO B 1 380 ? -10.078 34.125 12.234 1 96.44 380 PRO B C 1
ATOM 6620 O O . PRO B 1 380 ? -10.688 35.062 12.773 1 96.44 380 PRO B O 1
ATOM 6623 N N . THR B 1 381 ? -10.656 33.25 11.414 1 97.31 381 THR B N 1
ATOM 6624 C CA . THR B 1 381 ? -12.016 33.438 10.914 1 97.31 381 THR B CA 1
ATOM 6625 C C . THR B 1 381 ? -12.906 32.281 11.352 1 97.31 381 THR B C 1
ATOM 6627 O O . THR B 1 381 ? -12.531 31.109 11.242 1 97.31 381 THR B O 1
ATOM 6630 N N . LEU B 1 382 ? -14.023 32.625 11.938 1 98 382 LEU B N 1
ATOM 6631 C CA . LEU B 1 382 ? -15.039 31.625 12.305 1 98 382 LEU B CA 1
ATOM 6632 C C . LEU B 1 382 ? -16.359 31.938 11.602 1 98 382 LEU B C 1
ATOM 6634 O O . LEU B 1 382 ? -16.953 33 11.805 1 98 382 LEU B O 1
ATOM 6638 N N . LEU B 1 383 ? -16.797 31.062 10.711 1 98 383 LEU B N 1
ATOM 6639 C CA . LEU B 1 383 ? -18.094 31.141 10.07 1 98 383 LEU B CA 1
ATOM 6640 C C . LEU B 1 383 ? -19.141 30.344 10.859 1 98 383 LEU B C 1
ATOM 6642 O O . LEU B 1 383 ? -19 29.125 11.016 1 98 383 LEU B O 1
ATOM 6646 N N . ALA B 1 384 ? -20.109 30.984 11.359 1 98.25 384 ALA B N 1
ATOM 6647 C CA . ALA B 1 384 ? -21.188 30.359 12.133 1 98.25 384 ALA B CA 1
ATOM 6648 C C . ALA B 1 384 ? -22.406 30.094 11.266 1 98.25 384 ALA B C 1
ATOM 6650 O O . ALA B 1 384 ? -22.484 30.562 10.133 1 98.25 384 ALA B O 1
ATOM 6651 N N . HIS B 1 385 ? -23.312 29.219 11.797 1 97.38 385 HIS B N 1
ATOM 6652 C CA . HIS B 1 385 ? -24.578 28.859 11.148 1 97.38 385 HIS B CA 1
ATOM 6653 C C . HIS B 1 385 ? -24.328 28.266 9.766 1 97.38 385 HIS B C 1
ATOM 6655 O O . HIS B 1 385 ? -25.047 28.594 8.812 1 97.38 385 HIS B O 1
ATOM 6661 N N . ALA B 1 386 ? -23.328 27.562 9.688 1 97.88 386 ALA B N 1
ATOM 6662 C CA . ALA B 1 386 ? -23.016 26.859 8.445 1 97.88 386 ALA B CA 1
ATOM 6663 C C . ALA B 1 386 ? -23.703 25.5 8.406 1 97.88 386 ALA B C 1
ATOM 6665 O O . ALA B 1 386 ? -24.188 25.016 9.43 1 97.88 386 ALA B O 1
ATOM 6666 N N . SER B 1 387 ? -23.844 24.969 7.246 1 97.88 387 SER B N 1
ATOM 6667 C CA . SER B 1 387 ? -24.297 23.594 7.043 1 97.88 387 SER B CA 1
ATOM 6668 C C . SER B 1 387 ? -23.219 22.766 6.355 1 97.88 387 SER B C 1
ATOM 6670 O O . SER B 1 387 ? -22.344 23.312 5.672 1 97.88 387 SER B O 1
ATOM 6672 N N . ASN B 1 388 ? -23.312 21.453 6.562 1 98.19 388 ASN B N 1
ATOM 6673 C CA . ASN B 1 388 ? -22.312 20.547 5.988 1 98.19 388 ASN B CA 1
ATOM 6674 C C . ASN B 1 388 ? -22.406 20.516 4.465 1 98.19 388 ASN B C 1
ATOM 6676 O O . ASN B 1 388 ? -21.5 20.016 3.795 1 98.19 388 ASN B O 1
ATOM 6680 N N . ALA B 1 389 ? -23.406 21.078 3.838 1 97.75 389 ALA B N 1
ATOM 6681 C CA . ALA B 1 389 ? -23.594 21.078 2.391 1 97.75 389 ALA B CA 1
ATOM 6682 C C . ALA B 1 389 ? -22.812 22.203 1.721 1 97.75 389 ALA B C 1
ATOM 6684 O O . ALA B 1 389 ? -22.625 22.188 0.503 1 97.75 389 ALA B O 1
ATOM 6685 N N . MET B 1 390 ? -22.406 23.203 2.52 1 98.19 390 MET B N 1
ATOM 6686 C CA . MET B 1 390 ? -21.688 24.359 1.975 1 98.19 390 MET B CA 1
ATOM 6687 C C . MET B 1 390 ? -20.297 23.969 1.502 1 98.19 390 MET B C 1
ATOM 6689 O O . MET B 1 390 ? -19.641 23.125 2.113 1 98.19 390 MET B O 1
ATOM 6693 N N . GLU B 1 391 ? -19.766 24.641 0.495 1 98.06 391 GLU B N 1
ATOM 6694 C CA . GLU B 1 391 ? -18.438 24.375 -0.031 1 98.06 391 GLU B CA 1
ATOM 6695 C C . GLU B 1 391 ? -17.359 24.547 1.049 1 98.06 391 GLU B C 1
ATOM 6697 O O . GLU B 1 391 ? -16.391 23.781 1.098 1 98.06 391 GLU B O 1
ATOM 6702 N N . VAL B 1 392 ? -17.547 25.484 1.939 1 97.88 392 VAL B N 1
ATOM 6703 C CA . VAL B 1 392 ? -16.578 25.781 2.988 1 97.88 392 VAL B CA 1
ATOM 6704 C C . VAL B 1 392 ? -16.516 24.625 3.977 1 97.88 392 VAL B C 1
ATOM 6706 O O . VAL B 1 392 ? -15.539 24.5 4.727 1 97.88 392 VAL B O 1
ATOM 6709 N N . ALA B 1 393 ? -17.547 23.766 4.012 1 98.38 393 ALA B N 1
ATOM 6710 C CA . ALA B 1 393 ? -17.547 22.578 4.879 1 98.38 393 ALA B CA 1
ATOM 6711 C C . ALA B 1 393 ? -17.094 21.344 4.117 1 98.38 393 ALA B C 1
ATOM 6713 O O . ALA B 1 393 ? -16.766 20.328 4.727 1 98.38 393 ALA B O 1
ATOM 6714 N N . ARG B 1 394 ? -17.016 21.438 2.818 1 97.62 394 ARG B N 1
ATOM 6715 C CA . ARG B 1 394 ? -16.781 20.25 1.999 1 97.62 394 ARG B CA 1
ATOM 6716 C C . ARG B 1 394 ? -15.359 20.25 1.442 1 97.62 394 ARG B C 1
ATOM 6718 O O . ARG B 1 394 ? -14.781 19.172 1.222 1 97.62 394 ARG B O 1
ATOM 6725 N N . SER B 1 395 ? -14.805 21.375 1.174 1 96.94 395 SER B N 1
ATOM 6726 C CA . SER B 1 395 ? -13.5 21.516 0.531 1 96.94 395 SER B CA 1
ATOM 6727 C C . SER B 1 395 ? -12.445 21.984 1.523 1 96.94 395 SER B C 1
ATOM 6729 O O . SER B 1 395 ? -12.727 22.781 2.414 1 96.94 395 SER B O 1
ATOM 6731 N N . GLU B 1 396 ? -11.266 21.469 1.374 1 96.88 396 GLU B N 1
ATOM 6732 C CA . GLU B 1 396 ? -10.164 21.938 2.205 1 96.88 396 GLU B CA 1
ATOM 6733 C C . GLU B 1 396 ? -9.812 23.391 1.896 1 96.88 396 GLU B C 1
ATOM 6735 O O . GLU B 1 396 ? -9.555 23.75 0.744 1 96.88 396 GLU B O 1
ATOM 6740 N N . ILE B 1 397 ? -9.812 24.219 2.9 1 97.12 397 ILE B N 1
ATOM 6741 C CA . ILE B 1 397 ? -9.516 25.641 2.748 1 97.12 397 ILE B CA 1
ATOM 6742 C C . ILE B 1 397 ? -8.023 25.875 2.969 1 97.12 397 ILE B C 1
ATOM 6744 O O . ILE B 1 397 ? -7.406 26.656 2.242 1 97.12 397 ILE B O 1
ATOM 6748 N N . PHE B 1 398 ? -7.457 25.156 3.914 1 97.75 398 PHE B N 1
ATOM 6749 C CA . PHE B 1 398 ? -6.039 25.25 4.238 1 97.75 398 PHE B CA 1
ATOM 6750 C C . PHE B 1 398 ? -5.656 26.672 4.625 1 97.75 398 PHE B C 1
ATOM 6752 O O . PHE B 1 398 ? -4.715 27.234 4.07 1 97.75 398 PHE B O 1
ATOM 6759 N N . GLY B 1 399 ? -6.332 27.25 5.527 1 97.31 399 GLY B N 1
ATOM 6760 C CA . GLY B 1 399 ? -6.223 28.562 6.148 1 97.31 399 GLY B CA 1
ATOM 6761 C C . GLY B 1 399 ? -6.898 28.641 7.504 1 97.31 399 GLY B C 1
ATOM 6762 O O . GLY B 1 399 ? -7.504 27.672 7.957 1 97.31 399 GLY B O 1
ATOM 6763 N N . PRO B 1 400 ? -6.75 29.766 8.188 1 97.06 400 PRO B N 1
ATOM 6764 C CA . PRO B 1 400 ? -7.293 29.875 9.539 1 97.06 400 PRO B CA 1
ATOM 6765 C C . PRO B 1 400 ? -8.789 30.172 9.555 1 97.06 400 PRO B C 1
ATOM 6767 O O . PRO B 1 400 ? -9.219 31.156 10.172 1 97.06 400 PRO B O 1
ATOM 6770 N N . VAL B 1 401 ? -9.57 29.281 8.906 1 97.56 401 VAL B N 1
ATOM 6771 C CA . VAL B 1 401 ? -11.016 29.438 8.758 1 97.56 401 VAL B CA 1
ATOM 6772 C C . VAL B 1 401 ? -11.719 28.188 9.258 1 97.56 401 VAL B C 1
ATOM 6774 O O . VAL B 1 401 ? -11.57 27.109 8.672 1 97.56 401 VAL B O 1
ATOM 6777 N N . ALA B 1 402 ? -12.469 28.297 10.32 1 98 402 ALA B N 1
ATOM 6778 C CA . ALA B 1 402 ? -13.312 27.203 10.805 1 98 402 ALA B CA 1
ATOM 6779 C C . ALA B 1 402 ? -14.781 27.453 10.469 1 98 402 ALA B C 1
ATOM 6781 O O . ALA B 1 402 ? -15.219 28.609 10.406 1 98 402 ALA B O 1
ATOM 6782 N N . VAL B 1 403 ? -15.469 26.453 10.219 1 98.5 403 VAL B N 1
ATOM 6783 C CA . VAL B 1 403 ? -16.906 26.516 9.984 1 98.5 403 VAL B CA 1
ATOM 6784 C C . VAL B 1 403 ? -17.656 25.797 11.109 1 98.5 403 VAL B C 1
ATOM 6786 O O . VAL B 1 403 ? -17.406 24.625 11.375 1 98.5 403 VAL B O 1
ATOM 6789 N N . ALA B 1 404 ? -18.562 26.5 11.773 1 98.88 404 ALA B N 1
ATOM 6790 C CA . ALA B 1 404 ? -19.328 25.922 12.883 1 98.88 404 ALA B CA 1
ATOM 6791 C C . ALA B 1 404 ? -20.656 25.359 12.398 1 98.88 404 ALA B C 1
ATOM 6793 O O . ALA B 1 404 ? -21.453 26.078 11.773 1 98.88 404 ALA B O 1
ATOM 6794 N N . ILE B 1 405 ? -20.906 24.125 12.656 1 98.88 405 ILE B N 1
ATOM 6795 C CA . ILE B 1 405 ? -22.078 23.391 12.219 1 98.88 405 ILE B CA 1
ATOM 6796 C C . ILE B 1 405 ? -22.781 22.781 13.43 1 98.88 405 ILE B C 1
ATOM 6798 O O . ILE B 1 405 ? -22.188 22.031 14.203 1 98.88 405 ILE B O 1
ATOM 6802 N N . PRO B 1 406 ? -24.062 23.109 13.664 1 98.75 406 PRO B N 1
ATOM 6803 C CA . PRO B 1 406 ? -24.781 22.531 14.805 1 98.75 406 PRO B CA 1
ATOM 6804 C C . PRO B 1 406 ? -25.203 21.094 14.562 1 98.75 406 PRO B C 1
ATOM 6806 O O . PRO B 1 406 ? -25.391 20.688 13.414 1 98.75 406 PRO B O 1
ATOM 6809 N N . PHE B 1 407 ? -25.297 20.297 15.562 1 98.62 407 PHE B N 1
ATOM 6810 C CA . PHE B 1 407 ? -25.891 18.969 15.516 1 98.62 407 PHE B CA 1
ATOM 6811 C C . PHE B 1 407 ? -26.766 18.719 16.734 1 98.62 407 PHE B C 1
ATOM 6813 O O . PHE B 1 407 ? -26.672 19.438 17.734 1 98.62 407 PHE B O 1
ATOM 6820 N N . GLU B 1 408 ? -27.625 17.672 16.672 1 98.44 408 GLU B N 1
ATOM 6821 C CA . GLU B 1 408 ? -28.594 17.422 17.734 1 98.44 408 GLU B CA 1
ATOM 6822 C C . GLU B 1 408 ? -28.094 16.359 18.703 1 98.44 408 GLU B C 1
ATOM 6824 O O . GLU B 1 408 ? -28.156 16.531 19.922 1 98.44 408 GLU B O 1
ATOM 6829 N N . ASP B 1 409 ? -27.719 15.234 18.188 1 98.38 409 ASP B N 1
ATOM 6830 C CA . ASP B 1 409 ? -27.344 14.102 19.031 1 98.38 409 ASP B CA 1
ATOM 6831 C C . ASP B 1 409 ? -26.141 13.367 18.438 1 98.38 409 ASP B C 1
ATOM 6833 O O . ASP B 1 409 ? -25.562 13.797 17.438 1 98.38 409 ASP B O 1
ATOM 6837 N N . GLU B 1 410 ? -25.656 12.359 19.172 1 98.69 410 GLU B N 1
ATOM 6838 C CA . GLU B 1 410 ? -24.469 11.609 18.828 1 98.69 410 GLU B CA 1
ATOM 6839 C C . GLU B 1 410 ? -24.562 11.023 17.422 1 98.69 410 GLU B C 1
ATOM 6841 O O . GLU B 1 410 ? -23.609 11.117 16.641 1 98.69 410 GLU B O 1
ATOM 6846 N N . GLU B 1 411 ? -25.688 10.477 17.016 1 98.56 411 GLU B N 1
ATOM 6847 C CA . GLU B 1 411 ? -25.891 9.867 15.695 1 98.56 411 GLU B CA 1
ATOM 6848 C C . GLU B 1 411 ? -25.719 10.898 14.586 1 98.56 411 GLU B C 1
ATOM 6850 O O . GLU B 1 411 ? -25.078 10.633 13.57 1 98.56 411 GLU B O 1
ATOM 6855 N N . GLU B 1 412 ? -26.312 12.023 14.773 1 98.69 412 GLU B N 1
ATOM 6856 C CA . GLU B 1 412 ? -26.203 13.07 13.766 1 98.69 412 GLU B CA 1
ATOM 6857 C C . GLU B 1 412 ? -24.781 13.594 13.656 1 98.69 412 GLU B C 1
ATOM 6859 O O . GLU B 1 412 ? -24.297 13.883 12.562 1 98.69 412 GLU B O 1
ATOM 6864 N N . ALA B 1 413 ? -24.078 13.82 14.828 1 98.81 413 ALA B N 1
ATOM 6865 C CA . ALA B 1 413 ? -22.688 14.266 14.82 1 98.81 413 ALA B CA 1
ATOM 6866 C C . ALA B 1 413 ? -21.812 13.344 13.984 1 98.81 413 ALA B C 1
ATOM 6868 O O . ALA B 1 413 ? -21.047 13.805 13.141 1 98.81 413 ALA B O 1
ATOM 6869 N N . ILE B 1 414 ? -21.984 12.031 14.18 1 98.75 414 ILE B N 1
ATOM 6870 C CA . ILE B 1 414 ? -21.203 11.023 13.469 1 98.75 414 ILE B CA 1
ATOM 6871 C C . ILE B 1 414 ? -21.547 11.055 11.984 1 98.75 414 ILE B C 1
ATOM 6873 O O . ILE B 1 414 ? -20.672 10.977 11.133 1 98.75 414 ILE B O 1
ATOM 6877 N N . ALA B 1 415 ? -22.828 11.18 11.672 1 98.56 415 ALA B N 1
ATOM 6878 C CA . ALA B 1 415 ? -23.281 11.234 10.281 1 98.56 415 ALA B CA 1
ATOM 6879 C C . ALA B 1 415 ? -22.656 12.422 9.555 1 98.56 415 ALA B C 1
ATOM 6881 O O . ALA B 1 415 ? -22.188 12.289 8.422 1 98.56 415 ALA B O 1
ATOM 6882 N N . ILE B 1 416 ? -22.672 13.586 10.18 1 98.75 416 ILE B N 1
ATOM 6883 C CA . ILE B 1 416 ? -22.094 14.781 9.586 1 98.75 416 ILE B CA 1
ATOM 6884 C C . ILE B 1 416 ? -20.594 14.617 9.422 1 98.75 416 ILE B C 1
ATOM 6886 O O . ILE B 1 416 ? -20.031 14.93 8.367 1 98.75 416 ILE B O 1
ATOM 6890 N N . ALA B 1 417 ? -19.922 14.117 10.469 1 98.75 417 ALA B N 1
ATOM 6891 C CA . ALA B 1 417 ? -18.484 13.93 10.438 1 98.75 417 ALA B CA 1
ATOM 6892 C C . ALA B 1 417 ? -18.062 13.023 9.281 1 98.75 417 ALA B C 1
ATOM 6894 O O . ALA B 1 417 ? -17.078 13.289 8.602 1 98.75 417 ALA B O 1
ATOM 6895 N N . ASN B 1 418 ? -18.859 12.008 9 1 97.81 418 ASN B N 1
ATOM 6896 C CA . ASN B 1 418 ? -18.5 11.008 7.996 1 97.81 418 ASN B CA 1
ATOM 6897 C C . ASN B 1 418 ? -18.984 11.414 6.605 1 97.81 418 ASN B C 1
ATOM 6899 O O . ASN B 1 418 ? -18.578 10.812 5.605 1 97.81 418 ASN B O 1
ATOM 6903 N N . ASP B 1 419 ? -19.906 12.383 6.562 1 97.75 419 ASP B N 1
ATOM 6904 C CA . ASP B 1 419 ? -20.328 12.906 5.27 1 97.75 419 ASP B CA 1
ATOM 6905 C C . ASP B 1 419 ? -19.281 13.844 4.68 1 97.75 419 ASP B C 1
ATOM 6907 O O . ASP B 1 419 ? -19.516 15.039 4.539 1 97.75 419 ASP B O 1
ATOM 6911 N N . SER B 1 420 ? -18.141 13.289 4.383 1 96.56 420 SER B N 1
ATOM 6912 C CA . SER B 1 420 ? -16.969 13.922 3.816 1 96.56 420 SER B CA 1
ATOM 6913 C C . SER B 1 420 ? -16.188 12.945 2.939 1 96.56 420 SER B C 1
ATOM 6915 O O . SER B 1 420 ? -16.172 11.742 3.199 1 96.56 420 SER B O 1
ATOM 6917 N N . GLU B 1 421 ? -15.57 13.461 1.898 1 95.25 421 GLU B N 1
ATOM 6918 C CA . GLU B 1 421 ? -14.711 12.617 1.072 1 95.25 421 GLU B CA 1
ATOM 6919 C C . GLU B 1 421 ? -13.375 12.336 1.768 1 95.25 421 GLU B C 1
ATOM 6921 O O . GLU B 1 421 ? -12.625 11.461 1.344 1 95.25 421 GLU B O 1
ATOM 6926 N N . PHE B 1 422 ? -13.109 13.047 2.826 1 97.25 422 PHE B N 1
ATOM 6927 C CA . PHE B 1 422 ? -11.828 12.969 3.52 1 97.25 422 PHE B CA 1
ATOM 6928 C C . PHE B 1 422 ? -11.945 12.133 4.785 1 97.25 422 PHE B C 1
ATOM 6930 O O . PHE B 1 422 ? -13.055 11.867 5.262 1 97.25 422 PHE B O 1
ATOM 6937 N N . GLY B 1 423 ? -10.836 11.617 5.297 1 98 423 GLY B N 1
ATOM 6938 C CA . GLY B 1 423 ? -10.758 10.844 6.531 1 98 423 GLY B CA 1
ATOM 6939 C C . GLY B 1 423 ? -9.406 10.914 7.199 1 98 423 GLY B C 1
ATOM 6940 O O . GLY B 1 423 ? -8.875 9.898 7.656 1 98 423 GLY B O 1
ATOM 6941 N N . LEU B 1 424 ? -8.828 12.133 7.32 1 98.12 424 LEU B N 1
ATOM 6942 C CA . LEU B 1 424 ? -7.484 12.258 7.867 1 98.12 424 LEU B CA 1
ATOM 6943 C C . LEU B 1 424 ? -7.52 12.32 9.391 1 98.12 424 LEU B C 1
ATOM 6945 O O . LEU B 1 424 ? -6.832 11.555 10.07 1 98.12 424 LEU B O 1
ATOM 6949 N N . ALA B 1 425 ? -8.367 13.289 9.93 1 98.5 425 ALA B N 1
ATOM 6950 C CA . ALA B 1 425 ? -8.32 13.523 11.367 1 98.5 425 ALA B CA 1
ATOM 6951 C C . ALA B 1 425 ? -9.695 13.922 11.906 1 98.5 425 ALA B C 1
ATOM 6953 O O . ALA B 1 425 ? -10.602 14.234 11.125 1 98.5 425 ALA B O 1
ATOM 6954 N N . GLY B 1 426 ? -9.859 13.883 13.195 1 98.56 426 GLY B N 1
ATOM 6955 C CA . GLY B 1 426 ? -11.031 14.344 13.922 1 98.56 426 GLY B CA 1
ATOM 6956 C C . GLY B 1 426 ? -10.836 14.359 15.422 1 98.56 426 GLY B C 1
ATOM 6957 O O . GLY B 1 426 ? -9.773 13.969 15.922 1 98.56 426 GLY B O 1
ATOM 6958 N N . ALA B 1 427 ? -11.836 14.844 16.125 1 98.81 427 ALA B N 1
ATOM 6959 C CA . ALA B 1 427 ? -11.781 14.883 17.578 1 98.81 427 ALA B CA 1
ATOM 6960 C C . ALA B 1 427 ? -13.188 14.914 18.188 1 98.81 427 ALA B C 1
ATOM 6962 O O . ALA B 1 427 ? -14.141 15.305 17.516 1 98.81 427 ALA B O 1
ATOM 6963 N N . VAL B 1 428 ? -13.234 14.492 19.422 1 98.88 428 VAL B N 1
ATOM 6964 C CA . VAL B 1 428 ? -14.461 14.602 20.203 1 98.88 428 VAL B CA 1
ATOM 6965 C C . VAL B 1 428 ? -14.156 15.18 21.578 1 98.88 428 VAL B C 1
ATOM 6967 O O . VAL B 1 428 ? -13.125 14.844 22.172 1 98.88 428 VAL B O 1
ATOM 6970 N N . TRP B 1 429 ? -14.961 16.078 22 1 98.69 429 TRP B N 1
ATOM 6971 C CA . TRP B 1 429 ? -14.922 16.625 23.344 1 98.69 429 TRP B CA 1
ATOM 6972 C C . TRP B 1 429 ? -16.172 16.25 24.125 1 98.69 429 TRP B C 1
ATOM 6974 O O . TRP B 1 429 ? -17.281 16.594 23.75 1 98.69 429 TRP B O 1
ATOM 6984 N N . THR B 1 430 ? -16.062 15.477 25.172 1 98.75 430 THR B N 1
ATOM 6985 C CA . THR B 1 430 ? -17.125 14.969 26.016 1 98.75 430 THR B CA 1
ATOM 6986 C C . THR B 1 430 ? -16.562 14.445 27.344 1 98.75 430 THR B C 1
ATOM 6988 O O . THR B 1 430 ? -15.398 14.047 27.406 1 98.75 430 THR B O 1
ATOM 6991 N N . ARG B 1 431 ? -17.312 14.469 28.406 1 97.81 431 ARG B N 1
ATOM 6992 C CA . ARG B 1 431 ? -16.922 13.891 29.688 1 97.81 431 ARG B CA 1
ATOM 6993 C C . ARG B 1 431 ? -17.422 12.453 29.812 1 97.81 431 ARG B C 1
ATOM 6995 O O . ARG B 1 431 ? -17.031 11.734 30.734 1 97.81 431 ARG B O 1
ATOM 7002 N N . ASP B 1 432 ? -18.297 12.062 28.891 1 98.31 432 ASP B N 1
ATOM 7003 C CA . ASP B 1 432 ? -18.797 10.695 28.875 1 98.31 432 ASP B CA 1
ATOM 7004 C C . ASP B 1 432 ? -17.781 9.742 28.234 1 98.31 432 ASP B C 1
ATOM 7006 O O . ASP B 1 432 ? -17.594 9.758 27.016 1 98.31 432 ASP B O 1
ATOM 7010 N N . VAL B 1 433 ? -17.219 8.914 29.094 1 97.81 433 VAL B N 1
ATOM 7011 C CA . VAL B 1 433 ? -16.156 8.016 28.656 1 97.81 433 VAL B CA 1
ATOM 7012 C C . VAL B 1 433 ? -16.672 7.07 27.578 1 97.81 433 VAL B C 1
ATOM 7014 O O . VAL B 1 433 ? -15.969 6.781 26.609 1 97.81 433 VAL B O 1
ATOM 7017 N N . ALA B 1 434 ? -17.906 6.555 27.75 1 98.38 434 ALA B N 1
ATOM 7018 C CA . ALA B 1 434 ? -18.469 5.625 26.766 1 98.38 434 ALA B CA 1
ATOM 7019 C C . ALA B 1 434 ? -18.688 6.312 25.422 1 98.38 434 ALA B C 1
ATOM 7021 O O . ALA B 1 434 ? -18.359 5.766 24.375 1 98.38 434 ALA B O 1
ATOM 7022 N N . ARG B 1 435 ? -19.266 7.504 25.406 1 98.44 435 ARG B N 1
ATOM 7023 C CA . ARG B 1 435 ? -19.5 8.266 24.188 1 98.44 435 ARG B CA 1
ATOM 7024 C C . ARG B 1 435 ? -18.188 8.555 23.453 1 98.44 435 ARG B C 1
ATOM 7026 O O . ARG B 1 435 ? -18.109 8.422 22.234 1 98.44 435 ARG B O 1
ATOM 7033 N N . ALA B 1 436 ? -17.156 9.008 24.234 1 98.69 436 ALA B N 1
ATOM 7034 C CA . ALA B 1 436 ? -15.859 9.32 23.656 1 98.69 436 ALA B CA 1
ATOM 7035 C C . ALA B 1 436 ? -15.367 8.18 22.766 1 98.69 436 ALA B C 1
ATOM 7037 O O . ALA B 1 436 ? -14.961 8.398 21.625 1 98.69 436 ALA B O 1
ATOM 7038 N N . HIS B 1 437 ? -15.469 7 23.25 1 98.25 437 HIS B N 1
ATOM 7039 C CA . HIS B 1 437 ? -14.898 5.852 22.547 1 98.25 437 HIS B CA 1
ATOM 7040 C C . HIS B 1 437 ? -15.82 5.359 21.438 1 98.25 437 HIS B C 1
ATOM 7042 O O . HIS B 1 437 ? -15.359 4.875 20.406 1 98.25 437 HIS B O 1
ATOM 7048 N N . ARG B 1 438 ? -17.25 5.492 21.609 1 98.44 438 ARG B N 1
ATOM 7049 C CA . ARG B 1 438 ? -18.172 5.18 20.516 1 98.44 438 ARG B CA 1
ATOM 7050 C C . ARG B 1 438 ? -17.938 6.102 19.328 1 98.44 438 ARG B C 1
ATOM 7052 O O . ARG B 1 438 ? -17.922 5.648 18.188 1 98.44 438 ARG B O 1
ATOM 7059 N N . VAL B 1 439 ? -17.703 7.359 19.609 1 98.81 439 VAL B N 1
ATOM 7060 C CA . VAL B 1 439 ? -17.484 8.344 18.562 1 98.81 439 VAL B CA 1
ATOM 7061 C C . VAL B 1 439 ? -16.141 8.086 17.875 1 98.81 439 VAL B C 1
ATOM 7063 O O . VAL B 1 439 ? -16.062 8.086 16.641 1 98.81 439 VAL B O 1
ATOM 7066 N N . ALA B 1 440 ? -15.094 7.855 18.672 1 98.75 440 ALA B N 1
ATOM 7067 C CA . ALA B 1 440 ? -13.773 7.574 18.109 1 98.75 440 ALA B CA 1
ATOM 7068 C C . ALA B 1 440 ? -13.82 6.355 17.188 1 98.75 440 ALA B C 1
ATOM 7070 O O . ALA B 1 440 ? -13.172 6.34 16.141 1 98.75 440 ALA B O 1
ATOM 7071 N N . ALA B 1 441 ? -14.586 5.359 17.547 1 97.81 441 ALA B N 1
ATOM 7072 C CA . ALA B 1 441 ? -14.68 4.117 16.781 1 97.81 441 ALA B CA 1
ATOM 7073 C C . ALA B 1 441 ? -15.5 4.316 15.516 1 97.81 441 ALA B C 1
ATOM 7075 O O . ALA B 1 441 ? -15.32 3.594 14.531 1 97.81 441 ALA B O 1
ATOM 7076 N N . SER B 1 442 ? -16.375 5.332 15.492 1 97.88 442 SER B N 1
ATOM 7077 C CA . SER B 1 442 ? -17.375 5.43 14.438 1 97.88 442 SER B CA 1
ATOM 7078 C C . SER B 1 442 ? -16.969 6.461 13.391 1 97.88 442 SER B C 1
ATOM 7080 O O . SER B 1 442 ? -17.406 6.395 12.242 1 97.88 442 SER B O 1
ATOM 7082 N N . VAL B 1 443 ? -16.141 7.441 13.766 1 98.5 443 VAL B N 1
ATOM 7083 C CA . VAL B 1 443 ? -15.766 8.5 12.836 1 98.5 443 VAL B CA 1
ATOM 7084 C C . VAL B 1 443 ? -14.633 8.023 11.938 1 98.5 443 VAL B C 1
ATOM 7086 O O . VAL B 1 443 ? -13.641 7.465 12.422 1 98.5 443 VAL B O 1
ATOM 7089 N N . ASN B 1 444 ? -14.836 8.227 10.609 1 97.12 444 ASN B N 1
ATOM 7090 C CA . ASN B 1 444 ? -13.797 7.883 9.641 1 97.12 444 ASN B CA 1
ATOM 7091 C C . ASN B 1 444 ? -12.648 8.883 9.672 1 97.12 444 ASN B C 1
ATOM 7093 O O . ASN B 1 444 ? -12.68 9.898 8.984 1 97.12 444 ASN B O 1
ATOM 7097 N N . ALA B 1 445 ? -11.594 8.539 10.375 1 98.25 445 ALA B N 1
ATOM 7098 C CA . ALA B 1 445 ? -10.406 9.375 10.5 1 98.25 445 ALA B CA 1
ATOM 7099 C C . ALA B 1 445 ? -9.188 8.539 10.875 1 98.25 445 ALA B C 1
ATOM 7101 O O . ALA B 1 445 ? -9.242 7.734 11.812 1 98.25 445 ALA B O 1
ATOM 7102 N N . GLY B 1 446 ? -8.102 8.789 10.203 1 98.38 446 GLY B N 1
ATOM 7103 C CA . GLY B 1 446 ? -6.887 8.039 10.492 1 98.38 446 GLY B CA 1
ATOM 7104 C C . GLY B 1 446 ? -6.273 8.398 11.836 1 98.38 446 GLY B C 1
ATOM 7105 O O . GLY B 1 446 ? -5.602 7.57 12.453 1 98.38 446 GLY B O 1
ATOM 7106 N N . THR B 1 447 ? -6.438 9.617 12.281 1 98.69 447 THR B N 1
ATOM 7107 C CA . THR B 1 447 ? -6.039 10.102 13.602 1 98.69 447 THR B CA 1
ATOM 7108 C C . THR B 1 447 ? -7.215 10.758 14.32 1 98.69 447 THR B C 1
ATOM 7110 O O . THR B 1 447 ? -7.898 11.609 13.742 1 98.69 447 THR B O 1
ATOM 7113 N N . PHE B 1 448 ? -7.461 10.352 15.547 1 98.88 448 PHE B N 1
ATOM 7114 C CA . PHE B 1 448 ? -8.633 10.844 16.266 1 98.88 448 PHE B CA 1
ATOM 7115 C C . PHE B 1 448 ? -8.273 11.195 17.703 1 98.88 448 PHE B C 1
ATOM 7117 O O . PHE B 1 448 ? -7.605 10.414 18.391 1 98.88 448 PHE B O 1
ATOM 7124 N N . TRP B 1 449 ? -8.68 12.383 18.172 1 98.69 449 TRP B N 1
ATOM 7125 C CA . TRP B 1 449 ? -8.367 12.844 19.531 1 98.69 449 TRP B CA 1
ATOM 7126 C C . TRP B 1 449 ? -9.617 12.883 20.391 1 98.69 449 TRP B C 1
ATOM 7128 O O . TRP B 1 449 ? -10.703 13.227 19.922 1 98.69 449 TRP B O 1
ATOM 7138 N N . VAL B 1 450 ? -9.469 12.516 21.625 1 98.69 450 VAL B N 1
ATOM 7139 C CA . VAL B 1 450 ? -10.484 12.664 22.656 1 98.69 450 VAL B CA 1
ATOM 7140 C C . VAL B 1 450 ? -10.039 13.703 23.688 1 98.69 450 VAL B C 1
ATOM 7142 O O . VAL B 1 450 ? -9.016 13.531 24.359 1 98.69 450 VAL B O 1
ATOM 7145 N N . ASN B 1 451 ? -10.766 14.828 23.766 1 97.75 451 ASN B N 1
ATOM 7146 C CA . ASN B 1 451 ? -10.523 15.938 24.672 1 97.75 451 ASN B CA 1
ATOM 7147 C C . ASN B 1 451 ? -9.133 16.531 24.469 1 97.75 451 ASN B C 1
ATOM 7149 O O . ASN B 1 451 ? -8.461 16.891 25.438 1 97.75 451 ASN B O 1
ATOM 7153 N N . SER B 1 452 ? -8.781 16.594 23.328 1 96.12 452 SER B N 1
ATOM 7154 C CA . SER B 1 452 ? -7.547 17.188 22.828 1 96.12 452 SER B CA 1
ATOM 7155 C C . SER B 1 452 ? -7.594 17.359 21.312 1 96.12 452 SER B C 1
ATOM 7157 O O . SER B 1 452 ? -8.562 16.953 20.656 1 96.12 452 SER B O 1
ATOM 7159 N N . TYR B 1 453 ? -6.586 17.969 20.844 1 95.75 453 TYR B N 1
ATOM 7160 C CA . TYR B 1 453 ? -6.453 18.109 19.406 1 95.75 453 TYR B CA 1
ATOM 7161 C C . TYR B 1 453 ? -4.992 18.281 19 1 95.75 453 TYR B C 1
ATOM 7163 O O . TYR B 1 453 ? -4.23 18.969 19.688 1 95.75 453 TYR B O 1
ATOM 7171 N N . LYS B 1 454 ? -4.555 17.594 17.891 1 93.69 454 LYS B N 1
ATOM 7172 C CA . LYS B 1 454 ? -3.354 17.844 17.094 1 93.69 454 LYS B CA 1
ATOM 7173 C C . LYS B 1 454 ? -2.102 17.391 17.844 1 93.69 454 LYS B C 1
ATOM 7175 O O . LYS B 1 454 ? -1 17.859 17.562 1 93.69 454 LYS B O 1
ATOM 7180 N N . THR B 1 455 ? -2.248 16.672 18.938 1 93.44 455 THR B N 1
ATOM 7181 C CA . THR B 1 455 ? -1.067 16.016 19.484 1 93.44 455 THR B CA 1
ATOM 7182 C C . THR B 1 455 ? -0.577 14.914 18.562 1 93.44 455 THR B C 1
ATOM 7184 O O . THR B 1 455 ? -1.331 13.992 18.234 1 93.44 455 THR B O 1
ATOM 7187 N N . ILE B 1 456 ? 0.592 15.062 18.141 1 94.31 456 ILE B N 1
ATOM 7188 C CA . ILE B 1 456 ? 1.195 14.078 17.25 1 94.31 456 ILE B CA 1
ATOM 7189 C C . ILE B 1 456 ? 2.572 13.68 17.766 1 94.31 456 ILE B C 1
ATOM 7191 O O . ILE B 1 456 ? 3.238 14.469 18.438 1 94.31 456 ILE B O 1
ATOM 7195 N N . ASN B 1 457 ? 2.975 12.562 17.547 1 97.5 457 ASN B N 1
ATOM 7196 C CA . ASN B 1 457 ? 4.301 12.055 17.875 1 97.5 457 ASN B CA 1
ATOM 7197 C C . ASN B 1 457 ? 4.766 11 16.875 1 97.5 457 ASN B C 1
ATOM 7199 O O . ASN B 1 457 ? 3.955 10.219 16.359 1 97.5 457 ASN B O 1
ATOM 7203 N N . VAL B 1 458 ? 6.051 10.969 16.625 1 98.19 458 VAL B N 1
ATOM 7204 C CA . VAL B 1 458 ? 6.656 10.086 15.625 1 98.19 458 VAL B CA 1
ATOM 7205 C C . VAL B 1 458 ? 6.375 8.633 15.992 1 98.19 458 VAL B C 1
ATOM 7207 O O . VAL B 1 458 ? 6.344 7.762 15.117 1 98.19 458 VAL B O 1
ATOM 7210 N N . ALA B 1 459 ? 6.098 8.328 17.219 1 98.38 459 ALA B N 1
ATOM 7211 C CA . ALA B 1 459 ? 5.898 6.953 17.672 1 98.38 459 ALA B CA 1
ATOM 7212 C C . ALA B 1 459 ? 4.523 6.43 17.25 1 98.38 459 ALA B C 1
ATOM 7214 O O . ALA B 1 459 ? 4.281 5.223 17.281 1 98.38 459 ALA B O 1
ATOM 7215 N N . SER B 1 460 ? 3.604 7.32 16.953 1 98.56 460 SER B N 1
ATOM 7216 C CA . SER B 1 460 ? 2.234 6.953 16.609 1 98.56 460 SER B CA 1
ATOM 7217 C C . SER B 1 460 ? 2.016 7.02 15.094 1 98.56 460 SER B C 1
ATOM 7219 O O . SER B 1 460 ? 2.502 7.934 14.43 1 98.56 460 SER B O 1
ATOM 7221 N N . PRO B 1 461 ? 1.286 6.008 14.547 1 98.25 461 PRO B N 1
ATOM 7222 C CA . PRO B 1 461 ? 1.023 6.066 13.109 1 98.25 461 PRO B CA 1
ATOM 7223 C C . PRO B 1 461 ? 0.218 7.301 12.703 1 98.25 461 PRO B C 1
ATOM 7225 O O . PRO B 1 461 ? -0.667 7.734 13.453 1 98.25 461 PRO B O 1
ATOM 7228 N N . PHE B 1 462 ? 0.583 7.832 11.578 1 98.25 462 PHE B N 1
ATOM 7229 C CA . PHE B 1 462 ? -0.086 9.008 11.031 1 98.25 462 PHE B CA 1
ATOM 7230 C C . PHE B 1 462 ? -0.443 8.797 9.562 1 98.25 462 PHE B C 1
ATOM 7232 O O . PHE B 1 462 ? 0.401 8.375 8.773 1 98.25 462 PHE B O 1
ATOM 7239 N N . GLY B 1 463 ? -1.663 9.023 9.141 1 96.94 463 GLY B N 1
ATOM 7240 C CA . GLY B 1 463 ? -2.162 8.891 7.781 1 96.94 463 GLY B CA 1
ATOM 7241 C C . GLY B 1 463 ? -3.676 8.906 7.695 1 96.94 463 GLY B C 1
ATOM 7242 O O . GLY B 1 463 ? -4.359 8.969 8.719 1 96.94 463 GLY B O 1
ATOM 7243 N N . GLY B 1 464 ? -4.203 8.953 6.52 1 96.31 464 GLY B N 1
ATOM 7244 C CA . GLY B 1 464 ? -5.625 9.195 6.359 1 96.31 464 GLY B CA 1
ATOM 7245 C C . GLY B 1 464 ? -6.359 8.031 5.715 1 96.31 464 GLY B C 1
ATOM 7246 O O . GLY B 1 464 ? -5.746 7.031 5.348 1 96.31 464 GLY B O 1
ATOM 7247 N N . PHE B 1 465 ? -7.715 8.172 5.703 1 96.94 465 PHE B N 1
ATOM 7248 C CA . PHE B 1 465 ? -8.672 7.312 5.016 1 96.94 465 PHE B CA 1
ATOM 7249 C C . PHE B 1 465 ? -9.234 8 3.779 1 96.94 465 PHE B C 1
ATOM 7251 O O . PHE B 1 465 ? -9.156 9.227 3.654 1 96.94 465 PHE B O 1
ATOM 7258 N N . ASN B 1 466 ? -9.773 7.215 2.846 1 96.12 466 ASN B N 1
ATOM 7259 C CA . ASN B 1 466 ? -10.477 7.73 1.675 1 96.12 466 ASN B CA 1
ATOM 7260 C C . ASN B 1 466 ? -9.609 8.695 0.88 1 96.12 466 ASN B C 1
ATOM 7262 O O . ASN B 1 466 ? -8.461 8.383 0.55 1 96.12 466 ASN B O 1
ATOM 7266 N N . ARG B 1 467 ? -10.047 9.891 0.579 1 96.12 467 ARG B N 1
ATOM 7267 C CA . ARG B 1 467 ? -9.32 10.82 -0.284 1 96.12 467 ARG B CA 1
ATOM 7268 C C . ARG B 1 467 ? -8.18 11.5 0.474 1 96.12 467 ARG B C 1
ATOM 7270 O O . ARG B 1 467 ? -7.414 12.266 -0.108 1 96.12 467 ARG B O 1
ATOM 7277 N N . SER B 1 468 ? -8.086 11.203 1.761 1 98.06 468 SER B N 1
ATOM 7278 C CA . SER B 1 468 ? -6.965 11.719 2.539 1 98.06 468 SER B CA 1
ATOM 7279 C C . SER B 1 468 ? -5.715 10.867 2.344 1 98.06 468 SER B C 1
ATOM 7281 O O . SER B 1 468 ? -4.641 11.211 2.842 1 98.06 468 SER B O 1
ATOM 7283 N N . GLY B 1 469 ? -5.875 9.789 1.61 1 97.81 469 GLY B N 1
ATOM 7284 C CA . GLY B 1 469 ? -4.699 9.031 1.204 1 97.81 469 GLY B CA 1
ATO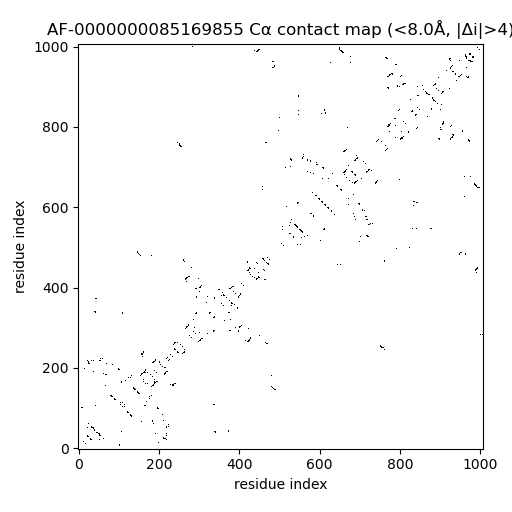M 7285 C C . GLY B 1 469 ? -4.621 7.66 1.849 1 97.81 469 GLY B C 1
ATOM 7286 O O . GLY B 1 469 ? -5.625 7.145 2.344 1 97.81 469 GLY B O 1
ATOM 7287 N N . TYR B 1 470 ? -3.475 7.008 1.712 1 98.06 470 TYR B N 1
ATOM 7288 C CA . TYR B 1 470 ? -3.217 5.688 2.275 1 98.06 470 TYR B CA 1
ATOM 7289 C C . TYR B 1 470 ? -1.736 5.508 2.584 1 98.06 470 TYR B C 1
ATOM 7291 O O . TYR B 1 470 ? -0.891 6.23 2.049 1 98.06 470 TYR B O 1
ATOM 7299 N N . GLY B 1 471 ? -1.386 4.457 3.434 1 97.5 471 GLY B N 1
ATOM 7300 C CA . GLY B 1 471 ? -0.074 4.328 4.047 1 97.5 471 GLY B CA 1
ATOM 7301 C C . GLY B 1 471 ? 0.066 5.125 5.328 1 97.5 471 GLY B C 1
ATOM 7302 O O . GLY B 1 471 ? -0.826 5.898 5.688 1 97.5 471 GLY B O 1
ATOM 7303 N N . ARG B 1 472 ? 1.05 4.891 6.062 1 98.19 472 ARG B N 1
ATOM 7304 C CA . ARG B 1 472 ? 1.338 5.637 7.281 1 98.19 472 ARG B CA 1
ATOM 7305 C C . ARG B 1 472 ? 2.779 6.133 7.293 1 98.19 472 ARG B C 1
ATOM 7307 O O . ARG B 1 472 ? 3.691 5.414 6.875 1 98.19 472 ARG B O 1
ATOM 7314 N N . SER B 1 473 ? 2.984 7.262 7.781 1 96.81 473 SER B N 1
ATOM 7315 C CA . SER B 1 473 ? 4.27 7.941 7.656 1 96.81 473 SER B CA 1
ATOM 7316 C C . SER B 1 473 ? 5.051 7.891 8.969 1 96.81 473 SER B C 1
ATOM 7318 O O . SER B 1 473 ? 6.203 8.32 9.023 1 96.81 473 SER B O 1
ATOM 7320 N N . SER B 1 474 ? 4.445 7.402 10.055 1 98.19 474 SER B N 1
ATOM 7321 C CA . SER B 1 474 ? 5.137 7.328 11.336 1 98.19 474 SER B CA 1
ATOM 7322 C C . SER B 1 474 ? 4.742 6.07 12.102 1 98.19 474 SER B C 1
ATOM 7324 O O . SER B 1 474 ? 3.922 5.281 11.633 1 98.19 474 SER B O 1
ATOM 7326 N N . GLY B 1 475 ? 5.434 5.898 13.242 1 98.12 475 GLY B N 1
ATOM 7327 C CA . GLY B 1 475 ? 5.215 4.684 14.016 1 98.12 475 GLY B CA 1
ATOM 7328 C C . GLY B 1 475 ? 5.871 3.463 13.398 1 98.12 475 GLY B C 1
ATOM 7329 O O . GLY B 1 475 ? 6.688 3.586 12.484 1 98.12 475 GLY B O 1
ATOM 7330 N N . MET B 1 476 ? 5.586 2.389 13.938 1 97.56 476 MET B N 1
ATOM 7331 C CA . MET B 1 476 ? 6.062 1.126 13.375 1 97.56 476 MET B CA 1
ATOM 7332 C C . MET B 1 476 ? 5.516 0.917 11.969 1 97.56 476 MET B C 1
ATOM 7334 O O . MET B 1 476 ? 6.188 0.327 11.117 1 97.56 476 MET B O 1
ATOM 7338 N N . GLU B 1 477 ? 4.301 1.448 11.719 1 97.88 477 GLU B N 1
ATOM 7339 C CA . GLU B 1 477 ? 3.641 1.317 10.422 1 97.88 477 GLU B CA 1
ATOM 7340 C C . GLU B 1 477 ? 4.508 1.88 9.305 1 97.88 477 GLU B C 1
ATOM 7342 O O . GLU B 1 477 ? 4.527 1.338 8.195 1 97.88 477 GLU B O 1
ATOM 7347 N N . ALA B 1 478 ? 5.23 2.934 9.594 1 98.38 478 ALA B N 1
ATOM 7348 C CA . ALA B 1 478 ? 6.098 3.521 8.578 1 98.38 478 ALA B CA 1
ATOM 7349 C C . ALA B 1 478 ? 7.227 2.564 8.203 1 98.38 478 ALA B C 1
ATOM 7351 O O . ALA B 1 478 ? 7.637 2.508 7.043 1 98.38 478 ALA B O 1
ATOM 7352 N N . LEU B 1 479 ? 7.816 1.847 9.18 1 98.5 479 LEU B N 1
ATOM 7353 C CA . LEU B 1 479 ? 8.867 0.878 8.891 1 98.5 479 LEU B CA 1
ATOM 7354 C C . LEU B 1 479 ? 8.375 -0.182 7.91 1 98.5 479 LEU B C 1
ATOM 7356 O O . LEU B 1 479 ? 9.102 -0.57 6.988 1 98.5 479 LEU B O 1
ATOM 7360 N N . TYR B 1 480 ? 7.141 -0.606 8.109 1 97.81 480 TYR B N 1
ATOM 7361 C CA . TYR B 1 480 ? 6.539 -1.553 7.176 1 97.81 480 TYR B CA 1
ATOM 7362 C C . TYR B 1 480 ? 6.398 -0.936 5.789 1 97.81 480 TYR B C 1
ATOM 7364 O O . TYR B 1 480 ? 6.613 -1.607 4.777 1 97.81 480 TYR B O 1
ATOM 7372 N N . ASP B 1 481 ? 6.062 0.337 5.707 1 97.75 481 ASP B N 1
ATOM 7373 C CA . ASP B 1 481 ? 5.832 1.008 4.43 1 97.75 481 ASP B CA 1
ATOM 7374 C C . ASP B 1 481 ? 7.141 1.189 3.664 1 97.75 481 ASP B C 1
ATOM 7376 O O . ASP B 1 481 ? 7.141 1.276 2.434 1 97.75 481 ASP B O 1
ATOM 7380 N N . TYR B 1 482 ? 8.297 1.185 4.359 1 98.56 482 TYR B N 1
ATOM 7381 C CA . TYR B 1 482 ? 9.562 1.454 3.684 1 98.56 482 TYR B CA 1
ATOM 7382 C C . TYR B 1 482 ? 10.344 0.167 3.457 1 98.56 482 TYR B C 1
ATOM 7384 O O . TYR B 1 482 ? 11.523 0.205 3.094 1 98.56 482 TYR B O 1
ATOM 7392 N N . THR B 1 483 ? 9.727 -0.975 3.727 1 98.12 483 THR B N 1
ATOM 7393 C CA . THR B 1 483 ? 10.336 -2.273 3.457 1 98.12 483 THR B CA 1
ATOM 7394 C C . THR B 1 483 ? 9.367 -3.176 2.695 1 98.12 483 THR B C 1
ATOM 7396 O O . THR B 1 483 ? 8.172 -2.883 2.611 1 98.12 483 THR B O 1
ATOM 7399 N N . GLN B 1 484 ? 9.867 -4.172 2.113 1 97.56 484 GLN B N 1
ATOM 7400 C CA . GLN B 1 484 ? 9.102 -5.25 1.491 1 97.56 484 GLN B CA 1
ATOM 7401 C C . GLN B 1 484 ? 9.523 -6.609 2.043 1 97.56 484 GLN B C 1
ATOM 7403 O O . GLN B 1 484 ? 10.688 -6.82 2.369 1 97.56 484 GLN B O 1
ATOM 7408 N N . THR B 1 485 ? 8.562 -7.492 2.127 1 98.19 485 THR B N 1
ATOM 7409 C CA . THR B 1 485 ? 8.797 -8.781 2.77 1 98.19 485 THR B CA 1
ATOM 7410 C C . THR B 1 485 ? 9.219 -9.828 1.746 1 98.19 485 THR B C 1
ATOM 7412 O O . THR B 1 485 ? 8.578 -9.984 0.704 1 98.19 485 THR B O 1
ATOM 7415 N N . LYS B 1 486 ? 10.336 -10.5 1.934 1 98.5 486 LYS B N 1
ATOM 7416 C CA . LYS B 1 486 ? 10.758 -11.703 1.224 1 98.5 486 LYS B CA 1
ATOM 7417 C C . LYS B 1 486 ? 10.516 -12.953 2.07 1 98.5 486 LYS B C 1
ATOM 7419 O O . LYS B 1 486 ? 10.898 -13 3.242 1 98.5 486 LYS B O 1
ATOM 7424 N N . SER B 1 487 ? 9.828 -13.906 1.545 1 98.81 487 SER B N 1
ATOM 7425 C CA . SER B 1 487 ? 9.656 -15.211 2.188 1 98.81 487 SER B CA 1
ATOM 7426 C C . SER B 1 487 ? 10.664 -16.219 1.66 1 98.81 487 SER B C 1
ATOM 7428 O O . SER B 1 487 ? 10.727 -16.484 0.456 1 98.81 487 SER B O 1
ATOM 7430 N N . VAL B 1 488 ? 11.414 -16.828 2.521 1 98.81 488 VAL B N 1
ATOM 7431 C CA . VAL B 1 488 ? 12.422 -17.812 2.133 1 98.81 488 VAL B CA 1
ATOM 7432 C C . VAL B 1 488 ? 12.055 -19.172 2.699 1 98.81 488 VAL B C 1
ATOM 7434 O O . VAL B 1 488 ? 11.805 -19.312 3.9 1 98.81 488 VAL B O 1
ATOM 7437 N N . TRP B 1 489 ? 11.984 -20.172 1.872 1 98.62 489 TRP B N 1
ATOM 7438 C CA . TRP B 1 489 ? 11.68 -21.547 2.219 1 98.62 489 TRP B CA 1
ATOM 7439 C C . TRP B 1 489 ? 12.906 -22.438 2.074 1 98.62 489 TRP B C 1
ATOM 7441 O O . TRP B 1 489 ? 13.391 -22.656 0.962 1 98.62 489 TRP B O 1
ATOM 7451 N N . VAL B 1 490 ? 13.398 -22.953 3.143 1 98.56 490 VAL B N 1
ATOM 7452 C CA . VAL B 1 490 ? 14.586 -23.797 3.133 1 98.56 490 VAL B CA 1
ATOM 7453 C C . VAL B 1 490 ? 14.18 -25.25 3.381 1 98.56 490 VAL B C 1
ATOM 7455 O O . VAL B 1 490 ? 13.68 -25.594 4.457 1 98.56 490 VAL B O 1
ATOM 7458 N N . GLU B 1 491 ? 14.398 -26.109 2.414 1 97.88 491 GLU B N 1
ATOM 7459 C CA . GLU B 1 491 ? 14.141 -27.531 2.623 1 97.88 491 GLU B CA 1
ATOM 7460 C C . GLU B 1 491 ? 15.133 -28.125 3.621 1 97.88 491 GLU B C 1
ATOM 7462 O O . GLU B 1 491 ? 16.344 -28 3.447 1 97.88 491 GLU B O 1
ATOM 7467 N N . THR B 1 492 ? 14.594 -28.797 4.676 1 96.69 492 THR B N 1
ATOM 7468 C CA . THR B 1 492 ? 15.484 -29.297 5.715 1 96.69 492 THR B CA 1
ATOM 7469 C C . THR B 1 492 ? 15.422 -30.828 5.797 1 96.69 492 THR B C 1
ATOM 7471 O O . THR B 1 492 ? 16.219 -31.453 6.504 1 96.69 492 THR B O 1
ATOM 7474 N N . SER B 1 493 ? 14.5 -31.438 5.016 1 95.62 493 SER B N 1
ATOM 7475 C CA . SER B 1 493 ? 14.359 -32.875 5.074 1 95.62 493 SER B CA 1
ATOM 7476 C C . SER B 1 493 ? 15.578 -33.594 4.484 1 95.62 493 SER B C 1
ATOM 7478 O O . SER B 1 493 ? 16.109 -33.156 3.463 1 95.62 493 SER B O 1
ATOM 7480 N N . ALA B 1 494 ? 15.938 -34.719 5.102 1 93.38 494 ALA B N 1
ATOM 7481 C CA . ALA B 1 494 ? 17 -35.562 4.559 1 93.38 494 ALA B CA 1
ATOM 7482 C C . ALA B 1 494 ? 16.547 -36.281 3.291 1 93.38 494 ALA B C 1
ATOM 7484 O O . ALA B 1 494 ? 17.359 -36.594 2.422 1 93.38 494 ALA B O 1
ATOM 7485 N N . SER B 1 495 ? 15.242 -36.438 3.227 1 90.38 495 SER B N 1
ATOM 7486 C CA . SER B 1 495 ? 14.602 -37.062 2.072 1 90.38 495 SER B CA 1
ATOM 7487 C C . SER B 1 495 ? 13.375 -36.281 1.623 1 90.38 495 SER B C 1
ATOM 7489 O O . SER B 1 495 ? 12.242 -36.688 1.858 1 90.38 495 SER B O 1
ATOM 7491 N N . PRO B 1 496 ? 13.625 -35.156 1.005 1 89.56 496 PRO B N 1
ATOM 7492 C CA . PRO B 1 496 ? 12.492 -34.312 0.605 1 89.56 496 PRO B CA 1
ATOM 7493 C C . PRO B 1 496 ? 11.516 -35.031 -0.321 1 89.56 496 PRO B C 1
ATOM 7495 O O . PRO B 1 496 ? 11.93 -35.875 -1.122 1 89.56 496 PRO B O 1
ATOM 7498 N N . ALA B 1 497 ? 10.211 -34.719 -0.022 1 77.69 497 ALA B N 1
ATOM 7499 C CA . ALA B 1 497 ? 9.18 -35.25 -0.91 1 77.69 497 ALA B CA 1
ATOM 7500 C C . ALA B 1 497 ? 9.352 -34.719 -2.328 1 77.69 497 ALA B C 1
ATOM 7502 O O . ALA B 1 497 ? 9.766 -33.594 -2.521 1 77.69 497 ALA B O 1
ATOM 7503 N N . THR B 1 498 ? 9.117 -35.656 -3.215 1 69.56 498 THR B N 1
ATOM 7504 C CA . THR B 1 498 ? 9.188 -35.219 -4.609 1 69.56 498 THR B CA 1
ATOM 7505 C C . THR B 1 498 ? 7.934 -34.438 -4.992 1 69.56 498 THR B C 1
ATOM 7507 O O . THR B 1 498 ? 6.812 -34.906 -4.762 1 69.56 498 THR B O 1
ATOM 7510 N N . PRO B 1 499 ? 8.102 -33.188 -5.121 1 58 499 PRO B N 1
ATOM 7511 C CA . PRO B 1 499 ? 6.918 -32.344 -5.352 1 58 499 PRO B CA 1
ATOM 7512 C C . PRO B 1 499 ? 6.02 -32.875 -6.465 1 58 499 PRO B C 1
ATOM 7514 O O . PRO B 1 499 ? 4.793 -32.812 -6.359 1 58 499 PRO B O 1
ATOM 7517 N N . PHE B 1 500 ? 6.27 -33.062 -7.688 1 58.16 500 PHE B N 1
ATOM 7518 C CA . PHE B 1 500 ? 5.488 -33.406 -8.859 1 58.16 500 PHE B CA 1
ATOM 7519 C C . PHE B 1 500 ? 6.078 -34.656 -9.539 1 58.16 500 PHE B C 1
ATOM 7521 O O . PHE B 1 500 ? 7.285 -34.719 -9.797 1 58.16 500 PHE B O 1
ATOM 7528 N N . GLY B 1 501 ? 5.199 -35.781 -9.766 1 50.56 501 GLY B N 1
ATOM 7529 C CA . GLY B 1 501 ? 5.062 -37.031 -10.484 1 50.56 501 GLY B CA 1
ATOM 7530 C C . GLY B 1 501 ? 6.324 -37.438 -11.219 1 50.56 501 GLY B C 1
ATOM 7531 O O . GLY B 1 501 ? 6.363 -38.5 -11.859 1 50.56 501 GLY B O 1
ATOM 7532 N N . TYR B 1 502 ? 7.082 -36.438 -11.93 1 48.5 502 TYR B N 1
ATOM 7533 C CA . TYR B 1 502 ? 7.676 -36.875 -13.188 1 48.5 502 TYR B CA 1
ATOM 7534 C C . TYR B 1 502 ? 8.906 -37.75 -12.93 1 48.5 502 TYR B C 1
ATOM 7536 O O . TYR B 1 502 ? 9.758 -37.906 -13.805 1 48.5 502 TYR B O 1
ATOM 7544 N N . ALA B 1 503 ? 8.859 -38.375 -11.945 1 39.5 503 ALA B N 1
ATOM 7545 C CA . ALA B 1 503 ? 10.125 -39.031 -11.68 1 39.5 503 ALA B CA 1
ATOM 7546 C C . ALA B 1 503 ? 10.633 -39.75 -12.922 1 39.5 503 ALA B C 1
ATOM 7548 O O . ALA B 1 503 ? 9.852 -40.094 -13.812 1 39.5 503 ALA B O 1
ATOM 7549 N N . GLY B 1 504 ? 12.008 -39.969 -12.828 1 37.22 504 GLY B N 1
ATOM 7550 C CA . GLY B 1 504 ? 12.961 -40.812 -13.547 1 37.22 504 GLY B CA 1
ATOM 7551 C C . GLY B 1 504 ? 12.438 -42.219 -13.797 1 37.22 504 GLY B C 1
ATOM 7552 O O . GLY B 1 504 ? 11.547 -42.688 -13.086 1 37.22 504 GLY B O 1
#

Secondary structure (DSSP, 8-state):
----HHHHHHHHHHTTSTT-SS--EEETTEEE---S-EEEEE-TTT--EEEEEE--HHHHHHHHHHHHHHHHHHHHTS-HHHHHHHHHHHHHHHHHTHHHHHHHHHHHH---HHHHHHHHHHHHHHHHHHHHHTTT----EE--SSSEEEEEEEEE-SEEEEEE-SSSHHHHHHHHHHHHHHTT-EEEEEE-TT--HHHHHHHHHHHHTTPPTTSEEE--S-HHHHHHHHHHSSSEEEEEEES-HHHHHHHHHHHHTTT--EEEE-----EEEE-TTS-HHHHHHHHHHHHHGGGG--TT---EEEEEGGGHHHHHHHHHHHHTTPPB--TT-TT-SB---S-HHHHHHHHHHHHHHHHTT-EEEE--S--SSSS-----EEEES--TTSHHHHS---SSEEEEEEESSHHHHHHHHHSSSEESEEEEE-S-HHHHHHHHHHS--SEEEES------TTS----EETTEES-SSHHHHHHHTEEEEEEEEE--SS---SSS---/----HHHHHHHHHHTTSTT-SS--EEETTEEE---S-EEEEE-TTT--EEEEEE--HHHHHHHHHHHHHHHHHHHHTS-HHHHHHHHHHHHHHHHHTHHHHHHHHHHHH---HHHHHHHHHHHHHHHHHHHHHTTT----EE--SSSEEEEEEEEE-SEEEEEE-SSSHHHHHHHHHHHHHHTT-EEEEEE-TT--HHHHHHHHHHHHTTPPTTSEEE--S-HHHHHHHHHHSSSEEEEEEES-HHHHHHHHHHHHTTT--EEEE-----EEEE-TTS-HHHHHHHHHHHHHGGGG--TT---EEEEEGGGHHHHHHHHHHHHTTPPB--TT-TT-SB---S-HHHHHHHHHHHHHHHHTT-EEEE--S--SSSS-----EEEES--TTSHHHHS---SSEEEEEEESSHHHHHHHHHSSSEESEEEEE-S-HHHHHHHHHHS--SEEEES------TTS----EETTEES-SSHHHHHHHTEEEEEEEEE--SS---SSS---

Radius of gyration: 30.12 Å; Cα contacts (8 Å, |Δi|>4): 2551; chains: 2; bounding box: 62×91×69 Å

pLDDT: mean 95.94, std 7.66, range [31.53, 98.94]

Organism: Herbaspirillum seropedicae (strain SmR1) (NCBI:txid757424)

Solvent-accessible surface area (backbone atoms only — not comparable to full-atom values): 48237 Å² total; per-residue (Å²): 126,85,76,50,60,33,56,57,49,48,52,46,49,26,74,75,39,75,85,60,90,68,59,42,16,36,39,53,79,35,81,40,70,27,77,46,60,78,45,79,36,52,36,20,63,55,62,43,78,38,47,66,40,26,16,24,36,57,66,48,39,55,54,30,47,56,30,18,56,56,22,16,57,57,56,51,69,44,55,42,60,55,51,14,54,38,31,36,37,28,15,50,51,41,50,74,42,22,64,63,50,11,51,40,37,12,68,54,38,19,42,23,32,64,60,30,43,55,40,30,51,49,28,17,46,30,21,38,54,27,17,66,41,22,67,70,69,72,55,52,78,49,93,56,102,58,67,41,53,32,36,40,41,69,35,41,69,44,24,33,35,37,35,35,40,51,75,45,33,49,46,47,42,29,47,52,46,22,38,36,47,41,49,33,28,10,34,43,34,35,38,25,67,75,28,40,61,44,44,45,44,49,43,53,48,31,39,74,39,61,45,56,58,8,23,58,17,35,46,32,24,51,63,88,53,30,48,61,51,41,65,68,36,88,56,43,46,35,40,35,39,39,44,51,45,72,59,47,21,53,50,39,30,59,31,10,70,62,43,32,56,70,34,32,39,27,36,24,61,8,32,32,34,37,43,75,68,24,62,58,69,62,47,31,50,39,50,46,38,29,16,34,48,69,29,8,47,43,52,64,22,29,28,30,32,34,25,25,54,94,40,31,68,64,48,52,48,51,37,21,57,36,38,71,66,53,41,67,41,51,19,84,40,78,79,29,61,23,24,26,35,60,41,66,70,60,38,52,48,36,54,51,44,54,53,49,32,46,73,72,61,26,41,80,62,22,47,81,60,81,45,74,94,47,33,32,44,69,51,43,25,32,32,31,76,35,53,74,84,40,64,58,54,68,46,69,62,64,31,23,52,29,32,31,26,71,29,82,47,72,68,51,45,46,50,56,54,46,69,50,69,38,8,24,21,35,28,39,30,53,69,47,69,68,56,48,53,54,48,60,73,67,41,59,30,9,30,32,21,32,64,47,60,90,81,78,54,62,74,44,51,43,34,19,31,58,44,2,19,38,60,35,60,18,23,72,55,16,47,57,70,38,33,45,68,27,29,36,38,33,58,63,53,95,72,66,78,76,88,49,84,71,68,126,127,84,75,51,61,32,56,56,50,47,53,45,49,26,72,73,40,73,85,61,89,69,61,39,15,35,41,54,79,36,80,42,70,26,78,46,61,78,45,79,36,53,36,20,63,56,62,42,79,38,48,64,40,27,15,24,35,58,65,48,38,54,54,30,46,57,29,18,55,57,22,16,55,58,56,49,69,45,53,42,60,56,52,14,53,38,29,36,36,29,15,51,52,40,50,74,41,22,64,64,48,11,50,39,38,12,68,53,38,18,41,23,32,66,60,30,43,55,39,30,50,51,28,16,46,29,20,38,55,28,18,66,40,22,68,69,70,72,55,53,76,49,94,55,100,56,68,40,54,32,36,38,42,68,36,42,69,43,24,32,35,38,34,35,41,52,75,46,33,47,46,47,40,29,48,52,47,22,41,34,47,41,50,34,27,10,34,43,34,35,38,24,67,75,29,41,61,44,43,45,46,50,42,52,49,30,40,73,38,61,45,56,57,8,24,58,15,35,46,32,25,52,63,88,53,31,48,61,50,40,65,68,36,87,55,44,46,32,40,34,40,38,46,50,46,70,59,48,21,52,52,39,29,59,31,11,69,62,42,32,55,68,33,33,40,28,34,23,63,9,33,33,35,38,44,74,67,24,63,60,70,62,48,32,51,37,49,45,36,29,15,35,48,68,30,8,46,42,52,66,19,29,29,29,32,33,26,25,54,92,40,31,68,65,47,52,49,52,35,23,58,52,39,73,65,57,40,67,41,52,19,83,40,79,77,28,61,23,24,27,35,59,42,67,70,60,38,52,48,34,53,52,44,53,52,50,33,45,73,72,60,26,40,79,62,21,46,88,54,82,44,76,93,47,32,32,44,69,51,43,25,31,31,31,75,35,53,75,85,39,64,60,53,66,46,69,63,63,32,24,52,28,34,30,26,71,31,83,50,73,70,52,43,46,51,55,52,48,67,50,70,38,7,25,23,36,26,39,29,52,70,48,67,67,58,49,52,54,49,60,73,66,41,61,29,10,30,32,21,32,62,47,60,89,82,78,55,60,71,44,51,43,33,19,32,55,45,2,19,38,60,35,59,19,23,70,54,17,48,56,69,39,33,46,70,26,29,37,37,33,57,64,52,95,73,66,77,77,86,52,90,49,67,130

Sequence (1008 aa):
MQSNDAENLMLAFGHFFPGAKEIGSWINGELVAGQGEIIQLYNPATGRASLSYRDGGAAAVEAAAVAAQRAQRQWWALSHAARGRALYAVGAVIRAEAEPLARLEAISSGKPIRDCRAEMQKVAEMFEYYAGWADKFYGEVIPVPSSHLNYTRREPYGTVLQMTPWNAPAFTCGWQLGPALATGNAVLLKPSELTPFSSLAIARLGEQAGLPAGLVNVLAGLGQTMVPQAMATWTVKKVIFVGSPATGALIAKAAAARVMPCVLELGGKSANIIFEDADLRLAAFGAQAAIFSGAGQSCVAGSRLLVQRKVYDRFVETVAAGAEKIRLGAPLDDSTEVGPINNRKQYEHIQRMVARGLEAGATLAAGHTRYGEEGYFVRPTLLAHASNAMEVARSEIFGPVAVAIPFEDEEEAIAIANDSEFGLAGAVWTRDVARAHRVAASVNAGTFWVNSYKTINVASPFGGFNRSGYGRSSGMEALYDYTQTKSVWVETSASPATPFGYAGMQSNDAENLMLAFGHFFPGAKEIGSWINGELVAGQGEIIQLYNPATGRASLSYRDGGAAAVEAAAVAAQRAQRQWWALSHAARGRALYAVGAVIRAEAEPLARLEAISSGKPIRDCRAEMQKVAEMFEYYAGWADKFYGEVIPVPSSHLNYTRREPYGTVLQMTPWNAPAFTCGWQLGPALATGNAVLLKPSELTPFSSLAIARLGEQAGLPAGLVNVLAGLGQTMVPQAMATWTVKKVIFVGSPATGALIAKAAAARVMPCVLELGGKSANIIFEDADLRLAAFGAQAAIFSGAGQSCVAGSRLLVQRKVYDRFVETVAAGAEKIRLGAPLDDSTEVGPINNRKQYEHIQRMVARGLEAGATLAAGHTRYGEEGYFVRPTLLAHASNAMEVARSEIFGPVAVAIPFEDEEEAIAIANDSEFGLAGAVWTRDVARAHRVAASVNAGTFWVNSYKTINVASPFGGFNRSGYGRSSGMEALYDYTQTKSVWVETSASPATPFGYAG